Protein 2ROL (pdb70)

GO terms:
  GO:0005515 protein binding (F, IPI)
  GO:0045296 cadherin binding (F, HDA)
  GO:0005829 cytosol (C, IDA)
  GO:0005085 guanyl-nucleotide exchange factor activity (F, IDA)
  GO:0032587 ruffle membrane (C, IDA)
  GO:0035023 regulation of Rho protein signal transduction (P, IDA)
  GO:0003779 actin binding (F, IDA)
  GO:0032991 protein-containing complex (C, IDA)
  GO:0007266 Rho protein signal transduction (P, IDA)
  GO:1900029 positive regulation of ruffle assembly (P, IGI)
  GO:0070062 extracellular exosome (C, HDA)
  GO:0042608 T cell receptor binding (F, IPI)

Sequence (76 aa):
GSMGTAGKWVLCNYDFQARNSSELSVKQRDVLEVLDDSRKWWKVRDPAGQEGYVPYNILTPYPGPPVPNPDYEPIRGSMGTAGKWVLCNYDFQARNSSELSVKQRDVLEVLDDSRKWWKVRDPAGQEGYVPYNILTPYPGPPVPNPDYEPIRGSMGTAGKWVLCNYDFQARNSSELSVKQRDVLEVLDDSRKWWKVRDPAGQEGYVPYNILTPYPGPPVPNPDYEPIRGSMGTAGKWVLCNYDFQARNSSELSVKQRDVLEVLDDSRKWWKVRDPAGQEGYVPYNILTPYPGPPVPNPDYEPIRGSMGTAGKWVLCNYDFQARNSSELSVKQRDVLEVLDDSRKWWKVRDPAGQEGYVPYNILTPYPGPPVPNPDYEPIRGSMGTAGKWVLCNYDFQARNSSELSVKQRDVLEVLDDSRKWWKVRDPAGQEGYVPYNILTPYPGPPVPNPDYEPIRGSMGTAGKWVLCNYDFQARNSSELSVKQRDVLEVLDDSRKWWKVRDPAGQEGYVPYNILTPYPGPPVPNPDYEPIRGSMGTAGKWVLCNYDFQARNSSELSVKQRDVLEVLDDSRKWWKVRDPAGQEGYVPYNILTPYPGPPVPNPDYEPIRGSMGTAGKWVLCNYDFQARNSSELSVKQRDVLEVLDDSRKWWKVRDPAGQEGYVPYNILTPYPGPPVPNPDYEPIRGSMGTAGKWVLCNYDFQARNSSELSVKQRDVLEVLDDSRKWWKVRDPAGQEGYVPYNILTPYPGPPVPNPDYEPIRGSMGTAGKWVLCNYDFQARNSSELSVKQRDVLEVLDDSRKWWKVRDPAGQEGYVPYNILTPYPGPPVPNPDYEPIRGSMGTAGKWVLCNYDFQARNSSELSVKQRDVLEVLDDSRKWWKVRDPAGQEGYVPYNILTPYPGPPVPNPDYEPIRGSMGTAGKWVLCNYDFQARNSSELSVKQRDVLEVLDDSRKWWKVRDPAGQEGYVPYNILTPYPGPPVPNPDYEPIRGSMGTAGKWVLCNYDFQARNSSELSVKQRDVLEVLDDSRKWWKVRDPAGQEGYVPYNILTPYPGPPVPNPDYEPIRGSMGTAGKWVLCNYDFQARNSSELSVKQRDVLEVLDDSRKWWKVRDPAGQEGYVPYNILTPYPGPPVPNPDYEPIRGSMGTAGKWVLCNYDFQARNSSELSVKQRDVLEVLDDSRKWWKVRDPAGQEGYVPYNILTPYPGPPVPNPDYEPIRGSMGTAGKWVLCNYDFQARNSSELSVKQRDVLEVLDDSRKWWKVRDPAGQEGYVPYNILTPYPGPPVPNPDYEPIRGSMGTAGKWVLCNYDFQARNSSELSVKQRDVLEVLDDSRKWWKVRDPAGQEGYVPYNILTPYPGPPVPNPDYEPIRGSMGTAGKWVLCNYDFQARNSSELSVKQRDVLEVLDDSRKWWKVRDPAGQEGYVPYNILTPYPGPPVPNPDYEPIRGSMGTAGKWVLCNYDFQARNSSELSVKQRDVLEVLDDSRKWWKVRDPAGQEGYVPYNILTPYPGPPVPNPDYEPIR

Secondary structure (DSSP, 8-state):
-----SS-EEEESS-B---STTB--B-TT-EEEEEE-SSSEEEEE-TTS-EEEEEGGGEEE---/--S-SPPSS---

Nearest PDB structures (foldseek):
  2rol-assembly1_A  TM=9.640E-01  e=1.817E-11  Homo sapiens
  1wxt-assembly1_A  TM=8.854E-01  e=5.559E-07  Homo sapiens
  7tzk-assembly2_B  TM=8.910E-01  e=1.282E-06  Homo sapiens
  2js2-assembly1_A  TM=7.977E-01  e=2.537E-05  Homo sapiens
  2jxb-assembly1_A  TM=8.591E-01  e=5.853E-05  unclassified

Solvent-accessible surface area: 5891 Å² total; per-residue (Å²): 130,118,206,64,137,90,16,140,135,4,32,0,66,124,98,28,132,48,192,68,87,16,25,11,60,4,145,86,194,62,73,4,62,2,64,74,79,97,133,101,28,63,71,0,105,18,122,91,51,102,97,0,39,0,1,101,53,3,16,37,124,100,126,84,153,78,88,32,102,116,38,154,149,80,82,184

CATH classification: 2.30.30.40

InterPro domains:
  IPR001452 SH3 domain [PF00018] (487-528)
  IPR001452 SH3 domain [PS50002] (478-537)
  IPR001452 SH3 domain [SM00326] (481-536)
  IPR006020 PTB/PI domain [SM00462] (31-164)
  IPR011993 PH-like domain superfamily [G3DSA:2.30.29.30] (26-165)
  IPR013625 Tensin/EPS8 phosphotyrosine-binding domain [PF08416] (35-164)
  IPR013761 Sterile alpha motif/pointed domain superfamily [G3DSA:1.10.150.50] (617-700)
  IPR033928 Epidermal growth factor receptor kinase substrate, phosphotyrosine-binding domain [cd01210] (32-162)
  IPR035462 Eps8, SH3 domain [cd11764] (482-535)
  IPR036028 SH3-like domain superfamily [SSF50044] (472-558)
  IPR039801 Epidermal growth factor receptor kinase substrate 8-like [PTHR12287] (3-715)
  IPR041418 SAM domain [PF18016] (626-687)
  IPR055093 EPS8, spectrin-like domain [PF22975] (256-405)

Structure (mmCIF, N/CA/C/O backbone):
data_2ROL
#
_entry.id   2ROL
#
loop_
_entity.id
_entity.type
_entity.pdbx_description
1 polymer 'Epidermal growth factor receptor kinase substrate 8-like protein 1'
2 polymer '12-meric peptide from T-cell surface glycoprotein CD3 epsilon chain'
#
loop_
_atom_site.group_PDB
_atom_site.id
_atom_site.type_symbol
_atom_site.label_atom_id
_atom_site.label_alt_id
_atom_site.label_comp_id
_atom_site.label_asym_id
_atom_site.label_entity_id
_atom_site.label_seq_id
_atom_site.pdbx_PDB_ins_code
_atom_site.Cartn_x
_atom_site.Cartn_y
_atom_site.Cartn_z
_atom_site.occupancy
_atom_site.B_iso_or_equiv
_atom_site.auth_seq_id
_atom_site.auth_comp_id
_atom_site.auth_asym_id
_atom_site.auth_atom_id
_atom_site.pdbx_PDB_model_num
ATOM 1 N N . GLY A 1 1 ? 1.337 0.151 -0.004 1.00 0.00 474 GLY A N 1
ATOM 2 C CA . GLY A 1 1 ? 2.074 -0.148 -1.244 1.00 0.00 474 GLY A CA 1
ATOM 3 C C . GLY A 1 1 ? 3.561 0.085 -1.066 1.00 0.00 474 GLY A C 1
ATOM 4 O O . GLY A 1 1 ? 4.065 1.183 -1.315 1.00 0.00 474 GLY A O 1
ATOM 8 N N . SER A 1 2 ? 4.283 -0.956 -0.641 1.00 0.00 475 SER A N 1
ATOM 9 C CA . SER A 1 2 ? 5.729 -0.937 -0.341 1.00 0.00 475 SER A CA 1
ATOM 10 C C . SER A 1 2 ? 6.535 -1.532 -1.505 1.00 0.00 475 SER A C 1
ATOM 11 O O . SER A 1 2 ? 6.614 -2.755 -1.657 1.00 0.00 475 SER A O 1
ATOM 19 N N . MET A 1 3 ? 7.110 -0.674 -2.359 1.00 0.00 476 MET A N 1
ATOM 20 C CA . MET A 1 3 ? 7.874 -1.103 -3.548 1.00 0.00 476 MET A CA 1
ATOM 21 C C . MET A 1 3 ? 9.239 -1.732 -3.206 1.00 0.00 476 MET A C 1
ATOM 22 O O . MET A 1 3 ? 9.723 -2.606 -3.932 1.00 0.00 476 MET A O 1
ATOM 36 N N . GLY A 1 4 ? 9.862 -1.298 -2.105 1.00 0.00 477 GLY A N 1
ATOM 37 C CA . GLY A 1 4 ? 11.169 -1.767 -1.623 1.00 0.00 477 GLY A CA 1
ATOM 38 C C . GLY A 1 4 ? 11.678 -0.973 -0.411 1.00 0.00 477 GLY A C 1
ATOM 39 O O . GLY A 1 4 ? 11.145 0.092 -0.083 1.00 0.00 477 GLY A O 1
ATOM 43 N N . THR A 1 5 ? 12.706 -1.492 0.270 1.00 0.00 478 THR A N 1
ATOM 44 C CA . THR A 1 5 ? 13.314 -0.845 1.454 1.00 0.00 478 THR A CA 1
ATOM 45 C C . THR A 1 5 ? 14.213 0.352 1.087 1.00 0.00 478 THR A C 1
ATOM 46 O O . THR A 1 5 ? 14.738 0.437 -0.028 1.00 0.00 478 THR A O 1
ATOM 57 N N . ALA A 1 6 ? 14.409 1.270 2.041 1.00 0.00 479 ALA A N 1
ATOM 58 C CA . ALA A 1 6 ? 15.275 2.454 1.919 1.00 0.00 479 ALA A CA 1
ATOM 59 C C . ALA A 1 6 ? 15.850 2.938 3.271 1.00 0.00 479 ALA A C 1
ATOM 60 O O . ALA A 1 6 ? 17.009 3.358 3.337 1.00 0.00 479 ALA A O 1
ATOM 67 N N . GLY A 1 7 ? 15.065 2.831 4.350 1.00 0.00 480 GLY A N 1
ATOM 68 C CA . GLY A 1 7 ? 15.473 3.074 5.741 1.00 0.00 480 GLY A CA 1
ATOM 69 C C . GLY A 1 7 ? 15.119 1.874 6.626 1.00 0.00 480 GLY A C 1
ATOM 70 O O . GLY A 1 7 ? 15.505 0.737 6.336 1.00 0.00 480 GLY A O 1
ATOM 74 N N . LYS A 1 8 ? 14.392 2.138 7.715 1.00 0.00 481 LYS A N 1
ATOM 75 C CA . LYS A 1 8 ? 13.941 1.170 8.729 1.00 0.00 481 LYS A CA 1
ATOM 76 C C . LYS A 1 8 ? 12.785 1.757 9.543 1.00 0.00 481 LYS A C 1
ATOM 77 O O . LYS A 1 8 ? 12.315 2.869 9.287 1.00 0.00 481 LYS A O 1
ATOM 96 N N . TRP A 1 9 ? 12.362 1.012 10.554 1.00 0.00 482 TRP A N 1
ATOM 97 C CA . TRP A 1 9 ? 11.396 1.439 11.557 1.00 0.00 482 TRP A CA 1
ATOM 98 C C . TRP A 1 9 ? 12.127 1.912 12.822 1.00 0.00 482 TRP A C 1
ATOM 99 O O . TRP A 1 9 ? 13.000 1.210 13.342 1.00 0.00 482 TRP A O 1
ATOM 120 N N . VAL A 1 10 ? 11.758 3.087 13.338 1.00 0.00 483 VAL A N 1
ATOM 121 C CA . VAL A 1 10 ? 12.304 3.639 14.590 1.00 0.00 483 VAL A CA 1
ATOM 122 C C . VAL A 1 10 ? 11.190 4.122 15.509 1.00 0.00 483 VAL A C 1
ATOM 123 O O . VAL A 1 10 ? 10.291 4.856 15.095 1.00 0.00 483 VAL A O 1
ATOM 136 N N . LEU A 1 11 ? 11.246 3.671 16.762 1.00 0.00 484 LEU A N 1
ATOM 137 C CA . LEU A 1 11 ? 10.339 4.074 17.833 1.00 0.00 484 LEU A CA 1
ATOM 138 C C . LEU A 1 11 ? 10.760 5.441 18.395 1.00 0.00 484 LEU A C 1
ATOM 139 O O . LEU A 1 11 ? 11.948 5.751 18.499 1.00 0.00 484 LEU A O 1
ATOM 155 N N . CYS A 1 12 ? 9.773 6.234 18.802 1.00 0.00 485 CYS A N 1
ATOM 156 C CA . CYS A 1 12 ? 9.953 7.466 19.557 1.00 0.00 485 CYS A CA 1
ATOM 157 C C . CYS A 1 12 ? 10.040 7.174 21.069 1.00 0.00 485 CYS A C 1
ATOM 158 O O . CYS A 1 12 ? 9.057 6.756 21.686 1.00 0.00 485 CYS A O 1
ATOM 166 N N . ASN A 1 13 ? 11.205 7.416 21.677 1.00 0.00 486 ASN A N 1
ATOM 167 C CA . ASN A 1 13 ? 11.408 7.409 23.133 1.00 0.00 486 ASN A CA 1
ATOM 168 C C . ASN A 1 13 ? 10.680 8.562 23.859 1.00 0.00 486 ASN A C 1
ATOM 169 O O . ASN A 1 13 ? 10.274 8.399 25.013 1.00 0.00 486 ASN A O 1
ATOM 180 N N . TYR A 1 14 ? 10.516 9.713 23.193 1.00 0.00 487 TYR A N 1
ATOM 181 C CA . TYR A 1 14 ? 9.956 10.958 23.750 1.00 0.00 487 TYR A CA 1
ATOM 182 C C . TYR A 1 14 ? 9.042 11.660 22.727 1.00 0.00 487 TYR A C 1
ATOM 183 O O . TYR A 1 14 ? 9.084 11.366 21.530 1.00 0.00 487 TYR A O 1
ATOM 201 N N . ASP A 1 15 ? 8.207 12.588 23.198 1.00 0.00 488 ASP A N 1
ATOM 202 C CA . ASP A 1 15 ? 7.343 13.427 22.356 1.00 0.00 488 ASP A CA 1
ATOM 203 C C . ASP A 1 15 ? 8.046 14.712 21.858 1.00 0.00 488 ASP A C 1
ATOM 204 O O . ASP A 1 15 ? 9.027 15.176 22.450 1.00 0.00 488 ASP A O 1
ATOM 213 N N . PHE A 1 16 ? 7.524 15.299 20.777 1.00 0.00 489 PHE A N 1
ATOM 214 C CA . PHE A 1 16 ? 8.019 16.518 20.123 1.00 0.00 489 PHE A CA 1
ATOM 215 C C . PHE A 1 16 ? 6.904 17.200 19.296 1.00 0.00 489 PHE A C 1
ATOM 216 O O . PHE A 1 16 ? 5.915 16.565 18.928 1.00 0.00 489 PHE A O 1
ATOM 233 N N . GLN A 1 17 ? 7.063 18.485 18.960 1.00 0.00 490 GLN A N 1
ATOM 234 C CA . GLN A 1 17 ? 6.097 19.265 18.165 1.00 0.00 490 GLN A CA 1
ATOM 235 C C . GLN A 1 17 ? 6.794 20.033 17.039 1.00 0.00 490 GLN A C 1
ATOM 236 O O . GLN A 1 17 ? 7.874 20.590 17.241 1.00 0.00 490 GLN A O 1
ATOM 250 N N . ALA A 1 18 ? 6.150 20.106 15.868 1.00 0.00 491 ALA A N 1
ATOM 251 C CA . ALA A 1 18 ? 6.693 20.807 14.707 1.00 0.00 491 ALA A CA 1
ATOM 252 C C . ALA A 1 18 ? 6.558 22.325 14.881 1.00 0.00 491 ALA A C 1
ATOM 253 O O . ALA A 1 18 ? 5.471 22.898 14.740 1.00 0.00 491 ALA A O 1
ATOM 260 N N . ARG A 1 19 ? 7.673 22.980 15.198 1.00 0.00 492 ARG A N 1
ATOM 261 C CA . ARG A 1 19 ? 7.767 24.436 15.383 1.00 0.00 492 ARG A CA 1
ATOM 262 C C . ARG A 1 19 ? 8.068 25.162 14.061 1.00 0.00 492 ARG A C 1
ATOM 263 O O . ARG A 1 19 ? 7.981 26.389 14.012 1.00 0.00 492 ARG A O 1
ATOM 284 N N . ASN A 1 20 ? 8.372 24.412 12.990 1.00 0.00 493 ASN A N 1
ATOM 285 C CA . ASN A 1 20 ? 8.637 24.916 11.628 1.00 0.00 493 ASN A CA 1
ATOM 286 C C . ASN A 1 20 ? 8.211 23.900 10.537 1.00 0.00 493 ASN A C 1
ATOM 287 O O . ASN A 1 20 ? 7.906 22.744 10.832 1.00 0.00 493 ASN A O 1
ATOM 298 N N . SER A 1 21 ? 8.240 24.313 9.260 1.00 0.00 494 SER A N 1
ATOM 299 C CA . SER A 1 21 ? 7.947 23.436 8.099 1.00 0.00 494 SER A CA 1
ATOM 300 C C . SER A 1 21 ? 9.018 22.365 7.824 1.00 0.00 494 SER A C 1
ATOM 301 O O . SER A 1 21 ? 8.729 21.357 7.176 1.00 0.00 494 SER A O 1
ATOM 309 N N . SER A 1 22 ? 10.252 22.567 8.302 1.00 0.00 495 SER A N 1
ATOM 310 C CA . SER A 1 22 ? 11.365 21.607 8.177 1.00 0.00 495 SER A CA 1
ATOM 311 C C . SER A 1 22 ? 11.267 20.396 9.110 1.00 0.00 495 SER A C 1
ATOM 312 O O . SER A 1 22 ? 11.995 19.420 8.948 1.00 0.00 495 SER A O 1
ATOM 320 N N . GLU A 1 23 ? 10.351 20.429 10.067 1.00 0.00 496 GLU A N 1
ATOM 321 C CA . GLU A 1 23 ? 10.224 19.466 11.159 1.00 0.00 496 GLU A CA 1
ATOM 322 C C . GLU A 1 23 ? 8.806 18.878 11.248 1.00 0.00 496 GLU A C 1
ATOM 323 O O . GLU A 1 23 ? 7.915 19.200 10.457 1.00 0.00 496 GLU A O 1
ATOM 335 N N . LEU A 1 24 ? 8.624 17.974 12.210 1.00 0.00 497 LEU A N 1
ATOM 336 C CA . LEU A 1 24 ? 7.406 17.181 12.413 1.00 0.00 497 LEU A CA 1
ATOM 337 C C . LEU A 1 24 ? 6.995 17.063 13.891 1.00 0.00 497 LEU A C 1
ATOM 338 O O . LEU A 1 24 ? 7.766 17.361 14.802 1.00 0.00 497 LEU A O 1
ATOM 354 N N . SER A 1 25 ? 5.749 16.629 14.109 1.00 0.00 498 SER A N 1
ATOM 355 C CA . SER A 1 25 ? 5.098 16.517 15.419 1.00 0.00 498 SER A CA 1
ATOM 356 C C . SER A 1 25 ? 4.791 15.046 15.704 1.00 0.00 498 SER A C 1
ATOM 357 O O . SER A 1 25 ? 3.977 14.428 15.012 1.00 0.00 498 SER A O 1
ATOM 365 N N . VAL A 1 26 ? 5.475 14.476 16.698 1.00 0.00 499 VAL A N 1
ATOM 366 C CA . VAL A 1 26 ? 5.485 13.033 17.000 1.00 0.00 499 VAL A CA 1
ATOM 367 C C . VAL A 1 26 ? 5.378 12.805 18.507 1.00 0.00 499 VAL A C 1
ATOM 368 O O . VAL A 1 26 ? 5.711 13.679 19.308 1.00 0.00 499 VAL A O 1
ATOM 381 N N . LYS A 1 27 ? 4.936 11.619 18.920 1.00 0.00 500 LYS A N 1
ATOM 382 C CA . LYS A 1 27 ? 4.720 11.274 20.332 1.00 0.00 500 LYS A CA 1
ATOM 383 C C . LYS A 1 27 ? 5.497 10.010 20.677 1.00 0.00 500 LYS A C 1
ATOM 384 O O . LYS A 1 27 ? 5.747 9.162 19.820 1.00 0.00 500 LYS A O 1
ATOM 403 N N . GLN A 1 28 ? 5.888 9.883 21.941 1.00 0.00 501 GLN A N 1
ATOM 404 C CA . GLN A 1 28 ? 6.489 8.649 22.442 1.00 0.00 501 GLN A CA 1
ATOM 405 C C . GLN A 1 28 ? 5.571 7.439 22.225 1.00 0.00 501 GLN A C 1
ATOM 406 O O . GLN A 1 28 ? 4.342 7.565 22.199 1.00 0.00 501 GLN A O 1
ATOM 420 N N . ARG A 1 29 ? 6.196 6.263 22.094 1.00 0.00 502 ARG A N 1
ATOM 421 C CA . ARG A 1 29 ? 5.545 4.967 21.827 1.00 0.00 502 ARG A CA 1
ATOM 422 C C . ARG A 1 29 ? 4.945 4.846 20.409 1.00 0.00 502 ARG A C 1
ATOM 423 O O . ARG A 1 29 ? 4.169 3.923 20.150 1.00 0.00 502 ARG A O 1
ATOM 444 N N . ASP A 1 30 ? 5.327 5.736 19.486 1.00 0.00 503 ASP A N 1
ATOM 445 C CA . ASP A 1 30 ? 4.965 5.669 18.058 1.00 0.00 503 ASP A CA 1
ATOM 446 C C . ASP A 1 30 ? 6.176 5.234 17.224 1.00 0.00 503 ASP A C 1
ATOM 447 O O . ASP A 1 30 ? 7.316 5.503 17.604 1.00 0.00 503 ASP A O 1
ATOM 456 N N . VAL A 1 31 ? 5.937 4.616 16.064 1.00 0.00 504 VAL A N 1
ATOM 457 C CA . VAL A 1 31 ? 6.984 4.133 15.146 1.00 0.00 504 VAL A CA 1
ATOM 458 C C . VAL A 1 31 ? 6.856 4.805 13.774 1.00 0.00 504 VAL A C 1
ATOM 459 O O . VAL A 1 31 ? 5.748 5.025 13.277 1.00 0.00 504 VAL A O 1
ATOM 472 N N . LEU A 1 32 ? 7.998 5.162 13.178 1.00 0.00 505 LEU A N 1
ATOM 473 C CA . LEU A 1 32 ? 8.095 6.004 11.978 1.00 0.00 505 LEU A CA 1
ATOM 474 C C . LEU A 1 32 ? 9.085 5.392 10.975 1.00 0.00 505 LEU A C 1
ATOM 475 O O . LEU A 1 32 ? 10.076 4.764 11.359 1.00 0.00 505 LEU A O 1
ATOM 491 N N . GLU A 1 33 ? 8.815 5.584 9.684 1.00 0.00 506 GLU A N 1
ATOM 492 C CA . GLU A 1 33 ? 9.688 5.153 8.587 1.00 0.00 506 GLU A CA 1
ATOM 493 C C . GLU A 1 33 ? 10.781 6.203 8.345 1.00 0.00 506 GLU A C 1
ATOM 494 O O . GLU A 1 33 ? 10.487 7.297 7.859 1.00 0.00 506 GLU A O 1
ATOM 506 N N . VAL A 1 34 ? 12.036 5.893 8.689 1.00 0.00 507 VAL A N 1
ATOM 507 C CA . VAL A 1 34 ? 13.190 6.726 8.296 1.00 0.00 507 VAL A CA 1
ATOM 508 C C . VAL A 1 34 ? 13.496 6.586 6.801 1.00 0.00 507 VAL A C 1
ATOM 509 O O . VAL A 1 34 ? 13.228 5.555 6.182 1.00 0.00 507 VAL A O 1
ATOM 522 N N . LEU A 1 35 ? 14.082 7.642 6.242 1.00 0.00 508 LEU A N 1
ATOM 523 C CA . LEU A 1 35 ? 14.459 7.823 4.843 1.00 0.00 508 LEU A CA 1
ATOM 524 C C . LEU A 1 35 ? 15.933 8.270 4.704 1.00 0.00 508 LEU A C 1
ATOM 525 O O . LEU A 1 35 ? 16.559 8.000 3.677 1.00 0.00 508 LEU A O 1
ATOM 541 N N . ASP A 1 36 ? 16.494 8.935 5.727 1.00 0.00 509 ASP A N 1
ATOM 542 C CA . ASP A 1 36 ? 17.894 9.385 5.782 1.00 0.00 509 ASP A CA 1
ATOM 543 C C . ASP A 1 36 ? 18.387 9.462 7.241 1.00 0.00 509 ASP A C 1
ATOM 544 O O . ASP A 1 36 ? 17.669 9.947 8.120 1.00 0.00 509 ASP A O 1
ATOM 553 N N . ASP A 1 37 ? 19.607 8.973 7.489 1.00 0.00 510 ASP A N 1
ATOM 554 C CA . ASP A 1 37 ? 20.180 8.715 8.821 1.00 0.00 510 ASP A CA 1
ATOM 555 C C . ASP A 1 37 ? 21.703 8.985 8.885 1.00 0.00 510 ASP A C 1
ATOM 556 O O . ASP A 1 37 ? 22.464 8.268 9.546 1.00 0.00 510 ASP A O 1
ATOM 565 N N . SER A 1 38 ? 22.166 10.035 8.190 1.00 0.00 511 SER A N 1
ATOM 566 C CA . SER A 1 38 ? 23.598 10.343 7.997 1.00 0.00 511 SER A CA 1
ATOM 567 C C . SER A 1 38 ? 24.075 11.570 8.797 1.00 0.00 511 SER A C 1
ATOM 568 O O . SER A 1 38 ? 25.219 12.008 8.629 1.00 0.00 511 SER A O 1
ATOM 576 N N . ARG A 1 39 ? 23.209 12.135 9.651 1.00 0.00 512 ARG A N 1
ATOM 577 C CA . ARG A 1 39 ? 23.414 13.376 10.428 1.00 0.00 512 ARG A CA 1
ATOM 578 C C . ARG A 1 39 ? 22.652 13.360 11.772 1.00 0.00 512 ARG A C 1
ATOM 579 O O . ARG A 1 39 ? 21.945 12.397 12.079 1.00 0.00 512 ARG A O 1
ATOM 600 N N . LYS A 1 40 ? 22.785 14.434 12.568 1.00 0.00 513 LYS A N 1
ATOM 601 C CA . LYS A 1 40 ? 22.122 14.643 13.879 1.00 0.00 513 LYS A CA 1
ATOM 602 C C . LYS A 1 40 ? 20.586 14.595 13.833 1.00 0.00 513 LYS A C 1
ATOM 603 O O . LYS A 1 40 ? 19.953 14.234 14.823 1.00 0.00 513 LYS A O 1
ATOM 622 N N . TRP A 1 41 ? 19.978 14.962 12.708 1.00 0.00 514 TRP A N 1
ATOM 623 C CA . TRP A 1 41 ? 18.525 14.922 12.517 1.00 0.00 514 TRP A CA 1
ATOM 624 C C . TRP A 1 41 ? 18.194 13.994 11.352 1.00 0.00 514 TRP A C 1
ATOM 625 O O . TRP A 1 41 ? 18.768 14.100 10.264 1.00 0.00 514 TRP A O 1
ATOM 646 N N . TRP A 1 42 ? 17.282 13.056 11.597 1.00 0.00 515 TRP A N 1
ATOM 647 C CA . TRP A 1 42 ? 16.899 12.030 10.628 1.00 0.00 515 TRP A CA 1
ATOM 648 C C . TRP A 1 42 ? 15.619 12.449 9.907 1.00 0.00 515 TRP A C 1
ATOM 649 O O . TRP A 1 42 ? 14.719 13.048 10.505 1.00 0.00 515 TRP A O 1
ATOM 670 N N . LYS A 1 43 ? 15.539 12.131 8.612 1.00 0.00 516 LYS A N 1
ATOM 671 C CA . LYS A 1 43 ? 14.369 12.375 7.776 1.00 0.00 516 LYS A CA 1
ATOM 672 C C . LYS A 1 43 ? 13.480 11.154 7.885 1.00 0.00 516 LYS A C 1
ATOM 673 O O . LYS A 1 43 ? 13.866 10.075 7.450 1.00 0.00 516 LYS A O 1
ATOM 692 N N . VAL A 1 44 ? 12.316 11.318 8.491 1.00 0.00 517 VAL A N 1
ATOM 693 C CA . VAL A 1 44 ? 11.307 10.264 8.672 1.00 0.00 517 VAL A CA 1
ATOM 694 C C . VAL A 1 44 ? 9.943 10.700 8.123 1.00 0.00 517 VAL A C 1
ATOM 695 O O . VAL A 1 44 ? 9.768 11.851 7.710 1.00 0.00 517 VAL A O 1
ATOM 708 N N . ARG A 1 45 ? 8.964 9.788 8.146 1.00 0.00 518 ARG A N 1
ATOM 709 C CA . ARG A 1 45 ? 7.571 10.041 7.753 1.00 0.00 518 ARG A CA 1
ATOM 710 C C . ARG A 1 45 ? 6.600 9.518 8.810 1.00 0.00 518 ARG A C 1
ATOM 711 O O . ARG A 1 45 ? 6.712 8.370 9.248 1.00 0.00 518 ARG A O 1
ATOM 732 N N . ASP A 1 46 ? 5.654 10.362 9.225 1.00 0.00 519 ASP A N 1
ATOM 733 C CA . ASP A 1 46 ? 4.565 9.969 10.120 1.00 0.00 519 ASP A CA 1
ATOM 734 C C . ASP A 1 46 ? 3.560 9.040 9.415 1.00 0.00 519 ASP A C 1
ATOM 735 O O . ASP A 1 46 ? 3.398 9.116 8.192 1.00 0.00 519 ASP A O 1
ATOM 744 N N . PRO A 1 47 ? 2.797 8.229 10.171 1.00 0.00 520 PRO A N 1
ATOM 745 C CA . PRO A 1 47 ? 1.815 7.301 9.617 1.00 0.00 520 PRO A CA 1
ATOM 746 C C . PRO A 1 47 ? 0.630 8.004 8.914 1.00 0.00 520 PRO A C 1
ATOM 747 O O . PRO A 1 47 ? -0.140 7.359 8.198 1.00 0.00 520 PRO A O 1
ATOM 758 N N . ALA A 1 48 ? 0.488 9.324 9.099 1.00 0.00 521 ALA A N 1
ATOM 759 C CA . ALA A 1 48 ? -0.516 10.180 8.466 1.00 0.00 521 ALA A CA 1
ATOM 760 C C . ALA A 1 48 ? -0.096 10.695 7.072 1.00 0.00 521 ALA A C 1
ATOM 761 O O . ALA A 1 48 ? -0.936 11.222 6.336 1.00 0.00 521 ALA A O 1
ATOM 768 N N . GLY A 1 49 ? 1.189 10.564 6.710 1.00 0.00 522 GLY A N 1
ATOM 769 C CA . GLY A 1 49 ? 1.707 10.925 5.386 1.00 0.00 522 GLY A CA 1
ATOM 770 C C . GLY A 1 49 ? 2.550 12.200 5.322 1.00 0.00 522 GLY A C 1
ATOM 771 O O . GLY A 1 49 ? 2.523 12.892 4.301 1.00 0.00 522 GLY A O 1
ATOM 775 N N . GLN A 1 50 ? 3.262 12.541 6.399 1.00 0.00 523 GLN A N 1
ATOM 776 C CA . GLN A 1 50 ? 3.979 13.817 6.539 1.00 0.00 523 GLN A CA 1
ATOM 777 C C . GLN A 1 50 ? 5.475 13.579 6.741 1.00 0.00 523 GLN A C 1
ATOM 778 O O . GLN A 1 50 ? 5.851 12.795 7.609 1.00 0.00 523 GLN A O 1
ATOM 792 N N . GLU A 1 51 ? 6.323 14.266 5.973 1.00 0.00 524 GLU A N 1
ATOM 793 C CA . GLU A 1 51 ? 7.787 14.101 5.987 1.00 0.00 524 GLU A CA 1
ATOM 794 C C . GLU A 1 51 ? 8.499 15.374 6.474 1.00 0.00 524 GLU A C 1
ATOM 795 O O . GLU A 1 51 ? 8.030 16.498 6.268 1.00 0.00 524 GLU A O 1
ATOM 807 N N . GLY A 1 52 ? 9.654 15.188 7.111 1.00 0.00 525 GLY A N 1
ATOM 808 C CA . GLY A 1 52 ? 10.435 16.249 7.748 1.00 0.00 525 GLY A CA 1
ATOM 809 C C . GLY A 1 52 ? 11.510 15.677 8.670 1.00 0.00 525 GLY A C 1
ATOM 810 O O . GLY A 1 52 ? 11.774 14.471 8.662 1.00 0.00 525 GLY A O 1
ATOM 814 N N . TYR A 1 53 ? 12.122 16.543 9.476 1.00 0.00 526 TYR A N 1
ATOM 815 C CA . TYR A 1 53 ? 13.267 16.195 10.313 1.00 0.00 526 TYR A CA 1
ATOM 816 C C . TYR A 1 53 ? 12.876 16.094 11.790 1.00 0.00 526 TYR A C 1
ATOM 817 O O . TYR A 1 53 ? 12.082 16.890 12.301 1.00 0.00 526 TYR A O 1
ATOM 835 N N . VAL A 1 54 ? 13.484 15.129 12.482 1.00 0.00 527 VAL A N 1
ATOM 836 C CA . VAL A 1 54 ? 13.355 14.903 13.930 1.00 0.00 527 VAL A CA 1
ATOM 837 C C . VAL A 1 54 ? 14.723 14.566 14.546 1.00 0.00 527 VAL A C 1
ATOM 838 O O . VAL A 1 54 ? 15.586 14.004 13.860 1.00 0.00 527 VAL A O 1
ATOM 851 N N . PRO A 1 55 ? 14.954 14.900 15.829 1.00 0.00 528 PRO A N 1
ATOM 852 C CA . PRO A 1 55 ? 16.239 14.689 16.488 1.00 0.00 528 PRO A CA 1
ATOM 853 C C . PRO A 1 55 ? 16.499 13.198 16.723 1.00 0.00 528 PRO A C 1
ATOM 854 O O . PRO A 1 55 ? 15.652 12.494 17.273 1.00 0.00 528 PRO A O 1
ATOM 865 N N . TYR A 1 56 ? 17.695 12.710 16.383 1.00 0.00 529 TYR A N 1
ATOM 866 C CA . TYR A 1 56 ? 18.058 11.300 16.623 1.00 0.00 529 TYR A CA 1
ATOM 867 C C . TYR A 1 56 ? 18.022 10.885 18.104 1.00 0.00 529 TYR A C 1
ATOM 868 O O . TYR A 1 56 ? 17.927 9.697 18.407 1.00 0.00 529 TYR A O 1
ATOM 886 N N . ASN A 1 57 ? 18.069 11.853 19.029 1.00 0.00 530 ASN A N 1
ATOM 887 C CA . ASN A 1 57 ? 18.049 11.603 20.471 1.00 0.00 530 ASN A CA 1
ATOM 888 C C . ASN A 1 57 ? 16.756 10.900 20.928 1.00 0.00 530 ASN A C 1
ATOM 889 O O . ASN A 1 57 ? 16.797 9.988 21.759 1.00 0.00 530 ASN A O 1
ATOM 900 N N . ILE A 1 58 ? 15.613 11.285 20.342 1.00 0.00 531 ILE A N 1
ATOM 901 C CA . ILE A 1 58 ? 14.304 10.691 20.663 1.00 0.00 531 ILE A CA 1
ATOM 902 C C . ILE A 1 58 ? 14.014 9.442 19.824 1.00 0.00 531 ILE A C 1
ATOM 903 O O . ILE A 1 58 ? 13.012 8.780 20.072 1.00 0.00 531 ILE A O 1
ATOM 919 N N . LEU A 1 59 ? 14.865 9.096 18.852 1.00 0.00 532 LEU A N 1
ATOM 920 C CA . LEU A 1 59 ? 14.689 7.916 18.000 1.00 0.00 532 LEU A CA 1
ATOM 921 C C . LEU A 1 59 ? 15.508 6.727 18.532 1.00 0.00 532 LEU A C 1
ATOM 922 O O . LEU A 1 59 ? 16.652 6.885 18.968 1.00 0.00 532 LEU A O 1
ATOM 938 N N . THR A 1 60 ? 14.939 5.519 18.469 1.00 0.00 533 THR A N 1
ATOM 939 C CA . THR A 1 60 ? 15.609 4.266 18.879 1.00 0.00 533 THR A CA 1
ATOM 940 C C . THR A 1 60 ? 15.340 3.133 17.863 1.00 0.00 533 THR A C 1
ATOM 941 O O . THR A 1 60 ? 14.221 3.044 17.341 1.00 0.00 533 THR A O 1
ATOM 952 N N . PRO A 1 61 ? 16.340 2.285 17.534 1.00 0.00 534 PRO A N 1
ATOM 953 C CA . PRO A 1 61 ? 16.228 1.231 16.520 1.00 0.00 534 PRO A CA 1
ATOM 954 C C . PRO A 1 61 ? 15.245 0.133 16.954 1.00 0.00 534 PRO A C 1
ATOM 955 O O . PRO A 1 61 ? 15.537 -0.668 17.848 1.00 0.00 534 PRO A O 1
ATOM 966 N N . TYR A 1 62 ? 14.063 0.102 16.331 1.00 0.00 535 TYR A N 1
ATOM 967 C CA . TYR A 1 62 ? 12.993 -0.835 16.689 1.00 0.00 535 TYR A CA 1
ATOM 968 C C . TYR A 1 62 ? 13.158 -2.194 15.965 1.00 0.00 535 TYR A C 1
ATOM 969 O O . TYR A 1 62 ? 13.472 -2.206 14.768 1.00 0.00 535 TYR A O 1
ATOM 987 N N . PRO A 1 63 ? 12.958 -3.346 16.642 1.00 0.00 536 PRO A N 1
ATOM 988 C CA . PRO A 1 63 ? 13.206 -4.670 16.057 1.00 0.00 536 PRO A CA 1
ATOM 989 C C . PRO A 1 63 ? 12.131 -5.127 15.048 1.00 0.00 536 PRO A C 1
ATOM 990 O O . PRO A 1 63 ? 12.406 -6.006 14.225 1.00 0.00 536 PRO A O 1
ATOM 1001 N N . GLY A 1 64 ? 10.928 -4.533 15.088 1.00 0.00 537 GLY A N 1
ATOM 1002 C CA . GLY A 1 64 ? 9.772 -4.901 14.251 1.00 0.00 537 GLY A CA 1
ATOM 1003 C C . GLY A 1 64 ? 9.192 -6.292 14.534 1.00 0.00 537 GLY A C 1
ATOM 1004 O O . GLY A 1 64 ? 9.318 -6.792 15.678 1.00 0.00 537 GLY A O 1
ATOM 1008 N N . PRO B 2 1 ? 19.032 15.199 26.967 1.00 0.00 538 PRO B N 1
ATOM 1009 C CA . PRO B 2 1 ? 19.175 16.510 26.268 1.00 0.00 538 PRO B CA 1
ATOM 1010 C C . PRO B 2 1 ? 18.847 16.405 24.757 1.00 0.00 538 PRO B C 1
ATOM 1011 O O . PRO B 2 1 ? 19.758 16.358 23.924 1.00 0.00 538 PRO B O 1
ATOM 1022 N N . PRO B 2 2 ? 17.551 16.349 24.381 1.00 0.00 539 PRO B N 1
ATOM 1023 C CA . PRO B 2 2 ? 17.111 16.303 22.982 1.00 0.00 539 PRO B CA 1
ATOM 1024 C C . PRO B 2 2 ? 17.371 17.631 22.240 1.00 0.00 539 PRO B C 1
ATOM 1025 O O . PRO B 2 2 ? 17.835 18.610 22.831 1.00 0.00 539 PRO B O 1
ATOM 1036 N N . VAL B 2 3 ? 17.052 17.666 20.937 1.00 0.00 540 VAL B N 1
ATOM 1037 C CA . VAL B 2 3 ? 17.334 18.796 20.021 1.00 0.00 540 VAL B CA 1
ATOM 1038 C C . VAL B 2 3 ? 18.860 19.072 19.940 1.00 0.00 540 VAL B C 1
ATOM 1039 O O . VAL B 2 3 ? 19.351 20.063 20.494 1.00 0.00 540 VAL B O 1
ATOM 1052 N N . PRO B 2 4 ? 19.637 18.165 19.301 1.00 0.00 541 PRO B N 1
ATOM 1053 C CA . PRO B 2 4 ? 21.083 18.291 19.070 1.00 0.00 541 PRO B CA 1
ATOM 1054 C C . PRO B 2 4 ? 21.429 19.421 18.072 1.00 0.00 541 PRO B C 1
ATOM 1055 O O . PRO B 2 4 ? 20.564 20.205 17.669 1.00 0.00 541 PRO B O 1
ATOM 1066 N N . ASN B 2 5 ? 22.704 19.499 17.660 1.00 0.00 542 ASN B N 1
ATOM 1067 C CA . ASN B 2 5 ? 23.224 20.497 16.710 1.00 0.00 542 ASN B CA 1
ATOM 1068 C C . ASN B 2 5 ? 22.354 20.660 15.432 1.00 0.00 542 ASN B C 1
ATOM 1069 O O . ASN B 2 5 ? 21.800 19.667 14.942 1.00 0.00 542 ASN B O 1
ATOM 1080 N N . PRO B 2 6 ? 22.241 21.886 14.875 1.00 0.00 543 PRO B N 1
ATOM 1081 C CA . PRO B 2 6 ? 21.334 22.190 13.765 1.00 0.00 543 PRO B CA 1
ATOM 1082 C C . PRO B 2 6 ? 21.728 21.453 12.476 1.00 0.00 543 PRO B C 1
ATOM 1083 O O . PRO B 2 6 ? 22.905 21.383 12.108 1.00 0.00 543 PRO B O 1
ATOM 1094 N N . ASP B 2 7 ? 20.730 20.908 11.778 1.00 0.00 544 ASP B N 1
ATOM 1095 C CA . ASP B 2 7 ? 20.934 20.113 10.563 1.00 0.00 544 ASP B CA 1
ATOM 1096 C C . ASP B 2 7 ? 21.147 20.980 9.306 1.00 0.00 544 ASP B C 1
ATOM 1097 O O . ASP B 2 7 ? 20.595 22.080 9.184 1.00 0.00 544 ASP B O 1
ATOM 1106 N N . TYR B 2 8 ? 21.939 20.474 8.358 1.00 0.00 545 TYR B N 1
ATOM 1107 C CA . TYR B 2 8 ? 22.207 21.127 7.070 1.00 0.00 545 TYR B CA 1
ATOM 1108 C C . TYR B 2 8 ? 21.060 20.915 6.056 1.00 0.00 545 TYR B C 1
ATOM 1109 O O . TYR B 2 8 ? 20.271 19.975 6.173 1.00 0.00 545 TYR B O 1
ATOM 1127 N N . GLU B 2 9 ? 20.995 21.769 5.027 1.00 0.00 546 GLU B N 1
ATOM 1128 C CA . GLU B 2 9 ? 19.980 21.755 3.952 1.00 0.00 546 GLU B CA 1
ATOM 1129 C C . GLU B 2 9 ? 18.506 21.673 4.450 1.00 0.00 546 GLU B C 1
ATOM 1130 O O . GLU B 2 9 ? 17.830 20.651 4.260 1.00 0.00 546 GLU B O 1
ATOM 1142 N N . PRO B 2 10 ? 17.991 22.731 5.117 1.00 0.00 547 PRO B N 1
ATOM 1143 C CA . PRO B 2 10 ? 16.615 22.790 5.625 1.00 0.00 547 PRO B CA 1
ATOM 1144 C C . PRO B 2 10 ? 15.544 22.866 4.513 1.00 0.00 547 PRO B C 1
ATOM 1145 O O . PRO B 2 10 ? 15.838 23.037 3.326 1.00 0.00 547 PRO B O 1
ATOM 1156 N N . ILE B 2 11 ? 14.271 22.782 4.924 1.00 0.00 548 ILE B N 1
ATOM 1157 C CA . ILE B 2 11 ? 13.072 22.725 4.054 1.00 0.00 548 ILE B CA 1
ATOM 1158 C C . ILE B 2 11 ? 12.354 24.100 4.009 1.00 0.00 548 ILE B C 1
ATOM 1159 O O . ILE B 2 11 ? 11.124 24.197 3.948 1.00 0.00 548 ILE B O 1
ATOM 1175 N N . ARG B 2 12 ? 13.128 25.187 4.117 1.00 0.00 549 ARG B N 1
ATOM 1176 C CA . ARG B 2 12 ? 12.663 26.587 4.223 1.00 0.00 549 ARG B CA 1
ATOM 1177 C C . ARG B 2 12 ? 13.584 27.559 3.477 1.00 0.00 549 ARG B C 1
ATOM 1178 O O . ARG B 2 12 ? 14.823 27.443 3.598 1.00 0.00 549 ARG B O 1
ATOM 1199 N N . GLY A 1 1 ? 3.285 -2.232 1.216 1.00 0.00 474 GLY A N 2
ATOM 1200 C CA . GLY A 1 1 ? 4.299 -2.425 0.156 1.00 0.00 474 GLY A CA 2
ATOM 1201 C C . GLY A 1 1 ? 5.550 -1.611 0.433 1.00 0.00 474 GLY A C 2
ATOM 1202 O O . GLY A 1 1 ? 5.624 -0.440 0.053 1.00 0.00 474 GLY A O 2
ATOM 1206 N N . SER A 1 2 ? 6.542 -2.211 1.099 1.00 0.00 475 SER A N 2
ATOM 1207 C CA . SER A 1 2 ? 7.838 -1.573 1.389 1.00 0.00 475 SER A CA 2
ATOM 1208 C C . SER A 1 2 ? 8.677 -1.420 0.109 1.00 0.00 475 SER A C 2
ATOM 1209 O O . SER A 1 2 ? 8.950 -2.412 -0.573 1.00 0.00 475 SER A O 2
ATOM 1217 N N . MET A 1 3 ? 9.098 -0.191 -0.207 1.00 0.00 476 MET A N 2
ATOM 1218 C CA . MET A 1 3 ? 9.898 0.165 -1.392 1.00 0.00 476 MET A CA 2
ATOM 1219 C C . MET A 1 3 ? 11.106 1.034 -0.995 1.00 0.00 476 MET A C 2
ATOM 1220 O O . MET A 1 3 ? 11.002 1.922 -0.143 1.00 0.00 476 MET A O 2
ATOM 1234 N N . GLY A 1 4 ? 12.254 0.772 -1.627 1.00 0.00 477 GLY A N 2
ATOM 1235 C CA . GLY A 1 4 ? 13.545 1.414 -1.344 1.00 0.00 477 GLY A CA 2
ATOM 1236 C C . GLY A 1 4 ? 14.521 0.490 -0.599 1.00 0.00 477 GLY A C 2
ATOM 1237 O O . GLY A 1 4 ? 14.197 -0.662 -0.285 1.00 0.00 477 GLY A O 2
ATOM 1241 N N . THR A 1 5 ? 15.714 1.008 -0.292 1.00 0.00 478 THR A N 2
ATOM 1242 C CA . THR A 1 5 ? 16.792 0.270 0.410 1.00 0.00 478 THR A CA 2
ATOM 1243 C C . THR A 1 5 ? 17.414 1.072 1.566 1.00 0.00 478 THR A C 2
ATOM 1244 O O . THR A 1 5 ? 17.771 0.486 2.589 1.00 0.00 478 THR A O 2
ATOM 1255 N N . ALA A 1 6 ? 17.503 2.405 1.452 1.00 0.00 479 ALA A N 2
ATOM 1256 C CA . ALA A 1 6 ? 17.928 3.317 2.518 1.00 0.00 479 ALA A CA 2
ATOM 1257 C C . ALA A 1 6 ? 16.739 3.706 3.426 1.00 0.00 479 ALA A C 2
ATOM 1258 O O . ALA A 1 6 ? 15.965 4.614 3.105 1.00 0.00 479 ALA A O 2
ATOM 1265 N N . GLY A 1 7 ? 16.584 3.004 4.551 1.00 0.00 480 GLY A N 2
ATOM 1266 C CA . GLY A 1 7 ? 15.556 3.276 5.562 1.00 0.00 480 GLY A CA 2
ATOM 1267 C C . GLY A 1 7 ? 15.337 2.123 6.550 1.00 0.00 480 GLY A C 2
ATOM 1268 O O . GLY A 1 7 ? 15.790 0.995 6.319 1.00 0.00 480 GLY A O 2
ATOM 1272 N N . LYS A 1 8 ? 14.636 2.413 7.654 1.00 0.00 481 LYS A N 2
ATOM 1273 C CA . LYS A 1 8 ? 14.246 1.460 8.716 1.00 0.00 481 LYS A CA 2
ATOM 1274 C C . LYS A 1 8 ? 13.189 2.066 9.642 1.00 0.00 481 LYS A C 2
ATOM 1275 O O . LYS A 1 8 ? 12.907 3.266 9.593 1.00 0.00 481 LYS A O 2
ATOM 1294 N N . TRP A 1 9 ? 12.633 1.224 10.507 1.00 0.00 482 TRP A N 2
ATOM 1295 C CA . TRP A 1 9 ? 11.685 1.600 11.554 1.00 0.00 482 TRP A CA 2
ATOM 1296 C C . TRP A 1 9 ? 12.427 2.032 12.828 1.00 0.00 482 TRP A C 2
ATOM 1297 O O . TRP A 1 9 ? 13.379 1.371 13.261 1.00 0.00 482 TRP A O 2
ATOM 1318 N N . VAL A 1 10 ? 11.955 3.103 13.465 1.00 0.00 483 VAL A N 2
ATOM 1319 C CA . VAL A 1 10 ? 12.457 3.589 14.763 1.00 0.00 483 VAL A CA 2
ATOM 1320 C C . VAL A 1 10 ? 11.301 4.019 15.659 1.00 0.00 483 VAL A C 2
ATOM 1321 O O . VAL A 1 10 ? 10.349 4.659 15.205 1.00 0.00 483 VAL A O 2
ATOM 1334 N N . LEU A 1 11 ? 11.397 3.667 16.940 1.00 0.00 484 LEU A N 2
ATOM 1335 C CA . LEU A 1 11 ? 10.475 4.114 17.988 1.00 0.00 484 LEU A CA 2
ATOM 1336 C C . LEU A 1 11 ? 10.904 5.495 18.509 1.00 0.00 484 LEU A C 2
ATOM 1337 O O . LEU A 1 11 ? 12.097 5.784 18.632 1.00 0.00 484 LEU A O 2
ATOM 1353 N N . CYS A 1 12 ? 9.924 6.321 18.866 1.00 0.00 485 CYS A N 2
ATOM 1354 C CA . CYS A 1 12 ? 10.117 7.577 19.578 1.00 0.00 485 CYS A CA 2
ATOM 1355 C C . CYS A 1 12 ? 10.239 7.342 21.099 1.00 0.00 485 CYS A C 2
ATOM 1356 O O . CYS A 1 12 ? 9.278 6.933 21.752 1.00 0.00 485 CYS A O 2
ATOM 1364 N N . ASN A 1 13 ? 11.414 7.626 21.668 1.00 0.00 486 ASN A N 2
ATOM 1365 C CA . ASN A 1 13 ? 11.691 7.641 23.113 1.00 0.00 486 ASN A CA 2
ATOM 1366 C C . ASN A 1 13 ? 10.999 8.808 23.853 1.00 0.00 486 ASN A C 2
ATOM 1367 O O . ASN A 1 13 ? 10.606 8.658 25.013 1.00 0.00 486 ASN A O 2
ATOM 1378 N N . TYR A 1 14 ? 10.851 9.962 23.184 1.00 0.00 487 TYR A N 2
ATOM 1379 C CA . TYR A 1 14 ? 10.318 11.219 23.738 1.00 0.00 487 TYR A CA 2
ATOM 1380 C C . TYR A 1 14 ? 9.403 11.921 22.715 1.00 0.00 487 TYR A C 2
ATOM 1381 O O . TYR A 1 14 ? 9.464 11.634 21.517 1.00 0.00 487 TYR A O 2
ATOM 1399 N N . ASP A 1 15 ? 8.556 12.841 23.178 1.00 0.00 488 ASP A N 2
ATOM 1400 C CA . ASP A 1 15 ? 7.700 13.672 22.320 1.00 0.00 488 ASP A CA 2
ATOM 1401 C C . ASP A 1 15 ? 8.416 14.941 21.804 1.00 0.00 488 ASP A C 2
ATOM 1402 O O . ASP A 1 15 ? 9.398 15.411 22.387 1.00 0.00 488 ASP A O 2
ATOM 1411 N N . PHE A 1 16 ? 7.901 15.504 20.706 1.00 0.00 489 PHE A N 2
ATOM 1412 C CA . PHE A 1 16 ? 8.426 16.684 20.010 1.00 0.00 489 PHE A CA 2
ATOM 1413 C C . PHE A 1 16 ? 7.319 17.391 19.188 1.00 0.00 489 PHE A C 2
ATOM 1414 O O . PHE A 1 16 ? 6.283 16.797 18.876 1.00 0.00 489 PHE A O 2
ATOM 1431 N N . GLN A 1 17 ? 7.522 18.657 18.813 1.00 0.00 490 GLN A N 2
ATOM 1432 C CA . GLN A 1 17 ? 6.544 19.485 18.084 1.00 0.00 490 GLN A CA 2
ATOM 1433 C C . GLN A 1 17 ? 7.207 20.232 16.923 1.00 0.00 490 GLN A C 2
ATOM 1434 O O . GLN A 1 17 ? 8.329 20.719 17.062 1.00 0.00 490 GLN A O 2
ATOM 1448 N N . ALA A 1 18 ? 6.495 20.371 15.801 1.00 0.00 491 ALA A N 2
ATOM 1449 C CA . ALA A 1 18 ? 7.018 21.047 14.616 1.00 0.00 491 ALA A CA 2
ATOM 1450 C C . ALA A 1 18 ? 6.941 22.574 14.775 1.00 0.00 491 ALA A C 2
ATOM 1451 O O . ALA A 1 18 ? 5.891 23.192 14.566 1.00 0.00 491 ALA A O 2
ATOM 1458 N N . ARG A 1 19 ? 8.062 23.194 15.147 1.00 0.00 492 ARG A N 2
ATOM 1459 C CA . ARG A 1 19 ? 8.213 24.657 15.235 1.00 0.00 492 ARG A CA 2
ATOM 1460 C C . ARG A 1 19 ? 8.374 25.314 13.856 1.00 0.00 492 ARG A C 2
ATOM 1461 O O . ARG A 1 19 ? 8.207 26.529 13.731 1.00 0.00 492 ARG A O 2
ATOM 1482 N N . ASN A 1 20 ? 8.696 24.521 12.828 1.00 0.00 493 ASN A N 2
ATOM 1483 C CA . ASN A 1 20 ? 8.989 24.979 11.459 1.00 0.00 493 ASN A CA 2
ATOM 1484 C C . ASN A 1 20 ? 8.523 23.976 10.379 1.00 0.00 493 ASN A C 2
ATOM 1485 O O . ASN A 1 20 ? 8.256 22.810 10.672 1.00 0.00 493 ASN A O 2
ATOM 1496 N N . SER A 1 21 ? 8.481 24.418 9.114 1.00 0.00 494 SER A N 2
ATOM 1497 C CA . SER A 1 21 ? 8.111 23.580 7.954 1.00 0.00 494 SER A CA 2
ATOM 1498 C C . SER A 1 21 ? 9.128 22.478 7.606 1.00 0.00 494 SER A C 2
ATOM 1499 O O . SER A 1 21 ? 8.776 21.515 6.920 1.00 0.00 494 SER A O 2
ATOM 1507 N N . SER A 1 22 ? 10.375 22.585 8.078 1.00 0.00 495 SER A N 2
ATOM 1508 C CA . SER A 1 22 ? 11.426 21.565 7.916 1.00 0.00 495 SER A CA 2
ATOM 1509 C C . SER A 1 22 ? 11.271 20.352 8.837 1.00 0.00 495 SER A C 2
ATOM 1510 O O . SER A 1 22 ? 11.837 19.294 8.573 1.00 0.00 495 SER A O 2
ATOM 1518 N N . GLU A 1 23 ? 10.497 20.473 9.907 1.00 0.00 496 GLU A N 2
ATOM 1519 C CA . GLU A 1 23 ? 10.388 19.501 10.997 1.00 0.00 496 GLU A CA 2
ATOM 1520 C C . GLU A 1 23 ? 8.954 18.963 11.138 1.00 0.00 496 GLU A C 2
ATOM 1521 O O . GLU A 1 23 ? 8.057 19.299 10.358 1.00 0.00 496 GLU A O 2
ATOM 1533 N N . LEU A 1 24 ? 8.751 18.086 12.123 1.00 0.00 497 LEU A N 2
ATOM 1534 C CA . LEU A 1 24 ? 7.513 17.335 12.344 1.00 0.00 497 LEU A CA 2
ATOM 1535 C C . LEU A 1 24 ? 7.162 17.206 13.834 1.00 0.00 497 LEU A C 2
ATOM 1536 O O . LEU A 1 24 ? 8.000 17.425 14.712 1.00 0.00 497 LEU A O 2
ATOM 1552 N N . SER A 1 25 ? 5.906 16.847 14.101 1.00 0.00 498 SER A N 2
ATOM 1553 C CA . SER A 1 25 ? 5.318 16.715 15.441 1.00 0.00 498 SER A CA 2
ATOM 1554 C C . SER A 1 25 ? 5.024 15.249 15.741 1.00 0.00 498 SER A C 2
ATOM 1555 O O . SER A 1 25 ? 4.087 14.674 15.183 1.00 0.00 498 SER A O 2
ATOM 1563 N N . VAL A 1 26 ? 5.832 14.647 16.617 1.00 0.00 499 VAL A N 2
ATOM 1564 C CA . VAL A 1 26 ? 5.825 13.209 16.938 1.00 0.00 499 VAL A CA 2
ATOM 1565 C C . VAL A 1 26 ? 5.749 12.998 18.449 1.00 0.00 499 VAL A C 2
ATOM 1566 O O . VAL A 1 26 ? 6.081 13.888 19.233 1.00 0.00 499 VAL A O 2
ATOM 1579 N N . LYS A 1 27 ? 5.327 11.811 18.881 1.00 0.00 500 LYS A N 2
ATOM 1580 C CA . LYS A 1 27 ? 5.077 11.504 20.295 1.00 0.00 500 LYS A CA 2
ATOM 1581 C C . LYS A 1 27 ? 5.833 10.244 20.682 1.00 0.00 500 LYS A C 2
ATOM 1582 O O . LYS A 1 27 ? 6.038 9.351 19.859 1.00 0.00 500 LYS A O 2
ATOM 1601 N N . GLN A 1 28 ? 6.240 10.166 21.943 1.00 0.00 501 GLN A N 2
ATOM 1602 C CA . GLN A 1 28 ? 6.798 8.936 22.498 1.00 0.00 501 GLN A CA 2
ATOM 1603 C C . GLN A 1 28 ? 5.841 7.749 22.301 1.00 0.00 501 GLN A C 2
ATOM 1604 O O . GLN A 1 28 ? 4.617 7.915 22.289 1.00 0.00 501 GLN A O 2
ATOM 1618 N N . ARG A 1 29 ? 6.424 6.550 22.167 1.00 0.00 502 ARG A N 2
ATOM 1619 C CA . ARG A 1 29 ? 5.726 5.272 21.937 1.00 0.00 502 ARG A CA 2
ATOM 1620 C C . ARG A 1 29 ? 5.110 5.131 20.526 1.00 0.00 502 ARG A C 2
ATOM 1621 O O . ARG A 1 29 ? 4.300 4.228 20.301 1.00 0.00 502 ARG A O 2
ATOM 1642 N N . ASP A 1 30 ? 5.514 5.974 19.568 1.00 0.00 503 ASP A N 2
ATOM 1643 C CA . ASP A 1 30 ? 5.135 5.874 18.145 1.00 0.00 503 ASP A CA 2
ATOM 1644 C C . ASP A 1 30 ? 6.310 5.359 17.302 1.00 0.00 503 ASP A C 2
ATOM 1645 O O . ASP A 1 30 ? 7.469 5.569 17.665 1.00 0.00 503 ASP A O 2
ATOM 1654 N N . VAL A 1 31 ? 6.023 4.740 16.152 1.00 0.00 504 VAL A N 2
ATOM 1655 C CA . VAL A 1 31 ? 7.029 4.231 15.200 1.00 0.00 504 VAL A CA 2
ATOM 1656 C C . VAL A 1 31 ? 6.920 4.944 13.845 1.00 0.00 504 VAL A C 2
ATOM 1657 O O . VAL A 1 31 ? 5.818 5.226 13.365 1.00 0.00 504 VAL A O 2
ATOM 1670 N N . LEU A 1 32 ? 8.070 5.263 13.240 1.00 0.00 505 LEU A N 2
ATOM 1671 C CA . LEU A 1 32 ? 8.190 6.094 12.031 1.00 0.00 505 LEU A CA 2
ATOM 1672 C C . LEU A 1 32 ? 9.182 5.464 11.038 1.00 0.00 505 LEU A C 2
ATOM 1673 O O . LEU A 1 32 ? 10.180 4.856 11.437 1.00 0.00 505 LEU A O 2
ATOM 1689 N N . GLU A 1 33 ? 8.910 5.617 9.741 1.00 0.00 506 GLU A N 2
ATOM 1690 C CA . GLU A 1 33 ? 9.798 5.187 8.654 1.00 0.00 506 GLU A CA 2
ATOM 1691 C C . GLU A 1 33 ? 10.868 6.256 8.390 1.00 0.00 506 GLU A C 2
ATOM 1692 O O . GLU A 1 33 ? 10.543 7.362 7.956 1.00 0.00 506 GLU A O 2
ATOM 1704 N N . VAL A 1 34 ? 12.139 5.930 8.629 1.00 0.00 507 VAL A N 2
ATOM 1705 C CA . VAL A 1 34 ? 13.291 6.767 8.251 1.00 0.00 507 VAL A CA 2
ATOM 1706 C C . VAL A 1 34 ? 13.584 6.604 6.752 1.00 0.00 507 VAL A C 2
ATOM 1707 O O . VAL A 1 34 ? 13.398 5.532 6.171 1.00 0.00 507 VAL A O 2
ATOM 1720 N N . LEU A 1 35 ? 14.097 7.677 6.159 1.00 0.00 508 LEU A N 2
ATOM 1721 C CA . LEU A 1 35 ? 14.423 7.883 4.750 1.00 0.00 508 LEU A CA 2
ATOM 1722 C C . LEU A 1 35 ? 15.887 8.352 4.561 1.00 0.00 508 LEU A C 2
ATOM 1723 O O . LEU A 1 35 ? 16.449 8.172 3.478 1.00 0.00 508 LEU A O 2
ATOM 1739 N N . ASP A 1 36 ? 16.515 8.940 5.592 1.00 0.00 509 ASP A N 2
ATOM 1740 C CA . ASP A 1 36 ? 17.924 9.378 5.580 1.00 0.00 509 ASP A CA 2
ATOM 1741 C C . ASP A 1 36 ? 18.523 9.357 6.994 1.00 0.00 509 ASP A C 2
ATOM 1742 O O . ASP A 1 36 ? 17.888 9.831 7.933 1.00 0.00 509 ASP A O 2
ATOM 1751 N N . ASP A 1 37 ? 19.738 8.819 7.140 1.00 0.00 510 ASP A N 2
ATOM 1752 C CA . ASP A 1 37 ? 20.382 8.522 8.431 1.00 0.00 510 ASP A CA 2
ATOM 1753 C C . ASP A 1 37 ? 21.903 8.808 8.446 1.00 0.00 510 ASP A C 2
ATOM 1754 O O . ASP A 1 37 ? 22.703 8.068 9.030 1.00 0.00 510 ASP A O 2
ATOM 1763 N N . SER A 1 38 ? 22.309 9.914 7.811 1.00 0.00 511 SER A N 2
ATOM 1764 C CA . SER A 1 38 ? 23.720 10.328 7.642 1.00 0.00 511 SER A CA 2
ATOM 1765 C C . SER A 1 38 ? 24.082 11.616 8.407 1.00 0.00 511 SER A C 2
ATOM 1766 O O . SER A 1 38 ? 25.180 12.157 8.234 1.00 0.00 511 SER A O 2
ATOM 1774 N N . ARG A 1 39 ? 23.172 12.108 9.263 1.00 0.00 512 ARG A N 2
ATOM 1775 C CA . ARG A 1 39 ? 23.293 13.342 10.069 1.00 0.00 512 ARG A CA 2
ATOM 1776 C C . ARG A 1 39 ? 22.647 13.197 11.461 1.00 0.00 512 ARG A C 2
ATOM 1777 O O . ARG A 1 39 ? 22.030 12.175 11.767 1.00 0.00 512 ARG A O 2
ATOM 1798 N N . LYS A 1 40 ? 22.766 14.245 12.290 1.00 0.00 513 LYS A N 2
ATOM 1799 C CA . LYS A 1 40 ? 22.173 14.377 13.644 1.00 0.00 513 LYS A CA 2
ATOM 1800 C C . LYS A 1 40 ? 20.637 14.324 13.672 1.00 0.00 513 LYS A C 2
ATOM 1801 O O . LYS A 1 40 ? 20.044 14.078 14.716 1.00 0.00 513 LYS A O 2
ATOM 1820 N N . TRP A 1 41 ? 19.979 14.594 12.549 1.00 0.00 514 TRP A N 2
ATOM 1821 C CA . TRP A 1 41 ? 18.519 14.571 12.431 1.00 0.00 514 TRP A CA 2
ATOM 1822 C C . TRP A 1 41 ? 18.139 13.761 11.196 1.00 0.00 514 TRP A C 2
ATOM 1823 O O . TRP A 1 41 ? 18.626 14.032 10.094 1.00 0.00 514 TRP A O 2
ATOM 1844 N N . TRP A 1 42 ? 17.293 12.751 11.388 1.00 0.00 515 TRP A N 2
ATOM 1845 C CA . TRP A 1 42 ? 16.907 11.836 10.315 1.00 0.00 515 TRP A CA 2
ATOM 1846 C C . TRP A 1 42 ? 15.630 12.316 9.623 1.00 0.00 515 TRP A C 2
ATOM 1847 O O . TRP A 1 42 ? 14.707 12.826 10.268 1.00 0.00 515 TRP A O 2
ATOM 1868 N N . LYS A 1 43 ? 15.580 12.163 8.294 1.00 0.00 516 LYS A N 2
ATOM 1869 C CA . LYS A 1 43 ? 14.383 12.395 7.497 1.00 0.00 516 LYS A CA 2
ATOM 1870 C C . LYS A 1 43 ? 13.487 11.197 7.721 1.00 0.00 516 LYS A C 2
ATOM 1871 O O . LYS A 1 43 ? 13.869 10.094 7.351 1.00 0.00 516 LYS A O 2
ATOM 1890 N N . VAL A 1 44 ? 12.343 11.387 8.345 1.00 0.00 517 VAL A N 2
ATOM 1891 C CA . VAL A 1 44 ? 11.336 10.342 8.586 1.00 0.00 517 VAL A CA 2
ATOM 1892 C C . VAL A 1 44 ? 9.952 10.761 8.074 1.00 0.00 517 VAL A C 2
ATOM 1893 O O . VAL A 1 44 ? 9.758 11.905 7.647 1.00 0.00 517 VAL A O 2
ATOM 1906 N N . ARG A 1 45 ? 8.975 9.850 8.148 1.00 0.00 518 ARG A N 2
ATOM 1907 C CA . ARG A 1 45 ? 7.574 10.097 7.773 1.00 0.00 518 ARG A CA 2
ATOM 1908 C C . ARG A 1 45 ? 6.613 9.616 8.859 1.00 0.00 518 ARG A C 2
ATOM 1909 O O . ARG A 1 45 ? 6.709 8.472 9.314 1.00 0.00 518 ARG A O 2
ATOM 1930 N N . ASP A 1 46 ? 5.696 10.489 9.280 1.00 0.00 519 ASP A N 2
ATOM 1931 C CA . ASP A 1 46 ? 4.616 10.139 10.207 1.00 0.00 519 ASP A CA 2
ATOM 1932 C C . ASP A 1 46 ? 3.568 9.226 9.542 1.00 0.00 519 ASP A C 2
ATOM 1933 O O . ASP A 1 46 ? 3.387 9.276 8.320 1.00 0.00 519 ASP A O 2
ATOM 1942 N N . PRO A 1 47 ? 2.803 8.452 10.335 1.00 0.00 520 PRO A N 2
ATOM 1943 C CA . PRO A 1 47 ? 1.790 7.531 9.824 1.00 0.00 520 PRO A CA 2
ATOM 1944 C C . PRO A 1 47 ? 0.601 8.239 9.135 1.00 0.00 520 PRO A C 2
ATOM 1945 O O . PRO A 1 47 ? -0.190 7.594 8.442 1.00 0.00 520 PRO A O 2
ATOM 1956 N N . ALA A 1 48 ? 0.479 9.564 9.303 1.00 0.00 521 ALA A N 2
ATOM 1957 C CA . ALA A 1 48 ? -0.514 10.422 8.654 1.00 0.00 521 ALA A CA 2
ATOM 1958 C C . ALA A 1 48 ? -0.101 10.873 7.236 1.00 0.00 521 ALA A C 2
ATOM 1959 O O . ALA A 1 48 ? -0.933 11.408 6.497 1.00 0.00 521 ALA A O 2
ATOM 1966 N N . GLY A 1 49 ? 1.171 10.678 6.858 1.00 0.00 522 GLY A N 2
ATOM 1967 C CA . GLY A 1 49 ? 1.682 10.961 5.514 1.00 0.00 522 GLY A CA 2
ATOM 1968 C C . GLY A 1 49 ? 2.558 12.208 5.384 1.00 0.00 522 GLY A C 2
ATOM 1969 O O . GLY A 1 49 ? 2.548 12.848 4.329 1.00 0.00 522 GLY A O 2
ATOM 1973 N N . GLN A 1 50 ? 3.275 12.588 6.444 1.00 0.00 523 GLN A N 2
ATOM 1974 C CA . GLN A 1 50 ? 3.993 13.867 6.533 1.00 0.00 523 GLN A CA 2
ATOM 1975 C C . GLN A 1 50 ? 5.493 13.637 6.703 1.00 0.00 523 GLN A C 2
ATOM 1976 O O . GLN A 1 50 ? 5.896 12.878 7.583 1.00 0.00 523 GLN A O 2
ATOM 1990 N N . GLU A 1 51 ? 6.313 14.309 5.895 1.00 0.00 524 GLU A N 2
ATOM 1991 C CA . GLU A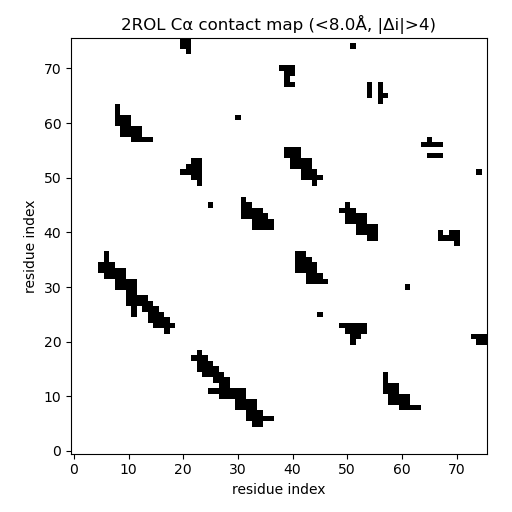 1 51 ? 7.778 14.167 5.878 1.00 0.00 524 GLU A CA 2
ATOM 1992 C C . GLU A 1 51 ? 8.478 15.473 6.286 1.00 0.00 524 GLU A C 2
ATOM 1993 O O . GLU A 1 51 ? 7.999 16.584 6.028 1.00 0.00 524 GLU A O 2
ATOM 2005 N N . GLY A 1 52 ? 9.636 15.322 6.919 1.00 0.00 525 GLY A N 2
ATOM 2006 C CA . GLY A 1 52 ? 10.439 16.380 7.519 1.00 0.00 525 GLY A CA 2
ATOM 2007 C C . GLY A 1 52 ? 11.591 15.765 8.308 1.00 0.00 525 GLY A C 2
ATOM 2008 O O . GLY A 1 52 ? 11.931 14.594 8.084 1.00 0.00 525 GLY A O 2
ATOM 2012 N N . TYR A 1 53 ? 12.145 16.499 9.253 1.00 0.00 526 TYR A N 2
ATOM 2013 C CA . TYR A 1 53 ? 13.292 16.085 10.067 1.00 0.00 526 TYR A CA 2
ATOM 2014 C C . TYR A 1 53 ? 12.933 15.982 11.556 1.00 0.00 526 TYR A C 2
ATOM 2015 O O . TYR A 1 53 ? 12.156 16.788 12.079 1.00 0.00 526 TYR A O 2
ATOM 2033 N N . VAL A 1 54 ? 13.555 15.023 12.249 1.00 0.00 527 VAL A N 2
ATOM 2034 C CA . VAL A 1 54 ? 13.461 14.837 13.708 1.00 0.00 527 VAL A CA 2
ATOM 2035 C C . VAL A 1 54 ? 14.828 14.436 14.294 1.00 0.00 527 VAL A C 2
ATOM 2036 O O . VAL A 1 54 ? 15.620 13.781 13.605 1.00 0.00 527 VAL A O 2
ATOM 2049 N N . PRO A 1 55 ? 15.139 14.809 15.548 1.00 0.00 528 PRO A N 2
ATOM 2050 C CA . PRO A 1 55 ? 16.446 14.565 16.157 1.00 0.00 528 PRO A CA 2
ATOM 2051 C C . PRO A 1 55 ? 16.691 13.079 16.437 1.00 0.00 528 PRO A C 2
ATOM 2052 O O . PRO A 1 55 ? 15.825 12.390 16.974 1.00 0.00 528 PRO A O 2
ATOM 2063 N N .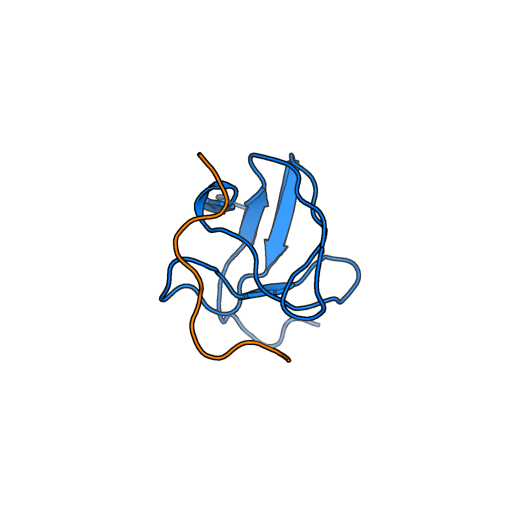 TYR A 1 56 ? 17.898 12.576 16.153 1.00 0.00 529 TYR A N 2
ATOM 2064 C CA . TYR A 1 56 ? 18.225 11.162 16.396 1.00 0.00 529 TYR A CA 2
ATOM 2065 C C . TYR A 1 56 ? 18.190 10.750 17.878 1.00 0.00 529 TYR A C 2
ATOM 2066 O O . TYR A 1 56 ? 18.043 9.563 18.165 1.00 0.00 529 TYR A O 2
ATOM 2084 N N . ASN A 1 57 ? 18.292 11.693 18.828 1.00 0.00 530 ASN A N 2
ATOM 2085 C CA . ASN A 1 57 ? 18.283 11.355 20.256 1.00 0.00 530 ASN A CA 2
ATOM 2086 C C . ASN A 1 57 ? 16.921 10.809 20.734 1.00 0.00 530 ASN A C 2
ATOM 2087 O O . ASN A 1 57 ? 16.885 9.963 21.631 1.00 0.00 530 ASN A O 2
ATOM 2098 N N . ILE A 1 58 ? 15.806 11.257 20.130 1.00 0.00 531 ILE A N 2
ATOM 2099 C CA . ILE A 1 58 ? 14.470 10.729 20.449 1.00 0.00 531 ILE A CA 2
ATOM 2100 C C . ILE A 1 58 ? 14.171 9.452 19.660 1.00 0.00 531 ILE A C 2
ATOM 2101 O O . ILE A 1 58 ? 13.136 8.847 19.902 1.00 0.00 531 ILE A O 2
ATOM 2117 N N . LEU A 1 59 ? 15.051 9.007 18.757 1.00 0.00 532 LEU A N 2
ATOM 2118 C CA . LEU A 1 59 ? 14.851 7.798 17.956 1.00 0.00 532 LEU A CA 2
ATOM 2119 C C . LEU A 1 59 ? 15.678 6.619 18.511 1.00 0.00 532 LEU A C 2
ATOM 2120 O O . LEU A 1 59 ? 16.845 6.786 18.875 1.00 0.00 532 LEU A O 2
ATOM 2136 N N . THR A 1 60 ? 15.093 5.417 18.548 1.00 0.00 533 THR A N 2
ATOM 2137 C CA . THR A 1 60 ? 15.777 4.165 18.948 1.00 0.00 533 THR A CA 2
ATOM 2138 C C . THR A 1 60 ? 15.540 3.059 17.904 1.00 0.00 533 THR A C 2
ATOM 2139 O O . THR A 1 60 ? 14.428 2.970 17.365 1.00 0.00 533 THR A O 2
ATOM 2150 N N . PRO A 1 61 ? 16.558 2.233 17.570 1.00 0.00 534 PRO A N 2
ATOM 2151 C CA . PRO A 1 61 ? 16.466 1.185 16.549 1.00 0.00 534 PRO A CA 2
ATOM 2152 C C . PRO A 1 61 ? 15.505 0.067 16.978 1.00 0.00 534 PRO A C 2
ATOM 2153 O O . PRO A 1 61 ? 15.819 -0.756 17.845 1.00 0.00 534 PRO A O 2
ATOM 2164 N N . TYR A 1 62 ? 14.308 0.059 16.389 1.00 0.00 535 TYR A N 2
ATOM 2165 C CA . TYR A 1 62 ? 13.238 -0.873 16.747 1.00 0.00 535 TYR A CA 2
ATOM 2166 C C . TYR A 1 62 ? 13.521 -2.297 16.206 1.00 0.00 535 TYR A C 2
ATOM 2167 O O . TYR A 1 62 ? 14.022 -2.427 15.082 1.00 0.00 535 TYR A O 2
ATOM 2185 N N . PRO A 1 63 ? 13.216 -3.378 16.959 1.00 0.00 536 PRO A N 2
ATOM 2186 C CA . PRO A 1 63 ? 13.550 -4.755 16.573 1.00 0.00 536 PRO A CA 2
ATOM 2187 C C . PRO A 1 63 ? 12.609 -5.375 15.512 1.00 0.00 536 PRO A C 2
ATOM 2188 O O . PRO A 1 63 ? 12.844 -6.508 15.082 1.00 0.00 536 PRO A O 2
ATOM 2199 N N . GLY A 1 64 ? 11.542 -4.663 15.106 1.00 0.00 537 GLY A N 2
ATOM 2200 C CA . GLY A 1 64 ? 10.573 -5.088 14.076 1.00 0.00 537 GLY A CA 2
ATOM 2201 C C . GLY A 1 64 ? 11.148 -5.261 12.659 1.00 0.00 537 GLY A C 2
ATOM 2202 O O . GLY A 1 64 ? 10.497 -5.953 11.846 1.00 0.00 537 GLY A O 2
ATOM 2206 N N . PRO B 2 1 ? 15.670 15.359 26.952 1.00 0.00 538 PRO B N 2
ATOM 2207 C CA . PRO B 2 1 ? 16.569 16.409 26.386 1.00 0.00 538 PRO B CA 2
ATOM 2208 C C . PRO B 2 1 ? 16.616 16.365 24.838 1.00 0.00 538 PRO B C 2
ATOM 2209 O O . PRO B 2 1 ? 17.608 15.916 24.260 1.00 0.00 538 PRO B O 2
ATOM 2220 N N . PRO B 2 2 ? 15.547 16.802 24.137 1.00 0.00 539 PRO B N 2
ATOM 2221 C CA . PRO B 2 2 ? 15.493 16.807 22.669 1.00 0.00 539 PRO B CA 2
ATOM 2222 C C . PRO B 2 2 ? 16.485 17.810 22.047 1.00 0.00 539 PRO B C 2
ATOM 2223 O O . PRO B 2 2 ? 16.995 18.708 22.725 1.00 0.00 539 PRO B O 2
ATOM 2234 N N . VAL B 2 3 ? 16.718 17.677 20.735 1.00 0.00 540 VAL B N 2
ATOM 2235 C CA . VAL B 2 3 ? 17.633 18.518 19.931 1.00 0.00 540 VAL B CA 2
ATOM 2236 C C . VAL B 2 3 ? 19.112 18.379 20.379 1.00 0.00 540 VAL B C 2
ATOM 2237 O O . VAL B 2 3 ? 19.633 19.236 21.101 1.00 0.00 540 VAL B O 2
ATOM 2250 N N . PRO B 2 4 ? 19.808 17.287 19.980 1.00 0.00 541 PRO B N 2
ATOM 2251 C CA . PRO B 2 4 ? 21.204 16.997 20.343 1.00 0.00 541 PRO B CA 2
ATOM 2252 C C . PRO B 2 4 ? 22.195 18.026 19.779 1.00 0.00 541 PRO B C 2
ATOM 2253 O O . PRO B 2 4 ? 23.099 18.488 20.480 1.00 0.00 541 PRO B O 2
ATOM 2264 N N . ASN B 2 5 ? 22.004 18.382 18.508 1.00 0.00 542 ASN B N 2
ATOM 2265 C CA . ASN B 2 5 ? 22.820 19.276 17.683 1.00 0.00 542 ASN B CA 2
ATOM 2266 C C . ASN B 2 5 ? 21.940 19.818 16.530 1.00 0.00 542 ASN B C 2
ATOM 2267 O O . ASN B 2 5 ? 20.875 19.242 16.270 1.00 0.00 542 ASN B O 2
ATOM 2278 N N . PRO B 2 6 ? 22.345 20.887 15.818 1.00 0.00 543 PRO B N 2
ATOM 2279 C CA . PRO B 2 6 ? 21.615 21.381 14.647 1.00 0.00 543 PRO B CA 2
ATOM 2280 C C . PRO B 2 6 ? 21.699 20.437 13.427 1.00 0.00 543 PRO B C 2
ATOM 2281 O O . PRO B 2 6 ? 22.647 19.662 13.269 1.00 0.00 543 PRO B O 2
ATOM 2292 N N . ASP B 2 7 ? 20.703 20.546 12.549 1.00 0.00 544 ASP B N 2
ATOM 2293 C CA . ASP B 2 7 ? 20.522 19.814 11.285 1.00 0.00 544 ASP B CA 2
ATOM 2294 C C . ASP B 2 7 ? 20.950 20.638 10.047 1.00 0.00 544 ASP B C 2
ATOM 2295 O O . ASP B 2 7 ? 21.482 21.749 10.170 1.00 0.00 544 ASP B O 2
ATOM 2304 N N . TYR B 2 8 ? 20.718 20.095 8.845 1.00 0.00 545 TYR B N 2
ATOM 2305 C CA . TYR B 2 8 ? 21.013 20.749 7.561 1.00 0.00 545 TYR B CA 2
ATOM 2306 C C . TYR B 2 8 ? 19.971 20.409 6.467 1.00 0.00 545 TYR B C 2
ATOM 2307 O O . TYR B 2 8 ? 19.104 19.556 6.672 1.00 0.00 545 TYR B O 2
ATOM 2325 N N . GLU B 2 9 ? 20.063 21.067 5.304 1.00 0.00 546 GLU B N 2
ATOM 2326 C CA . GLU B 2 9 ? 19.086 21.014 4.192 1.00 0.00 546 GLU B CA 2
ATOM 2327 C C . GLU B 2 9 ? 17.639 21.408 4.599 1.00 0.00 546 GLU B C 2
ATOM 2328 O O . GLU B 2 9 ? 16.734 20.564 4.572 1.00 0.00 546 GLU B O 2
ATOM 2340 N N . PRO B 2 10 ? 17.396 22.682 4.986 1.00 0.00 547 PRO B N 2
ATOM 2341 C CA . PRO B 2 10 ? 16.082 23.176 5.426 1.00 0.00 547 PRO B CA 2
ATOM 2342 C C . PRO B 2 10 ? 14.992 23.173 4.329 1.00 0.00 547 PRO B C 2
ATOM 2343 O O . PRO B 2 10 ? 15.261 22.980 3.138 1.00 0.00 547 PRO B O 2
ATOM 2354 N N . ILE B 2 11 ? 13.743 23.440 4.747 1.00 0.00 548 ILE B N 2
ATOM 2355 C CA . ILE B 2 11 ? 12.509 23.318 3.939 1.00 0.00 548 ILE B CA 2
ATOM 2356 C C . ILE B 2 11 ? 11.637 24.593 4.107 1.00 0.00 548 ILE B C 2
ATOM 2357 O O . ILE B 2 11 ? 10.484 24.535 4.549 1.00 0.00 548 ILE B O 2
ATOM 2373 N N . ARG B 2 12 ? 12.216 25.770 3.818 1.00 0.00 549 ARG B N 2
ATOM 2374 C CA . ARG B 2 12 ? 11.549 27.093 3.844 1.00 0.00 549 ARG B CA 2
ATOM 2375 C C . ARG B 2 12 ? 11.912 27.916 2.602 1.00 0.00 549 ARG B C 2
ATOM 2376 O O . ARG B 2 12 ? 13.118 28.036 2.284 1.00 0.00 549 ARG B O 2
ATOM 2397 N N . GLY A 1 1 ? 2.002 -1.025 1.920 1.00 0.00 474 GLY A N 3
ATOM 2398 C CA . GLY A 1 1 ? 2.614 -2.282 2.394 1.00 0.00 474 GLY A CA 3
ATOM 2399 C C . GLY A 1 1 ? 3.713 -2.767 1.463 1.00 0.00 474 GLY A C 3
ATOM 2400 O O . GLY A 1 1 ? 3.442 -3.470 0.488 1.00 0.00 474 GLY A O 3
ATOM 2404 N N . SER A 1 2 ? 4.965 -2.410 1.770 1.00 0.00 475 SER A N 3
ATOM 2405 C CA . SER A 1 2 ? 6.190 -2.859 1.076 1.00 0.00 475 SER A CA 3
ATOM 2406 C C . SER A 1 2 ? 7.424 -2.757 1.995 1.00 0.00 475 SER A C 3
ATOM 2407 O O . SER A 1 2 ? 7.358 -2.150 3.071 1.00 0.00 475 SER A O 3
ATOM 2415 N N . MET A 1 3 ? 8.557 -3.342 1.587 1.00 0.00 476 MET A N 3
ATOM 2416 C CA . MET A 1 3 ? 9.840 -3.219 2.297 1.00 0.00 476 MET A CA 3
ATOM 2417 C C . MET A 1 3 ? 10.319 -1.754 2.336 1.00 0.00 476 MET A C 3
ATOM 2418 O O . MET A 1 3 ? 10.355 -1.070 1.308 1.00 0.00 476 MET A O 3
ATOM 2432 N N . GLY A 1 4 ? 10.736 -1.282 3.517 1.00 0.00 477 GLY A N 3
ATOM 2433 C CA . GLY A 1 4 ? 11.139 0.109 3.783 1.00 0.00 477 GLY A CA 3
ATOM 2434 C C . GLY A 1 4 ? 12.584 0.429 3.392 1.00 0.00 477 GLY A C 3
ATOM 2435 O O . GLY A 1 4 ? 13.341 0.967 4.202 1.00 0.00 477 GLY A O 3
ATOM 2439 N N . THR A 1 5 ? 12.993 0.066 2.169 1.00 0.00 478 THR A N 3
ATOM 2440 C CA . THR A 1 5 ? 14.385 0.155 1.677 1.00 0.00 478 THR A CA 3
ATOM 2441 C C . THR A 1 5 ? 14.986 1.574 1.678 1.00 0.00 478 THR A C 3
ATOM 2442 O O . THR A 1 5 ? 16.206 1.724 1.568 1.00 0.00 478 THR A O 3
ATOM 2453 N N . ALA A 1 6 ? 14.162 2.621 1.820 1.00 0.00 479 ALA A N 3
ATOM 2454 C CA . ALA A 1 6 ? 14.617 3.997 2.047 1.00 0.00 479 ALA A CA 3
ATOM 2455 C C . ALA A 1 6 ? 15.394 4.177 3.372 1.00 0.00 479 ALA A C 3
ATOM 2456 O O . ALA A 1 6 ? 16.222 5.084 3.484 1.00 0.00 479 ALA A O 3
ATOM 2463 N N . GLY A 1 7 ? 15.167 3.305 4.363 1.00 0.00 480 GLY A N 3
ATOM 2464 C CA . GLY A 1 7 ? 15.861 3.318 5.652 1.00 0.00 480 GLY A CA 3
ATOM 2465 C C . GLY A 1 7 ? 15.447 2.145 6.546 1.00 0.00 480 GLY A C 3
ATOM 2466 O O . GLY A 1 7 ? 15.936 1.028 6.350 1.00 0.00 480 GLY A O 3
ATOM 2470 N N . LYS A 1 8 ? 14.572 2.401 7.531 1.00 0.00 481 LYS A N 3
ATOM 2471 C CA . LYS A 1 8 ? 14.073 1.437 8.539 1.00 0.00 481 LYS A CA 3
ATOM 2472 C C . LYS A 1 8 ? 13.062 2.076 9.493 1.00 0.00 481 LYS A C 3
ATOM 2473 O O . LYS A 1 8 ? 12.838 3.289 9.473 1.00 0.00 481 LYS A O 3
ATOM 2492 N N . TRP A 1 9 ? 12.475 1.243 10.347 1.00 0.00 482 TRP A N 3
ATOM 2493 C CA . TRP A 1 9 ? 11.549 1.642 11.406 1.00 0.00 482 TRP A CA 3
ATOM 2494 C C . TRP A 1 9 ? 12.302 2.079 12.667 1.00 0.00 482 TRP A C 3
ATOM 2495 O O . TRP A 1 9 ? 13.301 1.463 13.057 1.00 0.00 482 TRP A O 3
ATOM 2516 N N . VAL A 1 10 ? 11.769 3.088 13.354 1.00 0.00 483 VAL A N 3
ATOM 2517 C CA . VAL A 1 10 ? 12.240 3.537 14.674 1.00 0.00 483 VAL A CA 3
ATOM 2518 C C . VAL A 1 10 ? 11.057 3.869 15.581 1.00 0.00 483 VAL A C 3
ATOM 2519 O O . VAL A 1 10 ? 10.063 4.446 15.135 1.00 0.00 483 VAL A O 3
ATOM 2532 N N . LEU A 1 11 ? 11.170 3.497 16.857 1.00 0.00 484 LEU A N 3
ATOM 2533 C CA . LEU A 1 11 ? 10.245 3.899 17.922 1.00 0.00 484 LEU A CA 3
ATOM 2534 C C . LEU A 1 11 ? 10.658 5.269 18.487 1.00 0.00 484 LEU A C 3
ATOM 2535 O O . LEU A 1 11 ? 11.847 5.547 18.667 1.00 0.00 484 LEU A O 3
ATOM 2551 N N . CYS A 1 12 ? 9.672 6.107 18.802 1.00 0.00 485 CYS A N 3
ATOM 2552 C CA . CYS A 1 12 ? 9.866 7.366 19.515 1.00 0.00 485 CYS A CA 3
ATOM 2553 C C . CYS A 1 12 ? 9.990 7.124 21.031 1.00 0.00 485 CYS A C 3
ATOM 2554 O O . CYS A 1 12 ? 9.017 6.752 21.688 1.00 0.00 485 CYS A O 3
ATOM 2562 N N . ASN A 1 13 ? 11.180 7.357 21.591 1.00 0.00 486 ASN A N 3
ATOM 2563 C CA . ASN A 1 13 ? 11.446 7.345 23.032 1.00 0.00 486 ASN A CA 3
ATOM 2564 C C . ASN A 1 13 ? 10.726 8.480 23.799 1.00 0.00 486 ASN A C 3
ATOM 2565 O O . ASN A 1 13 ? 10.346 8.297 24.959 1.00 0.00 486 ASN A O 3
ATOM 2576 N N . TYR A 1 14 ? 10.549 9.641 23.154 1.00 0.00 487 TYR A N 3
ATOM 2577 C CA . TYR A 1 14 ? 10.028 10.892 23.731 1.00 0.00 487 TYR A CA 3
ATOM 2578 C C . TYR A 1 14 ? 9.107 11.618 22.731 1.00 0.00 487 TYR A C 3
ATOM 2579 O O . TYR A 1 14 ? 9.121 11.327 21.532 1.00 0.00 487 TYR A O 3
ATOM 2597 N N . ASP A 1 15 ? 8.303 12.566 23.216 1.00 0.00 488 ASP A N 3
ATOM 2598 C CA . ASP A 1 15 ? 7.489 13.458 22.378 1.00 0.00 488 ASP A CA 3
ATOM 2599 C C . ASP A 1 15 ? 8.282 14.663 21.825 1.00 0.00 488 ASP A C 3
ATOM 2600 O O . ASP A 1 15 ? 9.317 15.058 22.376 1.00 0.00 488 ASP A O 3
ATOM 2609 N N . PHE A 1 16 ? 7.768 15.265 20.750 1.00 0.00 489 PHE A N 3
ATOM 2610 C CA . PHE A 1 16 ? 8.324 16.446 20.085 1.00 0.00 489 PHE A CA 3
ATOM 2611 C C . PHE A 1 16 ? 7.250 17.195 19.268 1.00 0.00 489 PHE A C 3
ATOM 2612 O O . PHE A 1 16 ? 6.247 16.608 18.861 1.00 0.00 489 PHE A O 3
ATOM 2629 N N . GLN A 1 17 ? 7.457 18.486 18.988 1.00 0.00 490 GLN A N 3
ATOM 2630 C CA . GLN A 1 17 ? 6.505 19.342 18.269 1.00 0.00 490 GLN A CA 3
ATOM 2631 C C . GLN A 1 17 ? 7.199 20.096 17.133 1.00 0.00 490 GLN A C 3
ATOM 2632 O O . GLN A 1 17 ? 8.301 20.614 17.307 1.00 0.00 490 GLN A O 3
ATOM 2646 N N . ALA A 1 18 ? 6.526 20.194 15.983 1.00 0.00 491 ALA A N 3
ATOM 2647 C CA . ALA A 1 18 ? 7.073 20.864 14.804 1.00 0.00 491 ALA A CA 3
ATOM 2648 C C . ALA A 1 18 ? 7.084 22.391 14.988 1.00 0.00 491 ALA A C 3
ATOM 2649 O O . ALA A 1 18 ? 6.058 23.062 14.825 1.00 0.00 491 ALA A O 3
ATOM 2656 N N . ARG A 1 19 ? 8.244 22.951 15.342 1.00 0.00 492 ARG A N 3
ATOM 2657 C CA . ARG A 1 19 ? 8.442 24.399 15.514 1.00 0.00 492 ARG A CA 3
ATOM 2658 C C . ARG A 1 19 ? 8.582 25.139 14.169 1.00 0.00 492 ARG A C 3
ATOM 2659 O O . ARG A 1 19 ? 8.479 26.366 14.138 1.00 0.00 492 ARG A O 3
ATOM 2680 N N . ASN A 1 20 ? 8.799 24.407 13.065 1.00 0.00 493 ASN A N 3
ATOM 2681 C CA . ASN A 1 20 ? 9.023 24.944 11.711 1.00 0.00 493 ASN A CA 3
ATOM 2682 C C . ASN A 1 20 ? 8.482 23.996 10.617 1.00 0.00 493 ASN A C 3
ATOM 2683 O O . ASN A 1 20 ? 8.180 22.832 10.882 1.00 0.00 493 ASN A O 3
ATOM 2694 N N . SER A 1 21 ? 8.419 24.470 9.366 1.00 0.00 494 SER A N 3
ATOM 2695 C CA . SER A 1 21 ? 8.012 23.664 8.196 1.00 0.00 494 SER A CA 3
ATOM 2696 C C . SER A 1 21 ? 9.001 22.544 7.817 1.00 0.00 494 SER A C 3
ATOM 2697 O O . SER A 1 21 ? 8.620 21.577 7.155 1.00 0.00 494 SER A O 3
ATOM 2705 N N . SER A 1 22 ? 10.269 22.660 8.233 1.00 0.00 495 SER A N 3
ATOM 2706 C CA . SER A 1 22 ? 11.322 21.650 8.030 1.00 0.00 495 SER A CA 3
ATOM 2707 C C . SER A 1 22 ? 11.181 20.408 8.921 1.00 0.00 495 SER A C 3
ATOM 2708 O O . SER A 1 22 ? 11.791 19.377 8.648 1.00 0.00 495 SER A O 3
ATOM 2716 N N . GLU A 1 23 ? 10.370 20.472 9.972 1.00 0.00 496 GLU A N 3
ATOM 2717 C CA . GLU A 1 23 ? 10.282 19.475 11.042 1.00 0.00 496 GLU A CA 3
ATOM 2718 C C . GLU A 1 23 ? 8.855 18.925 11.202 1.00 0.00 496 GLU A C 3
ATOM 2719 O O . GLU A 1 23 ? 7.941 19.278 10.450 1.00 0.00 496 GLU A O 3
ATOM 2731 N N . LEU A 1 24 ? 8.679 18.019 12.165 1.00 0.00 497 LEU A N 3
ATOM 2732 C CA . LEU A 1 24 ? 7.451 17.251 12.381 1.00 0.00 497 LEU A CA 3
ATOM 2733 C C . LEU A 1 24 ? 7.098 17.100 13.870 1.00 0.00 497 LEU A C 3
ATOM 2734 O O . LEU A 1 24 ? 7.924 17.313 14.757 1.00 0.00 497 LEU A O 3
ATOM 2750 N N . SER A 1 25 ? 5.836 16.745 14.126 1.00 0.00 498 SER A N 3
ATOM 2751 C CA . SER A 1 25 ? 5.231 16.670 15.459 1.00 0.00 498 SER A CA 3
ATOM 2752 C C . SER A 1 25 ? 4.864 15.217 15.767 1.00 0.00 498 SER A C 3
ATOM 2753 O O . SER A 1 25 ? 4.010 14.631 15.093 1.00 0.00 498 SER A O 3
ATOM 2761 N N . VAL A 1 26 ? 5.536 14.627 16.759 1.00 0.00 499 VAL A N 3
ATOM 2762 C CA . VAL A 1 26 ? 5.466 13.189 17.077 1.00 0.00 499 VAL A CA 3
ATOM 2763 C C . VAL A 1 26 ? 5.347 12.973 18.583 1.00 0.00 499 VAL A C 3
ATOM 2764 O O . VAL A 1 26 ? 5.690 13.840 19.387 1.00 0.00 499 VAL A O 3
ATOM 2777 N N . LYS A 1 27 ? 4.890 11.792 18.991 1.00 0.00 500 LYS A N 3
ATOM 2778 C CA . LYS A 1 27 ? 4.727 11.425 20.402 1.00 0.00 500 LYS A CA 3
ATOM 2779 C C . LYS A 1 27 ? 5.531 10.166 20.687 1.00 0.00 500 LYS A C 3
ATOM 2780 O O . LYS A 1 27 ? 5.803 9.362 19.796 1.00 0.00 500 LYS A O 3
ATOM 2799 N N . GLN A 1 28 ? 5.927 10.002 21.944 1.00 0.00 501 GLN A N 3
ATOM 2800 C CA . GLN A 1 28 ? 6.489 8.739 22.413 1.00 0.00 501 GLN A CA 3
ATOM 2801 C C . GLN A 1 28 ? 5.533 7.569 22.139 1.00 0.00 501 GLN A C 3
ATOM 2802 O O . GLN A 1 28 ? 4.310 7.747 22.091 1.00 0.00 501 GLN A O 3
ATOM 2816 N N . ARG A 1 29 ? 6.111 6.372 21.983 1.00 0.00 502 ARG A N 3
ATOM 2817 C CA . ARG A 1 29 ? 5.405 5.112 21.688 1.00 0.00 502 ARG A CA 3
ATOM 2818 C C . ARG A 1 29 ? 4.830 5.037 20.254 1.00 0.00 502 ARG A C 3
ATOM 2819 O O . ARG A 1 29 ? 4.006 4.163 19.968 1.00 0.00 502 ARG A O 3
ATOM 2840 N N . ASP A 1 30 ? 5.276 5.914 19.348 1.00 0.00 503 ASP A N 3
ATOM 2841 C CA . ASP A 1 30 ? 4.900 5.919 17.921 1.00 0.00 503 ASP A CA 3
ATOM 2842 C C . ASP A 1 30 ? 6.039 5.367 17.047 1.00 0.00 503 ASP A C 3
ATOM 2843 O O . ASP A 1 30 ? 7.209 5.432 17.433 1.00 0.00 503 ASP A O 3
ATOM 2852 N N . VAL A 1 31 ? 5.708 4.867 15.850 1.00 0.00 504 VAL A N 3
ATOM 2853 C CA . VAL A 1 31 ? 6.667 4.243 14.915 1.00 0.00 504 VAL A CA 3
ATOM 2854 C C . VAL A 1 31 ? 6.693 5.009 13.593 1.00 0.00 504 VAL A C 3
ATOM 2855 O O . VAL A 1 31 ? 5.642 5.324 13.026 1.00 0.00 504 VAL A O 3
ATOM 2868 N N . LEU A 1 32 ? 7.901 5.307 13.103 1.00 0.00 505 LEU A N 3
ATOM 2869 C CA . LEU A 1 32 ? 8.140 6.157 11.927 1.00 0.00 505 LEU A CA 3
ATOM 2870 C C . LEU A 1 32 ? 9.152 5.491 10.982 1.00 0.00 505 LEU A C 3
ATOM 2871 O O . LEU A 1 32 ? 10.086 4.821 11.429 1.00 0.00 505 LEU A O 3
ATOM 2887 N N . GLU A 1 33 ? 8.973 5.683 9.674 1.00 0.00 506 GLU A N 3
ATOM 2888 C CA . GLU A 1 33 ? 9.900 5.211 8.639 1.00 0.00 506 GLU A CA 3
ATOM 2889 C C . GLU A 1 33 ? 10.957 6.288 8.357 1.00 0.00 506 GLU A C 3
ATOM 2890 O O . GLU A 1 33 ? 10.628 7.366 7.859 1.00 0.00 506 GLU A O 3
ATOM 2902 N N . VAL A 1 34 ? 12.220 6.003 8.677 1.00 0.00 507 VAL A N 3
ATOM 2903 C CA . VAL A 1 34 ? 13.370 6.845 8.317 1.00 0.00 507 VAL A CA 3
ATOM 2904 C C . VAL A 1 34 ? 13.704 6.673 6.830 1.00 0.00 507 VAL A C 3
ATOM 2905 O O . VAL A 1 34 ? 13.560 5.589 6.260 1.00 0.00 507 VAL A O 3
ATOM 2918 N N . LEU A 1 35 ? 14.196 7.754 6.231 1.00 0.00 508 LEU A N 3
ATOM 2919 C CA . LEU A 1 35 ? 14.555 7.927 4.825 1.00 0.00 508 LEU A CA 3
ATOM 2920 C C . LEU A 1 35 ? 16.003 8.437 4.644 1.00 0.00 508 LEU A C 3
ATOM 2921 O O . LEU A 1 35 ? 16.584 8.256 3.572 1.00 0.00 508 LEU A O 3
ATOM 2937 N N . ASP A 1 36 ? 16.601 9.050 5.675 1.00 0.00 509 ASP A N 3
ATOM 2938 C CA . ASP A 1 36 ? 18.011 9.484 5.691 1.00 0.00 509 ASP A CA 3
ATOM 2939 C C . ASP A 1 36 ? 18.570 9.482 7.123 1.00 0.00 509 ASP A C 3
ATOM 2940 O O . ASP A 1 36 ? 17.907 9.967 8.036 1.00 0.00 509 ASP A O 3
ATOM 2949 N N . ASP A 1 37 ? 19.794 8.977 7.313 1.00 0.00 510 ASP A N 3
ATOM 2950 C CA . ASP A 1 37 ? 20.372 8.661 8.635 1.00 0.00 510 ASP A CA 3
ATOM 2951 C C . ASP A 1 37 ? 21.897 8.921 8.723 1.00 0.00 510 ASP A C 3
ATOM 2952 O O . ASP A 1 37 ? 22.672 8.105 9.234 1.00 0.00 510 ASP A O 3
ATOM 2961 N N . SER A 1 38 ? 22.332 10.088 8.227 1.00 0.00 511 SER A N 3
ATOM 2962 C CA . SER A 1 38 ? 23.750 10.492 8.115 1.00 0.00 511 SER A CA 3
ATOM 2963 C C . SER A 1 38 ? 24.102 11.755 8.936 1.00 0.00 511 SER A C 3
ATOM 2964 O O . SER A 1 38 ? 25.216 12.282 8.845 1.00 0.00 511 SER A O 3
ATOM 2972 N N . ARG A 1 39 ? 23.154 12.264 9.744 1.00 0.00 512 ARG A N 3
ATOM 2973 C CA . ARG A 1 39 ? 23.240 13.534 10.502 1.00 0.00 512 ARG A CA 3
ATOM 2974 C C . ARG A 1 39 ? 22.584 13.426 11.892 1.00 0.00 512 ARG A C 3
ATOM 2975 O O . ARG A 1 39 ? 21.990 12.401 12.230 1.00 0.00 512 ARG A O 3
ATOM 2996 N N . LYS A 1 40 ? 22.644 14.512 12.678 1.00 0.00 513 LYS A N 3
ATOM 2997 C CA . LYS A 1 40 ? 21.961 14.674 13.986 1.00 0.00 513 LYS A CA 3
ATOM 2998 C C . LYS A 1 40 ? 20.424 14.623 13.909 1.00 0.00 513 LYS A C 3
ATOM 2999 O O . LYS A 1 40 ? 19.758 14.378 14.913 1.00 0.00 513 LYS A O 3
ATOM 3018 N N . TRP A 1 41 ? 19.850 14.861 12.731 1.00 0.00 514 TRP A N 3
ATOM 3019 C CA . TRP A 1 41 ? 18.406 14.823 12.487 1.00 0.00 514 TRP A CA 3
ATOM 3020 C C . TRP A 1 41 ? 18.124 13.937 11.280 1.00 0.00 514 TRP A C 3
ATOM 3021 O O . TRP A 1 41 ? 18.757 14.095 10.231 1.00 0.00 514 TRP A O 3
ATOM 3042 N N . TRP A 1 42 ? 17.193 12.995 11.432 1.00 0.00 515 TRP A N 3
ATOM 3043 C CA . TRP A 1 42 ? 16.860 12.035 10.377 1.00 0.00 515 TRP A CA 3
ATOM 3044 C C . TRP A 1 42 ? 15.570 12.455 9.674 1.00 0.00 515 TRP A C 3
ATOM 3045 O O . TRP A 1 42 ? 14.624 12.937 10.309 1.00 0.00 515 TRP A O 3
ATOM 3066 N N . LYS A 1 43 ? 15.541 12.292 8.345 1.00 0.00 516 LYS A N 3
ATOM 3067 C CA . LYS A 1 43 ? 14.348 12.497 7.539 1.00 0.00 516 LYS A CA 3
ATOM 3068 C C . LYS A 1 43 ? 13.486 11.271 7.735 1.00 0.00 516 LYS A C 3
ATOM 3069 O O . LYS A 1 43 ? 13.909 10.179 7.381 1.00 0.00 516 LYS A O 3
ATOM 3088 N N . VAL A 1 44 ? 12.319 11.436 8.337 1.00 0.00 517 VAL A N 3
ATOM 3089 C CA . VAL A 1 44 ? 11.342 10.363 8.569 1.00 0.00 517 VAL A CA 3
ATOM 3090 C C . VAL A 1 44 ? 9.959 10.751 8.038 1.00 0.00 517 VAL A C 3
ATOM 3091 O O . VAL A 1 44 ? 9.750 11.884 7.589 1.00 0.00 517 VAL A O 3
ATOM 3104 N N . ARG A 1 45 ? 8.997 9.824 8.124 1.00 0.00 518 ARG A N 3
ATOM 3105 C CA . ARG A 1 45 ? 7.595 10.043 7.743 1.00 0.00 518 ARG A CA 3
ATOM 3106 C C . ARG A 1 45 ? 6.636 9.552 8.828 1.00 0.00 518 ARG A C 3
ATOM 3107 O O . ARG A 1 45 ? 6.746 8.412 9.285 1.00 0.00 518 ARG A O 3
ATOM 3128 N N . ASP A 1 46 ? 5.705 10.415 9.241 1.00 0.00 519 ASP A N 3
ATOM 3129 C CA . ASP A 1 46 ? 4.620 10.048 10.158 1.00 0.00 519 ASP A CA 3
ATOM 3130 C C . ASP A 1 46 ? 3.613 9.096 9.487 1.00 0.00 519 ASP A C 3
ATOM 3131 O O . ASP A 1 46 ? 3.443 9.136 8.263 1.00 0.00 519 ASP A O 3
ATOM 3140 N N . PRO A 1 47 ? 2.864 8.296 10.272 1.00 0.00 520 PRO A N 3
ATOM 3141 C CA . PRO A 1 47 ? 1.893 7.333 9.753 1.00 0.00 520 PRO A CA 3
ATOM 3142 C C . PRO A 1 47 ? 0.688 7.995 9.045 1.00 0.00 520 PRO A C 3
ATOM 3143 O O . PRO A 1 47 ? -0.071 7.320 8.344 1.00 0.00 520 PRO A O 3
ATOM 3154 N N . ALA A 1 48 ? 0.516 9.314 9.209 1.00 0.00 521 ALA A N 3
ATOM 3155 C CA . ALA A 1 48 ? -0.502 10.130 8.549 1.00 0.00 521 ALA A CA 3
ATOM 3156 C C . ALA A 1 48 ? -0.088 10.594 7.135 1.00 0.00 521 ALA A C 3
ATOM 3157 O O . ALA A 1 48 ? -0.931 11.081 6.376 1.00 0.00 521 ALA A O 3
ATOM 3164 N N . GLY A 1 49 ? 1.199 10.463 6.778 1.00 0.00 522 GLY A N 3
ATOM 3165 C CA . GLY A 1 49 ? 1.717 10.784 5.445 1.00 0.00 522 GLY A CA 3
ATOM 3166 C C . GLY A 1 49 ? 2.552 12.062 5.342 1.00 0.00 522 GLY A C 3
ATOM 3167 O O . GLY A 1 49 ? 2.529 12.717 4.297 1.00 0.00 522 GLY A O 3
ATOM 3171 N N . GLN A 1 50 ? 3.250 12.449 6.412 1.00 0.00 523 GLN A N 3
ATOM 3172 C CA . GLN A 1 50 ? 3.947 13.740 6.509 1.00 0.00 523 GLN A CA 3
ATOM 3173 C C . GLN A 1 50 ? 5.453 13.540 6.672 1.00 0.00 523 GLN A C 3
ATOM 3174 O O . GLN A 1 50 ? 5.873 12.793 7.552 1.00 0.00 523 GLN A O 3
ATOM 3188 N N . GLU A 1 51 ? 6.256 14.224 5.858 1.00 0.00 524 GLU A N 3
ATOM 3189 C CA . GLU A 1 51 ? 7.724 14.136 5.860 1.00 0.00 524 GLU A CA 3
ATOM 3190 C C . GLU A 1 51 ? 8.379 15.459 6.292 1.00 0.00 524 GLU A C 3
ATOM 3191 O O . GLU A 1 51 ? 7.859 16.558 6.067 1.00 0.00 524 GLU A O 3
ATOM 3203 N N . GLY A 1 52 ? 9.549 15.330 6.911 1.00 0.00 525 GLY A N 3
ATOM 3204 C CA . GLY A 1 52 ? 10.329 16.404 7.521 1.00 0.00 525 GLY A CA 3
ATOM 3205 C C . GLY A 1 52 ? 11.474 15.803 8.331 1.00 0.00 525 GLY A C 3
ATOM 3206 O O . GLY A 1 52 ? 11.836 14.639 8.118 1.00 0.00 525 GLY A O 3
ATOM 3210 N N . TYR A 1 53 ? 12.000 16.576 9.288 1.00 0.00 526 TYR A N 3
ATOM 3211 C CA . TYR A 1 53 ? 13.112 16.163 10.145 1.00 0.00 526 TYR A CA 3
ATOM 3212 C C . TYR A 1 53 ? 12.712 16.043 11.622 1.00 0.00 526 TYR A C 3
ATOM 3213 O O . TYR A 1 53 ? 11.891 16.813 12.128 1.00 0.00 526 TYR A O 3
ATOM 3231 N N . VAL A 1 54 ? 13.340 15.092 12.321 1.00 0.00 527 VAL A N 3
ATOM 3232 C CA . VAL A 1 54 ? 13.205 14.864 13.772 1.00 0.00 527 VAL A CA 3
ATOM 3233 C C . VAL A 1 54 ? 14.573 14.534 14.401 1.00 0.00 527 VAL A C 3
ATOM 3234 O O . VAL A 1 54 ? 15.451 14.005 13.711 1.00 0.00 527 VAL A O 3
ATOM 3247 N N . PRO A 1 55 ? 14.783 14.830 15.699 1.00 0.00 528 PRO A N 3
ATOM 3248 C CA . PRO A 1 55 ? 16.062 14.612 16.370 1.00 0.00 528 PRO A CA 3
ATOM 3249 C C . PRO A 1 55 ? 16.347 13.118 16.555 1.00 0.00 528 PRO A C 3
ATOM 3250 O O . PRO A 1 55 ? 15.528 12.391 17.117 1.00 0.00 528 PRO A O 3
ATOM 3261 N N . TYR A 1 56 ? 17.536 12.648 16.165 1.00 0.00 529 TYR A N 3
ATOM 3262 C CA . TYR A 1 56 ? 17.925 11.235 16.351 1.00 0.00 529 TYR A CA 3
ATOM 3263 C C . TYR A 1 56 ? 17.930 10.775 17.821 1.00 0.00 529 TYR A C 3
ATOM 3264 O O . TYR A 1 56 ? 17.848 9.579 18.094 1.00 0.00 529 TYR A O 3
ATOM 3282 N N . ASN A 1 57 ? 17.995 11.716 18.774 1.00 0.00 530 ASN A N 3
ATOM 3283 C CA . ASN A 1 57 ? 18.026 11.419 20.208 1.00 0.00 530 ASN A CA 3
ATOM 3284 C C . ASN A 1 57 ? 16.737 10.715 20.683 1.00 0.00 530 ASN A C 3
ATOM 3285 O O . ASN A 1 57 ? 16.792 9.803 21.512 1.00 0.00 530 ASN A O 3
ATOM 3296 N N . ILE A 1 58 ? 15.578 11.087 20.112 1.00 0.00 531 ILE A N 3
ATOM 3297 C CA . ILE A 1 58 ? 14.282 10.468 20.447 1.00 0.00 531 ILE A CA 3
ATOM 3298 C C . ILE A 1 58 ? 13.999 9.214 19.606 1.00 0.00 531 ILE A C 3
ATOM 3299 O O . ILE A 1 58 ? 12.984 8.564 19.835 1.00 0.00 531 ILE A O 3
ATOM 3315 N N . LEU A 1 59 ? 14.854 8.875 18.633 1.00 0.00 532 LEU A N 3
ATOM 3316 C CA . LEU A 1 59 ? 14.666 7.721 17.755 1.00 0.00 532 LEU A CA 3
ATOM 3317 C C . LEU A 1 59 ? 15.525 6.537 18.226 1.00 0.00 532 LEU A C 3
ATOM 3318 O O . LEU A 1 59 ? 16.755 6.639 18.282 1.00 0.00 532 LEU A O 3
ATOM 3334 N N . THR A 1 60 ? 14.894 5.392 18.503 1.00 0.00 533 THR A N 3
ATOM 3335 C CA . THR A 1 60 ? 15.597 4.135 18.824 1.00 0.00 533 THR A CA 3
ATOM 3336 C C . THR A 1 60 ? 15.356 3.079 17.732 1.00 0.00 533 THR A C 3
ATOM 3337 O O . THR A 1 60 ? 14.227 2.971 17.240 1.00 0.00 533 THR A O 3
ATOM 3348 N N . PRO A 1 61 ? 16.385 2.305 17.317 1.00 0.00 534 PRO A N 3
ATOM 3349 C CA . PRO A 1 61 ? 16.246 1.237 16.325 1.00 0.00 534 PRO A CA 3
ATOM 3350 C C . PRO A 1 61 ? 15.298 0.149 16.848 1.00 0.00 534 PRO A C 3
ATOM 3351 O O . PRO A 1 61 ? 15.623 -0.563 17.802 1.00 0.00 534 PRO A O 3
ATOM 3362 N N . TYR A 1 62 ? 14.108 0.049 16.245 1.00 0.00 535 TYR A N 3
ATOM 3363 C CA . TYR A 1 62 ? 13.022 -0.829 16.704 1.00 0.00 535 TYR A CA 3
ATOM 3364 C C . TYR A 1 62 ? 13.482 -2.312 16.756 1.00 0.00 535 TYR A C 3
ATOM 3365 O O . TYR A 1 62 ? 13.793 -2.879 15.702 1.00 0.00 535 TYR A O 3
ATOM 3383 N N . PRO A 1 63 ? 13.561 -2.956 17.944 1.00 0.00 536 PRO A N 3
ATOM 3384 C CA . PRO A 1 63 ? 14.203 -4.267 18.089 1.00 0.00 536 PRO A CA 3
ATOM 3385 C C . PRO A 1 63 ? 13.332 -5.449 17.618 1.00 0.00 536 PRO A C 3
ATOM 3386 O O . PRO A 1 63 ? 13.861 -6.410 17.052 1.00 0.00 536 PRO A O 3
ATOM 3397 N N . GLY A 1 64 ? 12.010 -5.383 17.835 1.00 0.00 537 GLY A N 3
ATOM 3398 C CA . GLY A 1 64 ? 11.020 -6.409 17.455 1.00 0.00 537 GLY A CA 3
ATOM 3399 C C . GLY A 1 64 ? 10.170 -6.871 18.637 1.00 0.00 537 GLY A C 3
ATOM 3400 O O . GLY A 1 64 ? 10.582 -7.832 19.325 1.00 0.00 537 GLY A O 3
ATOM 3404 N N . PRO B 2 1 ? 18.423 14.911 27.052 1.00 0.00 538 PRO B N 3
ATOM 3405 C CA . PRO B 2 1 ? 18.649 16.221 26.375 1.00 0.00 538 PRO B CA 3
ATOM 3406 C C . PRO B 2 1 ? 18.380 16.140 24.851 1.00 0.00 538 PRO B C 3
ATOM 3407 O O . PRO B 2 1 ? 19.324 16.105 24.055 1.00 0.00 538 PRO B O 3
ATOM 3418 N N . PRO B 2 2 ? 17.100 16.091 24.423 1.00 0.00 539 PRO B N 3
ATOM 3419 C CA . PRO B 2 2 ? 16.719 16.048 23.005 1.00 0.00 539 PRO B CA 3
ATOM 3420 C C . PRO B 2 2 ? 16.997 17.385 22.285 1.00 0.00 539 PRO B C 3
ATOM 3421 O O . PRO B 2 2 ? 17.435 18.359 22.902 1.00 0.00 539 PRO B O 3
ATOM 3432 N N . VAL B 2 3 ? 16.722 17.435 20.971 1.00 0.00 540 VAL B N 3
ATOM 3433 C CA . VAL B 2 3 ? 17.037 18.573 20.074 1.00 0.00 540 VAL B CA 3
ATOM 3434 C C . VAL B 2 3 ? 18.565 18.839 20.042 1.00 0.00 540 VAL B C 3
ATOM 3435 O O . VAL B 2 3 ? 19.051 19.794 20.661 1.00 0.00 540 VAL B O 3
ATOM 3448 N N . PRO B 2 4 ? 19.344 17.956 19.375 1.00 0.00 541 PRO B N 3
ATOM 3449 C CA . PRO B 2 4 ? 20.803 18.038 19.232 1.00 0.00 541 PRO B CA 3
ATOM 3450 C C . PRO B 2 4 ? 21.237 19.198 18.305 1.00 0.00 541 PRO B C 3
ATOM 3451 O O . PRO B 2 4 ? 20.423 20.036 17.904 1.00 0.00 541 PRO B O 3
ATOM 3462 N N . ASN B 2 5 ? 22.530 19.244 17.952 1.00 0.00 542 ASN B N 3
ATOM 3463 C CA . ASN B 2 5 ? 23.108 20.236 17.030 1.00 0.00 542 ASN B CA 3
ATOM 3464 C C . ASN B 2 5 ? 22.300 20.400 15.715 1.00 0.00 542 ASN B C 3
ATOM 3465 O O . ASN B 2 5 ? 21.746 19.414 15.212 1.00 0.00 542 ASN B O 3
ATOM 3476 N N . PRO B 2 6 ? 22.240 21.618 15.135 1.00 0.00 543 PRO B N 3
ATOM 3477 C CA . PRO B 2 6 ? 21.430 21.901 13.953 1.00 0.00 543 PRO B CA 3
ATOM 3478 C C . PRO B 2 6 ? 21.927 21.145 12.712 1.00 0.00 543 PRO B C 3
ATOM 3479 O O . PRO B 2 6 ? 23.128 21.041 12.443 1.00 0.00 543 PRO B O 3
ATOM 3490 N N . ASP B 2 7 ? 20.973 20.620 11.950 1.00 0.00 544 ASP B N 3
ATOM 3491 C CA . ASP B 2 7 ? 21.158 19.880 10.702 1.00 0.00 544 ASP B CA 3
ATOM 3492 C C . ASP B 2 7 ? 21.305 20.789 9.459 1.00 0.00 544 ASP B C 3
ATOM 3493 O O . ASP B 2 7 ? 21.245 22.021 9.543 1.00 0.00 544 ASP B O 3
ATOM 3502 N N . TYR B 2 8 ? 21.485 20.161 8.293 1.00 0.00 545 TYR B N 3
ATOM 3503 C CA . TYR B 2 8 ? 21.676 20.803 6.985 1.00 0.00 545 TYR B CA 3
ATOM 3504 C C . TYR B 2 8 ? 20.520 20.476 6.015 1.00 0.00 545 TYR B C 3
ATOM 3505 O O . TYR B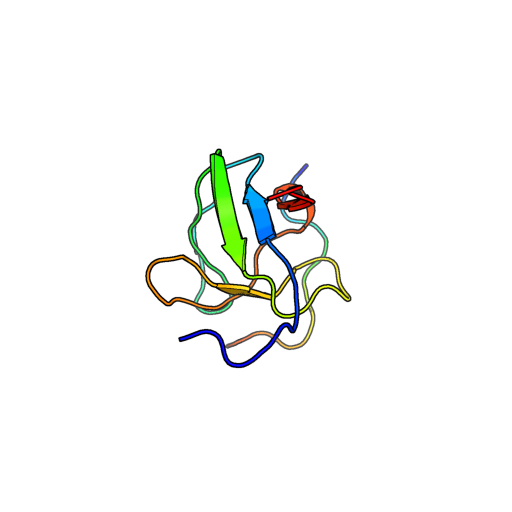 2 8 ? 19.689 19.606 6.283 1.00 0.00 545 TYR B O 3
ATOM 3523 N N . GLU B 2 9 ? 20.483 21.161 4.867 1.00 0.00 546 GLU B N 3
ATOM 3524 C CA . GLU B 2 9 ? 19.421 21.073 3.846 1.00 0.00 546 GLU B CA 3
ATOM 3525 C C . GLU B 2 9 ? 17.987 21.312 4.397 1.00 0.00 546 GLU B C 3
ATOM 3526 O O . GLU B 2 9 ? 17.139 20.409 4.354 1.00 0.00 546 GLU B O 3
ATOM 3538 N N . PRO B 2 10 ? 17.701 22.518 4.946 1.00 0.00 547 PRO B N 3
ATOM 3539 C CA . PRO B 2 10 ? 16.380 22.897 5.464 1.00 0.00 547 PRO B CA 3
ATOM 3540 C C . PRO B 2 10 ? 15.303 23.032 4.365 1.00 0.00 547 PRO B C 3
ATOM 3541 O O . PRO B 2 10 ? 15.574 22.920 3.165 1.00 0.00 547 PRO B O 3
ATOM 3552 N N . ILE B 2 11 ? 14.061 23.301 4.790 1.00 0.00 548 ILE B N 3
ATOM 3553 C CA . ILE B 2 11 ? 12.834 23.255 3.960 1.00 0.00 548 ILE B CA 3
ATOM 3554 C C . ILE B 2 11 ? 12.064 24.596 4.050 1.00 0.00 548 ILE B C 3
ATOM 3555 O O . ILE B 2 11 ? 10.834 24.645 4.176 1.00 0.00 548 ILE B O 3
ATOM 3571 N N . ARG B 2 12 ? 12.813 25.706 4.065 1.00 0.00 549 ARG B N 3
ATOM 3572 C CA . ARG B 2 12 ? 12.321 27.089 4.221 1.00 0.00 549 ARG B CA 3
ATOM 3573 C C . ARG B 2 12 ? 13.290 28.126 3.640 1.00 0.00 549 ARG B C 3
ATOM 3574 O O . ARG B 2 12 ? 12.803 29.133 3.078 1.00 0.00 549 ARG B O 3
ATOM 3595 N N . GLY A 1 1 ? 8.465 -5.137 1.017 1.00 0.00 474 GLY A N 4
ATOM 3596 C CA . GLY A 1 1 ? 9.734 -4.485 0.621 1.00 0.00 474 GLY A CA 4
ATOM 3597 C C . GLY A 1 1 ? 9.581 -3.654 -0.647 1.00 0.00 474 GLY A C 4
ATOM 3598 O O . GLY A 1 1 ? 8.608 -3.811 -1.390 1.00 0.00 474 GLY A O 4
ATOM 3602 N N . SER A 1 2 ? 10.553 -2.780 -0.921 1.00 0.00 475 SER A N 4
ATOM 3603 C CA . SER A 1 2 ? 10.618 -1.946 -2.137 1.00 0.00 475 SER A CA 4
ATOM 3604 C C . SER A 1 2 ? 12.071 -1.666 -2.553 1.00 0.00 475 SER A C 4
ATOM 3605 O O . SER A 1 2 ? 12.939 -1.440 -1.702 1.00 0.00 475 SER A O 4
ATOM 3613 N N . MET A 1 3 ? 12.341 -1.680 -3.862 1.00 0.00 476 MET A N 4
ATOM 3614 C CA . MET A 1 3 ? 13.669 -1.446 -4.452 1.00 0.00 476 MET A CA 4
ATOM 3615 C C . MET A 1 3 ? 13.846 0.043 -4.804 1.00 0.00 476 MET A C 4
ATOM 3616 O O . MET A 1 3 ? 13.246 0.541 -5.765 1.00 0.00 476 MET A O 4
ATOM 3630 N N . GLY A 1 4 ? 14.653 0.769 -4.026 1.00 0.00 477 GLY A N 4
ATOM 3631 C CA . GLY A 1 4 ? 14.939 2.194 -4.240 1.00 0.00 477 GLY A CA 4
ATOM 3632 C C . GLY A 1 4 ? 15.602 2.855 -3.030 1.00 0.00 477 GLY A C 4
ATOM 3633 O O . GLY A 1 4 ? 16.795 2.651 -2.785 1.00 0.00 477 GLY A O 4
ATOM 3637 N N . THR A 1 5 ? 14.824 3.614 -2.254 1.00 0.00 478 THR A N 4
ATOM 3638 C CA . THR A 1 5 ? 15.268 4.335 -1.046 1.00 0.00 478 THR A CA 4
ATOM 3639 C C . THR A 1 5 ? 14.337 4.073 0.144 1.00 0.00 478 THR A C 4
ATOM 3640 O O . THR A 1 5 ? 13.126 4.308 0.087 1.00 0.00 478 THR A O 4
ATOM 3651 N N . ALA A 1 6 ? 14.926 3.586 1.237 1.00 0.00 479 ALA A N 4
ATOM 3652 C CA . ALA A 1 6 ? 14.301 3.392 2.545 1.00 0.00 479 ALA A CA 4
ATOM 3653 C C . ALA A 1 6 ? 15.382 3.379 3.645 1.00 0.00 479 ALA A C 4
ATOM 3654 O O . ALA A 1 6 ? 16.517 2.950 3.406 1.00 0.00 479 ALA A O 4
ATOM 3661 N N . GLY A 1 7 ? 15.027 3.820 4.852 1.00 0.00 480 GLY A N 4
ATOM 3662 C CA . GLY A 1 7 ? 15.893 3.803 6.030 1.00 0.00 480 GLY A CA 4
ATOM 3663 C C . GLY A 1 7 ? 15.621 2.567 6.892 1.00 0.00 480 GLY A C 4
ATOM 3664 O O . GLY A 1 7 ? 16.106 1.476 6.583 1.00 0.00 480 GLY A O 4
ATOM 3668 N N . LYS A 1 8 ? 14.821 2.738 7.953 1.00 0.00 481 LYS A N 4
ATOM 3669 C CA . LYS A 1 8 ? 14.373 1.693 8.895 1.00 0.00 481 LYS A CA 4
ATOM 3670 C C . LYS A 1 8 ? 13.248 2.213 9.791 1.00 0.00 481 LYS A C 4
ATOM 3671 O O . LYS A 1 8 ? 12.902 3.397 9.758 1.00 0.00 481 LYS A O 4
ATOM 3690 N N . TRP A 1 9 ? 12.701 1.317 10.602 1.00 0.00 482 TRP A N 4
ATOM 3691 C CA . TRP A 1 9 ? 11.712 1.619 11.631 1.00 0.00 482 TRP A CA 4
ATOM 3692 C C . TRP A 1 9 ? 12.412 2.063 12.922 1.00 0.00 482 TRP A C 4
ATOM 3693 O O . TRP A 1 9 ? 13.334 1.394 13.403 1.00 0.00 482 TRP A O 4
ATOM 3714 N N . VAL A 1 10 ? 11.953 3.169 13.503 1.00 0.00 483 VAL A N 4
ATOM 3715 C CA . VAL A 1 10 ? 12.444 3.698 14.786 1.00 0.00 483 VAL A CA 4
ATOM 3716 C C . VAL A 1 10 ? 11.278 4.150 15.651 1.00 0.00 483 VAL A C 4
ATOM 3717 O O . VAL A 1 10 ? 10.384 4.867 15.192 1.00 0.00 483 VAL A O 4
ATOM 3730 N N . LEU A 1 11 ? 11.276 3.703 16.904 1.00 0.00 484 LEU A N 4
ATOM 3731 C CA . LEU A 1 11 ? 10.315 4.132 17.917 1.00 0.00 484 LEU A CA 4
ATOM 3732 C C . LEU A 1 11 ? 10.723 5.498 18.491 1.00 0.00 484 LEU A C 4
ATOM 3733 O O . LEU A 1 11 ? 11.909 5.798 18.641 1.00 0.00 484 LEU A O 4
ATOM 3749 N N . CYS A 1 12 ? 9.732 6.305 18.853 1.00 0.00 485 CYS A N 4
ATOM 3750 C CA . CYS A 1 12 ? 9.890 7.547 19.593 1.00 0.00 485 CYS A CA 4
ATOM 3751 C C . CYS A 1 12 ? 9.952 7.271 21.107 1.00 0.00 485 CYS A C 4
ATOM 3752 O O . CYS A 1 12 ? 8.968 6.839 21.712 1.00 0.00 485 CYS A O 4
ATOM 3760 N N . ASN A 1 13 ? 11.105 7.523 21.724 1.00 0.00 486 ASN A N 4
ATOM 3761 C CA . ASN A 1 13 ? 11.323 7.478 23.177 1.00 0.00 486 ASN A CA 4
ATOM 3762 C C . ASN A 1 13 ? 10.705 8.682 23.925 1.00 0.00 486 ASN A C 4
ATOM 3763 O O . ASN A 1 13 ? 10.376 8.562 25.107 1.00 0.00 486 ASN A O 4
ATOM 3774 N N . TYR A 1 14 ? 10.522 9.818 23.235 1.00 0.00 487 TYR A N 4
ATOM 3775 C CA . TYR A 1 14 ? 9.971 11.073 23.774 1.00 0.00 487 TYR A CA 4
ATOM 3776 C C . TYR A 1 14 ? 9.061 11.773 22.749 1.00 0.00 487 TYR A C 4
ATOM 3777 O O . TYR A 1 14 ? 9.095 11.472 21.551 1.00 0.00 487 TYR A O 4
ATOM 3795 N N . ASP A 1 15 ? 8.234 12.706 23.222 1.00 0.00 488 ASP A N 4
ATOM 3796 C CA . ASP A 1 15 ? 7.382 13.566 22.392 1.00 0.00 488 ASP A CA 4
ATOM 3797 C C . ASP A 1 15 ? 8.174 14.725 21.745 1.00 0.00 488 ASP A C 4
ATOM 3798 O O . ASP A 1 15 ? 9.221 15.143 22.256 1.00 0.00 488 ASP A O 4
ATOM 3807 N N . PHE A 1 16 ? 7.646 15.293 20.659 1.00 0.00 489 PHE A N 4
ATOM 3808 C CA . PHE A 1 16 ? 8.188 16.462 19.951 1.00 0.00 489 PHE A CA 4
ATOM 3809 C C . PHE A 1 16 ? 7.100 17.206 19.142 1.00 0.00 489 PHE A C 4
ATOM 3810 O O . PHE A 1 16 ? 6.075 16.628 18.775 1.00 0.00 489 PHE A O 4
ATOM 3827 N N . GLN A 1 17 ? 7.312 18.489 18.838 1.00 0.00 490 GLN A N 4
ATOM 3828 C CA . GLN A 1 17 ? 6.331 19.373 18.189 1.00 0.00 490 GLN A CA 4
ATOM 3829 C C . GLN A 1 17 ? 6.960 20.129 17.017 1.00 0.00 490 GLN A C 4
ATOM 3830 O O . GLN A 1 17 ? 8.038 20.704 17.161 1.00 0.00 490 GLN A O 4
ATOM 3844 N N . ALA A 1 18 ? 6.264 20.167 15.875 1.00 0.00 491 ALA A N 4
ATOM 3845 C CA . ALA A 1 18 ? 6.751 20.847 14.675 1.00 0.00 491 ALA A CA 4
ATOM 3846 C C . ALA A 1 18 ? 6.626 22.371 14.822 1.00 0.00 491 ALA A C 4
ATOM 3847 O O . ALA A 1 18 ? 5.537 22.942 14.674 1.00 0.00 491 ALA A O 4
ATOM 3854 N N . ARG A 1 19 ? 7.738 23.039 15.121 1.00 0.00 492 ARG A N 4
ATOM 3855 C CA . ARG A 1 19 ? 7.807 24.506 15.241 1.00 0.00 492 ARG A CA 4
ATOM 3856 C C . ARG A 1 19 ? 7.909 25.195 13.865 1.00 0.00 492 ARG A C 4
ATOM 3857 O O . ARG A 1 19 ? 7.684 26.403 13.775 1.00 0.00 492 ARG A O 4
ATOM 3878 N N . ASN A 1 20 ? 8.205 24.431 12.803 1.00 0.00 493 ASN A N 4
ATOM 3879 C CA . ASN A 1 20 ? 8.364 24.882 11.404 1.00 0.00 493 ASN A CA 4
ATOM 3880 C C . ASN A 1 20 ? 7.990 23.766 10.394 1.00 0.00 493 ASN A C 4
ATOM 3881 O O . ASN A 1 20 ? 7.785 22.617 10.787 1.00 0.00 493 ASN A O 4
ATOM 3892 N N . SER A 1 21 ? 7.947 24.066 9.086 1.00 0.00 494 SER A N 4
ATOM 3893 C CA . SER A 1 21 ? 7.711 23.052 8.030 1.00 0.00 494 SER A CA 4
ATOM 3894 C C . SER A 1 21 ? 8.904 22.121 7.766 1.00 0.00 494 SER A C 4
ATOM 3895 O O . SER A 1 21 ? 8.733 21.043 7.193 1.00 0.00 494 SER A O 4
ATOM 3903 N N . SER A 1 22 ? 10.116 22.523 8.171 1.00 0.00 495 SER A N 4
ATOM 3904 C CA . SER A 1 22 ? 11.327 21.687 8.095 1.00 0.00 495 SER A CA 4
ATOM 3905 C C . SER A 1 22 ? 11.305 20.482 9.043 1.00 0.00 495 SER A C 4
ATOM 3906 O O . SER A 1 22 ? 12.100 19.558 8.902 1.00 0.00 495 SER A O 4
ATOM 3914 N N . GLU A 1 23 ? 10.378 20.470 9.991 1.00 0.00 496 GLU A N 4
ATOM 3915 C CA . GLU A 1 23 ? 10.253 19.517 11.087 1.00 0.00 496 GLU A CA 4
ATOM 3916 C C . GLU A 1 23 ? 8.828 18.943 11.169 1.00 0.00 496 GLU A C 4
ATOM 3917 O O . GLU A 1 23 ? 7.955 19.262 10.355 1.00 0.00 496 GLU A O 4
ATOM 3929 N N . LEU A 1 24 ? 8.605 18.060 12.141 1.00 0.00 497 LEU A N 4
ATOM 3930 C CA . LEU A 1 24 ? 7.372 17.285 12.317 1.00 0.00 497 LEU A CA 4
ATOM 3931 C C . LEU A 1 24 ? 6.980 17.120 13.794 1.00 0.00 497 LEU A C 4
ATOM 3932 O O . LEU A 1 24 ? 7.780 17.356 14.698 1.00 0.00 497 LEU A O 4
ATOM 3948 N N . SER A 1 25 ? 5.726 16.719 14.027 1.00 0.00 498 SER A N 4
ATOM 3949 C CA . SER A 1 25 ? 5.118 16.603 15.356 1.00 0.00 498 SER A CA 4
ATOM 3950 C C . SER A 1 25 ? 4.809 15.133 15.634 1.00 0.00 498 SER A C 4
ATOM 3951 O O . SER A 1 25 ? 3.966 14.529 14.964 1.00 0.00 498 SER A O 4
ATOM 3959 N N . VAL A 1 26 ? 5.511 14.557 16.609 1.00 0.00 499 VAL A N 4
ATOM 3960 C CA . VAL A 1 26 ? 5.504 13.120 16.927 1.00 0.00 499 VAL A CA 4
ATOM 3961 C C . VAL A 1 26 ? 5.395 12.922 18.438 1.00 0.00 499 VAL A C 4
ATOM 3962 O O . VAL A 1 26 ? 5.681 13.827 19.225 1.00 0.00 499 VAL A O 4
ATOM 3975 N N . LYS A 1 27 ? 4.991 11.734 18.874 1.00 0.00 500 LYS A N 4
ATOM 3976 C CA . LYS A 1 27 ? 4.743 11.426 20.285 1.00 0.00 500 LYS A CA 4
ATOM 3977 C C . LYS A 1 27 ? 5.513 10.174 20.671 1.00 0.00 500 LYS A C 4
ATOM 3978 O O . LYS A 1 27 ? 5.772 9.318 19.821 1.00 0.00 500 LYS A O 4
ATOM 3997 N N . GLN A 1 28 ? 5.900 10.055 21.937 1.00 0.00 501 GLN A N 4
ATOM 3998 C CA . GLN A 1 28 ? 6.471 8.803 22.429 1.00 0.00 501 GLN A CA 4
ATOM 3999 C C . GLN A 1 28 ? 5.531 7.613 22.168 1.00 0.00 501 GLN A C 4
ATOM 4000 O O . GLN A 1 28 ? 4.306 7.772 22.096 1.00 0.00 501 GLN A O 4
ATOM 4014 N N . ARG A 1 29 ? 6.123 6.419 22.048 1.00 0.00 502 ARG A N 4
ATOM 4015 C CA . ARG A 1 29 ? 5.444 5.138 21.774 1.00 0.00 502 ARG A CA 4
ATOM 4016 C C . ARG A 1 29 ? 4.909 4.997 20.334 1.00 0.00 502 ARG A C 4
ATOM 4017 O O . ARG A 1 29 ? 4.134 4.078 20.055 1.00 0.00 502 ARG A O 4
ATOM 4038 N N . ASP A 1 30 ? 5.354 5.857 19.415 1.00 0.00 503 ASP A N 4
ATOM 4039 C CA . ASP A 1 30 ? 5.014 5.808 17.984 1.00 0.00 503 ASP A CA 4
ATOM 4040 C C . ASP A 1 30 ? 6.237 5.402 17.150 1.00 0.00 503 ASP A C 4
ATOM 4041 O O . ASP A 1 30 ? 7.360 5.796 17.467 1.00 0.00 503 ASP A O 4
ATOM 4050 N N . VAL A 1 31 ? 6.027 4.654 16.063 1.00 0.00 504 VAL A N 4
ATOM 4051 C CA . VAL A 1 31 ? 7.087 4.205 15.140 1.00 0.00 504 VAL A CA 4
ATOM 4052 C C . VAL A 1 31 ? 6.944 4.886 13.776 1.00 0.00 504 VAL A C 4
ATOM 4053 O O . VAL A 1 31 ? 5.832 5.061 13.269 1.00 0.00 504 VAL A O 4
ATOM 4066 N N . LEU A 1 32 ? 8.075 5.292 13.191 1.00 0.00 505 LEU A N 4
ATOM 4067 C CA . LEU A 1 32 ? 8.147 6.114 11.975 1.00 0.00 505 LEU A CA 4
ATOM 4068 C C . LEU A 1 32 ? 9.150 5.511 10.978 1.00 0.00 505 LEU A C 4
ATOM 4069 O O . LEU A 1 32 ? 10.164 4.926 11.369 1.00 0.00 505 LEU A O 4
ATOM 4085 N N . GLU A 1 33 ? 8.866 5.661 9.685 1.00 0.00 506 GLU A N 4
ATOM 4086 C CA . GLU A 1 33 ? 9.757 5.249 8.594 1.00 0.00 506 GLU A CA 4
ATOM 4087 C C . GLU A 1 33 ? 10.826 6.318 8.347 1.00 0.00 506 GLU A C 4
ATOM 4088 O O . GLU A 1 33 ? 10.508 7.418 7.885 1.00 0.00 506 GLU A O 4
ATOM 4100 N N . VAL A 1 34 ? 12.089 6.011 8.642 1.00 0.00 507 VAL A N 4
ATOM 4101 C CA . VAL A 1 34 ? 13.238 6.854 8.269 1.00 0.00 507 VAL A CA 4
ATOM 4102 C C . VAL A 1 34 ? 13.522 6.719 6.769 1.00 0.00 507 VAL A C 4
ATOM 4103 O O . VAL A 1 34 ? 13.279 5.674 6.161 1.00 0.00 507 VAL A O 4
ATOM 4116 N N . LEU A 1 35 ? 14.084 7.777 6.196 1.00 0.00 508 LEU A N 4
ATOM 4117 C CA . LEU A 1 35 ? 14.455 7.963 4.797 1.00 0.00 508 LEU A CA 4
ATOM 4118 C C . LEU A 1 35 ? 15.928 8.412 4.653 1.00 0.00 508 LEU A C 4
ATOM 4119 O O . LEU A 1 35 ? 16.531 8.193 3.600 1.00 0.00 508 LEU A O 4
ATOM 4135 N N . ASP A 1 36 ? 16.519 9.017 5.697 1.00 0.00 509 ASP A N 4
ATOM 4136 C CA . ASP A 1 36 ? 17.929 9.443 5.738 1.00 0.00 509 ASP A CA 4
ATOM 4137 C C . ASP A 1 36 ? 18.472 9.393 7.176 1.00 0.00 509 ASP A C 4
ATOM 4138 O O . ASP A 1 36 ? 17.830 9.907 8.091 1.00 0.00 509 ASP A O 4
ATOM 4147 N N . ASP A 1 37 ? 19.642 8.780 7.367 1.00 0.00 510 ASP A N 4
ATOM 4148 C CA . ASP A 1 37 ? 20.234 8.451 8.672 1.00 0.00 510 ASP A CA 4
ATOM 4149 C C . ASP A 1 37 ? 21.766 8.654 8.703 1.00 0.00 510 ASP A C 4
ATOM 4150 O O . ASP A 1 37 ? 22.537 7.781 9.116 1.00 0.00 510 ASP A O 4
ATOM 4159 N N . SER A 1 38 ? 22.215 9.834 8.259 1.00 0.00 511 SER A N 4
ATOM 4160 C CA . SER A 1 38 ? 23.637 10.196 8.107 1.00 0.00 511 SER A CA 4
ATOM 4161 C C . SER A 1 38 ? 24.054 11.440 8.921 1.00 0.00 511 SER A C 4
ATOM 4162 O O . SER A 1 38 ? 25.182 11.922 8.770 1.00 0.00 511 SER A O 4
ATOM 4170 N N . ARG A 1 39 ? 23.161 11.966 9.776 1.00 0.00 512 ARG A N 4
ATOM 4171 C CA . ARG A 1 39 ? 23.325 13.192 10.589 1.00 0.00 512 ARG A CA 4
ATOM 4172 C C . ARG A 1 39 ? 22.566 13.124 11.932 1.00 0.00 512 ARG A C 4
ATOM 4173 O O . ARG A 1 39 ? 21.937 12.114 12.250 1.00 0.00 512 ARG A O 4
ATOM 4194 N N . LYS A 1 40 ? 22.614 14.217 12.708 1.00 0.00 513 LYS A N 4
ATOM 4195 C CA . LYS A 1 40 ? 21.912 14.438 13.993 1.00 0.00 513 LYS A CA 4
ATOM 4196 C C . LYS A 1 40 ? 20.375 14.432 13.908 1.00 0.00 513 LYS A C 4
ATOM 4197 O O . LYS A 1 40 ? 19.710 14.223 14.919 1.00 0.00 513 LYS A O 4
ATOM 4216 N N . TRP A 1 41 ? 19.789 14.679 12.739 1.00 0.00 514 TRP A N 4
ATOM 4217 C CA . TRP A 1 41 ? 18.336 14.675 12.541 1.00 0.00 514 TRP A CA 4
ATOM 4218 C C . TRP A 1 41 ? 17.993 13.808 11.332 1.00 0.00 514 TRP A C 4
ATOM 4219 O O . TRP A 1 41 ? 18.582 13.954 10.257 1.00 0.00 514 TRP A O 4
ATOM 4240 N N . TRP A 1 42 ? 17.063 12.870 11.503 1.00 0.00 515 TRP A N 4
ATOM 4241 C CA . TRP A 1 42 ? 16.731 11.917 10.442 1.00 0.00 515 TRP A CA 4
ATOM 4242 C C . TRP A 1 42 ? 15.466 12.361 9.716 1.00 0.00 515 TRP A C 4
ATOM 4243 O O . TRP A 1 42 ? 14.507 12.839 10.338 1.00 0.00 515 TRP A O 4
ATOM 4264 N N . LYS A 1 43 ? 15.469 12.236 8.386 1.00 0.00 516 LYS A N 4
ATOM 4265 C CA . LYS A 1 43 ? 14.296 12.487 7.558 1.00 0.00 516 LYS A CA 4
ATOM 4266 C C . LYS A 1 43 ? 13.386 11.295 7.722 1.00 0.00 516 LYS A C 4
ATOM 4267 O O . LYS A 1 43 ? 13.695 10.234 7.197 1.00 0.00 516 LYS A O 4
ATOM 4286 N N . VAL A 1 44 ? 12.314 11.435 8.483 1.00 0.00 517 VAL A N 4
ATOM 4287 C CA . VAL A 1 44 ? 11.311 10.376 8.665 1.00 0.00 517 VAL A CA 4
ATOM 4288 C C . VAL A 1 44 ? 9.951 10.804 8.113 1.00 0.00 517 VAL A C 4
ATOM 4289 O O . VAL A 1 44 ? 9.757 11.967 7.739 1.00 0.00 517 VAL A O 4
ATOM 4302 N N . ARG A 1 45 ? 8.997 9.871 8.098 1.00 0.00 518 ARG A N 4
ATOM 4303 C CA . ARG A 1 45 ? 7.609 10.102 7.691 1.00 0.00 518 ARG A CA 4
ATOM 4304 C C . ARG A 1 45 ? 6.633 9.577 8.740 1.00 0.00 518 ARG A C 4
ATOM 4305 O O . ARG A 1 45 ? 6.739 8.425 9.173 1.00 0.00 518 ARG A O 4
ATOM 4326 N N . ASP A 1 46 ? 5.692 10.424 9.151 1.00 0.00 519 ASP A N 4
ATOM 4327 C CA . ASP A 1 46 ? 4.603 10.037 10.048 1.00 0.00 519 ASP A CA 4
ATOM 4328 C C . ASP A 1 46 ? 3.592 9.102 9.361 1.00 0.00 519 ASP A C 4
ATOM 4329 O O . ASP A 1 46 ? 3.427 9.159 8.137 1.00 0.00 519 ASP A O 4
ATOM 4338 N N . PRO A 1 47 ? 2.831 8.304 10.135 1.00 0.00 520 PRO A N 4
ATOM 4339 C CA . PRO A 1 47 ? 1.844 7.365 9.603 1.00 0.00 520 PRO A CA 4
ATOM 4340 C C . PRO A 1 47 ? 0.657 8.058 8.898 1.00 0.00 520 PRO A C 4
ATOM 4341 O O . PRO A 1 47 ? -0.117 7.403 8.194 1.00 0.00 520 PRO A O 4
ATOM 4352 N N . ALA A 1 48 ? 0.515 9.380 9.068 1.00 0.00 521 ALA A N 4
ATOM 4353 C CA . ALA A 1 48 ? -0.495 10.226 8.433 1.00 0.00 521 ALA A CA 4
ATOM 4354 C C . ALA A 1 48 ? -0.081 10.729 7.032 1.00 0.00 521 ALA A C 4
ATOM 4355 O O . ALA A 1 48 ? -0.928 11.234 6.290 1.00 0.00 521 ALA A O 4
ATOM 4362 N N . GLY A 1 49 ? 1.206 10.614 6.674 1.00 0.00 522 GLY A N 4
ATOM 4363 C CA . GLY A 1 49 ? 1.726 10.992 5.356 1.00 0.00 522 GLY A CA 4
ATOM 4364 C C . GLY A 1 49 ? 2.539 12.286 5.309 1.00 0.00 522 GLY A C 4
ATOM 4365 O O . GLY A 1 49 ? 2.459 13.014 4.316 1.00 0.00 522 GLY A O 4
ATOM 4369 N N . GLN A 1 50 ? 3.281 12.604 6.372 1.00 0.00 523 GLN A N 4
ATOM 4370 C CA . GLN A 1 50 ? 4.009 13.873 6.505 1.00 0.00 523 GLN A CA 4
ATOM 4371 C C . GLN A 1 50 ? 5.509 13.635 6.672 1.00 0.00 523 GLN A C 4
ATOM 4372 O O . GLN A 1 50 ? 5.903 12.828 7.509 1.00 0.00 523 GLN A O 4
ATOM 4386 N N . GLU A 1 51 ? 6.334 14.355 5.912 1.00 0.00 524 GLU A N 4
ATOM 4387 C CA . GLU A 1 51 ? 7.800 14.224 5.887 1.00 0.00 524 GLU A CA 4
ATOM 4388 C C . GLU A 1 51 ? 8.488 15.541 6.296 1.00 0.00 524 GLU A C 4
ATOM 4389 O O . GLU A 1 51 ? 8.013 16.640 5.992 1.00 0.00 524 GLU A O 4
ATOM 4401 N N . GLY A 1 52 ? 9.625 15.421 6.976 1.00 0.00 525 GLY A N 4
ATOM 4402 C CA . GLY A 1 52 ? 10.414 16.524 7.535 1.00 0.00 525 GLY A CA 4
ATOM 4403 C C . GLY A 1 52 ? 11.619 15.969 8.292 1.00 0.00 525 GLY A C 4
ATOM 4404 O O . GLY A 1 52 ? 12.070 14.869 7.989 1.00 0.00 525 GLY A O 4
ATOM 4408 N N . TYR A 1 53 ? 12.103 16.680 9.309 1.00 0.00 526 TYR A N 4
ATOM 4409 C CA . TYR A 1 53 ? 13.220 16.249 10.153 1.00 0.00 526 TYR A CA 4
ATOM 4410 C C . TYR A 1 53 ? 12.794 16.103 11.618 1.00 0.00 526 TYR A C 4
ATOM 4411 O O . TYR A 1 53 ? 11.979 16.878 12.126 1.00 0.00 526 TYR A O 4
ATOM 4429 N N . VAL A 1 54 ? 13.392 15.131 12.309 1.00 0.00 527 VAL A N 4
ATOM 4430 C CA . VAL A 1 54 ? 13.214 14.887 13.750 1.00 0.00 527 VAL A CA 4
ATOM 4431 C C . VAL A 1 54 ? 14.553 14.506 14.406 1.00 0.00 527 VAL A C 4
ATOM 4432 O O . VAL A 1 54 ? 15.421 13.933 13.737 1.00 0.00 527 VAL A O 4
ATOM 4445 N N . PRO A 1 55 ? 14.751 14.809 15.700 1.00 0.00 528 PRO A N 4
ATOM 4446 C CA . PRO A 1 55 ? 16.024 14.599 16.385 1.00 0.00 528 PRO A CA 4
ATOM 4447 C C . PRO A 1 55 ? 16.312 13.109 16.596 1.00 0.00 528 PRO A C 4
ATOM 4448 O O . PRO A 1 55 ? 15.514 12.406 17.215 1.00 0.00 528 PRO A O 4
ATOM 4459 N N . TYR A 1 56 ? 17.481 12.619 16.171 1.00 0.00 529 TYR A N 4
ATOM 4460 C CA . TYR A 1 56 ? 17.876 11.210 16.380 1.00 0.00 529 TYR A CA 4
ATOM 4461 C C . TYR A 1 56 ? 17.924 10.783 17.861 1.00 0.00 529 TYR A C 4
ATOM 4462 O O . TYR A 1 56 ? 17.895 9.591 18.157 1.00 0.00 529 TYR A O 4
ATOM 4480 N N . ASN A 1 57 ? 17.977 11.741 18.797 1.00 0.00 530 ASN A N 4
ATOM 4481 C CA . ASN A 1 57 ? 18.010 11.475 20.234 1.00 0.00 530 ASN A CA 4
ATOM 4482 C C . ASN A 1 57 ? 16.740 10.755 20.722 1.00 0.00 530 ASN A C 4
ATOM 4483 O O . ASN A 1 57 ? 16.821 9.804 21.503 1.00 0.00 530 ASN A O 4
ATOM 4494 N N . ILE A 1 58 ? 15.571 11.182 20.223 1.00 0.00 531 ILE A N 4
ATOM 4495 C CA . ILE A 1 58 ? 14.279 10.575 20.584 1.00 0.00 531 ILE A CA 4
ATOM 4496 C C . ILE A 1 58 ? 13.999 9.318 19.753 1.00 0.00 531 ILE A C 4
ATOM 4497 O O . ILE A 1 58 ? 13.058 8.595 20.064 1.00 0.00 531 ILE A O 4
ATOM 4513 N N . LEU A 1 59 ? 14.790 9.041 18.712 1.00 0.00 532 LEU A N 4
ATOM 4514 C CA . LEU A 1 59 ? 14.619 7.871 17.853 1.00 0.00 532 LEU A CA 4
ATOM 4515 C C . LEU A 1 59 ? 15.470 6.705 18.370 1.00 0.00 532 LEU A C 4
ATOM 4516 O O . LEU A 1 59 ? 16.698 6.808 18.454 1.00 0.00 532 LEU A O 4
ATOM 4532 N N . THR A 1 60 ? 14.834 5.577 18.679 1.00 0.00 533 THR A N 4
ATOM 4533 C CA . THR A 1 60 ? 15.524 4.345 19.100 1.00 0.00 533 THR A CA 4
ATOM 4534 C C . THR A 1 60 ? 15.390 3.254 18.024 1.00 0.00 533 THR A C 4
ATOM 4535 O O . THR A 1 60 ? 14.319 3.135 17.414 1.00 0.00 533 THR A O 4
ATOM 4546 N N . PRO A 1 61 ? 16.449 2.468 17.741 1.00 0.00 534 PRO A N 4
ATOM 4547 C CA . PRO A 1 61 ? 16.431 1.411 16.730 1.00 0.00 534 PRO A CA 4
ATOM 4548 C C . PRO A 1 61 ? 15.477 0.279 17.139 1.00 0.00 534 PRO A C 4
ATOM 4549 O O . PRO A 1 61 ? 15.764 -0.503 18.053 1.00 0.00 534 PRO A O 4
ATOM 4560 N N . TYR A 1 62 ? 14.319 0.204 16.480 1.00 0.00 535 TYR A N 4
ATOM 4561 C CA . TYR A 1 62 ? 13.290 -0.793 16.783 1.00 0.00 535 TYR A CA 4
ATOM 4562 C C . TYR A 1 62 ? 13.777 -2.229 16.468 1.00 0.00 535 TYR A C 4
ATOM 4563 O O . TYR A 1 62 ? 14.453 -2.427 15.448 1.00 0.00 535 TYR A O 4
ATOM 4581 N N . PRO A 1 63 ? 13.451 -3.245 17.295 1.00 0.00 536 PRO A N 4
ATOM 4582 C CA . PRO A 1 63 ? 13.900 -4.629 17.089 1.00 0.00 536 PRO A CA 4
ATOM 4583 C C . PRO A 1 63 ? 13.163 -5.370 15.950 1.00 0.00 536 PRO A C 4
ATOM 4584 O O . PRO A 1 63 ? 13.550 -6.493 15.605 1.00 0.00 536 PRO A O 4
ATOM 4595 N N . GLY A 1 64 ? 12.112 -4.769 15.370 1.00 0.00 537 GLY A N 4
ATOM 4596 C CA . GLY A 1 64 ? 11.346 -5.282 14.219 1.00 0.00 537 GLY A CA 4
ATOM 4597 C C . GLY A 1 64 ? 12.178 -5.548 12.959 1.00 0.00 537 GLY A C 4
ATOM 4598 O O . GLY A 1 64 ? 11.908 -6.568 12.286 1.00 0.00 537 GLY A O 4
ATOM 4602 N N . PRO B 2 1 ? 19.251 14.978 26.819 1.00 0.00 538 PRO B N 4
ATOM 4603 C CA . PRO B 2 1 ? 19.487 16.225 26.035 1.00 0.00 538 PRO B CA 4
ATOM 4604 C C . PRO B 2 1 ? 19.003 16.101 24.568 1.00 0.00 538 PRO B C 4
ATOM 4605 O O . PRO B 2 1 ? 19.820 15.984 23.648 1.00 0.00 538 PRO B O 4
ATOM 4616 N N . PRO B 2 2 ? 17.675 16.115 24.325 1.00 0.00 539 PRO B N 4
ATOM 4617 C CA . PRO B 2 2 ? 17.097 16.077 22.977 1.00 0.00 539 PRO B CA 4
ATOM 4618 C C . PRO B 2 2 ? 17.333 17.394 22.210 1.00 0.00 539 PRO B C 4
ATOM 4619 O O . PRO B 2 2 ? 17.884 18.356 22.751 1.00 0.00 539 PRO B O 4
ATOM 4630 N N . VAL B 2 3 ? 16.896 17.444 20.943 1.00 0.00 540 VAL B N 4
ATOM 4631 C CA . VAL B 2 3 ? 17.148 18.569 20.010 1.00 0.00 540 VAL B CA 4
ATOM 4632 C C . VAL B 2 3 ? 18.671 18.843 19.875 1.00 0.00 540 VAL B C 4
ATOM 4633 O O . VAL B 2 3 ? 19.170 19.882 20.324 1.00 0.00 540 VAL B O 4
ATOM 4646 N N . PRO B 2 4 ? 19.439 17.883 19.306 1.00 0.00 541 PRO B N 4
ATOM 4647 C CA . PRO B 2 4 ? 20.876 17.996 19.015 1.00 0.00 541 PRO B CA 4
ATOM 4648 C C . PRO B 2 4 ? 21.180 19.062 17.935 1.00 0.00 541 PRO B C 4
ATOM 4649 O O . PRO B 2 4 ? 20.279 19.747 17.442 1.00 0.00 541 PRO B O 4
ATOM 4660 N N . ASN B 2 5 ? 22.460 19.174 17.547 1.00 0.00 542 ASN B N 4
ATOM 4661 C CA . ASN B 2 5 ? 22.950 20.095 16.507 1.00 0.00 542 ASN B CA 4
ATOM 4662 C C . ASN B 2 5 ? 22.101 20.077 15.208 1.00 0.00 542 ASN B C 4
ATOM 4663 O O . ASN B 2 5 ? 21.572 19.021 14.842 1.00 0.00 542 ASN B O 4
ATOM 4674 N N . PRO B 2 6 ? 21.981 21.215 14.489 1.00 0.00 543 PRO B N 4
ATOM 4675 C CA . PRO B 2 6 ? 21.119 21.335 13.311 1.00 0.00 543 PRO B CA 4
ATOM 4676 C C . PRO B 2 6 ? 21.564 20.428 12.153 1.00 0.00 543 PRO B C 4
ATOM 4677 O O . PRO B 2 6 ? 22.743 20.078 12.017 1.00 0.00 543 PRO B O 4
ATOM 4688 N N . ASP B 2 7 ? 20.609 20.058 11.297 1.00 0.00 544 ASP B N 4
ATOM 4689 C CA . ASP B 2 7 ? 20.856 19.229 10.111 1.00 0.00 544 ASP B CA 4
ATOM 4690 C C . ASP B 2 7 ? 21.584 19.977 8.971 1.00 0.00 544 ASP B C 4
ATOM 4691 O O . ASP B 2 7 ? 21.956 21.147 9.113 1.00 0.00 544 ASP B O 4
ATOM 4700 N N . TYR B 2 8 ? 21.802 19.303 7.833 1.00 0.00 545 TYR B N 4
ATOM 4701 C CA . TYR B 2 8 ? 22.531 19.843 6.682 1.00 0.00 545 TYR B CA 4
ATOM 4702 C C . TYR B 2 8 ? 21.953 21.178 6.178 1.00 0.00 545 TYR B C 4
ATOM 4703 O O . TYR B 2 8 ? 22.691 22.155 6.016 1.00 0.00 545 TYR B O 4
ATOM 4721 N N . GLU B 2 9 ? 20.635 21.239 5.966 1.00 0.00 546 GLU B N 4
ATOM 4722 C CA . GLU B 2 9 ? 19.916 22.449 5.544 1.00 0.00 546 GLU B CA 4
ATOM 4723 C C . GLU B 2 9 ? 18.420 22.404 5.935 1.00 0.00 546 GLU B C 4
ATOM 4724 O O . GLU B 2 9 ? 17.853 21.313 6.076 1.00 0.00 546 GLU B O 4
ATOM 4736 N N . PRO B 2 10 ? 17.756 23.567 6.102 1.00 0.00 547 PRO B N 4
ATOM 4737 C CA . PRO B 2 10 ? 16.308 23.649 6.321 1.00 0.00 547 PRO B CA 4
ATOM 4738 C C . PRO B 2 10 ? 15.496 23.398 5.029 1.00 0.00 547 PRO B C 4
ATOM 4739 O O . PRO B 2 10 ? 16.044 23.243 3.935 1.00 0.00 547 PRO B O 4
ATOM 4750 N N . ILE B 2 11 ? 14.161 23.398 5.163 1.00 0.00 548 ILE B N 4
ATOM 4751 C CA . ILE B 2 11 ? 13.182 23.119 4.082 1.00 0.00 548 ILE B CA 4
ATOM 4752 C C . ILE B 2 11 ? 12.300 24.361 3.763 1.00 0.00 548 ILE B C 4
ATOM 4753 O O . ILE B 2 11 ? 11.445 24.349 2.874 1.00 0.00 548 ILE B O 4
ATOM 4769 N N . ARG B 2 12 ? 12.545 25.467 4.468 1.00 0.00 549 ARG B N 4
ATOM 4770 C CA . ARG B 2 12 ? 11.904 26.795 4.336 1.00 0.00 549 ARG B CA 4
ATOM 4771 C C . ARG B 2 12 ? 12.869 27.931 4.702 1.00 0.00 549 ARG B C 4
ATOM 4772 O O . ARG B 2 12 ? 13.626 27.793 5.691 1.00 0.00 549 ARG B O 4
ATOM 4793 N N . GLY A 1 1 ? 8.604 3.369 0.707 1.00 0.00 474 GLY A N 5
ATOM 4794 C CA . GLY A 1 1 ? 8.344 1.931 0.936 1.00 0.00 474 GLY A CA 5
ATOM 4795 C C . GLY A 1 1 ? 8.940 1.070 -0.169 1.00 0.00 474 GLY A C 5
ATOM 4796 O O . GLY A 1 1 ? 10.024 0.510 0.010 1.00 0.00 474 GLY A O 5
ATOM 4800 N N . SER A 1 2 ? 8.260 0.959 -1.319 1.00 0.00 475 SER A N 5
ATOM 4801 C CA . SER A 1 2 ? 8.711 0.155 -2.477 1.00 0.00 475 SER A CA 5
ATOM 4802 C C . SER A 1 2 ? 10.112 0.566 -2.965 1.00 0.00 475 SER A C 5
ATOM 4803 O O . SER A 1 2 ? 10.379 1.753 -3.179 1.00 0.00 475 SER A O 5
ATOM 4811 N N . MET A 1 3 ? 10.996 -0.421 -3.162 1.00 0.00 476 MET A N 5
ATOM 4812 C CA . MET A 1 3 ? 12.407 -0.267 -3.560 1.00 0.00 476 MET A CA 5
ATOM 4813 C C . MET A 1 3 ? 13.183 0.830 -2.784 1.00 0.00 476 MET A C 5
ATOM 4814 O O . MET A 1 3 ? 13.955 1.600 -3.362 1.00 0.00 476 MET A O 5
ATOM 4828 N N . GLY A 1 4 ? 12.961 0.927 -1.467 1.00 0.00 477 GLY A N 5
ATOM 4829 C CA . GLY A 1 4 ? 13.661 1.866 -0.576 1.00 0.00 477 GLY A CA 5
ATOM 4830 C C . GLY A 1 4 ? 15.187 1.685 -0.599 1.00 0.00 477 GLY A C 5
ATOM 4831 O O . GLY A 1 4 ? 15.696 0.642 -0.179 1.00 0.00 477 GLY A O 5
ATOM 4835 N N . THR A 1 5 ? 15.919 2.690 -1.094 1.00 0.00 478 THR A N 5
ATOM 4836 C CA . THR A 1 5 ? 17.392 2.658 -1.242 1.00 0.00 478 THR A CA 5
ATOM 4837 C C . THR A 1 5 ? 18.129 2.618 0.103 1.00 0.00 478 THR A C 5
ATOM 4838 O O . THR A 1 5 ? 19.156 1.946 0.233 1.00 0.00 478 THR A O 5
ATOM 4849 N N . ALA A 1 6 ? 17.579 3.303 1.108 1.00 0.00 479 ALA A N 5
ATOM 4850 C CA . ALA A 1 6 ? 17.981 3.266 2.514 1.00 0.00 479 ALA A CA 5
ATOM 4851 C C . ALA A 1 6 ? 16.799 3.690 3.410 1.00 0.00 479 ALA A C 5
ATOM 4852 O O . ALA A 1 6 ? 15.920 4.449 2.985 1.00 0.00 479 ALA A O 5
ATOM 4859 N N . GLY A 1 7 ? 16.780 3.199 4.650 1.00 0.00 480 GLY A N 5
ATOM 4860 C CA . GLY A 1 7 ? 15.738 3.486 5.643 1.00 0.00 480 GLY A CA 5
ATOM 4861 C C . GLY A 1 7 ? 15.457 2.305 6.575 1.00 0.00 480 GLY A C 5
ATOM 4862 O O . GLY A 1 7 ? 15.899 1.178 6.323 1.00 0.00 480 GLY A O 5
ATOM 4866 N N . LYS A 1 8 ? 14.710 2.567 7.653 1.00 0.00 481 LYS A N 5
ATOM 4867 C CA . LYS A 1 8 ? 14.260 1.583 8.655 1.00 0.00 481 LYS A CA 5
ATOM 4868 C C . LYS A 1 8 ? 13.142 2.158 9.523 1.00 0.00 481 LYS A C 5
ATOM 4869 O O . LYS A 1 8 ? 12.841 3.355 9.474 1.00 0.00 481 LYS A O 5
ATOM 4888 N N . TRP A 1 9 ? 12.559 1.290 10.342 1.00 0.00 482 TRP A N 5
ATOM 4889 C CA . TRP A 1 9 ? 11.590 1.645 11.374 1.00 0.00 482 TRP A CA 5
ATOM 4890 C C . TRP A 1 9 ? 12.321 2.073 12.650 1.00 0.00 482 TRP A C 5
ATOM 4891 O O . TRP A 1 9 ? 13.260 1.406 13.098 1.00 0.00 482 TRP A O 5
ATOM 4912 N N . VAL A 1 10 ? 11.853 3.156 13.268 1.00 0.00 483 VAL A N 5
ATOM 4913 C CA . VAL A 1 10 ? 12.327 3.617 14.580 1.00 0.00 483 VAL A CA 5
ATOM 4914 C C . VAL A 1 10 ? 11.145 3.960 15.474 1.00 0.00 483 VAL A C 5
ATOM 4915 O O . VAL A 1 10 ? 10.156 4.551 15.032 1.00 0.00 483 VAL A O 5
ATOM 4928 N N . LEU A 1 11 ? 11.258 3.568 16.741 1.00 0.00 484 LEU A N 5
ATOM 4929 C CA . LEU A 1 11 ? 10.328 3.938 17.804 1.00 0.00 484 LEU A CA 5
ATOM 4930 C C . LEU A 1 11 ? 10.710 5.316 18.361 1.00 0.00 484 LEU A C 5
ATOM 4931 O O . LEU A 1 11 ? 11.892 5.630 18.521 1.00 0.00 484 LEU A O 5
ATOM 4947 N N . CYS A 1 12 ? 9.706 6.124 18.689 1.00 0.00 485 CYS A N 5
ATOM 4948 C CA . CYS A 1 12 ? 9.871 7.358 19.450 1.00 0.00 485 CYS A CA 5
ATOM 4949 C C . CYS A 1 12 ? 9.990 7.053 20.957 1.00 0.00 485 CYS A C 5
ATOM 4950 O O . CYS A 1 12 ? 9.011 6.653 21.590 1.00 0.00 485 CYS A O 5
ATOM 4958 N N . ASN A 1 13 ? 11.178 7.248 21.541 1.00 0.00 486 ASN A N 5
ATOM 4959 C CA . ASN A 1 13 ? 11.407 7.186 22.995 1.00 0.00 486 ASN A CA 5
ATOM 4960 C C . ASN A 1 13 ? 10.737 8.343 23.769 1.00 0.00 486 ASN A C 5
ATOM 4961 O O . ASN A 1 13 ? 10.368 8.170 24.933 1.00 0.00 486 ASN A O 5
ATOM 4972 N N . TYR A 1 14 ? 10.575 9.506 23.126 1.00 0.00 487 TYR A N 5
ATOM 4973 C CA . TYR A 1 14 ? 10.042 10.746 23.714 1.00 0.00 487 TYR A CA 5
ATOM 4974 C C . TYR A 1 14 ? 9.115 11.473 22.723 1.00 0.00 487 TYR A C 5
ATOM 4975 O O . TYR A 1 14 ? 9.116 11.180 21.525 1.00 0.00 487 TYR A O 5
ATOM 4993 N N . ASP A 1 15 ? 8.323 12.425 23.218 1.00 0.00 488 ASP A N 5
ATOM 4994 C CA . ASP A 1 15 ? 7.483 13.304 22.392 1.00 0.00 488 ASP A CA 5
ATOM 4995 C C . ASP A 1 15 ? 8.226 14.562 21.887 1.00 0.00 488 ASP A C 5
ATOM 4996 O O . ASP A 1 15 ? 9.240 14.980 22.459 1.00 0.00 488 ASP A O 5
ATOM 5005 N N . PHE A 1 16 ? 7.702 15.177 20.821 1.00 0.00 489 PHE A N 5
ATOM 5006 C CA . PHE A 1 16 ? 8.235 16.384 20.179 1.00 0.00 489 PHE A CA 5
ATOM 5007 C C . PHE A 1 16 ? 7.144 17.141 19.388 1.00 0.00 489 PHE A C 5
ATOM 5008 O O . PHE A 1 16 ? 6.148 16.556 18.959 1.00 0.00 489 PHE A O 5
ATOM 5025 N N . GLN A 1 17 ? 7.337 18.439 19.143 1.00 0.00 490 GLN A N 5
ATOM 5026 C CA . GLN A 1 17 ? 6.378 19.301 18.437 1.00 0.00 490 GLN A CA 5
ATOM 5027 C C . GLN A 1 17 ? 7.052 20.094 17.318 1.00 0.00 490 GLN A C 5
ATOM 5028 O O . GLN A 1 17 ? 8.156 20.611 17.489 1.00 0.00 490 GLN A O 5
ATOM 5042 N N . ALA A 1 18 ? 6.360 20.213 16.179 1.00 0.00 491 ALA A N 5
ATOM 5043 C CA . ALA A 1 18 ? 6.882 20.901 15.002 1.00 0.00 491 ALA A CA 5
ATOM 5044 C C . ALA A 1 18 ? 6.851 22.424 15.203 1.00 0.00 491 ALA A C 5
ATOM 5045 O O . ALA A 1 18 ? 5.800 23.064 15.081 1.00 0.00 491 ALA A O 5
ATOM 5052 N N . ARG A 1 19 ? 8.006 23.013 15.518 1.00 0.00 492 ARG A N 5
ATOM 5053 C CA . ARG A 1 19 ? 8.162 24.464 15.681 1.00 0.00 492 ARG A CA 5
ATOM 5054 C C . ARG A 1 19 ? 8.256 25.199 14.332 1.00 0.00 492 ARG A C 5
ATOM 5055 O O . ARG A 1 19 ? 8.112 26.423 14.300 1.00 0.00 492 ARG A O 5
ATOM 5076 N N . ASN A 1 20 ? 8.474 24.468 13.228 1.00 0.00 493 ASN A N 5
ATOM 5077 C CA . ASN A 1 20 ? 8.651 24.998 11.863 1.00 0.00 493 ASN A CA 5
ATOM 5078 C C . ASN A 1 20 ? 8.129 24.005 10.798 1.00 0.00 493 ASN A C 5
ATOM 5079 O O . ASN A 1 20 ? 7.847 22.846 11.108 1.00 0.00 493 ASN A O 5
ATOM 5090 N N . SER A 1 21 ? 8.052 24.423 9.527 1.00 0.00 494 SER A N 5
ATOM 5091 C CA . SER A 1 21 ? 7.657 23.547 8.400 1.00 0.00 494 SER A CA 5
ATOM 5092 C C . SER A 1 21 ? 8.725 22.515 7.999 1.00 0.00 494 SER A C 5
ATOM 5093 O O . SER A 1 21 ? 8.400 21.511 7.361 1.00 0.00 494 SER A O 5
ATOM 5101 N N . SER A 1 22 ? 9.998 22.737 8.361 1.00 0.00 495 SER A N 5
ATOM 5102 C CA . SER A 1 22 ? 11.104 21.781 8.147 1.00 0.00 495 SER A CA 5
ATOM 5103 C C . SER A 1 22 ? 11.089 20.574 9.090 1.00 0.00 495 SER A C 5
ATOM 5104 O O . SER A 1 22 ? 11.789 19.589 8.857 1.00 0.00 495 SER A O 5
ATOM 5112 N N . GLU A 1 23 ? 10.271 20.621 10.133 1.00 0.00 496 GLU A N 5
ATOM 5113 C CA . GLU A 1 23 ? 10.166 19.618 11.191 1.00 0.00 496 GLU A CA 5
ATOM 5114 C C . GLU A 1 23 ? 8.736 19.070 11.323 1.00 0.00 496 GLU A C 5
ATOM 5115 O O . GLU A 1 23 ? 7.815 19.463 10.599 1.00 0.00 496 GLU A O 5
ATOM 5127 N N . LEU A 1 24 ? 8.572 18.119 12.242 1.00 0.00 497 LEU A N 5
ATOM 5128 C CA . LEU A 1 24 ? 7.343 17.350 12.460 1.00 0.00 497 LEU A CA 5
ATOM 5129 C C . LEU A 1 24 ? 7.009 17.150 13.950 1.00 0.00 497 LEU A C 5
ATOM 5130 O O . LEU A 1 24 ? 7.854 17.314 14.830 1.00 0.00 497 LEU A O 5
ATOM 5146 N N . SER A 1 25 ? 5.749 16.792 14.215 1.00 0.00 498 SER A N 5
ATOM 5147 C CA . SER A 1 25 ? 5.168 16.628 15.553 1.00 0.00 498 SER A CA 5
ATOM 5148 C C . SER A 1 25 ? 4.840 15.156 15.807 1.00 0.00 498 SER A C 5
ATOM 5149 O O . SER A 1 25 ? 3.983 14.582 15.130 1.00 0.00 498 SER A O 5
ATOM 5157 N N . VAL A 1 26 ? 5.518 14.552 16.784 1.00 0.00 499 VAL A N 5
ATOM 5158 C CA . VAL A 1 26 ? 5.479 13.109 17.067 1.00 0.00 499 VAL A CA 5
ATOM 5159 C C . VAL A 1 26 ? 5.363 12.884 18.573 1.00 0.00 499 VAL A C 5
ATOM 5160 O O . VAL A 1 26 ? 5.680 13.760 19.379 1.00 0.00 499 VAL A O 5
ATOM 5173 N N . LYS A 1 27 ? 4.940 11.693 18.980 1.00 0.00 500 LYS A N 5
ATOM 5174 C CA . LYS A 1 27 ? 4.782 11.332 20.393 1.00 0.00 500 LYS A CA 5
ATOM 5175 C C . LYS A 1 27 ? 5.454 10.000 20.681 1.00 0.00 500 LYS A C 5
ATOM 5176 O O . LYS A 1 27 ? 5.614 9.164 19.792 1.00 0.00 500 LYS A O 5
ATOM 5195 N N . GLN A 1 28 ? 5.886 9.821 21.926 1.00 0.00 501 GLN A N 5
ATOM 5196 C CA . GLN A 1 28 ? 6.468 8.559 22.376 1.00 0.00 501 GLN A CA 5
ATOM 5197 C C . GLN A 1 28 ? 5.532 7.372 22.108 1.00 0.00 501 GLN A C 5
ATOM 5198 O O . GLN A 1 28 ? 4.305 7.513 22.120 1.00 0.00 501 GLN A O 5
ATOM 5212 N N . ARG A 1 29 ? 6.142 6.202 21.887 1.00 0.00 502 ARG A N 5
ATOM 5213 C CA . ARG A 1 29 ? 5.482 4.926 21.556 1.00 0.00 502 ARG A CA 5
ATOM 5214 C C . ARG A 1 29 ? 4.902 4.861 20.125 1.00 0.00 502 ARG A C 5
ATOM 5215 O O . ARG A 1 29 ? 4.109 3.966 19.826 1.00 0.00 502 ARG A O 5
ATOM 5236 N N . ASP A 1 30 ? 5.320 5.769 19.236 1.00 0.00 503 ASP A N 5
ATOM 5237 C CA . ASP A 1 30 ? 4.948 5.776 17.806 1.00 0.00 503 ASP A CA 5
ATOM 5238 C C . ASP A 1 30 ? 6.103 5.271 16.928 1.00 0.00 503 ASP A C 5
ATOM 5239 O O . ASP A 1 30 ? 7.268 5.327 17.328 1.00 0.00 503 ASP A O 5
ATOM 5248 N N . VAL A 1 31 ? 5.783 4.831 15.707 1.00 0.00 504 VAL A N 5
ATOM 5249 C CA . VAL A 1 31 ? 6.737 4.243 14.751 1.00 0.00 504 VAL A CA 5
ATOM 5250 C C . VAL A 1 31 ? 6.749 5.052 13.456 1.00 0.00 504 VAL A C 5
ATOM 5251 O O . VAL A 1 31 ? 5.689 5.354 12.898 1.00 0.00 504 VAL A O 5
ATOM 5264 N N . LEU A 1 32 ? 7.948 5.394 12.977 1.00 0.00 505 LEU A N 5
ATOM 5265 C CA . LEU A 1 32 ? 8.159 6.270 11.815 1.00 0.00 505 LEU A CA 5
ATOM 5266 C C . LEU A 1 32 ? 9.164 5.638 10.835 1.00 0.00 505 LEU A C 5
ATOM 5267 O O . LEU A 1 32 ? 10.151 5.024 11.249 1.00 0.00 505 LEU A O 5
ATOM 5283 N N . GLU A 1 33 ? 8.913 5.789 9.533 1.00 0.00 506 GLU A N 5
ATOM 5284 C CA . GLU A 1 33 ? 9.832 5.368 8.466 1.00 0.00 506 GLU A CA 5
ATOM 5285 C C . GLU A 1 33 ? 10.897 6.449 8.238 1.00 0.00 506 GLU A C 5
ATOM 5286 O O . GLU A 1 33 ? 10.576 7.550 7.788 1.00 0.00 506 GLU A O 5
ATOM 5298 N N . VAL A 1 34 ? 12.162 6.143 8.535 1.00 0.00 507 VAL A N 5
ATOM 5299 C CA . VAL A 1 34 ? 13.311 7.001 8.199 1.00 0.00 507 VAL A CA 5
ATOM 5300 C C . VAL A 1 34 ? 13.656 6.862 6.710 1.00 0.00 507 VAL A C 5
ATOM 5301 O O . VAL A 1 34 ? 13.537 5.784 6.123 1.00 0.00 507 VAL A O 5
ATOM 5314 N N . LEU A 1 35 ? 14.133 7.961 6.131 1.00 0.00 508 LEU A N 5
ATOM 5315 C CA . LEU A 1 35 ? 14.512 8.149 4.732 1.00 0.00 508 LEU A CA 5
ATOM 5316 C C . LEU A 1 35 ? 15.994 8.551 4.593 1.00 0.00 508 LEU A C 5
ATOM 5317 O O . LEU A 1 35 ? 16.612 8.247 3.570 1.00 0.00 508 LEU A O 5
ATOM 5333 N N . ASP A 1 36 ? 16.580 9.184 5.620 1.00 0.00 509 ASP A N 5
ATOM 5334 C CA . ASP A 1 36 ? 18.003 9.568 5.663 1.00 0.00 509 ASP A CA 5
ATOM 5335 C C . ASP A 1 36 ? 18.542 9.545 7.103 1.00 0.00 509 ASP A C 5
ATOM 5336 O O . ASP A 1 36 ? 17.909 10.093 8.006 1.00 0.00 509 ASP A O 5
ATOM 5345 N N . ASP A 1 37 ? 19.719 8.940 7.309 1.00 0.00 510 ASP A N 5
ATOM 5346 C CA . ASP A 1 37 ? 20.278 8.601 8.632 1.00 0.00 510 ASP A CA 5
ATOM 5347 C C . ASP A 1 37 ? 21.817 8.739 8.695 1.00 0.00 510 ASP A C 5
ATOM 5348 O O . ASP A 1 37 ? 22.556 7.794 8.980 1.00 0.00 510 ASP A O 5
ATOM 5357 N N . SER A 1 38 ? 22.318 9.947 8.401 1.00 0.00 511 SER A N 5
ATOM 5358 C CA . SER A 1 38 ? 23.763 10.276 8.369 1.00 0.00 511 SER A CA 5
ATOM 5359 C C . SER A 1 38 ? 24.143 11.542 9.165 1.00 0.00 511 SER A C 5
ATOM 5360 O O . SER A 1 38 ? 25.286 12.003 9.078 1.00 0.00 511 SER A O 5
ATOM 5368 N N . ARG A 1 39 ? 23.206 12.115 9.938 1.00 0.00 512 ARG A N 5
ATOM 5369 C CA . ARG A 1 39 ? 23.359 13.375 10.701 1.00 0.00 512 ARG A CA 5
ATOM 5370 C C . ARG A 1 39 ? 22.582 13.355 12.035 1.00 0.00 512 ARG A C 5
ATOM 5371 O O . ARG A 1 39 ? 21.941 12.357 12.370 1.00 0.00 512 ARG A O 5
ATOM 5392 N N . LYS A 1 40 ? 22.632 14.462 12.790 1.00 0.00 513 LYS A N 5
ATOM 5393 C CA . LYS A 1 40 ? 21.930 14.676 14.077 1.00 0.00 513 LYS A CA 5
ATOM 5394 C C . LYS A 1 40 ? 20.396 14.675 13.978 1.00 0.00 513 LYS A C 5
ATOM 5395 O O . LYS A 1 40 ? 19.721 14.434 14.978 1.00 0.00 513 LYS A O 5
ATOM 5414 N N . TRP A 1 41 ? 19.824 14.932 12.805 1.00 0.00 514 TRP A N 5
ATOM 5415 C CA . TRP A 1 41 ? 18.380 14.873 12.577 1.00 0.00 514 TRP A CA 5
ATOM 5416 C C . TRP A 1 41 ? 18.095 14.009 11.353 1.00 0.00 514 TRP A C 5
ATOM 5417 O O . TRP A 1 41 ? 18.709 14.181 10.297 1.00 0.00 514 TRP A O 5
ATOM 5438 N N . TRP A 1 42 ? 17.173 13.058 11.499 1.00 0.00 515 TRP A N 5
ATOM 5439 C CA . TRP A 1 42 ? 16.829 12.134 10.419 1.00 0.00 515 TRP A CA 5
ATOM 5440 C C . TRP A 1 42 ? 15.553 12.603 9.722 1.00 0.00 515 TRP A C 5
ATOM 5441 O O . TRP A 1 42 ? 14.620 13.101 10.363 1.00 0.00 515 TRP A O 5
ATOM 5462 N N . LYS A 1 43 ? 15.521 12.463 8.393 1.00 0.00 516 LYS A N 5
ATOM 5463 C CA . LYS A 1 43 ? 14.330 12.688 7.586 1.00 0.00 516 LYS A CA 5
ATOM 5464 C C . LYS A 1 43 ? 13.480 11.448 7.742 1.00 0.00 516 LYS A C 5
ATOM 5465 O O . LYS A 1 43 ? 13.921 10.359 7.396 1.00 0.00 516 LYS A O 5
ATOM 5484 N N . VAL A 1 44 ? 12.292 11.606 8.299 1.00 0.00 517 VAL A N 5
ATOM 5485 C CA . VAL A 1 44 ? 11.314 10.532 8.508 1.00 0.00 517 VAL A CA 5
ATOM 5486 C C . VAL A 1 44 ? 9.930 10.935 7.987 1.00 0.00 517 VAL A C 5
ATOM 5487 O O . VAL A 1 44 ? 9.731 12.070 7.541 1.00 0.00 517 VAL A O 5
ATOM 5500 N N . ARG A 1 45 ? 8.963 10.015 8.073 1.00 0.00 518 ARG A N 5
ATOM 5501 C CA . ARG A 1 45 ? 7.560 10.246 7.710 1.00 0.00 518 ARG A CA 5
ATOM 5502 C C . ARG A 1 45 ? 6.612 9.740 8.796 1.00 0.00 518 ARG A C 5
ATOM 5503 O O . ARG A 1 45 ? 6.736 8.600 9.251 1.00 0.00 518 ARG A O 5
ATOM 5524 N N . ASP A 1 46 ? 5.671 10.589 9.213 1.00 0.00 519 ASP A N 5
ATOM 5525 C CA . ASP A 1 46 ? 4.600 10.207 10.134 1.00 0.00 519 ASP A CA 5
ATOM 5526 C C . ASP A 1 46 ? 3.579 9.279 9.451 1.00 0.00 519 ASP A C 5
ATOM 5527 O O . ASP A 1 46 ? 3.392 9.356 8.231 1.00 0.00 519 ASP A O 5
ATOM 5536 N N . PRO A 1 47 ? 2.833 8.467 10.223 1.00 0.00 520 PRO A N 5
ATOM 5537 C CA . PRO A 1 47 ? 1.847 7.530 9.691 1.00 0.00 520 PRO A CA 5
ATOM 5538 C C . PRO A 1 47 ? 0.642 8.221 9.012 1.00 0.00 520 PRO A C 5
ATOM 5539 O O . PRO A 1 47 ? -0.141 7.566 8.318 1.00 0.00 520 PRO A O 5
ATOM 5550 N N . ALA A 1 48 ? 0.496 9.541 9.191 1.00 0.00 521 ALA A N 5
ATOM 5551 C CA . ALA A 1 48 ? -0.519 10.387 8.562 1.00 0.00 521 ALA A CA 5
ATOM 5552 C C . ALA A 1 48 ? -0.133 10.852 7.142 1.00 0.00 521 ALA A C 5
ATOM 5553 O O . ALA A 1 48 ? -0.989 11.357 6.409 1.00 0.00 521 ALA A O 5
ATOM 5560 N N . GLY A 1 49 ? 1.142 10.702 6.754 1.00 0.00 522 GLY A N 5
ATOM 5561 C CA . GLY A 1 49 ? 1.636 11.024 5.412 1.00 0.00 522 GLY A CA 5
ATOM 5562 C C . GLY A 1 49 ? 2.465 12.305 5.303 1.00 0.00 522 GLY A C 5
ATOM 5563 O O . GLY A 1 49 ? 2.384 12.990 4.280 1.00 0.00 522 GLY A O 5
ATOM 5567 N N . GLN A 1 50 ? 3.219 12.662 6.347 1.00 0.00 523 GLN A N 5
ATOM 5568 C CA . GLN A 1 50 ? 3.922 13.948 6.448 1.00 0.00 523 GLN A CA 5
ATOM 5569 C C . GLN A 1 50 ? 5.421 13.744 6.648 1.00 0.00 523 GLN A C 5
ATOM 5570 O O . GLN A 1 50 ? 5.816 12.960 7.505 1.00 0.00 523 GLN A O 5
ATOM 5584 N N . GLU A 1 51 ? 6.249 14.470 5.893 1.00 0.00 524 GLU A N 5
ATOM 5585 C CA . GLU A 1 51 ? 7.716 14.341 5.895 1.00 0.00 524 GLU A CA 5
ATOM 5586 C C . GLU A 1 51 ? 8.415 15.631 6.355 1.00 0.00 524 GLU A C 5
ATOM 5587 O O . GLU A 1 51 ? 7.927 16.748 6.148 1.00 0.00 524 GLU A O 5
ATOM 5599 N N . GLY A 1 52 ? 9.575 15.457 6.986 1.00 0.00 525 GLY A N 5
ATOM 5600 C CA . GLY A 1 52 ? 10.348 16.507 7.649 1.00 0.00 525 GLY A CA 5
ATOM 5601 C C . GLY A 1 52 ? 11.423 15.904 8.555 1.00 0.00 525 GLY A C 5
ATOM 5602 O O . GLY A 1 52 ? 11.676 14.696 8.521 1.00 0.00 525 GLY A O 5
ATOM 5606 N N . TYR A 1 53 ? 12.046 16.741 9.381 1.00 0.00 526 TYR A N 5
ATOM 5607 C CA . TYR A 1 53 ? 13.174 16.356 10.226 1.00 0.00 526 TYR A CA 5
ATOM 5608 C C . TYR A 1 53 ? 12.753 16.206 11.692 1.00 0.00 526 TYR A C 5
ATOM 5609 O O . TYR A 1 53 ? 11.940 16.976 12.212 1.00 0.00 526 TYR A O 5
ATOM 5627 N N . VAL A 1 54 ? 13.359 15.227 12.367 1.00 0.00 527 VAL A N 5
ATOM 5628 C CA . VAL A 1 54 ? 13.197 14.953 13.802 1.00 0.00 527 VAL A CA 5
ATOM 5629 C C . VAL A 1 54 ? 14.549 14.598 14.441 1.00 0.00 527 VAL A C 5
ATOM 5630 O O . VAL A 1 54 ? 15.426 14.056 13.758 1.00 0.00 527 VAL A O 5
ATOM 5643 N N . PRO A 1 55 ? 14.740 14.887 15.740 1.00 0.00 528 PRO A N 5
ATOM 5644 C CA . PRO A 1 55 ? 16.019 14.701 16.418 1.00 0.00 528 PRO A CA 5
ATOM 5645 C C . PRO A 1 55 ? 16.334 13.215 16.616 1.00 0.00 528 PRO A C 5
ATOM 5646 O O . PRO A 1 55 ? 15.541 12.486 17.211 1.00 0.00 528 PRO A O 5
ATOM 5657 N N . TYR A 1 56 ? 17.520 12.758 16.203 1.00 0.00 529 TYR A N 5
ATOM 5658 C CA . TYR A 1 56 ? 17.936 11.355 16.394 1.00 0.00 529 TYR A CA 5
ATOM 5659 C C . TYR A 1 56 ? 17.969 10.907 17.869 1.00 0.00 529 TYR A C 5
ATOM 5660 O O . TYR A 1 56 ? 17.931 9.710 18.146 1.00 0.00 529 TYR A O 5
ATOM 5678 N N . ASN A 1 57 ? 17.994 11.852 18.822 1.00 0.00 530 ASN A N 5
ATOM 5679 C CA . ASN A 1 57 ? 17.951 11.562 20.256 1.00 0.00 530 ASN A CA 5
ATOM 5680 C C . ASN A 1 57 ? 16.667 10.828 20.689 1.00 0.00 530 ASN A C 5
ATOM 5681 O O . ASN A 1 57 ? 16.732 9.945 21.548 1.00 0.00 530 ASN A O 5
ATOM 5692 N N . ILE A 1 58 ? 15.510 11.166 20.098 1.00 0.00 531 ILE A N 5
ATOM 5693 C CA . ILE A 1 58 ? 14.230 10.510 20.432 1.00 0.00 531 ILE A CA 5
ATOM 5694 C C . ILE A 1 58 ? 13.989 9.252 19.590 1.00 0.00 531 ILE A C 5
ATOM 5695 O O . ILE A 1 58 ? 13.057 8.509 19.879 1.00 0.00 531 ILE A O 5
ATOM 5711 N N . LEU A 1 59 ? 14.809 9.001 18.566 1.00 0.00 532 LEU A N 5
ATOM 5712 C CA . LEU A 1 59 ? 14.649 7.860 17.665 1.00 0.00 532 LEU A CA 5
ATOM 5713 C C . LEU A 1 59 ? 15.518 6.693 18.147 1.00 0.00 532 LEU A C 5
ATOM 5714 O O . LEU A 1 59 ? 16.726 6.846 18.344 1.00 0.00 532 LEU A O 5
ATOM 5730 N N . THR A 1 60 ? 14.917 5.512 18.306 1.00 0.00 533 THR A N 5
ATOM 5731 C CA . THR A 1 60 ? 15.638 4.286 18.691 1.00 0.00 533 THR A CA 5
ATOM 5732 C C . THR A 1 60 ? 15.395 3.166 17.670 1.00 0.00 533 THR A C 5
ATOM 5733 O O . THR A 1 60 ? 14.261 3.015 17.202 1.00 0.00 533 THR A O 5
ATOM 5744 N N . PRO A 1 61 ? 16.432 2.388 17.288 1.00 0.00 534 PRO A N 5
ATOM 5745 C CA . PRO A 1 61 ? 16.317 1.311 16.304 1.00 0.00 534 PRO A CA 5
ATOM 5746 C C . PRO A 1 61 ? 15.388 0.212 16.835 1.00 0.00 534 PRO A C 5
ATOM 5747 O O . PRO A 1 61 ? 15.728 -0.485 17.796 1.00 0.00 534 PRO A O 5
ATOM 5758 N N . TYR A 1 62 ? 14.196 0.089 16.241 1.00 0.00 535 TYR A N 5
ATOM 5759 C CA . TYR A 1 62 ? 13.135 -0.817 16.705 1.00 0.00 535 TYR A CA 5
ATOM 5760 C C . TYR A 1 62 ? 13.631 -2.290 16.704 1.00 0.00 535 TYR A C 5
ATOM 5761 O O . TYR A 1 62 ? 13.930 -2.821 15.626 1.00 0.00 535 TYR A O 5
ATOM 5779 N N . PRO A 1 63 ? 13.762 -2.964 17.871 1.00 0.00 536 PRO A N 5
ATOM 5780 C CA . PRO A 1 63 ? 14.430 -4.270 17.965 1.00 0.00 536 PRO A CA 5
ATOM 5781 C C . PRO A 1 63 ? 13.567 -5.466 17.515 1.00 0.00 536 PRO A C 5
ATOM 5782 O O . PRO A 1 63 ? 14.115 -6.481 17.073 1.00 0.00 536 PRO A O 5
ATOM 5793 N N . GLY A 1 64 ? 12.234 -5.357 17.619 1.00 0.00 537 GLY A N 5
ATOM 5794 C CA . GLY A 1 64 ? 11.252 -6.385 17.226 1.00 0.00 537 GLY A CA 5
ATOM 5795 C C . GLY A 1 64 ? 10.852 -6.308 15.752 1.00 0.00 537 GLY A C 5
ATOM 5796 O O . GLY A 1 64 ? 11.340 -7.143 14.957 1.00 0.00 537 GLY A O 5
ATOM 5800 N N . PRO B 2 1 ? 19.138 15.109 27.108 1.00 0.00 538 PRO B N 5
ATOM 5801 C CA . PRO B 2 1 ? 19.429 16.274 26.223 1.00 0.00 538 PRO B CA 5
ATOM 5802 C C . PRO B 2 1 ? 18.755 16.136 24.834 1.00 0.00 538 PRO B C 5
ATOM 5803 O O . PRO B 2 1 ? 19.402 15.734 23.861 1.00 0.00 538 PRO B O 5
ATOM 5814 N N . PRO B 2 2 ? 17.450 16.458 24.719 1.00 0.00 539 PRO B N 5
ATOM 5815 C CA . PRO B 2 2 ? 16.737 16.496 23.438 1.00 0.00 539 PRO B CA 5
ATOM 5816 C C . PRO B 2 2 ? 17.153 17.703 22.577 1.00 0.00 539 PRO B C 5
ATOM 5817 O O . PRO B 2 2 ? 17.828 18.621 23.052 1.00 0.00 539 PRO B O 5
ATOM 5828 N N . VAL B 2 3 ? 16.716 17.712 21.308 1.00 0.00 540 VAL B N 5
ATOM 5829 C CA . VAL B 2 3 ? 17.047 18.743 20.296 1.00 0.00 540 VAL B CA 5
ATOM 5830 C C . VAL B 2 3 ? 18.584 18.950 20.178 1.00 0.00 540 VAL B C 5
ATOM 5831 O O . VAL B 2 3 ? 19.120 19.970 20.627 1.00 0.00 540 VAL B O 5
ATOM 5844 N N . PRO B 2 4 ? 19.316 17.957 19.621 1.00 0.00 541 PRO B N 5
ATOM 5845 C CA . PRO B 2 4 ? 20.758 18.012 19.347 1.00 0.00 541 PRO B CA 5
ATOM 5846 C C . PRO B 2 4 ? 21.127 19.080 18.292 1.00 0.00 541 PRO B C 5
ATOM 5847 O O . PRO B 2 4 ? 20.263 19.803 17.784 1.00 0.00 541 PRO B O 5
ATOM 5858 N N . ASN B 2 5 ? 22.424 19.170 17.957 1.00 0.00 542 ASN B N 5
ATOM 5859 C CA . ASN B 2 5 ? 22.990 20.141 17.003 1.00 0.00 542 ASN B CA 5
ATOM 5860 C C . ASN B 2 5 ? 22.186 20.262 15.682 1.00 0.00 542 ASN B C 5
ATOM 5861 O O . ASN B 2 5 ? 21.647 19.259 15.200 1.00 0.00 542 ASN B O 5
ATOM 5872 N N . PRO B 2 6 ? 22.113 21.467 15.075 1.00 0.00 543 PRO B N 5
ATOM 5873 C CA . PRO B 2 6 ? 21.264 21.729 13.913 1.00 0.00 543 PRO B CA 5
ATOM 5874 C C . PRO B 2 6 ? 21.719 20.956 12.669 1.00 0.00 543 PRO B C 5
ATOM 5875 O O . PRO B 2 6 ? 22.911 20.691 12.469 1.00 0.00 543 PRO B O 5
ATOM 5886 N N . ASP B 2 7 ? 20.755 20.612 11.816 1.00 0.00 544 ASP B N 5
ATOM 5887 C CA . ASP B 2 7 ? 20.987 19.825 10.602 1.00 0.00 544 ASP B CA 5
ATOM 5888 C C . ASP B 2 7 ? 21.354 20.689 9.375 1.00 0.00 544 ASP B C 5
ATOM 5889 O O . ASP B 2 7 ? 21.474 21.917 9.468 1.00 0.00 544 ASP B O 5
ATOM 5898 N N . TYR B 2 8 ? 21.503 20.051 8.210 1.00 0.00 545 TYR B N 5
ATOM 5899 C CA . TYR B 2 8 ? 21.800 20.690 6.921 1.00 0.00 545 TYR B CA 5
ATOM 5900 C C . TYR B 2 8 ? 20.712 20.369 5.879 1.00 0.00 545 TYR B C 5
ATOM 5901 O O . TYR B 2 8 ? 19.914 19.447 6.055 1.00 0.00 545 TYR B O 5
ATOM 5919 N N . GLU B 2 9 ? 20.688 21.130 4.778 1.00 0.00 546 GLU B N 5
ATOM 5920 C CA . GLU B 2 9 ? 19.674 21.031 3.708 1.00 0.00 546 GLU B CA 5
ATOM 5921 C C . GLU B 2 9 ? 18.208 21.038 4.233 1.00 0.00 546 GLU B C 5
ATOM 5922 O O . GLU B 2 9 ? 17.464 20.066 4.033 1.00 0.00 546 GLU B O 5
ATOM 5934 N N . PRO B 2 10 ? 17.778 22.115 4.932 1.00 0.00 547 PRO B N 5
ATOM 5935 C CA . PRO B 2 10 ? 16.406 22.278 5.427 1.00 0.00 547 PRO B CA 5
ATOM 5936 C C . PRO B 2 10 ? 15.364 22.348 4.294 1.00 0.00 547 PRO B C 5
ATOM 5937 O O . PRO B 2 10 ? 15.672 22.620 3.131 1.00 0.00 547 PRO B O 5
ATOM 5948 N N . ILE B 2 11 ? 14.093 22.140 4.663 1.00 0.00 548 ILE B N 5
ATOM 5949 C CA . ILE B 2 11 ? 12.929 22.104 3.747 1.00 0.00 548 ILE B CA 5
ATOM 5950 C C . ILE B 2 11 ? 12.491 23.513 3.266 1.00 0.00 548 ILE B C 5
ATOM 5951 O O . ILE B 2 11 ? 11.558 23.668 2.474 1.00 0.00 548 ILE B O 5
ATOM 5967 N N . ARG B 2 12 ? 13.185 24.554 3.737 1.00 0.00 549 ARG B N 5
ATOM 5968 C CA . ARG B 2 12 ? 12.860 25.987 3.588 1.00 0.00 549 ARG B CA 5
ATOM 5969 C C . ARG B 2 12 ? 14.036 26.788 3.013 1.00 0.00 549 ARG B C 5
ATOM 5970 O O . ARG B 2 12 ? 15.155 26.716 3.572 1.00 0.00 549 ARG B O 5
ATOM 5991 N N . GLY A 1 1 ? 0.280 -1.889 3.789 1.00 0.00 474 GLY A N 6
ATOM 5992 C CA . GLY A 1 1 ? 1.136 -2.103 2.600 1.00 0.00 474 GLY A CA 6
ATOM 5993 C C . GLY A 1 1 ? 2.478 -1.411 2.760 1.00 0.00 474 GLY A C 6
ATOM 5994 O O . GLY A 1 1 ? 2.538 -0.181 2.801 1.00 0.00 474 GLY A O 6
ATOM 5998 N N . SER A 1 2 ? 3.565 -2.186 2.827 1.00 0.00 475 SER A N 6
ATOM 5999 C CA . SER A 1 2 ? 4.951 -1.701 2.954 1.00 0.00 475 SER A CA 6
ATOM 6000 C C . SER A 1 2 ? 5.852 -2.353 1.894 1.00 0.00 475 SER A C 6
ATOM 6001 O O . SER A 1 2 ? 5.935 -3.581 1.783 1.00 0.00 475 SER A O 6
ATOM 6009 N N . MET A 1 3 ? 6.500 -1.516 1.078 1.00 0.00 476 MET A N 6
ATOM 6010 C CA . MET A 1 3 ? 7.337 -1.918 -0.063 1.00 0.00 476 MET A CA 6
ATOM 6011 C C . MET A 1 3 ? 8.456 -0.892 -0.327 1.00 0.00 476 MET A C 6
ATOM 6012 O O . MET A 1 3 ? 8.322 0.284 0.026 1.00 0.00 476 MET A O 6
ATOM 6026 N N . GLY A 1 4 ? 9.551 -1.323 -0.961 1.00 0.00 477 GLY A N 6
ATOM 6027 C CA . GLY A 1 4 ? 10.693 -0.455 -1.288 1.00 0.00 477 GLY A CA 6
ATOM 6028 C C . GLY A 1 4 ? 11.535 -0.073 -0.065 1.00 0.00 477 GLY A C 6
ATOM 6029 O O . GLY A 1 4 ? 11.640 1.109 0.268 1.00 0.00 477 GLY A O 6
ATOM 6033 N N . THR A 1 5 ? 12.096 -1.070 0.632 1.00 0.00 478 THR A N 6
ATOM 6034 C CA . THR A 1 5 ? 12.951 -0.909 1.828 1.00 0.00 478 THR A CA 6
ATOM 6035 C C . THR A 1 5 ? 14.142 0.046 1.599 1.00 0.00 478 THR A C 6
ATOM 6036 O O . THR A 1 5 ? 15.157 -0.321 0.999 1.00 0.00 478 THR A O 6
ATOM 6047 N N . ALA A 1 6 ? 14.016 1.286 2.090 1.00 0.00 479 ALA A N 6
ATOM 6048 C CA . ALA A 1 6 ? 15.000 2.372 1.934 1.00 0.00 479 ALA A CA 6
ATOM 6049 C C . ALA A 1 6 ? 15.550 2.912 3.275 1.00 0.00 479 ALA A C 6
ATOM 6050 O O . ALA A 1 6 ? 16.564 3.615 3.302 1.00 0.00 479 ALA A O 6
ATOM 6057 N N . GLY A 1 7 ? 14.906 2.547 4.387 1.00 0.00 480 GLY A N 6
ATOM 6058 C CA . GLY A 1 7 ? 15.303 2.846 5.765 1.00 0.00 480 GLY A CA 6
ATOM 6059 C C . GLY A 1 7 ? 14.938 1.666 6.670 1.00 0.00 480 GLY A C 6
ATOM 6060 O O . GLY A 1 7 ? 15.269 0.514 6.369 1.00 0.00 480 GLY A O 6
ATOM 6064 N N . LYS A 1 8 ? 14.253 1.957 7.775 1.00 0.00 481 LYS A N 6
ATOM 6065 C CA . LYS A 1 8 ? 13.814 1.009 8.814 1.00 0.00 481 LYS A CA 6
ATOM 6066 C C . LYS A 1 8 ? 12.701 1.631 9.657 1.00 0.00 481 LYS A C 6
ATOM 6067 O O . LYS A 1 8 ? 12.237 2.743 9.392 1.00 0.00 481 LYS A O 6
ATOM 6086 N N . TRP A 1 9 ? 12.306 0.914 10.699 1.00 0.00 482 TRP A N 6
ATOM 6087 C CA . TRP A 1 9 ? 11.371 1.374 11.714 1.00 0.00 482 TRP A CA 6
ATOM 6088 C C . TRP A 1 9 ? 12.144 1.866 12.944 1.00 0.00 482 TRP A C 6
ATOM 6089 O O . TRP A 1 9 ? 13.002 1.155 13.476 1.00 0.00 482 TRP A O 6
ATOM 6110 N N . VAL A 1 10 ? 11.830 3.074 13.415 1.00 0.00 483 VAL A N 6
ATOM 6111 C CA . VAL A 1 10 ? 12.390 3.637 14.654 1.00 0.00 483 VAL A CA 6
ATOM 6112 C C . VAL A 1 10 ? 11.280 4.136 15.569 1.00 0.00 483 VAL A C 6
ATOM 6113 O O . VAL A 1 10 ? 10.380 4.862 15.141 1.00 0.00 483 VAL A O 6
ATOM 6126 N N . LEU A 1 11 ? 11.331 3.701 16.827 1.00 0.00 484 LEU A N 6
ATOM 6127 C CA . LEU A 1 11 ? 10.422 4.130 17.887 1.00 0.00 484 LEU A CA 6
ATOM 6128 C C . LEU A 1 11 ? 10.875 5.489 18.449 1.00 0.00 484 LEU A C 6
ATOM 6129 O O . LEU A 1 11 ? 12.071 5.784 18.514 1.00 0.00 484 LEU A O 6
ATOM 6145 N N . CYS A 1 12 ? 9.910 6.294 18.890 1.00 0.00 485 CYS A N 6
ATOM 6146 C CA . CYS A 1 12 ? 10.129 7.552 19.587 1.00 0.00 485 CYS A CA 6
ATOM 6147 C C . CYS A 1 12 ? 10.292 7.324 21.104 1.00 0.00 485 CYS A C 6
ATOM 6148 O O . CYS A 1 12 ? 9.342 6.929 21.783 1.00 0.00 485 CYS A O 6
ATOM 6156 N N . ASN A 1 13 ? 11.484 7.597 21.642 1.00 0.00 486 ASN A N 6
ATOM 6157 C CA . ASN A 1 13 ? 11.786 7.608 23.079 1.00 0.00 486 ASN A CA 6
ATOM 6158 C C . ASN A 1 13 ? 11.098 8.763 23.838 1.00 0.00 486 ASN A C 6
ATOM 6159 O O . ASN A 1 13 ? 10.748 8.610 25.010 1.00 0.00 486 ASN A O 6
ATOM 6170 N N . TYR A 1 14 ? 10.909 9.908 23.169 1.00 0.00 487 TYR A N 6
ATOM 6171 C CA . TYR A 1 14 ? 10.374 11.159 23.730 1.00 0.00 487 TYR A CA 6
ATOM 6172 C C . TYR A 1 14 ? 9.453 11.861 22.714 1.00 0.00 487 TYR A C 6
ATOM 6173 O O . TYR A 1 14 ? 9.476 11.566 21.517 1.00 0.00 487 TYR A O 6
ATOM 6191 N N . ASP A 1 15 ? 8.635 12.797 23.196 1.00 0.00 488 ASP A N 6
ATOM 6192 C CA . ASP A 1 15 ? 7.786 13.662 22.371 1.00 0.00 488 ASP A CA 6
ATOM 6193 C C . ASP A 1 15 ? 8.529 14.889 21.794 1.00 0.00 488 ASP A C 6
ATOM 6194 O O . ASP A 1 15 ? 9.560 15.322 22.319 1.00 0.00 488 ASP A O 6
ATOM 6203 N N . PHE A 1 16 ? 7.975 15.463 20.719 1.00 0.00 489 PHE A N 6
ATOM 6204 C CA . PHE A 1 16 ? 8.483 16.645 20.012 1.00 0.00 489 PHE A CA 6
ATOM 6205 C C . PHE A 1 16 ? 7.365 17.340 19.199 1.00 0.00 489 PHE A C 6
ATOM 6206 O O . PHE A 1 16 ? 6.386 16.706 18.803 1.00 0.00 489 PHE A O 6
ATOM 6223 N N . GLN A 1 17 ? 7.507 18.636 18.901 1.00 0.00 490 GLN A N 6
ATOM 6224 C CA . GLN A 1 17 ? 6.530 19.422 18.125 1.00 0.00 490 GLN A CA 6
ATOM 6225 C C . GLN A 1 17 ? 7.197 20.119 16.934 1.00 0.00 490 GLN A C 6
ATOM 6226 O O . GLN A 1 17 ? 8.305 20.642 17.058 1.00 0.00 490 GLN A O 6
ATOM 6240 N N . ALA A 1 18 ? 6.491 20.177 15.797 1.00 0.00 491 ALA A N 6
ATOM 6241 C CA . ALA A 1 18 ? 6.981 20.840 14.592 1.00 0.00 491 ALA A CA 6
ATOM 6242 C C . ALA A 1 18 ? 6.871 22.364 14.736 1.00 0.00 491 ALA A C 6
ATOM 6243 O O . ALA A 1 18 ? 5.798 22.955 14.567 1.00 0.00 491 ALA A O 6
ATOM 6250 N N . ARG A 1 19 ? 7.989 23.008 15.066 1.00 0.00 492 ARG A N 6
ATOM 6251 C CA . ARG A 1 19 ? 8.104 24.469 15.143 1.00 0.00 492 ARG A CA 6
ATOM 6252 C C . ARG A 1 19 ? 8.149 25.117 13.748 1.00 0.00 492 ARG A C 6
ATOM 6253 O O . ARG A 1 19 ? 7.888 26.314 13.628 1.00 0.00 492 ARG A O 6
ATOM 6274 N N . ASN A 1 20 ? 8.446 24.329 12.702 1.00 0.00 493 ASN A N 6
ATOM 6275 C CA . ASN A 1 20 ? 8.578 24.759 11.299 1.00 0.00 493 ASN A CA 6
ATOM 6276 C C . ASN A 1 20 ? 8.183 23.636 10.311 1.00 0.00 493 ASN A C 6
ATOM 6277 O O . ASN A 1 20 ? 8.016 22.481 10.698 1.00 0.00 493 ASN A O 6
ATOM 6288 N N . SER A 1 21 ? 8.089 23.959 9.015 1.00 0.00 494 SER A N 6
ATOM 6289 C CA . SER A 1 21 ? 7.811 22.995 7.927 1.00 0.00 494 SER A CA 6
ATOM 6290 C C . SER A 1 21 ? 8.952 22.001 7.651 1.00 0.00 494 SER A C 6
ATOM 6291 O O . SER A 1 21 ? 8.718 20.936 7.076 1.00 0.00 494 SER A O 6
ATOM 6299 N N . SER A 1 22 ? 10.189 22.339 8.039 1.00 0.00 495 SER A N 6
ATOM 6300 C CA . SER A 1 22 ? 11.368 21.462 7.918 1.00 0.00 495 SER A CA 6
ATOM 6301 C C . SER A 1 22 ? 11.353 20.264 8.874 1.00 0.00 495 SER A C 6
ATOM 6302 O O . SER A 1 22 ? 12.057 19.279 8.667 1.00 0.00 495 SER A O 6
ATOM 6310 N N . GLU A 1 23 ? 10.527 20.332 9.909 1.00 0.00 496 GLU A N 6
ATOM 6311 C CA . GLU A 1 23 ? 10.432 19.393 11.019 1.00 0.00 496 GLU A CA 6
ATOM 6312 C C . GLU A 1 23 ? 9.001 18.833 11.136 1.00 0.00 496 GLU A C 6
ATOM 6313 O O . GLU A 1 23 ? 8.110 19.161 10.345 1.00 0.00 496 GLU A O 6
ATOM 6325 N N . LEU A 1 24 ? 8.789 17.957 12.118 1.00 0.00 497 LEU A N 6
ATOM 6326 C CA . LEU A 1 24 ? 7.526 17.238 12.353 1.00 0.00 497 LEU A CA 6
ATOM 6327 C C . LEU A 1 24 ? 7.159 17.112 13.841 1.00 0.00 497 LEU A C 6
ATOM 6328 O O . LEU A 1 24 ? 7.986 17.328 14.725 1.00 0.00 497 LEU A O 6
ATOM 6344 N N . SER A 1 25 ? 5.895 16.760 14.108 1.00 0.00 498 SER A N 6
ATOM 6345 C CA . SER A 1 25 ? 5.316 16.652 15.452 1.00 0.00 498 SER A CA 6
ATOM 6346 C C . SER A 1 25 ? 5.011 15.190 15.770 1.00 0.00 498 SER A C 6
ATOM 6347 O O . SER A 1 25 ? 4.116 14.591 15.166 1.00 0.00 498 SER A O 6
ATOM 6355 N N . VAL A 1 26 ? 5.757 14.623 16.717 1.00 0.00 499 VAL A N 6
ATOM 6356 C CA . VAL A 1 26 ? 5.717 13.198 17.070 1.00 0.00 499 VAL A CA 6
ATOM 6357 C C . VAL A 1 26 ? 5.638 13.028 18.582 1.00 0.00 499 VAL A C 6
ATOM 6358 O O . VAL A 1 26 ? 6.007 13.917 19.350 1.00 0.00 499 VAL A O 6
ATOM 6371 N N . LYS A 1 27 ? 5.179 11.868 19.035 1.00 0.00 500 LYS A N 6
ATOM 6372 C CA . LYS A 1 27 ? 5.022 11.550 20.457 1.00 0.00 500 LYS A CA 6
ATOM 6373 C C . LYS A 1 27 ? 5.810 10.288 20.774 1.00 0.00 500 LYS A C 6
ATOM 6374 O O . LYS A 1 27 ? 6.042 9.446 19.906 1.00 0.00 500 LYS A O 6
ATOM 6393 N N . GLN A 1 28 ? 6.245 10.169 22.024 1.00 0.00 501 GLN A N 6
ATOM 6394 C CA . GLN A 1 28 ? 6.825 8.924 22.524 1.00 0.00 501 GLN A CA 6
ATOM 6395 C C . GLN A 1 28 ? 5.867 7.741 22.320 1.00 0.00 501 GLN A C 6
ATOM 6396 O O . GLN A 1 28 ? 4.645 7.919 22.275 1.00 0.00 501 GLN A O 6
ATOM 6410 N N . ARG A 1 29 ? 6.438 6.534 22.227 1.00 0.00 502 ARG A N 6
ATOM 6411 C CA . ARG A 1 29 ? 5.718 5.262 22.022 1.00 0.00 502 ARG A CA 6
ATOM 6412 C C . ARG A 1 29 ? 5.109 5.104 20.611 1.00 0.00 502 ARG A C 6
ATOM 6413 O O . ARG A 1 29 ? 4.286 4.211 20.394 1.00 0.00 502 ARG A O 6
ATOM 6434 N N . ASP A 1 30 ? 5.541 5.924 19.648 1.00 0.00 503 ASP A N 6
ATOM 6435 C CA . ASP A 1 30 ? 5.126 5.858 18.236 1.00 0.00 503 ASP A CA 6
ATOM 6436 C C . ASP A 1 30 ? 6.303 5.414 17.359 1.00 0.00 503 ASP A C 6
ATOM 6437 O O . ASP A 1 30 ? 7.448 5.772 17.634 1.00 0.00 503 ASP A O 6
ATOM 6446 N N . VAL A 1 31 ? 6.028 4.673 16.282 1.00 0.00 504 VAL A N 6
ATOM 6447 C CA . VAL A 1 31 ? 7.041 4.172 15.335 1.00 0.00 504 VAL A CA 6
ATOM 6448 C C . VAL A 1 31 ? 6.882 4.840 13.965 1.00 0.00 504 VAL A C 6
ATOM 6449 O O . VAL A 1 31 ? 5.763 5.050 13.490 1.00 0.00 504 VAL A O 6
ATOM 6462 N N . LEU A 1 32 ? 8.009 5.197 13.343 1.00 0.00 505 LEU A N 6
ATOM 6463 C CA . LEU A 1 32 ? 8.081 6.000 12.117 1.00 0.00 505 LEU A CA 6
ATOM 6464 C C . LEU A 1 32 ? 9.057 5.359 11.119 1.00 0.00 505 LEU A C 6
ATOM 6465 O O . LEU A 1 32 ? 10.050 4.736 11.505 1.00 0.00 505 LEU A O 6
ATOM 6481 N N . GLU A 1 33 ? 8.775 5.523 9.827 1.00 0.00 506 GLU A N 6
ATOM 6482 C CA . GLU A 1 33 ? 9.636 5.060 8.732 1.00 0.00 506 GLU A CA 6
ATOM 6483 C C . GLU A 1 33 ? 10.731 6.096 8.449 1.00 0.00 506 GLU A C 6
ATOM 6484 O O . GLU A 1 33 ? 10.429 7.195 7.979 1.00 0.00 506 GLU A O 6
ATOM 6496 N N . VAL A 1 34 ? 11.997 5.763 8.728 1.00 0.00 507 VAL A N 6
ATOM 6497 C CA . VAL A 1 34 ? 13.144 6.573 8.275 1.00 0.00 507 VAL A CA 6
ATOM 6498 C C . VAL A 1 34 ? 13.386 6.411 6.769 1.00 0.00 507 VAL A C 6
ATOM 6499 O O . VAL A 1 34 ? 13.082 5.376 6.175 1.00 0.00 507 VAL A O 6
ATOM 6512 N N . LEU A 1 35 ? 13.956 7.456 6.172 1.00 0.00 508 LEU A N 6
ATOM 6513 C CA . LEU A 1 35 ? 14.285 7.616 4.759 1.00 0.00 508 LEU A CA 6
ATOM 6514 C C . LEU A 1 35 ? 15.749 8.075 4.553 1.00 0.00 508 LEU A C 6
ATOM 6515 O O . LEU A 1 35 ? 16.316 7.839 3.484 1.00 0.00 508 LEU A O 6
ATOM 6531 N N . ASP A 1 36 ? 16.366 8.722 5.555 1.00 0.00 509 ASP A N 6
ATOM 6532 C CA . ASP A 1 36 ? 17.758 9.202 5.527 1.00 0.00 509 ASP A CA 6
ATOM 6533 C C . ASP A 1 36 ? 18.356 9.246 6.947 1.00 0.00 509 ASP A C 6
ATOM 6534 O O . ASP A 1 36 ? 17.681 9.662 7.892 1.00 0.00 509 ASP A O 6
ATOM 6543 N N . ASP A 1 37 ? 19.619 8.826 7.087 1.00 0.00 510 ASP A N 6
ATOM 6544 C CA . ASP A 1 37 ? 20.282 8.549 8.372 1.00 0.00 510 ASP A CA 6
ATOM 6545 C C . ASP A 1 37 ? 21.805 8.836 8.338 1.00 0.00 510 ASP A C 6
ATOM 6546 O O . ASP A 1 37 ? 22.630 8.059 8.832 1.00 0.00 510 ASP A O 6
ATOM 6555 N N . SER A 1 38 ? 22.188 9.983 7.760 1.00 0.00 511 SER A N 6
ATOM 6556 C CA . SER A 1 38 ? 23.592 10.376 7.503 1.00 0.00 511 SER A CA 6
ATOM 6557 C C . SER A 1 38 ? 24.067 11.558 8.368 1.00 0.00 511 SER A C 6
ATOM 6558 O O . SER A 1 38 ? 25.183 12.056 8.188 1.00 0.00 511 SER A O 6
ATOM 6566 N N . ARG A 1 39 ? 23.228 12.006 9.314 1.00 0.00 512 ARG A N 6
ATOM 6567 C CA . ARG A 1 39 ? 23.448 13.141 10.229 1.00 0.00 512 ARG A CA 6
ATOM 6568 C C . ARG A 1 39 ? 22.761 12.935 11.593 1.00 0.00 512 ARG A C 6
ATOM 6569 O O . ARG A 1 39 ? 22.055 11.949 11.803 1.00 0.00 512 ARG A O 6
ATOM 6590 N N . LYS A 1 40 ? 22.925 13.914 12.495 1.00 0.00 513 LYS A N 6
ATOM 6591 C CA . LYS A 1 40 ? 22.229 14.062 13.796 1.00 0.00 513 LYS A CA 6
ATOM 6592 C C . LYS A 1 40 ? 20.697 14.146 13.698 1.00 0.00 513 LYS A C 6
ATOM 6593 O O . LYS A 1 40 ? 20.005 13.901 14.682 1.00 0.00 513 LYS A O 6
ATOM 6612 N N . TRP A 1 41 ? 20.153 14.513 12.542 1.00 0.00 514 TRP A N 6
ATOM 6613 C CA . TRP A 1 41 ? 18.708 14.573 12.303 1.00 0.00 514 TRP A CA 6
ATOM 6614 C C . TRP A 1 41 ? 18.356 13.685 11.116 1.00 0.00 514 TRP A C 6
ATOM 6615 O O . TRP A 1 41 ? 18.955 13.787 10.042 1.00 0.00 514 TRP A O 6
ATOM 6636 N N . TRP A 1 42 ? 17.399 12.788 11.337 1.00 0.00 515 TRP A N 6
ATOM 6637 C CA . TRP A 1 42 ? 16.981 11.785 10.362 1.00 0.00 515 TRP A CA 6
ATOM 6638 C C . TRP A 1 42 ? 15.690 12.236 9.674 1.00 0.00 515 TRP A C 6
ATOM 6639 O O . TRP A 1 42 ? 14.815 12.849 10.297 1.00 0.00 515 TRP A O 6
ATOM 6660 N N . LYS A 1 43 ? 15.571 11.930 8.379 1.00 0.00 516 LYS A N 6
ATOM 6661 C CA . LYS A 1 43 ? 14.371 12.186 7.590 1.00 0.00 516 LYS A CA 6
ATOM 6662 C C . LYS A 1 43 ? 13.449 10.998 7.766 1.00 0.00 516 LYS A C 6
ATOM 6663 O O . LYS A 1 43 ? 13.760 9.916 7.285 1.00 0.00 516 LYS A O 6
ATOM 6682 N N . VAL A 1 44 ? 12.351 11.181 8.482 1.00 0.00 517 VAL A N 6
ATOM 6683 C CA . VAL A 1 44 ? 11.317 10.155 8.693 1.00 0.00 517 VAL A CA 6
ATOM 6684 C C . VAL A 1 44 ? 9.940 10.627 8.210 1.00 0.00 517 VAL A C 6
ATOM 6685 O O . VAL A 1 44 ? 9.758 11.799 7.862 1.00 0.00 517 VAL A O 6
ATOM 6698 N N . ARG A 1 45 ? 8.958 9.717 8.212 1.00 0.00 518 ARG A N 6
ATOM 6699 C CA . ARG A 1 45 ? 7.561 9.987 7.846 1.00 0.00 518 ARG A CA 6
ATOM 6700 C C . ARG A 1 45 ? 6.596 9.500 8.925 1.00 0.00 518 ARG A C 6
ATOM 6701 O O . ARG A 1 45 ? 6.704 8.365 9.396 1.00 0.00 518 ARG A O 6
ATOM 6722 N N . ASP A 1 46 ? 5.652 10.360 9.311 1.00 0.00 519 ASP A N 6
ATOM 6723 C CA . ASP A 1 46 ? 4.577 10.010 10.240 1.00 0.00 519 ASP A CA 6
ATOM 6724 C C . ASP A 1 46 ? 3.532 9.092 9.578 1.00 0.00 519 ASP A C 6
ATOM 6725 O O . ASP A 1 46 ? 3.338 9.153 8.359 1.00 0.00 519 ASP A O 6
ATOM 6734 N N . PRO A 1 47 ? 2.772 8.310 10.369 1.00 0.00 520 PRO A N 6
ATOM 6735 C CA . PRO A 1 47 ? 1.757 7.388 9.862 1.00 0.00 520 PRO A CA 6
ATOM 6736 C C . PRO A 1 47 ? 0.566 8.100 9.183 1.00 0.00 520 PRO A C 6
ATOM 6737 O O . PRO A 1 47 ? -0.241 7.455 8.507 1.00 0.00 520 PRO A O 6
ATOM 6748 N N . ALA A 1 48 ? 0.457 9.426 9.344 1.00 0.00 521 ALA A N 6
ATOM 6749 C CA . ALA A 1 48 ? -0.552 10.287 8.728 1.00 0.00 521 ALA A CA 6
ATOM 6750 C C . ALA A 1 48 ? -0.172 10.755 7.307 1.00 0.00 521 ALA A C 6
ATOM 6751 O O . ALA A 1 48 ? -1.036 11.255 6.578 1.00 0.00 521 ALA A O 6
ATOM 6758 N N . GLY A 1 49 ? 1.103 10.614 6.914 1.00 0.00 522 GLY A N 6
ATOM 6759 C CA . GLY A 1 49 ? 1.589 10.950 5.571 1.00 0.00 522 GLY A CA 6
ATOM 6760 C C . GLY A 1 49 ? 2.447 12.211 5.468 1.00 0.00 522 GLY A C 6
ATOM 6761 O O . GLY A 1 49 ? 2.370 12.909 4.454 1.00 0.00 522 GLY A O 6
ATOM 6765 N N . GLN A 1 50 ? 3.225 12.536 6.504 1.00 0.00 523 GLN A N 6
ATOM 6766 C CA . GLN A 1 50 ? 3.979 13.795 6.591 1.00 0.00 523 GLN A CA 6
ATOM 6767 C C . GLN A 1 50 ? 5.474 13.535 6.764 1.00 0.00 523 GLN A C 6
ATOM 6768 O O . GLN A 1 50 ? 5.854 12.752 7.631 1.00 0.00 523 GLN A O 6
ATOM 6782 N N . GLU A 1 51 ? 6.312 14.211 5.976 1.00 0.00 524 GLU A N 6
ATOM 6783 C CA . GLU A 1 51 ? 7.772 14.031 5.964 1.00 0.00 524 GLU A CA 6
ATOM 6784 C C . GLU A 1 51 ? 8.508 15.320 6.354 1.00 0.00 524 GLU A C 6
ATOM 6785 O O . GLU A 1 51 ? 8.070 16.438 6.061 1.00 0.00 524 GLU A O 6
ATOM 6797 N N . GLY A 1 52 ? 9.650 15.147 7.013 1.00 0.00 525 GLY A N 6
ATOM 6798 C CA . GLY A 1 52 ? 10.469 16.216 7.575 1.00 0.00 525 GLY A CA 6
ATOM 6799 C C . GLY A 1 52 ? 11.620 15.623 8.380 1.00 0.00 525 GLY A C 6
ATOM 6800 O O . GLY A 1 52 ? 11.920 14.432 8.264 1.00 0.00 525 GLY A O 6
ATOM 6804 N N . TYR A 1 53 ? 12.244 16.439 9.221 1.00 0.00 526 TYR A N 6
ATOM 6805 C CA . TYR A 1 53 ? 13.430 16.063 9.982 1.00 0.00 526 TYR A CA 6
ATOM 6806 C C . TYR A 1 53 ? 13.103 15.989 11.477 1.00 0.00 526 TYR A C 6
ATOM 6807 O O . TYR A 1 53 ? 12.345 16.810 12.001 1.00 0.00 526 TYR A O 6
ATOM 6825 N N . VAL A 1 54 ? 13.711 15.025 12.172 1.00 0.00 527 VAL A N 6
ATOM 6826 C CA . VAL A 1 54 ? 13.613 14.865 13.632 1.00 0.00 527 VAL A CA 6
ATOM 6827 C C . VAL A 1 54 ? 14.970 14.468 14.236 1.00 0.00 527 VAL A C 6
ATOM 6828 O O . VAL A 1 54 ? 15.771 13.808 13.565 1.00 0.00 527 VAL A O 6
ATOM 6841 N N . PRO A 1 55 ? 15.248 14.844 15.496 1.00 0.00 528 PRO A N 6
ATOM 6842 C CA . PRO A 1 55 ? 16.521 14.562 16.152 1.00 0.00 528 PRO A CA 6
ATOM 6843 C C . PRO A 1 55 ? 16.698 13.063 16.416 1.00 0.00 528 PRO A C 6
ATOM 6844 O O . PRO A 1 55 ? 15.838 12.429 17.027 1.00 0.00 528 PRO A O 6
ATOM 6855 N N . TYR A 1 56 ? 17.843 12.489 16.037 1.00 0.00 529 TYR A N 6
ATOM 6856 C CA . TYR A 1 56 ? 18.146 11.071 16.302 1.00 0.00 529 TYR A CA 6
ATOM 6857 C C . TYR A 1 56 ? 18.162 10.709 17.800 1.00 0.00 529 TYR A C 6
ATOM 6858 O O . TYR A 1 56 ? 17.997 9.543 18.151 1.00 0.00 529 TYR A O 6
ATOM 6876 N N . ASN A 1 57 ? 18.319 11.697 18.695 1.00 0.00 530 ASN A N 6
ATOM 6877 C CA . ASN A 1 57 ? 18.343 11.477 20.141 1.00 0.00 530 ASN A CA 6
ATOM 6878 C C . ASN A 1 57 ? 17.020 10.895 20.685 1.00 0.00 530 ASN A C 6
ATOM 6879 O O . ASN A 1 57 ? 17.040 10.101 21.628 1.00 0.00 530 ASN A O 6
ATOM 6890 N N . ILE A 1 58 ? 15.876 11.246 20.073 1.00 0.00 531 ILE A N 6
ATOM 6891 C CA . ILE A 1 58 ? 14.563 10.674 20.428 1.00 0.00 531 ILE A CA 6
ATOM 6892 C C . ILE A 1 58 ? 14.221 9.429 19.594 1.00 0.00 531 ILE A C 6
ATOM 6893 O O . ILE A 1 58 ? 13.153 8.861 19.799 1.00 0.00 531 ILE A O 6
ATOM 6909 N N . LEU A 1 59 ? 15.086 8.996 18.669 1.00 0.00 532 LEU A N 6
ATOM 6910 C CA . LEU A 1 59 ? 14.860 7.829 17.811 1.00 0.00 532 LEU A CA 6
ATOM 6911 C C . LEU A 1 59 ? 15.696 6.628 18.285 1.00 0.00 532 LEU A C 6
ATOM 6912 O O . LEU A 1 59 ? 16.910 6.732 18.481 1.00 0.00 532 LEU A O 6
ATOM 6928 N N . THR A 1 60 ? 15.059 5.461 18.410 1.00 0.00 533 THR A N 6
ATOM 6929 C CA . THR A 1 60 ? 15.707 4.197 18.810 1.00 0.00 533 THR A CA 6
ATOM 6930 C C . THR A 1 60 ? 15.436 3.089 17.774 1.00 0.00 533 THR A C 6
ATOM 6931 O O . THR A 1 60 ? 14.328 3.028 17.230 1.00 0.00 533 THR A O 6
ATOM 6942 N N . PRO A 1 61 ? 16.416 2.206 17.484 1.00 0.00 534 PRO A N 6
ATOM 6943 C CA . PRO A 1 61 ? 16.280 1.112 16.520 1.00 0.00 534 PRO A CA 6
ATOM 6944 C C . PRO A 1 61 ? 15.241 0.083 16.992 1.00 0.00 534 PRO A C 6
ATOM 6945 O O . PRO A 1 61 ? 15.502 -0.708 17.904 1.00 0.00 534 PRO A O 6
ATOM 6956 N N . TYR A 1 62 ? 14.047 0.104 16.392 1.00 0.00 535 TYR A N 6
ATOM 6957 C CA . TYR A 1 62 ? 12.950 -0.792 16.772 1.00 0.00 535 TYR A CA 6
ATOM 6958 C C . TYR A 1 62 ? 13.026 -2.134 16.007 1.00 0.00 535 TYR A C 6
ATOM 6959 O O . TYR A 1 62 ? 13.282 -2.126 14.797 1.00 0.00 535 TYR A O 6
ATOM 6977 N N . PRO A 1 63 ? 12.807 -3.293 16.666 1.00 0.00 536 PRO A N 6
ATOM 6978 C CA . PRO A 1 63 ? 12.936 -4.601 16.019 1.00 0.00 536 PRO A CA 6
ATOM 6979 C C . PRO A 1 63 ? 11.786 -4.921 15.043 1.00 0.00 536 PRO A C 6
ATOM 6980 O O . PRO A 1 63 ? 12.008 -5.625 14.051 1.00 0.00 536 PRO A O 6
ATOM 6991 N N . GLY A 1 64 ? 10.574 -4.409 15.306 1.00 0.00 537 GLY A N 6
ATOM 6992 C CA . GLY A 1 64 ? 9.353 -4.629 14.508 1.00 0.00 537 GLY A CA 6
ATOM 6993 C C . GLY A 1 64 ? 8.172 -5.124 15.344 1.00 0.00 537 GLY A C 6
ATOM 6994 O O . GLY A 1 64 ? 7.081 -4.521 15.241 1.00 0.00 537 GLY A O 6
ATOM 6998 N N . PRO B 2 1 ? 15.460 15.832 26.650 1.00 0.00 538 PRO B N 6
ATOM 6999 C CA . PRO B 2 1 ? 16.304 16.901 26.039 1.00 0.00 538 PRO B CA 6
ATOM 7000 C C . PRO B 2 1 ? 16.563 16.645 24.533 1.00 0.00 538 PRO B C 6
ATOM 7001 O O . PRO B 2 1 ? 17.660 16.227 24.152 1.00 0.00 538 PRO B O 6
ATOM 7012 N N . PRO B 2 2 ? 15.564 16.872 23.653 1.00 0.00 539 PRO B N 6
ATOM 7013 C CA . PRO B 2 2 ? 15.721 16.735 22.200 1.00 0.00 539 PRO B CA 6
ATOM 7014 C C . PRO B 2 2 ? 16.651 17.815 21.606 1.00 0.00 539 PRO B C 6
ATOM 7015 O O . PRO B 2 2 ? 17.108 18.726 22.302 1.00 0.00 539 PRO B O 6
ATOM 7026 N N . VAL B 2 3 ? 16.902 17.721 20.293 1.00 0.00 540 VAL B N 6
ATOM 7027 C CA . VAL B 2 3 ? 17.741 18.650 19.503 1.00 0.00 540 VAL B CA 6
ATOM 7028 C C . VAL B 2 3 ? 19.236 18.580 19.905 1.00 0.00 540 VAL B C 6
ATOM 7029 O O . VAL B 2 3 ? 19.744 19.457 20.612 1.00 0.00 540 VAL B O 6
ATOM 7042 N N . PRO B 2 4 ? 19.962 17.519 19.479 1.00 0.00 541 PRO B N 6
ATOM 7043 C CA . PRO B 2 4 ? 21.377 17.285 19.806 1.00 0.00 541 PRO B CA 6
ATOM 7044 C C . PRO B 2 4 ? 22.338 18.293 19.147 1.00 0.00 541 PRO B C 6
ATOM 7045 O O . PRO B 2 4 ? 23.397 18.598 19.701 1.00 0.00 541 PRO B O 6
ATOM 7056 N N . ASN B 2 5 ? 21.982 18.793 17.959 1.00 0.00 542 ASN B N 6
ATOM 7057 C CA . ASN B 2 5 ? 22.776 19.702 17.124 1.00 0.00 542 ASN B CA 6
ATOM 7058 C C . ASN B 2 5 ? 21.852 20.465 16.143 1.00 0.00 542 ASN B C 6
ATOM 7059 O O . ASN B 2 5 ? 20.823 19.909 15.749 1.00 0.00 542 ASN B O 6
ATOM 7070 N N . PRO B 2 6 ? 22.210 21.685 15.698 1.00 0.00 543 PRO B N 6
ATOM 7071 C CA . PRO B 2 6 ? 21.502 22.415 14.644 1.00 0.00 543 PRO B CA 6
ATOM 7072 C C . PRO B 2 6 ? 21.777 21.821 13.244 1.00 0.00 543 PRO B C 6
ATOM 7073 O O . PRO B 2 6 ? 22.709 22.231 12.547 1.00 0.00 543 PRO B O 6
ATOM 7084 N N . ASP B 2 7 ? 20.978 20.836 12.817 1.00 0.00 544 ASP B N 6
ATOM 7085 C CA . ASP B 2 7 ? 21.034 20.280 11.452 1.00 0.00 544 ASP B CA 6
ATOM 7086 C C . ASP B 2 7 ? 20.811 21.357 10.366 1.00 0.00 544 ASP B C 6
ATOM 7087 O O . ASP B 2 7 ? 19.841 22.122 10.411 1.00 0.00 544 ASP B O 6
ATOM 7096 N N . TYR B 2 8 ? 21.715 21.401 9.384 1.00 0.00 545 TYR B N 6
ATOM 7097 C CA . TYR B 2 8 ? 21.644 22.259 8.194 1.00 0.00 545 TYR B CA 6
ATOM 7098 C C . TYR B 2 8 ? 20.658 21.715 7.128 1.00 0.00 545 TYR B C 6
ATOM 7099 O O . TYR B 2 8 ? 19.916 20.766 7.375 1.00 0.00 545 TYR B O 6
ATOM 7117 N N . GLU B 2 9 ? 20.657 22.291 5.918 1.00 0.00 546 GLU B N 6
ATOM 7118 C CA . GLU B 2 9 ? 19.763 21.921 4.799 1.00 0.00 546 GLU B CA 6
ATOM 7119 C C . GLU B 2 9 ? 18.246 21.959 5.154 1.00 0.00 546 GLU B C 6
ATOM 7120 O O . GLU B 2 9 ? 17.561 20.930 5.097 1.00 0.00 546 GLU B O 6
ATOM 7132 N N . PRO B 2 10 ? 17.700 23.132 5.551 1.00 0.00 547 PRO B N 6
ATOM 7133 C CA . PRO B 2 10 ? 16.281 23.303 5.887 1.00 0.00 547 PRO B CA 6
ATOM 7134 C C . PRO B 2 10 ? 15.338 23.167 4.668 1.00 0.00 547 PRO B C 6
ATOM 7135 O O . PRO B 2 10 ? 15.768 23.005 3.522 1.00 0.00 547 PRO B O 6
ATOM 7146 N N . ILE B 2 11 ? 14.026 23.270 4.924 1.00 0.00 548 ILE B N 6
ATOM 7147 C CA . ILE B 2 11 ? 12.928 23.042 3.954 1.00 0.00 548 ILE B CA 6
ATOM 7148 C C . ILE B 2 11 ? 12.002 24.285 3.868 1.00 0.00 548 ILE B C 6
ATOM 7149 O O . ILE B 2 11 ? 10.783 24.191 3.694 1.00 0.00 548 ILE B O 6
ATOM 7165 N N . ARG B 2 12 ? 12.589 25.477 4.044 1.00 0.00 549 ARG B N 6
ATOM 7166 C CA . ARG B 2 12 ? 11.941 26.805 3.971 1.00 0.00 549 ARG B CA 6
ATOM 7167 C C . ARG B 2 12 ? 12.872 27.853 3.346 1.00 0.00 549 ARG B C 6
ATOM 7168 O O . ARG B 2 12 ? 14.058 27.927 3.746 1.00 0.00 549 ARG B O 6
ATOM 7189 N N . GLY A 1 1 ? -3.472 1.319 0.379 1.00 0.00 474 GLY A N 7
ATOM 7190 C CA . GLY A 1 1 ? -3.239 0.485 -0.828 1.00 0.00 474 GLY A CA 7
ATOM 7191 C C . GLY A 1 1 ? -1.775 0.099 -0.989 1.00 0.00 474 GLY A C 7
ATOM 7192 O O . GLY A 1 1 ? -1.449 -1.088 -0.925 1.00 0.00 474 GLY A O 7
ATOM 7196 N N . SER A 1 2 ? -0.876 1.072 -1.188 1.00 0.00 475 SER A N 7
ATOM 7197 C CA . SER A 1 2 ? 0.582 0.856 -1.286 1.00 0.00 475 SER A CA 7
ATOM 7198 C C . SER A 1 2 ? 1.393 1.961 -0.589 1.00 0.00 475 SER A C 7
ATOM 7199 O O . SER A 1 2 ? 0.867 3.028 -0.252 1.00 0.00 475 SER A O 7
ATOM 7207 N N . MET A 1 3 ? 2.682 1.695 -0.353 1.00 0.00 476 MET A N 7
ATOM 7208 C CA . MET A 1 3 ? 3.628 2.586 0.338 1.00 0.00 476 MET A CA 7
ATOM 7209 C C . MET A 1 3 ? 5.082 2.383 -0.144 1.00 0.00 476 MET A C 7
ATOM 7210 O O . MET A 1 3 ? 5.380 1.460 -0.911 1.00 0.00 476 MET A O 7
ATOM 7224 N N . GLY A 1 4 ? 5.988 3.270 0.284 1.00 0.00 477 GLY A N 7
ATOM 7225 C CA . GLY A 1 4 ? 7.430 3.182 0.016 1.00 0.00 477 GLY A CA 7
ATOM 7226 C C . GLY A 1 4 ? 8.144 2.125 0.869 1.00 0.00 477 GLY A C 7
ATOM 7227 O O . GLY A 1 4 ? 7.558 1.497 1.754 1.00 0.00 477 GLY A O 7
ATOM 7231 N N . THR A 1 5 ? 9.429 1.897 0.593 1.00 0.00 478 THR A N 7
ATOM 7232 C CA . THR A 1 5 ? 10.291 0.974 1.357 1.00 0.00 478 THR A CA 7
ATOM 7233 C C . THR A 1 5 ? 11.749 1.438 1.273 1.00 0.00 478 THR A C 7
ATOM 7234 O O . THR A 1 5 ? 12.487 1.096 0.346 1.00 0.00 478 THR A O 7
ATOM 7245 N N . ALA A 1 6 ? 12.147 2.258 2.248 1.00 0.00 479 ALA A N 7
ATOM 7246 C CA . ALA A 1 6 ? 13.502 2.777 2.452 1.00 0.00 479 ALA A CA 7
ATOM 7247 C C . ALA A 1 6 ? 13.822 2.883 3.964 1.00 0.00 479 ALA A C 7
ATOM 7248 O O . ALA A 1 6 ? 12.949 2.649 4.806 1.00 0.00 479 ALA A O 7
ATOM 7255 N N . GLY A 1 7 ? 15.071 3.228 4.313 1.00 0.00 480 GLY A N 7
ATOM 7256 C CA . GLY A 1 7 ? 15.545 3.320 5.704 1.00 0.00 480 GLY A CA 7
ATOM 7257 C C . GLY A 1 7 ? 15.213 2.070 6.536 1.00 0.00 480 GLY A C 7
ATOM 7258 O O . GLY A 1 7 ? 15.621 0.953 6.193 1.00 0.00 480 GLY A O 7
ATOM 7262 N N . LYS A 1 8 ? 14.483 2.274 7.636 1.00 0.00 481 LYS A N 7
ATOM 7263 C CA . LYS A 1 8 ? 13.991 1.264 8.589 1.00 0.00 481 LYS A CA 7
ATOM 7264 C C . LYS A 1 8 ? 12.836 1.835 9.422 1.00 0.00 481 LYS A C 7
ATOM 7265 O O . LYS A 1 8 ? 12.393 2.969 9.221 1.00 0.00 481 LYS A O 7
ATOM 7284 N N . TRP A 1 9 ? 12.383 1.046 10.386 1.00 0.00 482 TRP A N 7
ATOM 7285 C CA . TRP A 1 9 ? 11.406 1.422 11.399 1.00 0.00 482 TRP A CA 7
ATOM 7286 C C . TRP A 1 9 ? 12.114 1.809 12.704 1.00 0.00 482 TRP A C 7
ATOM 7287 O O . TRP A 1 9 ? 12.965 1.063 13.201 1.00 0.00 482 TRP A O 7
ATOM 7308 N N . VAL A 1 10 ? 11.755 2.958 13.280 1.00 0.00 483 VAL A N 7
ATOM 7309 C CA . VAL A 1 10 ? 12.310 3.451 14.554 1.00 0.00 483 VAL A CA 7
ATOM 7310 C C . VAL A 1 10 ? 11.216 3.999 15.468 1.00 0.00 483 VAL A C 7
ATOM 7311 O O . VAL A 1 10 ? 10.324 4.724 15.024 1.00 0.00 483 VAL A O 7
ATOM 7324 N N . LEU A 1 11 ? 11.285 3.623 16.746 1.00 0.00 484 LEU A N 7
ATOM 7325 C CA . LEU A 1 11 ? 10.369 4.057 17.803 1.00 0.00 484 LEU A CA 7
ATOM 7326 C C . LEU A 1 11 ? 10.787 5.429 18.358 1.00 0.00 484 LEU A C 7
ATOM 7327 O O . LEU A 1 11 ? 11.978 5.733 18.464 1.00 0.00 484 LEU A O 7
ATOM 7343 N N . CYS A 1 12 ? 9.800 6.225 18.773 1.00 0.00 485 CYS A N 7
ATOM 7344 C CA . CYS A 1 12 ? 9.993 7.472 19.503 1.00 0.00 485 CYS A CA 7
ATOM 7345 C C . CYS A 1 12 ? 10.097 7.224 21.024 1.00 0.00 485 CYS A C 7
ATOM 7346 O O . CYS A 1 12 ? 9.131 6.800 21.661 1.00 0.00 485 CYS A O 7
ATOM 7354 N N . ASN A 1 13 ? 11.261 7.516 21.613 1.00 0.00 486 ASN A N 7
ATOM 7355 C CA . ASN A 1 13 ? 11.514 7.518 23.060 1.00 0.00 486 ASN A CA 7
ATOM 7356 C C . ASN A 1 13 ? 10.780 8.648 23.816 1.00 0.00 486 ASN A C 7
ATOM 7357 O O . ASN A 1 13 ? 10.397 8.467 24.973 1.00 0.00 486 ASN A O 7
ATOM 7368 N N . TYR A 1 14 ? 10.588 9.800 23.158 1.00 0.00 487 TYR A N 7
ATOM 7369 C CA . TYR A 1 14 ? 9.999 11.032 23.710 1.00 0.00 487 TYR A CA 7
ATOM 7370 C C . TYR A 1 14 ? 9.076 11.706 22.676 1.00 0.00 487 TYR A C 7
ATOM 7371 O O . TYR A 1 14 ? 9.135 11.403 21.481 1.00 0.00 487 TYR A O 7
ATOM 7389 N N . ASP A 1 15 ? 8.227 12.628 23.133 1.00 0.00 488 ASP A N 7
ATOM 7390 C CA . ASP A 1 15 ? 7.398 13.477 22.270 1.00 0.00 488 ASP A CA 7
ATOM 7391 C C . ASP A 1 15 ? 8.135 14.743 21.780 1.00 0.00 488 ASP A C 7
ATOM 7392 O O . ASP A 1 15 ? 9.121 15.188 22.379 1.00 0.00 488 ASP A O 7
ATOM 7401 N N . PHE A 1 16 ? 7.633 15.333 20.693 1.00 0.00 489 PHE A N 7
ATOM 7402 C CA . PHE A 1 16 ? 8.152 16.538 20.038 1.00 0.00 489 PHE A CA 7
ATOM 7403 C C . PHE A 1 16 ? 7.036 17.250 19.236 1.00 0.00 489 PHE A C 7
ATOM 7404 O O . PHE A 1 16 ? 6.021 16.644 18.891 1.00 0.00 489 PHE A O 7
ATOM 7421 N N . GLN A 1 17 ? 7.220 18.531 18.907 1.00 0.00 490 GLN A N 7
ATOM 7422 C CA . GLN A 1 17 ? 6.244 19.346 18.161 1.00 0.00 490 GLN A CA 7
ATOM 7423 C C . GLN A 1 17 ? 6.937 20.169 17.077 1.00 0.00 490 GLN A C 7
ATOM 7424 O O . GLN A 1 17 ? 7.966 20.800 17.334 1.00 0.00 490 GLN A O 7
ATOM 7438 N N . ALA A 1 18 ? 6.344 20.204 15.884 1.00 0.00 491 ALA A N 7
ATOM 7439 C CA . ALA A 1 18 ? 6.894 20.936 14.745 1.00 0.00 491 ALA A CA 7
ATOM 7440 C C . ALA A 1 18 ? 6.807 22.455 14.973 1.00 0.00 491 ALA A C 7
ATOM 7441 O O . ALA A 1 18 ? 5.731 23.055 14.873 1.00 0.00 491 ALA A O 7
ATOM 7448 N N . ARG A 1 19 ? 7.945 23.088 15.273 1.00 0.00 492 ARG A N 7
ATOM 7449 C CA . ARG A 1 19 ? 8.068 24.550 15.392 1.00 0.00 492 ARG A CA 7
ATOM 7450 C C . ARG A 1 19 ? 8.133 25.244 14.025 1.00 0.00 492 ARG A C 7
ATOM 7451 O O . ARG A 1 19 ? 7.893 26.449 13.938 1.00 0.00 492 ARG A O 7
ATOM 7472 N N . ASN A 1 20 ? 8.442 24.484 12.966 1.00 0.00 493 ASN A N 7
ATOM 7473 C CA . ASN A 1 20 ? 8.624 24.974 11.586 1.00 0.00 493 ASN A CA 7
ATOM 7474 C C . ASN A 1 20 ? 8.140 23.936 10.547 1.00 0.00 493 ASN A C 7
ATOM 7475 O O . ASN A 1 20 ? 7.786 22.810 10.904 1.00 0.00 493 ASN A O 7
ATOM 7486 N N . SER A 1 21 ? 8.156 24.283 9.254 1.00 0.00 494 SER A N 7
ATOM 7487 C CA . SER A 1 21 ? 7.781 23.353 8.163 1.00 0.00 494 SER A CA 7
ATOM 7488 C C . SER A 1 21 ? 8.872 22.323 7.817 1.00 0.00 494 SER A C 7
ATOM 7489 O O . SER A 1 21 ? 8.576 21.288 7.219 1.00 0.00 494 SER A O 7
ATOM 7497 N N . SER A 1 22 ? 10.134 22.588 8.184 1.00 0.00 495 SER A N 7
ATOM 7498 C CA . SER A 1 22 ? 11.266 21.653 8.022 1.00 0.00 495 SER A CA 7
ATOM 7499 C C . SER A 1 22 ? 11.226 20.452 8.975 1.00 0.00 495 SER A C 7
ATOM 7500 O O . SER A 1 22 ? 11.965 19.485 8.802 1.00 0.00 495 SER A O 7
ATOM 7508 N N . GLU A 1 23 ? 10.343 20.482 9.964 1.00 0.00 496 GLU A N 7
ATOM 7509 C CA . GLU A 1 23 ? 10.239 19.521 11.057 1.00 0.00 496 GLU A CA 7
ATOM 7510 C C . GLU A 1 23 ? 8.815 18.956 11.184 1.00 0.00 496 GLU A C 7
ATOM 7511 O O . GLU A 1 23 ? 7.901 19.303 10.429 1.00 0.00 496 GLU A O 7
ATOM 7523 N N . LEU A 1 24 ? 8.650 18.044 12.139 1.00 0.00 497 LEU A N 7
ATOM 7524 C CA . LEU A 1 24 ? 7.433 17.252 12.353 1.00 0.00 497 LEU A CA 7
ATOM 7525 C C . LEU A 1 24 ? 7.030 17.135 13.832 1.00 0.00 497 LEU A C 7
ATOM 7526 O O . LEU A 1 24 ? 7.821 17.381 14.741 1.00 0.00 497 LEU A O 7
ATOM 7542 N N . SER A 1 25 ? 5.767 16.758 14.051 1.00 0.00 498 SER A N 7
ATOM 7543 C CA . SER A 1 25 ? 5.133 16.614 15.367 1.00 0.00 498 SER A CA 7
ATOM 7544 C C . SER A 1 25 ? 4.846 15.134 15.639 1.00 0.00 498 SER A C 7
ATOM 7545 O O . SER A 1 25 ? 4.029 14.517 14.947 1.00 0.00 498 SER A O 7
ATOM 7553 N N . VAL A 1 26 ? 5.541 14.556 16.623 1.00 0.00 499 VAL A N 7
ATOM 7554 C CA . VAL A 1 26 ? 5.539 13.112 16.929 1.00 0.00 499 VAL A CA 7
ATOM 7555 C C . VAL A 1 26 ? 5.427 12.883 18.437 1.00 0.00 499 VAL A C 7
ATOM 7556 O O . VAL A 1 26 ? 5.767 13.756 19.235 1.00 0.00 499 VAL A O 7
ATOM 7569 N N . LYS A 1 27 ? 4.986 11.695 18.852 1.00 0.00 500 LYS A N 7
ATOM 7570 C CA . LYS A 1 27 ? 4.809 11.342 20.269 1.00 0.00 500 LYS A CA 7
ATOM 7571 C C . LYS A 1 27 ? 5.578 10.072 20.610 1.00 0.00 500 LYS A C 7
ATOM 7572 O O . LYS A 1 27 ? 5.827 9.224 19.752 1.00 0.00 500 LYS A O 7
ATOM 7591 N N . GLN A 1 28 ? 5.961 9.944 21.878 1.00 0.00 501 GLN A N 7
ATOM 7592 C CA . GLN A 1 28 ? 6.541 8.713 22.406 1.00 0.00 501 GLN A CA 7
ATOM 7593 C C . GLN A 1 28 ? 5.612 7.512 22.177 1.00 0.00 501 GLN A C 7
ATOM 7594 O O . GLN A 1 28 ? 4.385 7.656 22.140 1.00 0.00 501 GLN A O 7
ATOM 7608 N N . ARG A 1 29 ? 6.220 6.328 22.047 1.00 0.00 502 ARG A N 7
ATOM 7609 C CA . ARG A 1 29 ? 5.545 5.040 21.792 1.00 0.00 502 ARG A CA 7
ATOM 7610 C C . ARG A 1 29 ? 4.938 4.917 20.376 1.00 0.00 502 ARG A C 7
ATOM 7611 O O . ARG A 1 29 ? 4.119 4.027 20.135 1.00 0.00 502 ARG A O 7
ATOM 7632 N N . ASP A 1 30 ? 5.366 5.766 19.435 1.00 0.00 503 ASP A N 7
ATOM 7633 C CA . ASP A 1 30 ? 5.010 5.694 18.004 1.00 0.00 503 ASP A CA 7
ATOM 7634 C C . ASP A 1 30 ? 6.220 5.264 17.164 1.00 0.00 503 ASP A C 7
ATOM 7635 O O . ASP A 1 30 ? 7.360 5.542 17.538 1.00 0.00 503 ASP A O 7
ATOM 7644 N N . VAL A 1 31 ? 5.984 4.628 16.011 1.00 0.00 504 VAL A N 7
ATOM 7645 C CA . VAL A 1 31 ? 7.035 4.120 15.103 1.00 0.00 504 VAL A CA 7
ATOM 7646 C C . VAL A 1 31 ? 6.912 4.795 13.732 1.00 0.00 504 VAL A C 7
ATOM 7647 O O . VAL A 1 31 ? 5.804 4.969 13.216 1.00 0.00 504 VAL A O 7
ATOM 7660 N N . LEU A 1 32 ? 8.050 5.181 13.148 1.00 0.00 505 LEU A N 7
ATOM 7661 C CA . LEU A 1 32 ? 8.139 6.028 11.951 1.00 0.00 505 LEU A CA 7
ATOM 7662 C C . LEU A 1 32 ? 9.129 5.429 10.935 1.00 0.00 505 LEU A C 7
ATOM 7663 O O . LEU A 1 32 ? 10.136 4.820 11.307 1.00 0.00 505 LEU A O 7
ATOM 7679 N N . GLU A 1 33 ? 8.839 5.608 9.645 1.00 0.00 506 GLU A N 7
ATOM 7680 C CA . GLU A 1 33 ? 9.734 5.237 8.539 1.00 0.00 506 GLU A CA 7
ATOM 7681 C C . GLU A 1 33 ? 10.824 6.304 8.374 1.00 0.00 506 GLU A C 7
ATOM 7682 O O . GLU A 1 33 ? 10.523 7.422 7.953 1.00 0.00 506 GLU A O 7
ATOM 7694 N N . VAL A 1 34 ? 12.082 5.982 8.695 1.00 0.00 507 VAL A N 7
ATOM 7695 C CA . VAL A 1 34 ? 13.230 6.830 8.320 1.00 0.00 507 VAL A CA 7
ATOM 7696 C C . VAL A 1 34 ? 13.541 6.706 6.822 1.00 0.00 507 VAL A C 7
ATOM 7697 O O . VAL A 1 34 ? 13.250 5.696 6.183 1.00 0.00 507 VAL A O 7
ATOM 7710 N N . LEU A 1 35 ? 14.152 7.755 6.275 1.00 0.00 508 LEU A N 7
ATOM 7711 C CA . LEU A 1 35 ? 14.524 7.946 4.876 1.00 0.00 508 LEU A CA 7
ATOM 7712 C C . LEU A 1 35 ? 16.006 8.351 4.735 1.00 0.00 508 LEU A C 7
ATOM 7713 O O . LEU A 1 35 ? 16.635 8.009 3.733 1.00 0.00 508 LEU A O 7
ATOM 7729 N N . ASP A 1 36 ? 16.577 9.025 5.744 1.00 0.00 509 ASP A N 7
ATOM 7730 C CA . ASP A 1 36 ? 17.994 9.427 5.801 1.00 0.00 509 ASP A CA 7
ATOM 7731 C C . ASP A 1 36 ? 18.494 9.497 7.260 1.00 0.00 509 ASP A C 7
ATOM 7732 O O . ASP A 1 36 ? 17.777 9.971 8.145 1.00 0.00 509 ASP A O 7
ATOM 7741 N N . ASP A 1 37 ? 19.729 9.038 7.499 1.00 0.00 510 ASP A N 7
ATOM 7742 C CA . ASP A 1 37 ? 20.289 8.745 8.834 1.00 0.00 510 ASP A CA 7
ATOM 7743 C C . ASP A 1 37 ? 21.819 8.962 8.934 1.00 0.00 510 ASP A C 7
ATOM 7744 O O . ASP A 1 37 ? 22.552 8.177 9.546 1.00 0.00 510 ASP A O 7
ATOM 7753 N N . SER A 1 38 ? 22.316 10.052 8.333 1.00 0.00 511 SER A N 7
ATOM 7754 C CA . SER A 1 38 ? 23.758 10.363 8.213 1.00 0.00 511 SER A CA 7
ATOM 7755 C C . SER A 1 38 ? 24.171 11.658 8.939 1.00 0.00 511 SER A C 7
ATOM 7756 O O . SER A 1 38 ? 25.309 12.115 8.796 1.00 0.00 511 SER A O 7
ATOM 7764 N N . ARG A 1 39 ? 23.256 12.250 9.723 1.00 0.00 512 ARG A N 7
ATOM 7765 C CA . ARG A 1 39 ? 23.426 13.505 10.487 1.00 0.00 512 ARG A CA 7
ATOM 7766 C C . ARG A 1 39 ? 22.660 13.474 11.828 1.00 0.00 512 ARG A C 7
ATOM 7767 O O . ARG A 1 39 ? 21.964 12.501 12.128 1.00 0.00 512 ARG A O 7
ATOM 7788 N N . LYS A 1 40 ? 22.769 14.546 12.628 1.00 0.00 513 LYS A N 7
ATOM 7789 C CA . LYS A 1 40 ? 22.107 14.723 13.946 1.00 0.00 513 LYS A CA 7
ATOM 7790 C C . LYS A 1 40 ? 20.571 14.690 13.903 1.00 0.00 513 LYS A C 7
ATOM 7791 O O . LYS A 1 40 ? 19.938 14.366 14.905 1.00 0.00 513 LYS A O 7
ATOM 7810 N N . TRP A 1 41 ? 19.959 15.019 12.768 1.00 0.00 514 TRP A N 7
ATOM 7811 C CA . TRP A 1 41 ? 18.508 14.951 12.584 1.00 0.00 514 TRP A CA 7
ATOM 7812 C C . TRP A 1 41 ? 18.189 14.056 11.389 1.00 0.00 514 TRP A C 7
ATOM 7813 O O . TRP A 1 41 ? 18.735 14.222 10.294 1.00 0.00 514 TRP A O 7
ATOM 7834 N N . TRP A 1 42 ? 17.322 13.075 11.624 1.00 0.00 515 TRP A N 7
ATOM 7835 C CA . TRP A 1 42 ? 16.935 12.082 10.627 1.00 0.00 515 TRP A CA 7
ATOM 7836 C C . TRP A 1 42 ? 15.658 12.529 9.913 1.00 0.00 515 TRP A C 7
ATOM 7837 O O . TRP A 1 42 ? 14.753 13.107 10.526 1.00 0.00 515 TRP A O 7
ATOM 7858 N N . LYS A 1 43 ? 15.581 12.258 8.607 1.00 0.00 516 LYS A N 7
ATOM 7859 C CA . LYS A 1 43 ? 14.395 12.476 7.787 1.00 0.00 516 LYS A CA 7
ATOM 7860 C C . LYS A 1 43 ? 13.524 11.246 7.934 1.00 0.00 516 LYS A C 7
ATOM 7861 O O . LYS A 1 43 ? 13.935 10.155 7.549 1.00 0.00 516 LYS A O 7
ATOM 7880 N N . VAL A 1 44 ? 12.346 11.416 8.502 1.00 0.00 517 VAL A N 7
ATOM 7881 C CA . VAL A 1 44 ? 11.341 10.359 8.683 1.00 0.00 517 VAL A CA 7
ATOM 7882 C C . VAL A 1 44 ? 9.980 10.780 8.114 1.00 0.00 517 VAL A C 7
ATOM 7883 O O . VAL A 1 44 ? 9.812 11.916 7.659 1.00 0.00 517 VAL A O 7
ATOM 7896 N N . ARG A 1 45 ? 8.997 9.873 8.162 1.00 0.00 518 ARG A N 7
ATOM 7897 C CA . ARG A 1 45 ? 7.605 10.117 7.763 1.00 0.00 518 ARG A CA 7
ATOM 7898 C C . ARG A 1 45 ? 6.627 9.602 8.817 1.00 0.00 518 ARG A C 7
ATOM 7899 O O . ARG A 1 45 ? 6.743 8.462 9.271 1.00 0.00 518 ARG A O 7
ATOM 7920 N N . ASP A 1 46 ? 5.670 10.443 9.210 1.00 0.00 519 ASP A N 7
ATOM 7921 C CA . ASP A 1 46 ? 4.578 10.051 10.103 1.00 0.00 519 ASP A CA 7
ATOM 7922 C C . ASP A 1 46 ? 3.565 9.137 9.386 1.00 0.00 519 ASP A C 7
ATOM 7923 O O . ASP A 1 46 ? 3.408 9.223 8.163 1.00 0.00 519 ASP A O 7
ATOM 7932 N N . PRO A 1 47 ? 2.795 8.324 10.133 1.00 0.00 520 PRO A N 7
ATOM 7933 C CA . PRO A 1 47 ? 1.813 7.399 9.570 1.00 0.00 520 PRO A CA 7
ATOM 7934 C C . PRO A 1 47 ? 0.631 8.104 8.867 1.00 0.00 520 PRO A C 7
ATOM 7935 O O . PRO A 1 47 ? -0.140 7.460 8.150 1.00 0.00 520 PRO A O 7
ATOM 7946 N N . ALA A 1 48 ? 0.494 9.426 9.049 1.00 0.00 521 ALA A N 7
ATOM 7947 C CA . ALA A 1 48 ? -0.499 10.285 8.404 1.00 0.00 521 ALA A CA 7
ATOM 7948 C C . ALA A 1 48 ? -0.069 10.772 7.004 1.00 0.00 521 ALA A C 7
ATOM 7949 O O . ALA A 1 48 ? -0.898 11.308 6.262 1.00 0.00 521 ALA A O 7
ATOM 7956 N N . GLY A 1 49 ? 1.214 10.611 6.645 1.00 0.00 522 GLY A N 7
ATOM 7957 C CA . GLY A 1 49 ? 1.743 10.938 5.318 1.00 0.00 522 GLY A CA 7
ATOM 7958 C C . GLY A 1 49 ? 2.597 12.204 5.235 1.00 0.00 522 GLY A C 7
ATOM 7959 O O . GLY A 1 49 ? 2.576 12.881 4.204 1.00 0.00 522 GLY A O 7
ATOM 7963 N N . GLN A 1 50 ? 3.311 12.557 6.309 1.00 0.00 523 GLN A N 7
ATOM 7964 C CA . GLN A 1 50 ? 4.022 13.839 6.438 1.00 0.00 523 GLN A CA 7
ATOM 7965 C C . GLN A 1 50 ? 5.517 13.618 6.668 1.00 0.00 523 GLN A C 7
ATOM 7966 O O . GLN A 1 50 ? 5.884 12.850 7.553 1.00 0.00 523 GLN A O 7
ATOM 7980 N N . GLU A 1 51 ? 6.369 14.302 5.906 1.00 0.00 524 GLU A N 7
ATOM 7981 C CA . GLU A 1 51 ? 7.833 14.139 5.927 1.00 0.00 524 GLU A CA 7
ATOM 7982 C C . GLU A 1 51 ? 8.547 15.405 6.428 1.00 0.00 524 GLU A C 7
ATOM 7983 O O . GLU A 1 51 ? 8.087 16.533 6.220 1.00 0.00 524 GLU A O 7
ATOM 7995 N N . GLY A 1 52 ? 9.693 15.211 7.081 1.00 0.00 525 GLY A N 7
ATOM 7996 C CA . GLY A 1 52 ? 10.471 16.269 7.724 1.00 0.00 525 GLY A CA 7
ATOM 7997 C C . GLY A 1 52 ? 11.508 15.712 8.698 1.00 0.00 525 GLY A C 7
ATOM 7998 O O . GLY A 1 52 ? 11.721 14.497 8.773 1.00 0.00 525 GLY A O 7
ATOM 8002 N N . TYR A 1 53 ? 12.153 16.604 9.447 1.00 0.00 526 TYR A N 7
ATOM 8003 C CA . TYR A 1 53 ? 13.294 16.268 10.297 1.00 0.00 526 TYR A CA 7
ATOM 8004 C C . TYR A 1 53 ? 12.892 16.161 11.769 1.00 0.00 526 TYR A C 7
ATOM 8005 O O . TYR A 1 53 ? 12.105 16.963 12.280 1.00 0.00 526 TYR A O 7
ATOM 8023 N N . VAL A 1 54 ? 13.482 15.180 12.454 1.00 0.00 527 VAL A N 7
ATOM 8024 C CA . VAL A 1 54 ? 13.335 14.931 13.895 1.00 0.00 527 VAL A CA 7
ATOM 8025 C C . VAL A 1 54 ? 14.699 14.551 14.505 1.00 0.00 527 VAL A C 7
ATOM 8026 O O . VAL A 1 54 ? 15.546 13.977 13.810 1.00 0.00 527 VAL A O 7
ATOM 8039 N N . PRO A 1 55 ? 14.950 14.871 15.786 1.00 0.00 528 PRO A N 7
ATOM 8040 C CA . PRO A 1 55 ? 16.252 14.667 16.417 1.00 0.00 528 PRO A CA 7
ATOM 8041 C C . PRO A 1 55 ? 16.539 13.186 16.684 1.00 0.00 528 PRO A C 7
ATOM 8042 O O . PRO A 1 55 ? 15.689 12.463 17.201 1.00 0.00 528 PRO A O 7
ATOM 8053 N N . TYR A 1 56 ? 17.770 12.736 16.425 1.00 0.00 529 TYR A N 7
ATOM 8054 C CA . TYR A 1 56 ? 18.164 11.345 16.710 1.00 0.00 529 TYR A CA 7
ATOM 8055 C C . TYR A 1 56 ? 18.059 10.956 18.196 1.00 0.00 529 TYR A C 7
ATOM 8056 O O . TYR A 1 56 ? 17.900 9.775 18.501 1.00 0.00 529 TYR A O 7
ATOM 8074 N N . ASN A 1 57 ? 18.105 11.927 19.126 1.00 0.00 530 ASN A N 7
ATOM 8075 C CA . ASN A 1 57 ? 18.035 11.634 20.564 1.00 0.00 530 ASN A CA 7
ATOM 8076 C C . ASN A 1 57 ? 16.694 10.999 20.997 1.00 0.00 530 ASN A C 7
ATOM 8077 O O . ASN A 1 57 ? 16.677 10.235 21.964 1.00 0.00 530 ASN A O 7
ATOM 8088 N N . ILE A 1 58 ? 15.589 11.281 20.282 1.00 0.00 531 ILE A N 7
ATOM 8089 C CA . ILE A 1 58 ? 14.281 10.654 20.547 1.00 0.00 531 ILE A CA 7
ATOM 8090 C C . ILE A 1 58 ? 14.056 9.388 19.708 1.00 0.00 531 ILE A C 7
ATOM 8091 O O . ILE A 1 58 ? 12.999 8.780 19.850 1.00 0.00 531 ILE A O 7
ATOM 8107 N N . LEU A 1 59 ? 14.990 8.985 18.838 1.00 0.00 532 LEU A N 7
ATOM 8108 C CA . LEU A 1 59 ? 14.841 7.793 17.989 1.00 0.00 532 LEU A CA 7
ATOM 8109 C C . LEU A 1 59 ? 15.650 6.592 18.520 1.00 0.00 532 LEU A C 7
ATOM 8110 O O . LEU A 1 59 ? 16.830 6.721 18.861 1.00 0.00 532 LEU A O 7
ATOM 8126 N N . THR A 1 60 ? 15.040 5.400 18.514 1.00 0.00 533 THR A N 7
ATOM 8127 C CA . THR A 1 60 ? 15.684 4.119 18.885 1.00 0.00 533 THR A CA 7
ATOM 8128 C C . THR A 1 60 ? 15.379 3.004 17.863 1.00 0.00 533 THR A C 7
ATOM 8129 O O . THR A 1 60 ? 14.262 2.962 17.331 1.00 0.00 533 THR A O 7
ATOM 8140 N N . PRO A 1 61 ? 16.338 2.101 17.551 1.00 0.00 534 PRO A N 7
ATOM 8141 C CA . PRO A 1 61 ? 16.145 1.007 16.594 1.00 0.00 534 PRO A CA 7
ATOM 8142 C C . PRO A 1 61 ? 15.108 -0.010 17.098 1.00 0.00 534 PRO A C 7
ATOM 8143 O O . PRO A 1 61 ? 15.338 -0.709 18.090 1.00 0.00 534 PRO A O 7
ATOM 8154 N N . TYR A 1 62 ? 13.962 -0.102 16.414 1.00 0.00 535 TYR A N 7
ATOM 8155 C CA . TYR A 1 62 ? 12.869 -1.005 16.798 1.00 0.00 535 TYR A CA 7
ATOM 8156 C C . TYR A 1 62 ? 13.024 -2.405 16.152 1.00 0.00 535 TYR A C 7
ATOM 8157 O O . TYR A 1 62 ? 13.373 -2.486 14.967 1.00 0.00 535 TYR A O 7
ATOM 8175 N N . PRO A 1 63 ? 12.777 -3.515 16.884 1.00 0.00 536 PRO A N 7
ATOM 8176 C CA . PRO A 1 63 ? 12.967 -4.874 16.359 1.00 0.00 536 PRO A CA 7
ATOM 8177 C C . PRO A 1 63 ? 11.828 -5.361 15.441 1.00 0.00 536 PRO A C 7
ATOM 8178 O O . PRO A 1 63 ? 12.027 -6.316 14.683 1.00 0.00 536 PRO A O 7
ATOM 8189 N N . GLY A 1 64 ? 10.646 -4.728 15.500 1.00 0.00 537 GLY A N 7
ATOM 8190 C CA . GLY A 1 64 ? 9.428 -5.121 14.764 1.00 0.00 537 GLY A CA 7
ATOM 8191 C C . GLY A 1 64 ? 9.229 -4.340 13.463 1.00 0.00 537 GLY A C 7
ATOM 8192 O O . GLY A 1 64 ? 9.264 -4.971 12.382 1.00 0.00 537 GLY A O 7
ATOM 8196 N N . PRO B 2 1 ? 19.569 14.129 25.948 1.00 0.00 538 PRO B N 7
ATOM 8197 C CA . PRO B 2 1 ? 20.061 15.355 25.253 1.00 0.00 538 PRO B CA 7
ATOM 8198 C C . PRO B 2 1 ? 19.034 15.876 24.217 1.00 0.00 538 PRO B C 7
ATOM 8199 O O . PRO B 2 1 ? 19.206 15.668 23.012 1.00 0.00 538 PRO B O 7
ATOM 8210 N N . PRO B 2 2 ? 17.940 16.526 24.666 1.00 0.00 539 PRO B N 7
ATOM 8211 C CA . PRO B 2 2 ? 16.850 16.966 23.788 1.00 0.00 539 PRO B CA 7
ATOM 8212 C C . PRO B 2 2 ? 17.297 18.073 22.815 1.00 0.00 539 PRO B C 7
ATOM 8213 O O . PRO B 2 2 ? 18.013 18.994 23.213 1.00 0.00 539 PRO B O 7
ATOM 8224 N N . VAL B 2 3 ? 16.843 17.988 21.554 1.00 0.00 540 VAL B N 7
ATOM 8225 C CA . VAL B 2 3 ? 17.208 18.873 20.420 1.00 0.00 540 VAL B CA 7
ATOM 8226 C C . VAL B 2 3 ? 18.744 19.098 20.334 1.00 0.00 540 VAL B C 7
ATOM 8227 O O . VAL B 2 3 ? 19.265 20.101 20.839 1.00 0.00 540 VAL B O 7
ATOM 8240 N N . PRO B 2 4 ? 19.491 18.152 19.720 1.00 0.00 541 PRO B N 7
ATOM 8241 C CA . PRO B 2 4 ? 20.945 18.215 19.537 1.00 0.00 541 PRO B CA 7
ATOM 8242 C C . PRO B 2 4 ? 21.357 19.295 18.512 1.00 0.00 541 PRO B C 7
ATOM 8243 O O . PRO B 2 4 ? 20.521 20.067 18.031 1.00 0.00 541 PRO B O 7
ATOM 8254 N N . ASN B 2 5 ? 22.654 19.352 18.176 1.00 0.00 542 ASN B N 7
ATOM 8255 C CA . ASN B 2 5 ? 23.232 20.315 17.226 1.00 0.00 542 ASN B CA 7
ATOM 8256 C C . ASN B 2 5 ? 22.416 20.473 15.914 1.00 0.00 542 ASN B C 7
ATOM 8257 O O . ASN B 2 5 ? 21.870 19.484 15.408 1.00 0.00 542 ASN B O 7
ATOM 8268 N N . PRO B 2 6 ? 22.335 21.701 15.353 1.00 0.00 543 PRO B N 7
ATOM 8269 C CA . PRO B 2 6 ? 21.444 22.018 14.234 1.00 0.00 543 PRO B CA 7
ATOM 8270 C C . PRO B 2 6 ? 21.822 21.273 12.944 1.00 0.00 543 PRO B C 7
ATOM 8271 O O . PRO B 2 6 ? 22.999 21.024 12.664 1.00 0.00 543 PRO B O 7
ATOM 8282 N N . ASP B 2 7 ? 20.810 20.944 12.144 1.00 0.00 544 ASP B N 7
ATOM 8283 C CA . ASP B 2 7 ? 20.948 20.150 10.920 1.00 0.00 544 ASP B CA 7
ATOM 8284 C C . ASP B 2 7 ? 20.944 21.016 9.644 1.00 0.00 544 ASP B C 7
ATOM 8285 O O . ASP B 2 7 ? 20.433 22.142 9.634 1.00 0.00 544 ASP B O 7
ATOM 8294 N N . TYR B 2 8 ? 21.511 20.485 8.555 1.00 0.00 545 TYR B N 7
ATOM 8295 C CA . TYR B 2 8 ? 21.625 21.164 7.255 1.00 0.00 545 TYR B CA 7
ATOM 8296 C C . TYR B 2 8 ? 20.481 20.779 6.282 1.00 0.00 545 TYR B C 7
ATOM 8297 O O . TYR B 2 8 ? 19.543 20.076 6.664 1.00 0.00 545 TYR B O 7
ATOM 8315 N N . GLU B 2 9 ? 20.551 21.231 5.023 1.00 0.00 546 GLU B N 7
ATOM 8316 C CA . GLU B 2 9 ? 19.571 20.943 3.952 1.00 0.00 546 GLU B CA 7
ATOM 8317 C C . GLU B 2 9 ? 18.085 21.217 4.345 1.00 0.00 546 GLU B C 7
ATOM 8318 O O . GLU B 2 9 ? 17.270 20.290 4.432 1.00 0.00 546 GLU B O 7
ATOM 8330 N N . PRO B 2 10 ? 17.711 22.487 4.621 1.00 0.00 547 PRO B N 7
ATOM 8331 C CA . PRO B 2 10 ? 16.358 22.870 5.052 1.00 0.00 547 PRO B CA 7
ATOM 8332 C C . PRO B 2 10 ? 15.277 22.713 3.961 1.00 0.00 547 PRO B C 7
ATOM 8333 O O . PRO B 2 10 ? 15.572 22.532 2.775 1.00 0.00 547 PRO B O 7
ATOM 8344 N N . ILE B 2 11 ? 14.006 22.826 4.374 1.00 0.00 548 ILE B N 7
ATOM 8345 C CA . ILE B 2 11 ? 12.802 22.570 3.540 1.00 0.00 548 ILE B CA 7
ATOM 8346 C C . ILE B 2 11 ? 12.035 23.865 3.181 1.00 0.00 548 ILE B C 7
ATOM 8347 O O . ILE B 2 11 ? 11.111 23.871 2.362 1.00 0.00 548 ILE B O 7
ATOM 8363 N N . ARG B 2 12 ? 12.454 24.989 3.770 1.00 0.00 549 ARG B N 7
ATOM 8364 C CA . ARG B 2 12 ? 11.822 26.322 3.713 1.00 0.00 549 ARG B CA 7
ATOM 8365 C C . ARG B 2 12 ? 12.864 27.444 3.601 1.00 0.00 549 ARG B C 7
ATOM 8366 O O . ARG B 2 12 ? 13.902 27.383 4.300 1.00 0.00 549 ARG B O 7
ATOM 8387 N N . GLY A 1 1 ? 10.191 -12.438 1.869 1.00 0.00 474 GLY A N 8
ATOM 8388 C CA . GLY A 1 1 ? 11.487 -11.737 2.016 1.00 0.00 474 GLY A CA 8
ATOM 8389 C C . GLY A 1 1 ? 11.321 -10.225 2.067 1.00 0.00 474 GLY A C 8
ATOM 8390 O O . GLY A 1 1 ? 10.231 -9.697 1.825 1.00 0.00 474 GLY A O 8
ATOM 8394 N N . SER A 1 2 ? 12.423 -9.516 2.334 1.00 0.00 475 SER A N 8
ATOM 8395 C CA . SER A 1 2 ? 12.494 -8.042 2.410 1.00 0.00 475 SER A CA 8
ATOM 8396 C C . SER A 1 2 ? 13.715 -7.496 1.651 1.00 0.00 475 SER A C 8
ATOM 8397 O O . SER A 1 2 ? 14.697 -8.212 1.430 1.00 0.00 475 SER A O 8
ATOM 8405 N N . MET A 1 3 ? 13.665 -6.215 1.267 1.00 0.00 476 MET A N 8
ATOM 8406 C CA . MET A 1 3 ? 14.715 -5.515 0.508 1.00 0.00 476 MET A CA 8
ATOM 8407 C C . MET A 1 3 ? 14.897 -4.055 0.968 1.00 0.00 476 MET A C 8
ATOM 8408 O O . MET A 1 3 ? 14.064 -3.513 1.702 1.00 0.00 476 MET A O 8
ATOM 8422 N N . GLY A 1 4 ? 15.983 -3.414 0.520 1.00 0.00 477 GLY A N 8
ATOM 8423 C CA . GLY A 1 4 ? 16.325 -2.028 0.865 1.00 0.00 477 GLY A CA 8
ATOM 8424 C C . GLY A 1 4 ? 17.140 -1.946 2.159 1.00 0.00 477 GLY A C 8
ATOM 8425 O O . GLY A 1 4 ? 16.577 -1.796 3.245 1.00 0.00 477 GLY A O 8
ATOM 8429 N N . THR A 1 5 ? 18.469 -2.077 2.056 1.00 0.00 478 THR A N 8
ATOM 8430 C CA . THR A 1 5 ? 19.395 -1.991 3.210 1.00 0.00 478 THR A CA 8
ATOM 8431 C C . THR A 1 5 ? 19.402 -0.616 3.899 1.00 0.00 478 THR A C 8
ATOM 8432 O O . THR A 1 5 ? 19.725 -0.529 5.087 1.00 0.00 478 THR A O 8
ATOM 8443 N N . ALA A 1 6 ? 19.014 0.450 3.187 1.00 0.00 479 ALA A N 8
ATOM 8444 C CA . ALA A 1 6 ? 18.843 1.804 3.722 1.00 0.00 479 ALA A CA 8
ATOM 8445 C C . ALA A 1 6 ? 17.370 2.095 4.088 1.00 0.00 479 ALA A C 8
ATOM 8446 O O . ALA A 1 6 ? 16.446 1.726 3.352 1.00 0.00 479 ALA A O 8
ATOM 8453 N N . GLY A 1 7 ? 17.159 2.790 5.212 1.00 0.00 480 GLY A N 8
ATOM 8454 C CA . GLY A 1 7 ? 15.842 3.075 5.800 1.00 0.00 480 GLY A CA 8
ATOM 8455 C C . GLY A 1 7 ? 15.268 1.898 6.606 1.00 0.00 480 GLY A C 8
ATOM 8456 O O . GLY A 1 7 ? 15.463 0.731 6.251 1.00 0.00 480 GLY A O 8
ATOM 8460 N N . LYS A 1 8 ? 14.577 2.207 7.715 1.00 0.00 481 LYS A N 8
ATOM 8461 C CA . LYS A 1 8 ? 14.033 1.242 8.697 1.00 0.00 481 LYS A CA 8
ATOM 8462 C C . LYS A 1 8 ? 13.105 1.927 9.703 1.00 0.00 481 LYS A C 8
ATOM 8463 O O . LYS A 1 8 ? 12.956 3.153 9.700 1.00 0.00 481 LYS A O 8
ATOM 8482 N N . TRP A 1 9 ? 12.478 1.124 10.557 1.00 0.00 482 TRP A N 8
ATOM 8483 C CA . TRP A 1 9 ? 11.559 1.579 11.598 1.00 0.00 482 TRP A CA 8
ATOM 8484 C C . TRP A 1 9 ? 12.308 2.012 12.866 1.00 0.00 482 TRP A C 8
ATOM 8485 O O . TRP A 1 9 ? 13.285 1.380 13.279 1.00 0.00 482 TRP A O 8
ATOM 8506 N N . VAL A 1 10 ? 11.797 3.052 13.525 1.00 0.00 483 VAL A N 8
ATOM 8507 C CA . VAL A 1 10 ? 12.283 3.544 14.824 1.00 0.00 483 VAL A CA 8
ATOM 8508 C C . VAL A 1 10 ? 11.113 3.942 15.715 1.00 0.00 483 VAL A C 8
ATOM 8509 O O . VAL A 1 10 ? 10.136 4.522 15.243 1.00 0.00 483 VAL A O 8
ATOM 8522 N N . LEU A 1 11 ? 11.222 3.641 17.006 1.00 0.00 484 LEU A N 8
ATOM 8523 C CA . LEU A 1 11 ? 10.272 4.061 18.037 1.00 0.00 484 LEU A CA 8
ATOM 8524 C C . LEU A 1 11 ? 10.692 5.423 18.608 1.00 0.00 484 LEU A C 8
ATOM 8525 O O . LEU A 1 11 ? 11.882 5.719 18.739 1.00 0.00 484 LEU A O 8
ATOM 8541 N N . CYS A 1 12 ? 9.704 6.233 18.979 1.00 0.00 485 CYS A N 8
ATOM 8542 C CA . CYS A 1 12 ? 9.885 7.491 19.689 1.00 0.00 485 CYS A CA 8
ATOM 8543 C C . CYS A 1 12 ? 9.992 7.266 21.210 1.00 0.00 485 CYS A C 8
ATOM 8544 O O . CYS A 1 12 ? 9.020 6.873 21.859 1.00 0.00 485 CYS A O 8
ATOM 8552 N N . ASN A 1 13 ? 11.167 7.537 21.783 1.00 0.00 486 ASN A N 8
ATOM 8553 C CA . ASN A 1 13 ? 11.433 7.548 23.226 1.00 0.00 486 ASN A CA 8
ATOM 8554 C C . ASN A 1 13 ? 10.703 8.688 23.972 1.00 0.00 486 ASN A C 8
ATOM 8555 O O . ASN A 1 13 ? 10.314 8.518 25.129 1.00 0.00 486 ASN A O 8
ATOM 8566 N N . TYR A 1 14 ? 10.522 9.839 23.308 1.00 0.00 487 TYR A N 8
ATOM 8567 C CA . TYR A 1 14 ? 9.981 11.085 23.874 1.00 0.00 487 TYR A CA 8
ATOM 8568 C C . TYR A 1 14 ? 9.092 11.817 22.852 1.00 0.00 487 TYR A C 8
ATOM 8569 O O . TYR A 1 14 ? 9.165 11.575 21.646 1.00 0.00 487 TYR A O 8
ATOM 8587 N N . ASP A 1 15 ? 8.244 12.719 23.345 1.00 0.00 488 ASP A N 8
ATOM 8588 C CA . ASP A 1 15 ? 7.414 13.618 22.535 1.00 0.00 488 ASP A CA 8
ATOM 8589 C C . ASP A 1 15 ? 8.232 14.781 21.931 1.00 0.00 488 ASP A C 8
ATOM 8590 O O . ASP A 1 15 ? 9.266 15.184 22.476 1.00 0.00 488 ASP A O 8
ATOM 8599 N N . PHE A 1 16 ? 7.738 15.361 20.832 1.00 0.00 489 PHE A N 8
ATOM 8600 C CA . PHE A 1 16 ? 8.349 16.492 20.120 1.00 0.00 489 PHE A CA 8
ATOM 8601 C C . PHE A 1 16 ? 7.315 17.274 19.279 1.00 0.00 489 PHE A C 8
ATOM 8602 O O . PHE A 1 16 ? 6.298 16.725 18.848 1.00 0.00 489 PHE A O 8
ATOM 8619 N N . GLN A 1 17 ? 7.578 18.557 19.010 1.00 0.00 490 GLN A N 8
ATOM 8620 C CA . GLN A 1 17 ? 6.675 19.479 18.303 1.00 0.00 490 GLN A CA 8
ATOM 8621 C C . GLN A 1 17 ? 7.381 20.148 17.113 1.00 0.00 490 GLN A C 8
ATOM 8622 O O . GLN A 1 17 ? 8.550 20.521 17.213 1.00 0.00 490 GLN A O 8
ATOM 8636 N N . ALA A 1 18 ? 6.669 20.331 15.996 1.00 0.00 491 ALA A N 8
ATOM 8637 C CA . ALA A 1 18 ? 7.233 20.952 14.799 1.00 0.00 491 ALA A CA 8
ATOM 8638 C C . ALA A 1 18 ? 7.239 22.483 14.933 1.00 0.00 491 ALA A C 8
ATOM 8639 O O . ALA A 1 18 ? 6.204 23.144 14.803 1.00 0.00 491 ALA A O 8
ATOM 8646 N N . ARG A 1 19 ? 8.415 23.052 15.196 1.00 0.00 492 ARG A N 8
ATOM 8647 C CA . ARG A 1 19 ? 8.644 24.503 15.250 1.00 0.00 492 ARG A CA 8
ATOM 8648 C C . ARG A 1 19 ? 8.625 25.156 13.857 1.00 0.00 492 ARG A C 8
ATOM 8649 O O . ARG A 1 19 ? 8.407 26.366 13.753 1.00 0.00 492 ARG A O 8
ATOM 8670 N N . ASN A 1 20 ? 8.831 24.364 12.794 1.00 0.00 493 ASN A N 8
ATOM 8671 C CA . ASN A 1 20 ? 8.912 24.817 11.393 1.00 0.00 493 ASN A CA 8
ATOM 8672 C C . ASN A 1 20 ? 8.589 23.681 10.392 1.00 0.00 493 ASN A C 8
ATOM 8673 O O . ASN A 1 20 ? 8.561 22.510 10.765 1.00 0.00 493 ASN A O 8
ATOM 8684 N N . SER A 1 21 ? 8.369 24.011 9.110 1.00 0.00 494 SER A N 8
ATOM 8685 C CA . SER A 1 21 ? 7.986 23.032 8.065 1.00 0.00 494 SER A CA 8
ATOM 8686 C C . SER A 1 21 ? 9.059 21.982 7.751 1.00 0.00 494 SER A C 8
ATOM 8687 O O . SER A 1 21 ? 8.736 20.917 7.221 1.00 0.00 494 SER A O 8
ATOM 8695 N N . SER A 1 22 ? 10.331 22.276 8.045 1.00 0.00 495 SER A N 8
ATOM 8696 C CA . SER A 1 22 ? 11.424 21.301 7.927 1.00 0.00 495 SER A CA 8
ATOM 8697 C C . SER A 1 22 ? 11.257 20.105 8.861 1.00 0.00 495 SER A C 8
ATOM 8698 O O . SER A 1 22 ? 11.738 19.020 8.558 1.00 0.00 495 SER A O 8
ATOM 8706 N N . GLU A 1 23 ? 10.535 20.274 9.964 1.00 0.00 496 GLU A N 8
ATOM 8707 C CA . GLU A 1 23 ? 10.352 19.279 11.017 1.00 0.00 496 GLU A CA 8
ATOM 8708 C C . GLU A 1 23 ? 8.884 18.842 11.166 1.00 0.00 496 GLU A C 8
ATOM 8709 O O . GLU A 1 23 ? 8.000 19.255 10.410 1.00 0.00 496 GLU A O 8
ATOM 8721 N N . LEU A 1 24 ? 8.641 17.943 12.120 1.00 0.00 497 LEU A N 8
ATOM 8722 C CA . LEU A 1 24 ? 7.358 17.274 12.347 1.00 0.00 497 LEU A CA 8
ATOM 8723 C C . LEU A 1 24 ? 7.090 17.052 13.839 1.00 0.00 497 LEU A C 8
ATOM 8724 O O . LEU A 1 24 ? 8.010 16.943 14.650 1.00 0.00 497 LEU A O 8
ATOM 8740 N N . SER A 1 25 ? 5.806 16.961 14.181 1.00 0.00 498 SER A N 8
ATOM 8741 C CA . SER A 1 25 ? 5.321 16.701 15.534 1.00 0.00 498 SER A CA 8
ATOM 8742 C C . SER A 1 25 ? 5.077 15.202 15.715 1.00 0.00 498 SER A C 8
ATOM 8743 O O . SER A 1 25 ? 4.395 14.558 14.910 1.00 0.00 498 SER A O 8
ATOM 8751 N N . VAL A 1 26 ? 5.670 14.632 16.766 1.00 0.00 499 VAL A N 8
ATOM 8752 C CA . VAL A 1 26 ? 5.616 13.193 17.074 1.00 0.00 499 VAL A CA 8
ATOM 8753 C C . VAL A 1 26 ? 5.483 12.984 18.582 1.00 0.00 499 VAL A C 8
ATOM 8754 O O . VAL A 1 26 ? 5.770 13.878 19.381 1.00 0.00 499 VAL A O 8
ATOM 8767 N N . LYS A 1 27 ? 5.047 11.795 18.993 1.00 0.00 500 LYS A N 8
ATOM 8768 C CA . LYS A 1 27 ? 4.760 11.462 20.392 1.00 0.00 500 LYS A CA 8
ATOM 8769 C C . LYS A 1 27 ? 5.511 10.198 20.781 1.00 0.00 500 LYS A C 8
ATOM 8770 O O . LYS A 1 27 ? 5.750 9.330 19.939 1.00 0.00 500 LYS A O 8
ATOM 8789 N N . GLN A 1 28 ? 5.902 10.083 22.048 1.00 0.00 501 GLN A N 8
ATOM 8790 C CA . GLN A 1 28 ? 6.487 8.835 22.546 1.00 0.00 501 GLN A CA 8
ATOM 8791 C C . GLN A 1 28 ? 5.546 7.637 22.340 1.00 0.00 501 GLN A C 8
ATOM 8792 O O . GLN A 1 28 ? 4.320 7.787 22.311 1.00 0.00 501 GLN A O 8
ATOM 8806 N N . ARG A 1 29 ? 6.145 6.444 22.219 1.00 0.00 502 ARG A N 8
ATOM 8807 C CA . ARG A 1 29 ? 5.467 5.154 21.979 1.00 0.00 502 ARG A CA 8
ATOM 8808 C C . ARG A 1 29 ? 4.871 5.007 20.562 1.00 0.00 502 ARG A C 8
ATOM 8809 O O . ARG A 1 29 ? 4.057 4.110 20.328 1.00 0.00 502 ARG A O 8
ATOM 8830 N N . ASP A 1 30 ? 5.305 5.842 19.613 1.00 0.00 503 ASP A N 8
ATOM 8831 C CA . ASP A 1 30 ? 4.936 5.766 18.186 1.00 0.00 503 ASP A CA 8
ATOM 8832 C C . ASP A 1 30 ? 6.125 5.285 17.338 1.00 0.00 503 ASP A C 8
ATOM 8833 O O . ASP A 1 30 ? 7.275 5.578 17.668 1.00 0.00 503 ASP A O 8
ATOM 8842 N N . VAL A 1 31 ? 5.856 4.596 16.222 1.00 0.00 504 VAL A N 8
ATOM 8843 C CA . VAL A 1 31 ? 6.881 4.086 15.288 1.00 0.00 504 VAL A CA 8
ATOM 8844 C C . VAL A 1 31 ? 6.817 4.847 13.957 1.00 0.00 504 VAL A C 8
ATOM 8845 O O . VAL A 1 31 ? 5.727 5.092 13.432 1.00 0.00 504 VAL A O 8
ATOM 8858 N N . LEU A 1 32 ? 7.982 5.203 13.404 1.00 0.00 505 LEU A N 8
ATOM 8859 C CA . LEU A 1 32 ? 8.147 6.026 12.195 1.00 0.00 505 LEU A CA 8
ATOM 8860 C C . LEU A 1 32 ? 9.133 5.369 11.216 1.00 0.00 505 LEU A C 8
ATOM 8861 O O . LEU A 1 32 ? 10.047 4.648 11.624 1.00 0.00 505 LEU A O 8
ATOM 8877 N N . GLU A 1 33 ? 8.964 5.640 9.922 1.00 0.00 506 GLU A N 8
ATOM 8878 C CA . GLU A 1 33 ? 9.861 5.190 8.849 1.00 0.00 506 GLU A CA 8
ATOM 8879 C C . GLU A 1 33 ? 10.938 6.249 8.574 1.00 0.00 506 GLU A C 8
ATOM 8880 O O . GLU A 1 33 ? 10.612 7.364 8.162 1.00 0.00 506 GLU A O 8
ATOM 8892 N N . VAL A 1 34 ? 12.214 5.908 8.776 1.00 0.00 507 VAL A N 8
ATOM 8893 C CA . VAL A 1 34 ? 13.365 6.767 8.437 1.00 0.00 507 VAL A CA 8
ATOM 8894 C C . VAL A 1 34 ? 13.766 6.560 6.969 1.00 0.00 507 VAL A C 8
ATOM 8895 O O . VAL A 1 34 ? 13.706 5.448 6.437 1.00 0.00 507 VAL A O 8
ATOM 8908 N N . LEU A 1 35 ? 14.236 7.640 6.348 1.00 0.00 508 LEU A N 8
ATOM 8909 C CA . LEU A 1 35 ? 14.608 7.791 4.941 1.00 0.00 508 LEU A CA 8
ATOM 8910 C C . LEU A 1 35 ? 16.067 8.283 4.772 1.00 0.00 508 LEU A C 8
ATOM 8911 O O . LEU A 1 35 ? 16.665 8.070 3.715 1.00 0.00 508 LEU A O 8
ATOM 8927 N N . ASP A 1 36 ? 16.653 8.915 5.802 1.00 0.00 509 ASP A N 8
ATOM 8928 C CA . ASP A 1 36 ? 18.071 9.324 5.852 1.00 0.00 509 ASP A CA 8
ATOM 8929 C C . ASP A 1 36 ? 18.582 9.343 7.300 1.00 0.00 509 ASP A C 8
ATOM 8930 O O . ASP A 1 36 ? 17.873 9.792 8.198 1.00 0.00 509 ASP A O 8
ATOM 8939 N N . ASP A 1 37 ? 19.820 8.891 7.508 1.00 0.00 510 ASP A N 8
ATOM 8940 C CA . ASP A 1 37 ? 20.450 8.680 8.819 1.00 0.00 510 ASP A CA 8
ATOM 8941 C C . ASP A 1 37 ? 21.954 9.043 8.815 1.00 0.00 510 ASP A C 8
ATOM 8942 O O . ASP A 1 37 ? 22.797 8.357 9.406 1.00 0.00 510 ASP A O 8
ATOM 8951 N N . SER A 1 38 ? 22.301 10.142 8.133 1.00 0.00 511 SER A N 8
ATOM 8952 C CA . SER A 1 38 ? 23.683 10.548 7.831 1.00 0.00 511 SER A CA 8
ATOM 8953 C C . SER A 1 38 ? 24.175 11.749 8.655 1.00 0.00 511 SER A C 8
ATOM 8954 O O . SER A 1 38 ? 25.350 12.126 8.585 1.00 0.00 511 SER A O 8
ATOM 8962 N N . ARG A 1 39 ? 23.272 12.330 9.453 1.00 0.00 512 ARG A N 8
ATOM 8963 C CA . ARG A 1 39 ? 23.447 13.540 10.279 1.00 0.00 512 ARG A CA 8
ATOM 8964 C C . ARG A 1 39 ? 22.668 13.458 11.612 1.00 0.00 512 ARG A C 8
ATOM 8965 O O . ARG A 1 39 ? 22.037 12.439 11.904 1.00 0.00 512 ARG A O 8
ATOM 8986 N N . LYS A 1 40 ? 22.714 14.528 12.422 1.00 0.00 513 LYS A N 8
ATOM 8987 C CA . LYS A 1 40 ? 22.043 14.652 13.737 1.00 0.00 513 LYS A CA 8
ATOM 8988 C C . LYS A 1 40 ? 20.513 14.519 13.683 1.00 0.00 513 LYS A C 8
ATOM 8989 O O . LYS A 1 40 ? 19.909 14.040 14.640 1.00 0.00 513 LYS A O 8
ATOM 9008 N N . TRP A 1 41 ? 19.870 14.934 12.594 1.00 0.00 514 TRP A N 8
ATOM 9009 C CA . TRP A 1 41 ? 18.420 14.816 12.416 1.00 0.00 514 TRP A CA 8
ATOM 9010 C C . TRP A 1 41 ? 18.121 13.889 11.243 1.00 0.00 514 TRP A C 8
ATOM 9011 O O . TRP A 1 41 ? 18.709 14.018 10.165 1.00 0.00 514 TRP A O 8
ATOM 9032 N N . TRP A 1 42 ? 17.211 12.936 11.457 1.00 0.00 515 TRP A N 8
ATOM 9033 C CA . TRP A 1 42 ? 16.886 11.923 10.453 1.00 0.00 515 TRP A CA 8
ATOM 9034 C C . TRP A 1 42 ? 15.608 12.314 9.720 1.00 0.00 515 TRP A C 8
ATOM 9035 O O . TRP A 1 42 ? 14.651 12.806 10.330 1.00 0.00 515 TRP A O 8
ATOM 9056 N N . LYS A 1 43 ? 15.599 12.125 8.395 1.00 0.00 516 LYS A N 8
ATOM 9057 C CA . LYS A 1 43 ? 14.434 12.387 7.565 1.00 0.00 516 LYS A CA 8
ATOM 9058 C C . LYS A 1 43 ? 13.491 11.216 7.741 1.00 0.00 516 LYS A C 8
ATOM 9059 O O . LYS A 1 43 ? 13.799 10.132 7.268 1.00 0.00 516 LYS A O 8
ATOM 9078 N N . VAL A 1 44 ? 12.389 11.400 8.452 1.00 0.00 517 VAL A N 8
ATOM 9079 C CA . VAL A 1 44 ? 11.369 10.359 8.669 1.00 0.00 517 VAL A CA 8
ATOM 9080 C C . VAL A 1 44 ? 10.004 10.781 8.108 1.00 0.00 517 VAL A C 8
ATOM 9081 O O . VAL A 1 44 ? 9.843 11.907 7.626 1.00 0.00 517 VAL A O 8
ATOM 9094 N N . ARG A 1 45 ? 9.006 9.894 8.210 1.00 0.00 518 ARG A N 8
ATOM 9095 C CA . ARG A 1 45 ? 7.606 10.151 7.823 1.00 0.00 518 ARG A CA 8
ATOM 9096 C C . ARG A 1 45 ? 6.642 9.778 8.949 1.00 0.00 518 ARG A C 8
ATOM 9097 O O . ARG A 1 45 ? 6.823 8.751 9.608 1.00 0.00 518 ARG A O 8
ATOM 9118 N N . ASP A 1 46 ? 5.626 10.613 9.169 1.00 0.00 519 ASP A N 8
ATOM 9119 C CA . ASP A 1 46 ? 4.558 10.334 10.135 1.00 0.00 519 ASP A CA 8
ATOM 9120 C C . ASP A 1 46 ? 3.615 9.192 9.660 1.00 0.00 519 ASP A C 8
ATOM 9121 O O . ASP A 1 46 ? 3.654 8.794 8.488 1.00 0.00 519 ASP A O 8
ATOM 9130 N N . PRO A 1 47 ? 2.757 8.636 10.538 1.00 0.00 520 PRO A N 8
ATOM 9131 C CA . PRO A 1 47 ? 1.835 7.542 10.205 1.00 0.00 520 PRO A CA 8
ATOM 9132 C C . PRO A 1 47 ? 0.603 7.981 9.372 1.00 0.00 520 PRO A C 8
ATOM 9133 O O . PRO A 1 47 ? -0.455 7.347 9.445 1.00 0.00 520 PRO A O 8
ATOM 9144 N N . ALA A 1 48 ? 0.719 9.048 8.571 1.00 0.00 521 ALA A N 8
ATOM 9145 C CA . ALA A 1 48 ? -0.324 9.549 7.670 1.00 0.00 521 ALA A CA 8
ATOM 9146 C C . ALA A 1 48 ? 0.202 9.915 6.264 1.00 0.00 521 ALA A C 8
ATOM 9147 O O . ALA A 1 48 ? -0.485 9.648 5.273 1.00 0.00 521 ALA A O 8
ATOM 9154 N N . GLY A 1 49 ? 1.415 10.474 6.152 1.00 0.00 522 GLY A N 8
ATOM 9155 C CA . GLY A 1 49 ? 2.090 10.724 4.870 1.00 0.00 522 GLY A CA 8
ATOM 9156 C C . GLY A 1 49 ? 3.069 11.898 4.816 1.00 0.00 522 GLY A C 8
ATOM 9157 O O . GLY A 1 49 ? 3.514 12.265 3.725 1.00 0.00 522 GLY A O 8
ATOM 9161 N N . GLN A 1 50 ? 3.409 12.503 5.950 1.00 0.00 523 GLN A N 8
ATOM 9162 C CA . GLN A 1 50 ? 4.122 13.775 6.020 1.00 0.00 523 GLN A CA 8
ATOM 9163 C C . GLN A 1 50 ? 5.597 13.519 6.312 1.00 0.00 523 GLN A C 8
ATOM 9164 O O . GLN A 1 50 ? 5.921 12.877 7.308 1.00 0.00 523 GLN A O 8
ATOM 9178 N N . GLU A 1 51 ? 6.480 14.020 5.454 1.00 0.00 524 GLU A N 8
ATOM 9179 C CA . GLU A 1 51 ? 7.936 13.925 5.614 1.00 0.00 524 GLU A CA 8
ATOM 9180 C C . GLU A 1 51 ? 8.536 15.241 6.138 1.00 0.00 524 GLU A C 8
ATOM 9181 O O . GLU A 1 51 ? 8.016 16.337 5.902 1.00 0.00 524 GLU A O 8
ATOM 9193 N N . GLY A 1 52 ? 9.658 15.120 6.844 1.00 0.00 525 GLY A N 8
ATOM 9194 C CA . GLY A 1 52 ? 10.385 16.215 7.489 1.00 0.00 525 GLY A CA 8
ATOM 9195 C C . GLY A 1 52 ? 11.583 15.663 8.259 1.00 0.00 525 GLY A C 8
ATOM 9196 O O . GLY A 1 52 ? 12.107 14.609 7.909 1.00 0.00 525 GLY A O 8
ATOM 9200 N N . TYR A 1 53 ? 11.983 16.338 9.331 1.00 0.00 526 TYR A N 8
ATOM 9201 C CA . TYR A 1 53 ? 13.141 16.009 10.162 1.00 0.00 526 TYR A CA 8
ATOM 9202 C C . TYR A 1 53 ? 12.755 15.911 11.642 1.00 0.00 526 TYR A C 8
ATOM 9203 O O . TYR A 1 53 ? 11.922 16.672 12.139 1.00 0.00 526 TYR A O 8
ATOM 9221 N N . VAL A 1 54 ? 13.402 14.987 12.353 1.00 0.00 527 VAL A N 8
ATOM 9222 C CA . VAL A 1 54 ? 13.267 14.786 13.806 1.00 0.00 527 VAL A CA 8
ATOM 9223 C C . VAL A 1 54 ? 14.639 14.481 14.434 1.00 0.00 527 VAL A C 8
ATOM 9224 O O . VAL A 1 54 ? 15.519 13.943 13.750 1.00 0.00 527 VAL A O 8
ATOM 9237 N N . PRO A 1 55 ? 14.850 14.800 15.723 1.00 0.00 528 PRO A N 8
ATOM 9238 C CA . PRO A 1 55 ? 16.123 14.568 16.400 1.00 0.00 528 PRO A CA 8
ATOM 9239 C C . PRO A 1 55 ? 16.381 13.070 16.602 1.00 0.00 528 PRO A C 8
ATOM 9240 O O . PRO A 1 55 ? 15.545 12.366 17.164 1.00 0.00 528 PRO A O 8
ATOM 9251 N N . TYR A 1 56 ? 17.567 12.574 16.228 1.00 0.00 529 TYR A N 8
ATOM 9252 C CA . TYR A 1 56 ? 17.930 11.162 16.460 1.00 0.00 529 TYR A CA 8
ATOM 9253 C C . TYR A 1 56 ? 17.917 10.749 17.942 1.00 0.00 529 TYR A C 8
ATOM 9254 O O . TYR A 1 56 ? 17.788 9.567 18.254 1.00 0.00 529 TYR A O 8
ATOM 9272 N N . ASN A 1 57 ? 18.023 11.718 18.860 1.00 0.00 530 ASN A N 8
ATOM 9273 C CA . ASN A 1 57 ? 18.051 11.478 20.301 1.00 0.00 530 ASN A CA 8
ATOM 9274 C C . ASN A 1 57 ? 16.767 10.790 20.807 1.00 0.00 530 ASN A C 8
ATOM 9275 O O . ASN A 1 57 ? 16.830 9.898 21.657 1.00 0.00 530 ASN A O 8
ATOM 9286 N N . ILE A 1 58 ? 15.609 11.162 20.240 1.00 0.00 531 ILE A N 8
ATOM 9287 C CA . ILE A 1 58 ? 14.310 10.566 20.594 1.00 0.00 531 ILE A CA 8
ATOM 9288 C C . ILE A 1 58 ? 14.002 9.311 19.765 1.00 0.00 531 ILE A C 8
ATOM 9289 O O . ILE A 1 58 ? 12.966 8.695 19.993 1.00 0.00 531 ILE A O 8
ATOM 9305 N N . LEU A 1 59 ? 14.857 8.929 18.806 1.00 0.00 532 LEU A N 8
ATOM 9306 C CA . LEU A 1 59 ? 14.656 7.755 17.957 1.00 0.00 532 LEU A CA 8
ATOM 9307 C C . LEU A 1 59 ? 15.500 6.566 18.451 1.00 0.00 532 LEU A C 8
ATOM 9308 O O . LEU A 1 59 ? 16.722 6.672 18.594 1.00 0.00 532 LEU A O 8
ATOM 9324 N N . THR A 1 60 ? 14.862 5.410 18.652 1.00 0.00 533 THR A N 8
ATOM 9325 C CA . THR A 1 60 ? 15.528 4.147 19.024 1.00 0.00 533 THR A CA 8
ATOM 9326 C C . THR A 1 60 ? 15.261 3.056 17.968 1.00 0.00 533 THR A C 8
ATOM 9327 O O . THR A 1 60 ? 14.141 2.986 17.447 1.00 0.00 533 THR A O 8
ATOM 9338 N N . PRO A 1 61 ? 16.259 2.219 17.607 1.00 0.00 534 PRO A N 8
ATOM 9339 C CA . PRO A 1 61 ? 16.126 1.181 16.581 1.00 0.00 534 PRO A CA 8
ATOM 9340 C C . PRO A 1 61 ? 15.112 0.110 17.009 1.00 0.00 534 PRO A C 8
ATOM 9341 O O . PRO A 1 61 ? 15.359 -0.665 17.940 1.00 0.00 534 PRO A O 8
ATOM 9352 N N . TYR A 1 62 ? 13.954 0.072 16.341 1.00 0.00 535 TYR A N 8
ATOM 9353 C CA . TYR A 1 62 ? 12.844 -0.809 16.721 1.00 0.00 535 TYR A CA 8
ATOM 9354 C C . TYR A 1 62 ? 12.911 -2.157 15.970 1.00 0.00 535 TYR A C 8
ATOM 9355 O O . TYR A 1 62 ? 13.183 -2.162 14.763 1.00 0.00 535 TYR A O 8
ATOM 9373 N N . PRO A 1 63 ? 12.672 -3.308 16.638 1.00 0.00 536 PRO A N 8
ATOM 9374 C CA . PRO A 1 63 ? 12.806 -4.630 16.015 1.00 0.00 536 PRO A CA 8
ATOM 9375 C C . PRO A 1 63 ? 11.666 -4.979 15.037 1.00 0.00 536 PRO A C 8
ATOM 9376 O O . PRO A 1 63 ? 11.833 -5.871 14.198 1.00 0.00 536 PRO A O 8
ATOM 9387 N N . GLY A 1 64 ? 10.521 -4.282 15.122 1.00 0.00 537 GLY A N 8
ATOM 9388 C CA . GLY A 1 64 ? 9.323 -4.504 14.292 1.00 0.00 537 GLY A CA 8
ATOM 9389 C C . GLY A 1 64 ? 8.453 -5.668 14.771 1.00 0.00 537 GLY A C 8
ATOM 9390 O O . GLY A 1 64 ? 8.010 -6.464 13.915 1.00 0.00 537 GLY A O 8
ATOM 9394 N N . PRO B 2 1 ? 18.576 15.026 26.953 1.00 0.00 538 PRO B N 8
ATOM 9395 C CA . PRO B 2 1 ? 18.824 16.314 26.240 1.00 0.00 538 PRO B CA 8
ATOM 9396 C C . PRO B 2 1 ? 18.552 16.202 24.719 1.00 0.00 538 PRO B C 8
ATOM 9397 O O . PRO B 2 1 ? 19.492 16.157 23.920 1.00 0.00 538 PRO B O 8
ATOM 9408 N N . PRO B 2 2 ? 17.270 16.138 24.294 1.00 0.00 539 PRO B N 8
ATOM 9409 C CA . PRO B 2 2 ? 16.886 16.067 22.880 1.00 0.00 539 PRO B CA 8
ATOM 9410 C C . PRO B 2 2 ? 17.137 17.395 22.136 1.00 0.00 539 PRO B C 8
ATOM 9411 O O . PRO B 2 2 ? 17.574 18.382 22.735 1.00 0.00 539 PRO B O 8
ATOM 9422 N N . VAL B 2 3 ? 16.843 17.424 20.826 1.00 0.00 540 VAL B N 8
ATOM 9423 C CA . VAL B 2 3 ? 17.139 18.557 19.915 1.00 0.00 540 VAL B CA 8
ATOM 9424 C C . VAL B 2 3 ? 18.665 18.838 19.881 1.00 0.00 540 VAL B C 8
ATOM 9425 O O . VAL B 2 3 ? 19.139 19.811 20.478 1.00 0.00 540 VAL B O 8
ATOM 9438 N N . PRO B 2 4 ? 19.460 17.954 19.231 1.00 0.00 541 PRO B N 8
ATOM 9439 C CA . PRO B 2 4 ? 20.908 18.100 19.034 1.00 0.00 541 PRO B CA 8
ATOM 9440 C C . PRO B 2 4 ? 21.249 19.271 18.082 1.00 0.00 541 PRO B C 8
ATOM 9441 O O . PRO B 2 4 ? 20.370 20.048 17.690 1.00 0.00 541 PRO B O 8
ATOM 9452 N N . ASN B 2 5 ? 22.527 19.394 17.691 1.00 0.00 542 ASN B N 8
ATOM 9453 C CA . ASN B 2 5 ? 23.023 20.419 16.760 1.00 0.00 542 ASN B CA 8
ATOM 9454 C C . ASN B 2 5 ? 22.141 20.594 15.495 1.00 0.00 542 ASN B C 8
ATOM 9455 O O . ASN B 2 5 ? 21.595 19.605 14.989 1.00 0.00 542 ASN B O 8
ATOM 9466 N N . PRO B 2 6 ? 22.019 21.828 14.957 1.00 0.00 543 PRO B N 8
ATOM 9467 C CA . PRO B 2 6 ? 21.145 22.128 13.823 1.00 0.00 543 PRO B CA 8
ATOM 9468 C C . PRO B 2 6 ? 21.580 21.372 12.561 1.00 0.00 543 PRO B C 8
ATOM 9469 O O . PRO B 2 6 ? 22.759 21.365 12.191 1.00 0.00 543 PRO B O 8
ATOM 9480 N N . ASP B 2 7 ? 20.618 20.729 11.899 1.00 0.00 544 ASP B N 8
ATOM 9481 C CA . ASP B 2 7 ? 20.865 19.964 10.675 1.00 0.00 544 ASP B CA 8
ATOM 9482 C C . ASP B 2 7 ? 21.073 20.863 9.437 1.00 0.00 544 ASP B C 8
ATOM 9483 O O . ASP B 2 7 ? 20.849 22.079 9.475 1.00 0.00 544 ASP B O 8
ATOM 9492 N N . TYR B 2 8 ? 21.490 20.257 8.324 1.00 0.00 545 TYR B N 8
ATOM 9493 C CA . TYR B 2 8 ? 21.787 20.938 7.058 1.00 0.00 545 TYR B CA 8
ATOM 9494 C C . TYR B 2 8 ? 20.646 20.751 6.038 1.00 0.00 545 TYR B C 8
ATOM 9495 O O . TYR B 2 8 ? 19.799 19.867 6.178 1.00 0.00 545 TYR B O 8
ATOM 9513 N N . GLU B 2 9 ? 20.635 21.589 4.997 1.00 0.00 546 GLU B N 8
ATOM 9514 C CA . GLU B 2 9 ? 19.583 21.654 3.965 1.00 0.00 546 GLU B CA 8
ATOM 9515 C C . GLU B 2 9 ? 18.139 21.761 4.536 1.00 0.00 546 GLU B C 8
ATOM 9516 O O . GLU B 2 9 ? 17.310 20.868 4.310 1.00 0.00 546 GLU B O 8
ATOM 9528 N N . PRO B 2 10 ? 17.820 22.834 5.296 1.00 0.00 547 PRO B N 8
ATOM 9529 C CA . PRO B 2 10 ? 16.489 23.064 5.869 1.00 0.00 547 PRO B CA 8
ATOM 9530 C C . PRO B 2 10 ? 15.402 23.330 4.801 1.00 0.00 547 PRO B C 8
ATOM 9531 O O . PRO B 2 10 ? 15.668 23.399 3.597 1.00 0.00 547 PRO B O 8
ATOM 9542 N N . ILE B 2 11 ? 14.157 23.505 5.260 1.00 0.00 548 ILE B N 8
ATOM 9543 C CA . ILE B 2 11 ? 12.942 23.637 4.444 1.00 0.00 548 ILE B CA 8
ATOM 9544 C C . ILE B 2 11 ? 12.143 24.852 4.959 1.00 0.00 548 ILE B C 8
ATOM 9545 O O . ILE B 2 11 ? 11.761 24.896 6.134 1.00 0.00 548 ILE B O 8
ATOM 9561 N N . ARG B 2 12 ? 11.878 25.811 4.063 1.00 0.00 549 ARG B N 8
ATOM 9562 C CA . ARG B 2 12 ? 11.152 27.083 4.308 1.00 0.00 549 ARG B CA 8
ATOM 9563 C C . ARG B 2 12 ? 11.776 27.923 5.443 1.00 0.00 549 ARG B C 8
ATOM 9564 O O . ARG B 2 12 ? 11.035 28.530 6.254 1.00 0.00 549 ARG B O 8
ATOM 9585 N N . GLY A 1 1 ? 6.435 3.173 -5.209 1.00 0.00 474 GLY A N 9
ATOM 9586 C CA . GLY A 1 1 ? 5.055 2.737 -4.900 1.00 0.00 474 GLY A CA 9
ATOM 9587 C C . GLY A 1 1 ? 4.997 1.967 -3.591 1.00 0.00 474 GLY A C 9
ATOM 9588 O O . GLY A 1 1 ? 4.726 2.551 -2.538 1.00 0.00 474 GLY A O 9
ATOM 9592 N N . SER A 1 2 ? 5.276 0.659 -3.646 1.00 0.00 475 SER A N 9
ATOM 9593 C CA . SER A 1 2 ? 5.236 -0.288 -2.511 1.00 0.00 475 SER A CA 9
ATOM 9594 C C . SER A 1 2 ? 6.454 -1.231 -2.519 1.00 0.00 475 SER A C 9
ATOM 9595 O O . SER A 1 2 ? 7.221 -1.253 -3.487 1.00 0.00 475 SER A O 9
ATOM 9603 N N . MET A 1 3 ? 6.632 -2.028 -1.452 1.00 0.00 476 MET A N 9
ATOM 9604 C CA . MET A 1 3 ? 7.757 -2.972 -1.264 1.00 0.00 476 MET A CA 9
ATOM 9605 C C . MET A 1 3 ? 9.155 -2.326 -1.432 1.00 0.00 476 MET A C 9
ATOM 9606 O O . MET A 1 3 ? 10.077 -2.930 -1.990 1.00 0.00 476 MET A O 9
ATOM 9620 N N . GLY A 1 4 ? 9.311 -1.077 -0.973 1.00 0.00 477 GLY A N 9
ATOM 9621 C CA . GLY A 1 4 ? 10.475 -0.218 -1.240 1.00 0.00 477 GLY A CA 9
ATOM 9622 C C . GLY A 1 4 ? 10.945 0.558 -0.006 1.00 0.00 477 GLY A C 9
ATOM 9623 O O . GLY A 1 4 ? 10.766 1.776 0.069 1.00 0.00 477 GLY A O 9
ATOM 9627 N N . THR A 1 5 ? 11.513 -0.150 0.976 1.00 0.00 478 THR A N 9
ATOM 9628 C CA . THR A 1 5 ? 12.078 0.420 2.216 1.00 0.00 478 THR A CA 9
ATOM 9629 C C . THR A 1 5 ? 13.176 1.462 1.940 1.00 0.00 478 THR A C 9
ATOM 9630 O O . THR A 1 5 ? 14.278 1.138 1.486 1.00 0.00 478 THR A O 9
ATOM 9641 N N . ALA A 1 6 ? 12.879 2.737 2.216 1.00 0.00 479 ALA A N 9
ATOM 9642 C CA . ALA A 1 6 ? 13.820 3.855 2.061 1.00 0.00 479 ALA A CA 9
ATOM 9643 C C . ALA A 1 6 ? 14.897 3.924 3.169 1.00 0.00 479 ALA A C 9
ATOM 9644 O O . ALA A 1 6 ? 15.928 4.579 2.992 1.00 0.00 479 ALA A O 9
ATOM 9651 N N . GLY A 1 7 ? 14.676 3.240 4.299 1.00 0.00 480 GLY A N 9
ATOM 9652 C CA . GLY A 1 7 ? 15.597 3.189 5.437 1.00 0.00 480 GLY A CA 9
ATOM 9653 C C . GLY A 1 7 ? 15.249 2.053 6.404 1.00 0.00 480 GLY A C 9
ATOM 9654 O O . GLY A 1 7 ? 15.584 0.895 6.136 1.00 0.00 480 GLY A O 9
ATOM 9658 N N . LYS A 1 8 ? 14.567 2.373 7.513 1.00 0.00 481 LYS A N 9
ATOM 9659 C CA . LYS A 1 8 ? 14.124 1.426 8.561 1.00 0.00 481 LYS A CA 9
ATOM 9660 C C . LYS A 1 8 ? 13.098 2.064 9.504 1.00 0.00 481 LYS A C 9
ATOM 9661 O O . LYS A 1 8 ? 12.854 3.273 9.462 1.00 0.00 481 LYS A O 9
ATOM 9680 N N . TRP A 1 9 ? 12.525 1.239 10.373 1.00 0.00 482 TRP A N 9
ATOM 9681 C CA . TRP A 1 9 ? 11.587 1.634 11.423 1.00 0.00 482 TRP A CA 9
ATOM 9682 C C . TRP A 1 9 ? 12.324 2.080 12.698 1.00 0.00 482 TRP A C 9
ATOM 9683 O O . TRP A 1 9 ? 13.305 1.453 13.109 1.00 0.00 482 TRP A O 9
ATOM 9704 N N . VAL A 1 10 ? 11.813 3.118 13.364 1.00 0.00 483 VAL A N 9
ATOM 9705 C CA . VAL A 1 10 ? 12.293 3.590 14.678 1.00 0.00 483 VAL A CA 9
ATOM 9706 C C . VAL A 1 10 ? 11.128 3.978 15.580 1.00 0.00 483 VAL A C 9
ATOM 9707 O O . VAL A 1 10 ? 10.145 4.556 15.118 1.00 0.00 483 VAL A O 9
ATOM 9720 N N . LEU A 1 11 ? 11.254 3.683 16.873 1.00 0.00 484 LEU A N 9
ATOM 9721 C CA . LEU A 1 11 ? 10.316 4.105 17.914 1.00 0.00 484 LEU A CA 9
ATOM 9722 C C . LEU A 1 11 ? 10.737 5.468 18.483 1.00 0.00 484 LEU A C 9
ATOM 9723 O O . LEU A 1 11 ? 11.927 5.763 18.609 1.00 0.00 484 LEU A O 9
ATOM 9739 N N . CYS A 1 12 ? 9.756 6.282 18.865 1.00 0.00 485 CYS A N 9
ATOM 9740 C CA . CYS A 1 12 ? 9.949 7.522 19.607 1.00 0.00 485 CYS A CA 9
ATOM 9741 C C . CYS A 1 12 ? 10.012 7.240 21.119 1.00 0.00 485 CYS A C 9
ATOM 9742 O O . CYS A 1 12 ? 9.023 6.831 21.728 1.00 0.00 485 CYS A O 9
ATOM 9750 N N . ASN A 1 13 ? 11.177 7.467 21.728 1.00 0.00 486 ASN A N 9
ATOM 9751 C CA . ASN A 1 13 ? 11.396 7.411 23.178 1.00 0.00 486 ASN A CA 9
ATOM 9752 C C . ASN A 1 13 ? 10.750 8.597 23.938 1.00 0.00 486 ASN A C 9
ATOM 9753 O O . ASN A 1 13 ? 10.391 8.451 25.107 1.00 0.00 486 ASN A O 9
ATOM 9764 N N . TYR A 1 14 ? 10.585 9.752 23.272 1.00 0.00 487 TYR A N 9
ATOM 9765 C CA . TYR A 1 14 ? 10.050 11.009 23.829 1.00 0.00 487 TYR A CA 9
ATOM 9766 C C . TYR A 1 14 ? 9.141 11.737 22.818 1.00 0.00 487 TYR A C 9
ATOM 9767 O O . TYR A 1 14 ? 9.170 11.464 21.617 1.00 0.00 487 TYR A O 9
ATOM 9785 N N . ASP A 1 15 ? 8.323 12.668 23.314 1.00 0.00 488 ASP A N 9
ATOM 9786 C CA . ASP A 1 15 ? 7.485 13.568 22.511 1.00 0.00 488 ASP A CA 9
ATOM 9787 C C . ASP A 1 15 ? 8.298 14.728 21.887 1.00 0.00 488 ASP A C 9
ATOM 9788 O O . ASP A 1 15 ? 9.352 15.116 22.404 1.00 0.00 488 ASP A O 9
ATOM 9797 N N . PHE A 1 16 ? 7.779 15.325 20.808 1.00 0.00 489 PHE A N 9
ATOM 9798 C CA . PHE A 1 16 ? 8.373 16.465 20.094 1.00 0.00 489 PHE A CA 9
ATOM 9799 C C . PHE A 1 16 ? 7.323 17.250 19.276 1.00 0.00 489 PHE A C 9
ATOM 9800 O O . PHE A 1 16 ? 6.339 16.682 18.800 1.00 0.00 489 PHE A O 9
ATOM 9817 N N . GLN A 1 17 ? 7.539 18.555 19.067 1.00 0.00 490 GLN A N 9
ATOM 9818 C CA . GLN A 1 17 ? 6.633 19.444 18.324 1.00 0.00 490 GLN A CA 9
ATOM 9819 C C . GLN A 1 17 ? 7.357 20.157 17.176 1.00 0.00 490 GLN A C 9
ATOM 9820 O O . GLN A 1 17 ? 8.491 20.611 17.330 1.00 0.00 490 GLN A O 9
ATOM 9834 N N . ALA A 1 18 ? 6.669 20.301 16.037 1.00 0.00 491 ALA A N 9
ATOM 9835 C CA . ALA A 1 18 ? 7.213 20.969 14.857 1.00 0.00 491 ALA A CA 9
ATOM 9836 C C . ALA A 1 18 ? 7.273 22.491 15.064 1.00 0.00 491 ALA A C 9
ATOM 9837 O O . ALA A 1 18 ? 6.247 23.179 15.016 1.00 0.00 491 ALA A O 9
ATOM 9844 N N . ARG A 1 19 ? 8.474 23.030 15.286 1.00 0.00 492 ARG A N 9
ATOM 9845 C CA . ARG A 1 19 ? 8.704 24.480 15.386 1.00 0.00 492 ARG A CA 9
ATOM 9846 C C . ARG A 1 19 ? 8.654 25.186 14.018 1.00 0.00 492 ARG A C 9
ATOM 9847 O O . ARG A 1 19 ? 8.483 26.406 13.976 1.00 0.00 492 ARG A O 9
ATOM 9868 N N . ASN A 1 20 ? 8.780 24.436 12.912 1.00 0.00 493 ASN A N 9
ATOM 9869 C CA . ASN A 1 20 ? 8.832 24.935 11.525 1.00 0.00 493 ASN A CA 9
ATOM 9870 C C . ASN A 1 20 ? 8.276 23.901 10.515 1.00 0.00 493 ASN A C 9
ATOM 9871 O O . ASN A 1 20 ? 8.042 22.743 10.865 1.00 0.00 493 ASN A O 9
ATOM 9882 N N . SER A 1 21 ? 8.118 24.289 9.241 1.00 0.00 494 SER A N 9
ATOM 9883 C CA . SER A 1 21 ? 7.721 23.374 8.145 1.00 0.00 494 SER A CA 9
ATOM 9884 C C . SER A 1 21 ? 8.789 22.329 7.769 1.00 0.00 494 SER A C 9
ATOM 9885 O O . SER A 1 21 ? 8.460 21.304 7.168 1.00 0.00 494 SER A O 9
ATOM 9893 N N . SER A 1 22 ? 10.062 22.561 8.116 1.00 0.00 495 SER A N 9
ATOM 9894 C CA . SER A 1 22 ? 11.169 21.601 7.934 1.00 0.00 495 SER A CA 9
ATOM 9895 C C . SER A 1 22 ? 11.089 20.370 8.851 1.00 0.00 495 SER A C 9
ATOM 9896 O O . SER A 1 22 ? 11.745 19.358 8.605 1.00 0.00 495 SER A O 9
ATOM 9904 N N . GLU A 1 23 ? 10.267 20.425 9.892 1.00 0.00 496 GLU A N 9
ATOM 9905 C CA . GLU A 1 23 ? 10.176 19.446 10.976 1.00 0.00 496 GLU A CA 9
ATOM 9906 C C . GLU A 1 23 ? 8.729 18.968 11.180 1.00 0.00 496 GLU A C 9
ATOM 9907 O O . GLU A 1 23 ? 7.802 19.384 10.477 1.00 0.00 496 GLU A O 9
ATOM 9919 N N . LEU A 1 24 ? 8.548 18.047 12.127 1.00 0.00 497 LEU A N 9
ATOM 9920 C CA . LEU A 1 24 ? 7.287 17.338 12.367 1.00 0.00 497 LEU A CA 9
ATOM 9921 C C . LEU A 1 24 ? 7.013 17.126 13.861 1.00 0.00 497 LEU A C 9
ATOM 9922 O O . LEU A 1 24 ? 7.931 17.035 14.674 1.00 0.00 497 LEU A O 9
ATOM 9938 N N . SER A 1 25 ? 5.726 17.020 14.202 1.00 0.00 498 SER A N 9
ATOM 9939 C CA . SER A 1 25 ? 5.263 16.701 15.554 1.00 0.00 498 SER A CA 9
ATOM 9940 C C . SER A 1 25 ? 5.077 15.188 15.694 1.00 0.00 498 SER A C 9
ATOM 9941 O O . SER A 1 25 ? 4.438 14.542 14.856 1.00 0.00 498 SER A O 9
ATOM 9949 N N . VAL A 1 26 ? 5.672 14.614 16.740 1.00 0.00 499 VAL A N 9
ATOM 9950 C CA . VAL A 1 26 ? 5.650 13.174 17.036 1.00 0.00 499 VAL A CA 9
ATOM 9951 C C . VAL A 1 26 ? 5.548 12.955 18.547 1.00 0.00 499 VAL A C 9
ATOM 9952 O O . VAL A 1 26 ? 5.829 13.852 19.346 1.00 0.00 499 VAL A O 9
ATOM 9965 N N . LYS A 1 27 ? 5.138 11.759 18.961 1.00 0.00 500 LYS A N 9
ATOM 9966 C CA . LYS A 1 27 ? 4.833 11.430 20.359 1.00 0.00 500 LYS A CA 9
ATOM 9967 C C . LYS A 1 27 ? 5.596 10.180 20.767 1.00 0.00 500 LYS A C 9
ATOM 9968 O O . LYS A 1 27 ? 5.847 9.310 19.931 1.00 0.00 500 LYS A O 9
ATOM 9987 N N . GLN A 1 28 ? 5.972 10.069 22.040 1.00 0.00 501 GLN A N 9
ATOM 9988 C CA . GLN A 1 28 ? 6.543 8.817 22.535 1.00 0.00 501 GLN A CA 9
ATOM 9989 C C . GLN A 1 28 ? 5.592 7.630 22.314 1.00 0.00 501 GLN A C 9
ATOM 9990 O O . GLN A 1 28 ? 4.367 7.789 22.304 1.00 0.00 501 GLN A O 9
ATOM 10004 N N . ARG A 1 29 ? 6.185 6.437 22.163 1.00 0.00 502 ARG A N 9
ATOM 10005 C CA . ARG A 1 29 ? 5.502 5.151 21.924 1.00 0.00 502 ARG A CA 9
ATOM 10006 C C . ARG A 1 29 ? 4.913 5.008 20.503 1.00 0.00 502 ARG A C 9
ATOM 10007 O O . ARG A 1 29 ? 4.100 4.112 20.263 1.00 0.00 502 ARG A O 9
ATOM 10028 N N . ASP A 1 30 ? 5.349 5.846 19.555 1.00 0.00 503 ASP A N 9
ATOM 10029 C CA . ASP A 1 30 ? 4.967 5.792 18.130 1.00 0.00 503 ASP A CA 9
ATOM 10030 C C . ASP A 1 30 ? 6.148 5.314 17.268 1.00 0.00 503 ASP A C 9
ATOM 10031 O O . ASP A 1 30 ? 7.302 5.605 17.587 1.00 0.00 503 ASP A O 9
ATOM 10040 N N . VAL A 1 31 ? 5.867 4.633 16.149 1.00 0.00 504 VAL A N 9
ATOM 10041 C CA . VAL A 1 31 ? 6.882 4.122 15.203 1.00 0.00 504 VAL A CA 9
ATOM 10042 C C . VAL A 1 31 ? 6.807 4.854 13.854 1.00 0.00 504 VAL A C 9
ATOM 10043 O O . VAL A 1 31 ? 5.716 5.113 13.340 1.00 0.00 504 VAL A O 9
ATOM 10056 N N . LEU A 1 32 ? 7.972 5.198 13.289 1.00 0.00 505 LEU A N 9
ATOM 10057 C CA . LEU A 1 32 ? 8.128 6.044 12.094 1.00 0.00 505 LEU A CA 9
ATOM 10058 C C . LEU A 1 32 ? 9.099 5.415 11.083 1.00 0.00 505 LEU A C 9
ATOM 10059 O O . LEU A 1 32 ? 10.035 4.704 11.456 1.00 0.00 505 LEU A O 9
ATOM 10075 N N . GLU A 1 33 ? 8.887 5.703 9.798 1.00 0.00 506 GLU A N 9
ATOM 10076 C CA . GLU A 1 33 ? 9.762 5.295 8.692 1.00 0.00 506 GLU A CA 9
ATOM 10077 C C . GLU A 1 33 ? 10.853 6.353 8.462 1.00 0.00 506 GLU A C 9
ATOM 10078 O O . GLU A 1 33 ? 10.554 7.463 8.018 1.00 0.00 506 GLU A O 9
ATOM 10090 N N . VAL A 1 34 ? 12.114 6.020 8.755 1.00 0.00 507 VAL A N 9
ATOM 10091 C CA . VAL A 1 34 ? 13.283 6.851 8.411 1.00 0.00 507 VAL A CA 9
ATOM 10092 C C . VAL A 1 34 ? 13.625 6.685 6.926 1.00 0.00 507 VAL A C 9
ATOM 10093 O O . VAL A 1 34 ? 13.461 5.612 6.340 1.00 0.00 507 VAL A O 9
ATOM 10106 N N . LEU A 1 35 ? 14.156 7.759 6.345 1.00 0.00 508 LEU A N 9
ATOM 10107 C CA . LEU A 1 35 ? 14.522 7.941 4.945 1.00 0.00 508 LEU A CA 9
ATOM 10108 C C . LEU A 1 35 ? 16.005 8.341 4.786 1.00 0.00 508 LEU A C 9
ATOM 10109 O O . LEU A 1 35 ? 16.605 8.052 3.749 1.00 0.00 508 LEU A O 9
ATOM 10125 N N . ASP A 1 36 ? 16.612 8.961 5.811 1.00 0.00 509 ASP A N 9
ATOM 10126 C CA . ASP A 1 36 ? 18.034 9.347 5.843 1.00 0.00 509 ASP A CA 9
ATOM 10127 C C . ASP A 1 36 ? 18.557 9.386 7.288 1.00 0.00 509 ASP A C 9
ATOM 10128 O O . ASP A 1 36 ? 17.889 9.928 8.166 1.00 0.00 509 ASP A O 9
ATOM 10137 N N . ASP A 1 37 ? 19.756 8.841 7.528 1.00 0.00 510 ASP A N 9
ATOM 10138 C CA . ASP A 1 37 ? 20.313 8.561 8.866 1.00 0.00 510 ASP A CA 9
ATOM 10139 C C . ASP A 1 37 ? 21.840 8.797 8.959 1.00 0.00 510 ASP A C 9
ATOM 10140 O O . ASP A 1 37 ? 22.593 8.002 9.530 1.00 0.00 510 ASP A O 9
ATOM 10149 N N . SER A 1 38 ? 22.309 9.921 8.397 1.00 0.00 511 SER A N 9
ATOM 10150 C CA . SER A 1 38 ? 23.742 10.268 8.278 1.00 0.00 511 SER A CA 9
ATOM 10151 C C . SER A 1 38 ? 24.135 11.523 9.090 1.00 0.00 511 SER A C 9
ATOM 10152 O O . SER A 1 38 ? 25.298 11.941 9.083 1.00 0.00 511 SER A O 9
ATOM 10160 N N . ARG A 1 39 ? 23.177 12.125 9.813 1.00 0.00 512 ARG A N 9
ATOM 10161 C CA . ARG A 1 39 ? 23.315 13.388 10.573 1.00 0.00 512 ARG A CA 9
ATOM 10162 C C . ARG A 1 39 ? 22.576 13.342 11.924 1.00 0.00 512 ARG A C 9
ATOM 10163 O O . ARG A 1 39 ? 21.911 12.355 12.245 1.00 0.00 512 ARG A O 9
ATOM 10184 N N . LYS A 1 40 ? 22.671 14.428 12.706 1.00 0.00 513 LYS A N 9
ATOM 10185 C CA . LYS A 1 40 ? 22.007 14.627 14.018 1.00 0.00 513 LYS A CA 9
ATOM 10186 C C . LYS A 1 40 ? 20.469 14.590 13.975 1.00 0.00 513 LYS A C 9
ATOM 10187 O O . LYS A 1 40 ? 19.822 14.373 14.997 1.00 0.00 513 LYS A O 9
ATOM 10206 N N . TRP A 1 41 ? 19.871 14.813 12.808 1.00 0.00 514 TRP A N 9
ATOM 10207 C CA . TRP A 1 41 ? 18.422 14.770 12.598 1.00 0.00 514 TRP A CA 9
ATOM 10208 C C . TRP A 1 41 ? 18.125 13.884 11.397 1.00 0.00 514 TRP A C 9
ATOM 10209 O O . TRP A 1 41 ? 18.734 14.047 10.335 1.00 0.00 514 TRP A O 9
ATOM 10230 N N . TRP A 1 42 ? 17.208 12.931 11.568 1.00 0.00 515 TRP A N 9
ATOM 10231 C CA . TRP A 1 42 ? 16.871 11.973 10.517 1.00 0.00 515 TRP A CA 9
ATOM 10232 C C . TRP A 1 42 ? 15.602 12.421 9.798 1.00 0.00 515 TRP A C 9
ATOM 10233 O O . TRP A 1 42 ? 14.656 12.914 10.422 1.00 0.00 515 TRP A O 9
ATOM 10254 N N . LYS A 1 43 ? 15.595 12.271 8.471 1.00 0.00 516 LYS A N 9
ATOM 10255 C CA . LYS A 1 43 ? 14.412 12.492 7.654 1.00 0.00 516 LYS A CA 9
ATOM 10256 C C . LYS A 1 43 ? 13.524 11.285 7.867 1.00 0.00 516 LYS A C 9
ATOM 10257 O O . LYS A 1 43 ? 13.922 10.178 7.527 1.00 0.00 516 LYS A O 9
ATOM 10276 N N . VAL A 1 44 ? 12.364 11.483 8.466 1.00 0.00 517 VAL A N 9
ATOM 10277 C CA . VAL A 1 44 ? 11.350 10.440 8.676 1.00 0.00 517 VAL A CA 9
ATOM 10278 C C . VAL A 1 44 ? 9.989 10.864 8.108 1.00 0.00 517 VAL A C 9
ATOM 10279 O O . VAL A 1 44 ? 9.826 11.993 7.633 1.00 0.00 517 VAL A O 9
ATOM 10292 N N . ARG A 1 45 ? 9.001 9.968 8.186 1.00 0.00 518 ARG A N 9
ATOM 10293 C CA . ARG A 1 45 ? 7.613 10.200 7.759 1.00 0.00 518 ARG A CA 9
ATOM 10294 C C . ARG A 1 45 ? 6.630 9.788 8.855 1.00 0.00 518 ARG A C 9
ATOM 10295 O O . ARG A 1 45 ? 6.806 8.743 9.489 1.00 0.00 518 ARG A O 9
ATOM 10316 N N . ASP A 1 46 ? 5.610 10.616 9.087 1.00 0.00 519 ASP A N 9
ATOM 10317 C CA . ASP A 1 46 ? 4.549 10.332 10.060 1.00 0.00 519 ASP A CA 9
ATOM 10318 C C . ASP A 1 46 ? 3.593 9.209 9.575 1.00 0.00 519 ASP A C 9
ATOM 10319 O O . ASP A 1 46 ? 3.617 8.825 8.400 1.00 0.00 519 ASP A O 9
ATOM 10328 N N . PRO A 1 47 ? 2.730 8.659 10.450 1.00 0.00 520 PRO A N 9
ATOM 10329 C CA . PRO A 1 47 ? 1.803 7.574 10.105 1.00 0.00 520 PRO A CA 9
ATOM 10330 C C . PRO A 1 47 ? 0.571 8.021 9.278 1.00 0.00 520 PRO A C 9
ATOM 10331 O O . PRO A 1 47 ? -0.471 7.358 9.315 1.00 0.00 520 PRO A O 9
ATOM 10342 N N . ALA A 1 48 ? 0.669 9.122 8.520 1.00 0.00 521 ALA A N 9
ATOM 10343 C CA . ALA A 1 48 ? -0.391 9.644 7.653 1.00 0.00 521 ALA A CA 9
ATOM 10344 C C . ALA A 1 48 ? 0.095 10.025 6.238 1.00 0.00 521 ALA A C 9
ATOM 10345 O O . ALA A 1 48 ? -0.609 9.750 5.262 1.00 0.00 521 ALA A O 9
ATOM 10352 N N . GLY A 1 49 ? 1.290 10.618 6.105 1.00 0.00 522 GLY A N 9
ATOM 10353 C CA . GLY A 1 49 ? 1.877 10.976 4.803 1.00 0.00 522 GLY A CA 9
ATOM 10354 C C . GLY A 1 49 ? 2.824 12.177 4.759 1.00 0.00 522 GLY A C 9
ATOM 10355 O O . GLY A 1 49 ? 3.046 12.723 3.675 1.00 0.00 522 GLY A O 9
ATOM 10359 N N . GLN A 1 50 ? 3.358 12.622 5.896 1.00 0.00 523 GLN A N 9
ATOM 10360 C CA . GLN A 1 50 ? 4.089 13.884 6.021 1.00 0.00 523 GLN A CA 9
ATOM 10361 C C . GLN A 1 50 ? 5.563 13.612 6.308 1.00 0.00 523 GLN A C 9
ATOM 10362 O O . GLN A 1 50 ? 5.880 12.898 7.257 1.00 0.00 523 GLN A O 9
ATOM 10376 N N . GLU A 1 51 ? 6.456 14.197 5.512 1.00 0.00 524 GLU A N 9
ATOM 10377 C CA . GLU A 1 51 ? 7.913 14.064 5.652 1.00 0.00 524 GLU A CA 9
ATOM 10378 C C . GLU A 1 51 ? 8.551 15.367 6.162 1.00 0.00 524 GLU A C 9
ATOM 10379 O O . GLU A 1 51 ? 8.072 16.474 5.906 1.00 0.00 524 GLU A O 9
ATOM 10391 N N . GLY A 1 52 ? 9.658 15.216 6.890 1.00 0.00 525 GLY A N 9
ATOM 10392 C CA . GLY A 1 52 ? 10.378 16.287 7.577 1.00 0.00 525 GLY A CA 9
ATOM 10393 C C . GLY A 1 52 ? 11.473 15.706 8.474 1.00 0.00 525 GLY A C 9
ATOM 10394 O O . GLY A 1 52 ? 11.810 14.522 8.369 1.00 0.00 525 GLY A O 9
ATOM 10398 N N . TYR A 1 53 ? 12.006 16.525 9.381 1.00 0.00 526 TYR A N 9
ATOM 10399 C CA . TYR A 1 53 ? 13.123 16.153 10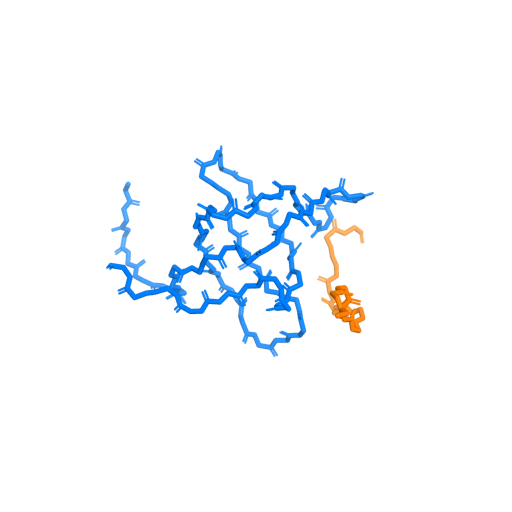.251 1.00 0.00 526 TYR A CA 9
ATOM 10400 C C . TYR A 1 53 ? 12.713 16.050 11.725 1.00 0.00 526 TYR A C 9
ATOM 10401 O O . TYR A 1 53 ? 11.891 16.826 12.219 1.00 0.00 526 TYR A O 9
ATOM 10419 N N . VAL A 1 54 ? 13.338 15.102 12.431 1.00 0.00 527 VAL A N 9
ATOM 10420 C CA . VAL A 1 54 ? 13.211 14.883 13.884 1.00 0.00 527 VAL A CA 9
ATOM 10421 C C . VAL A 1 54 ? 14.585 14.545 14.500 1.00 0.00 527 VAL A C 9
ATOM 10422 O O . VAL A 1 54 ? 15.446 13.994 13.804 1.00 0.00 527 VAL A O 9
ATOM 10435 N N . PRO A 1 55 ? 14.823 14.861 15.787 1.00 0.00 528 PRO A N 9
ATOM 10436 C CA . PRO A 1 55 ? 16.117 14.646 16.435 1.00 0.00 528 PRO A CA 9
ATOM 10437 C C . PRO A 1 55 ? 16.407 13.155 16.636 1.00 0.00 528 PRO A C 9
ATOM 10438 O O . PRO A 1 55 ? 15.590 12.433 17.204 1.00 0.00 528 PRO A O 9
ATOM 10449 N N . TYR A 1 56 ? 17.598 12.683 16.251 1.00 0.00 529 TYR A N 9
ATOM 10450 C CA . TYR A 1 56 ? 17.979 11.269 16.441 1.00 0.00 529 TYR A CA 9
ATOM 10451 C C . TYR A 1 56 ? 18.011 10.813 17.911 1.00 0.00 529 TYR A C 9
ATOM 10452 O O . TYR A 1 56 ? 17.942 9.616 18.184 1.00 0.00 529 TYR A O 9
ATOM 10470 N N . ASN A 1 57 ? 18.089 11.753 18.863 1.00 0.00 530 ASN A N 9
ATOM 10471 C CA . ASN A 1 57 ? 18.152 11.454 20.294 1.00 0.00 530 ASN A CA 9
ATOM 10472 C C . ASN A 1 57 ? 16.862 10.778 20.805 1.00 0.00 530 ASN A C 9
ATOM 10473 O O . ASN A 1 57 ? 16.922 9.836 21.600 1.00 0.00 530 ASN A O 9
ATOM 10484 N N . ILE A 1 58 ? 15.694 11.210 20.302 1.00 0.00 531 ILE A N 9
ATOM 10485 C CA . ILE A 1 58 ? 14.399 10.613 20.676 1.00 0.00 531 ILE A CA 9
ATOM 10486 C C . ILE A 1 58 ? 14.094 9.352 19.860 1.00 0.00 531 ILE A C 9
ATOM 10487 O O . ILE A 1 58 ? 13.132 8.659 20.174 1.00 0.00 531 ILE A O 9
ATOM 10503 N N . LEU A 1 59 ? 14.874 9.040 18.820 1.00 0.00 532 LEU A N 9
ATOM 10504 C CA . LEU A 1 59 ? 14.666 7.855 17.989 1.00 0.00 532 LEU A CA 9
ATOM 10505 C C . LEU A 1 59 ? 15.475 6.663 18.531 1.00 0.00 532 LEU A C 9
ATOM 10506 O O . LEU A 1 59 ? 16.642 6.806 18.904 1.00 0.00 532 LEU A O 9
ATOM 10522 N N . THR A 1 60 ? 14.872 5.471 18.541 1.00 0.00 533 THR A N 9
ATOM 10523 C CA . THR A 1 60 ? 15.538 4.214 18.934 1.00 0.00 533 THR A CA 9
ATOM 10524 C C . THR A 1 60 ? 15.314 3.117 17.874 1.00 0.00 533 THR A C 9
ATOM 10525 O O . THR A 1 60 ? 14.199 3.011 17.346 1.00 0.00 533 THR A O 9
ATOM 10536 N N . PRO A 1 61 ? 16.348 2.326 17.506 1.00 0.00 534 PRO A N 9
ATOM 10537 C CA . PRO A 1 61 ? 16.277 1.320 16.441 1.00 0.00 534 PRO A CA 9
ATOM 10538 C C . PRO A 1 61 ? 15.326 0.176 16.819 1.00 0.00 534 PRO A C 9
ATOM 10539 O O . PRO A 1 61 ? 15.634 -0.666 17.669 1.00 0.00 534 PRO A O 9
ATOM 10550 N N . TYR A 1 62 ? 14.141 0.162 16.204 1.00 0.00 535 TYR A N 9
ATOM 10551 C CA . TYR A 1 62 ? 13.070 -0.778 16.538 1.00 0.00 535 TYR A CA 9
ATOM 10552 C C . TYR A 1 62 ? 13.343 -2.176 15.934 1.00 0.00 535 TYR A C 9
ATOM 10553 O O . TYR A 1 62 ? 13.754 -2.261 14.770 1.00 0.00 535 TYR A O 9
ATOM 10571 N N . PRO A 1 63 ? 13.128 -3.284 16.677 1.00 0.00 536 PRO A N 9
ATOM 10572 C CA . PRO A 1 63 ? 13.457 -4.635 16.210 1.00 0.00 536 PRO A CA 9
ATOM 10573 C C . PRO A 1 63 ? 12.484 -5.187 15.146 1.00 0.00 536 PRO A C 9
ATOM 10574 O O . PRO A 1 63 ? 12.823 -6.153 14.453 1.00 0.00 536 PRO A O 9
ATOM 10585 N N . GLY A 1 64 ? 11.294 -4.584 14.998 1.00 0.00 537 GLY A N 9
ATOM 10586 C CA . GLY A 1 64 ? 10.244 -4.988 14.047 1.00 0.00 537 GLY A CA 9
ATOM 10587 C C . GLY A 1 64 ? 9.360 -6.131 14.553 1.00 0.00 537 GLY A C 9
ATOM 10588 O O . GLY A 1 64 ? 8.995 -6.998 13.727 1.00 0.00 537 GLY A O 9
ATOM 10592 N N . PRO B 2 1 ? 18.582 14.982 27.152 1.00 0.00 538 PRO B N 9
ATOM 10593 C CA . PRO B 2 1 ? 18.891 16.266 26.456 1.00 0.00 538 PRO B CA 9
ATOM 10594 C C . PRO B 2 1 ? 18.604 16.189 24.934 1.00 0.00 538 PRO B C 9
ATOM 10595 O O . PRO B 2 1 ? 19.537 16.131 24.127 1.00 0.00 538 PRO B O 9
ATOM 10606 N N . PRO B 2 2 ? 17.318 16.168 24.517 1.00 0.00 539 PRO B N 9
ATOM 10607 C CA . PRO B 2 2 ? 16.921 16.108 23.105 1.00 0.00 539 PRO B CA 9
ATOM 10608 C C . PRO B 2 2 ? 17.197 17.432 22.359 1.00 0.00 539 PRO B C 9
ATOM 10609 O O . PRO B 2 2 ? 17.653 18.411 22.957 1.00 0.00 539 PRO B O 9
ATOM 10620 N N . VAL B 2 3 ? 16.901 17.468 21.050 1.00 0.00 540 VAL B N 9
ATOM 10621 C CA . VAL B 2 3 ? 17.215 18.594 20.135 1.00 0.00 540 VAL B CA 9
ATOM 10622 C C . VAL B 2 3 ? 18.747 18.845 20.091 1.00 0.00 540 VAL B C 9
ATOM 10623 O O . VAL B 2 3 ? 19.245 19.807 20.687 1.00 0.00 540 VAL B O 9
ATOM 10636 N N . PRO B 2 4 ? 19.519 17.943 19.438 1.00 0.00 541 PRO B N 9
ATOM 10637 C CA . PRO B 2 4 ? 20.976 18.030 19.270 1.00 0.00 541 PRO B CA 9
ATOM 10638 C C . PRO B 2 4 ? 21.391 19.184 18.328 1.00 0.00 541 PRO B C 9
ATOM 10639 O O . PRO B 2 4 ? 20.555 19.991 17.904 1.00 0.00 541 PRO B O 9
ATOM 10650 N N . ASN B 2 5 ? 22.686 19.259 17.982 1.00 0.00 542 ASN B N 9
ATOM 10651 C CA . ASN B 2 5 ? 23.246 20.252 17.050 1.00 0.00 542 ASN B CA 9
ATOM 10652 C C . ASN B 2 5 ? 22.421 20.420 15.747 1.00 0.00 542 ASN B C 9
ATOM 10653 O O . ASN B 2 5 ? 21.886 19.430 15.232 1.00 0.00 542 ASN B O 9
ATOM 10664 N N . PRO B 2 6 ? 22.329 21.650 15.193 1.00 0.00 543 PRO B N 9
ATOM 10665 C CA . PRO B 2 6 ? 21.481 21.946 14.040 1.00 0.00 543 PRO B CA 9
ATOM 10666 C C . PRO B 2 6 ? 21.929 21.186 12.784 1.00 0.00 543 PRO B C 9
ATOM 10667 O O . PRO B 2 6 ? 23.107 21.168 12.411 1.00 0.00 543 PRO B O 9
ATOM 10678 N N . ASP B 2 7 ? 20.958 20.553 12.133 1.00 0.00 544 ASP B N 9
ATOM 10679 C CA . ASP B 2 7 ? 21.081 19.819 10.875 1.00 0.00 544 ASP B CA 9
ATOM 10680 C C . ASP B 2 7 ? 21.193 20.733 9.633 1.00 0.00 544 ASP B C 9
ATOM 10681 O O . ASP B 2 7 ? 21.232 21.964 9.735 1.00 0.00 544 ASP B O 9
ATOM 10690 N N . TYR B 2 8 ? 21.240 20.118 8.445 1.00 0.00 545 TYR B N 9
ATOM 10691 C CA . TYR B 2 8 ? 21.418 20.790 7.151 1.00 0.00 545 TYR B CA 9
ATOM 10692 C C . TYR B 2 8 ? 20.392 20.307 6.103 1.00 0.00 545 TYR B C 9
ATOM 10693 O O . TYR B 2 8 ? 19.611 19.388 6.360 1.00 0.00 545 TYR B O 9
ATOM 10711 N N . GLU B 2 9 ? 20.389 20.928 4.918 1.00 0.00 546 GLU B N 9
ATOM 10712 C CA . GLU B 2 9 ? 19.333 20.805 3.893 1.00 0.00 546 GLU B CA 9
ATOM 10713 C C . GLU B 2 9 ? 17.912 21.135 4.434 1.00 0.00 546 GLU B C 9
ATOM 10714 O O . GLU B 2 9 ? 17.030 20.265 4.456 1.00 0.00 546 GLU B O 9
ATOM 10726 N N . PRO B 2 10 ? 17.677 22.382 4.907 1.00 0.00 547 PRO B N 9
ATOM 10727 C CA . PRO B 2 10 ? 16.384 22.836 5.435 1.00 0.00 547 PRO B CA 9
ATOM 10728 C C . PRO B 2 10 ? 15.274 22.922 4.363 1.00 0.00 547 PRO B C 9
ATOM 10729 O O . PRO B 2 10 ? 15.497 22.685 3.171 1.00 0.00 547 PRO B O 9
ATOM 10740 N N . ILE B 2 11 ? 14.061 23.288 4.798 1.00 0.00 548 ILE B N 9
ATOM 10741 C CA . ILE B 2 11 ? 12.828 23.326 4.000 1.00 0.00 548 ILE B CA 9
ATOM 10742 C C . ILE B 2 11 ? 12.082 24.633 4.326 1.00 0.00 548 ILE B C 9
ATOM 10743 O O . ILE B 2 11 ? 11.901 24.973 5.500 1.00 0.00 548 ILE B O 9
ATOM 10759 N N . ARG B 2 12 ? 11.636 25.337 3.278 1.00 0.00 549 ARG B N 9
ATOM 10760 C CA . ARG B 2 12 ? 10.967 26.660 3.313 1.00 0.00 549 ARG B CA 9
ATOM 10761 C C . ARG B 2 12 ? 11.739 27.700 4.152 1.00 0.00 549 ARG B C 9
ATOM 10762 O O . ARG B 2 12 ? 11.159 28.345 5.057 1.00 0.00 549 ARG B O 9
ATOM 10783 N N . GLY A 1 1 ? 8.007 -4.006 4.845 1.00 0.00 474 GLY A N 10
ATOM 10784 C CA . GLY A 1 1 ? 9.183 -3.470 4.123 1.00 0.00 474 GLY A CA 10
ATOM 10785 C C . GLY A 1 1 ? 9.040 -3.676 2.626 1.00 0.00 474 GLY A C 10
ATOM 10786 O O . GLY A 1 1 ? 9.003 -4.819 2.167 1.00 0.00 474 GLY A O 10
ATOM 10790 N N . SER A 1 2 ? 8.958 -2.589 1.851 1.00 0.00 475 SER A N 10
ATOM 10791 C CA . SER A 1 2 ? 8.841 -2.630 0.381 1.00 0.00 475 SER A CA 10
ATOM 10792 C C . SER A 1 2 ? 9.530 -1.423 -0.271 1.00 0.00 475 SER A C 10
ATOM 10793 O O . SER A 1 2 ? 9.365 -0.286 0.182 1.00 0.00 475 SER A O 10
ATOM 10801 N N . MET A 1 3 ? 10.302 -1.675 -1.337 1.00 0.00 476 MET A N 10
ATOM 10802 C CA . MET A 1 3 ? 11.060 -0.681 -2.127 1.00 0.00 476 MET A CA 10
ATOM 10803 C C . MET A 1 3 ? 11.964 0.258 -1.285 1.00 0.00 476 MET A C 10
ATOM 10804 O O . MET A 1 3 ? 12.106 1.444 -1.598 1.00 0.00 476 MET A O 10
ATOM 10818 N N . GLY A 1 4 ? 12.555 -0.256 -0.196 1.00 0.00 477 GLY A N 10
ATOM 10819 C CA . GLY A 1 4 ? 13.169 0.536 0.886 1.00 0.00 477 GLY A CA 10
ATOM 10820 C C . GLY A 1 4 ? 14.571 0.071 1.299 1.00 0.00 477 GLY A C 10
ATOM 10821 O O . GLY A 1 4 ? 14.783 -0.337 2.443 1.00 0.00 477 GLY A O 10
ATOM 10825 N N . THR A 1 5 ? 15.532 0.112 0.370 1.00 0.00 478 THR A N 10
ATOM 10826 C CA . THR A 1 5 ? 16.946 -0.285 0.583 1.00 0.00 478 THR A CA 10
ATOM 10827 C C . THR A 1 5 ? 17.748 0.605 1.548 1.00 0.00 478 THR A C 10
ATOM 10828 O O . THR A 1 5 ? 18.792 0.172 2.043 1.00 0.00 478 THR A O 10
ATOM 10839 N N . ALA A 1 6 ? 17.288 1.830 1.825 1.00 0.00 479 ALA A N 10
ATOM 10840 C CA . ALA A 1 6 ? 18.002 2.845 2.613 1.00 0.00 479 ALA A CA 10
ATOM 10841 C C . ALA A 1 6 ? 17.082 3.509 3.663 1.00 0.00 479 ALA A C 10
ATOM 10842 O O . ALA A 1 6 ? 16.989 4.736 3.768 1.00 0.00 479 ALA A O 10
ATOM 10849 N N . GLY A 1 7 ? 16.371 2.677 4.428 1.00 0.00 480 GLY A N 10
ATOM 10850 C CA . GLY A 1 7 ? 15.480 3.081 5.519 1.00 0.00 480 GLY A CA 10
ATOM 10851 C C . GLY A 1 7 ? 15.112 1.918 6.448 1.00 0.00 480 GLY A C 10
ATOM 10852 O O . GLY A 1 7 ? 15.387 0.751 6.146 1.00 0.00 480 GLY A O 10
ATOM 10856 N N . LYS A 1 8 ? 14.502 2.244 7.593 1.00 0.00 481 LYS A N 10
ATOM 10857 C CA . LYS A 1 8 ? 14.079 1.306 8.651 1.00 0.00 481 LYS A CA 10
ATOM 10858 C C . LYS A 1 8 ? 13.045 1.955 9.573 1.00 0.00 481 LYS A C 10
ATOM 10859 O O . LYS A 1 8 ? 12.796 3.164 9.508 1.00 0.00 481 LYS A O 10
ATOM 10878 N N . TRP A 1 9 ? 12.474 1.138 10.450 1.00 0.00 482 TRP A N 10
ATOM 10879 C CA . TRP A 1 9 ? 11.549 1.565 11.495 1.00 0.00 482 TRP A CA 10
ATOM 10880 C C . TRP A 1 9 ? 12.314 1.989 12.751 1.00 0.00 482 TRP A C 10
ATOM 10881 O O . TRP A 1 9 ? 13.302 1.358 13.142 1.00 0.00 482 TRP A O 10
ATOM 10902 N N . VAL A 1 10 ? 11.809 3.023 13.419 1.00 0.00 483 VAL A N 10
ATOM 10903 C CA . VAL A 1 10 ? 12.308 3.498 14.716 1.00 0.00 483 VAL A CA 10
ATOM 10904 C C . VAL A 1 10 ? 11.134 3.854 15.622 1.00 0.00 483 VAL A C 10
ATOM 10905 O O . VAL A 1 10 ? 10.149 4.448 15.179 1.00 0.00 483 VAL A O 10
ATOM 10918 N N . LEU A 1 11 ? 11.240 3.470 16.893 1.00 0.00 484 LEU A N 10
ATOM 10919 C CA . LEU A 1 11 ? 10.310 3.879 17.951 1.00 0.00 484 LEU A CA 10
ATOM 10920 C C . LEU A 1 11 ? 10.718 5.258 18.496 1.00 0.00 484 LEU A C 10
ATOM 10921 O O . LEU A 1 11 ? 11.909 5.554 18.636 1.00 0.00 484 LEU A O 10
ATOM 10937 N N . CYS A 1 12 ? 9.734 6.087 18.841 1.00 0.00 485 CYS A N 10
ATOM 10938 C CA . CYS A 1 12 ? 9.945 7.340 19.558 1.00 0.00 485 CYS A CA 10
ATOM 10939 C C . CYS A 1 12 ? 10.074 7.089 21.074 1.00 0.00 485 CYS A C 10
ATOM 10940 O O . CYS A 1 12 ? 9.103 6.713 21.733 1.00 0.00 485 CYS A O 10
ATOM 10948 N N . ASN A 1 13 ? 11.267 7.316 21.636 1.00 0.00 486 ASN A N 10
ATOM 10949 C CA . ASN A 1 13 ? 11.538 7.298 23.079 1.00 0.00 486 ASN A CA 10
ATOM 10950 C C . ASN A 1 13 ? 10.815 8.424 23.851 1.00 0.00 486 ASN A C 10
ATOM 10951 O O . ASN A 1 13 ? 10.427 8.234 25.005 1.00 0.00 486 ASN A O 10
ATOM 10962 N N . TYR A 1 14 ? 10.647 9.588 23.210 1.00 0.00 487 TYR A N 10
ATOM 10963 C CA . TYR A 1 14 ? 10.114 10.831 23.789 1.00 0.00 487 TYR A CA 10
ATOM 10964 C C . TYR A 1 14 ? 9.195 11.547 22.783 1.00 0.00 487 TYR A C 10
ATOM 10965 O O . TYR A 1 14 ? 9.215 11.245 21.586 1.00 0.00 487 TYR A O 10
ATOM 10983 N N . ASP A 1 15 ? 8.385 12.495 23.260 1.00 0.00 488 ASP A N 10
ATOM 10984 C CA . ASP A 1 15 ? 7.578 13.370 22.396 1.00 0.00 488 ASP A CA 10
ATOM 10985 C C . ASP A 1 15 ? 8.362 14.594 21.870 1.00 0.00 488 ASP A C 10
ATOM 10986 O O . ASP A 1 15 ? 9.414 14.967 22.402 1.00 0.00 488 ASP A O 10
ATOM 10995 N N . PHE A 1 16 ? 7.839 15.212 20.805 1.00 0.00 489 PHE A N 10
ATOM 10996 C CA . PHE A 1 16 ? 8.400 16.387 20.132 1.00 0.00 489 PHE A CA 10
ATOM 10997 C C . PHE A 1 16 ? 7.323 17.159 19.335 1.00 0.00 489 PHE A C 10
ATOM 10998 O O . PHE A 1 16 ? 6.298 16.595 18.956 1.00 0.00 489 PHE A O 10
ATOM 11015 N N . GLN A 1 17 ? 7.556 18.442 19.041 1.00 0.00 490 GLN A N 10
ATOM 11016 C CA . GLN A 1 17 ? 6.594 19.330 18.373 1.00 0.00 490 GLN A CA 10
ATOM 11017 C C . GLN A 1 17 ? 7.262 20.140 17.249 1.00 0.00 490 GLN A C 10
ATOM 11018 O O . GLN A 1 17 ? 8.380 20.631 17.408 1.00 0.00 490 GLN A O 10
ATOM 11032 N N . ALA A 1 18 ? 6.578 20.293 16.109 1.00 0.00 491 ALA A N 10
ATOM 11033 C CA . ALA A 1 18 ? 7.152 20.941 14.929 1.00 0.00 491 ALA A CA 10
ATOM 11034 C C . ALA A 1 18 ? 7.233 22.463 15.118 1.00 0.00 491 ALA A C 10
ATOM 11035 O O . ALA A 1 18 ? 6.217 23.166 15.068 1.00 0.00 491 ALA A O 10
ATOM 11042 N N . ARG A 1 19 ? 8.444 22.983 15.329 1.00 0.00 492 ARG A N 10
ATOM 11043 C CA . ARG A 1 19 ? 8.702 24.426 15.442 1.00 0.00 492 ARG A CA 10
ATOM 11044 C C . ARG A 1 19 ? 8.690 25.135 14.074 1.00 0.00 492 ARG A C 10
ATOM 11045 O O . ARG A 1 19 ? 8.561 26.360 14.031 1.00 0.00 492 ARG A O 10
ATOM 11066 N N . ASN A 1 20 ? 8.802 24.382 12.968 1.00 0.00 493 ASN A N 10
ATOM 11067 C CA . ASN A 1 20 ? 8.898 24.877 11.579 1.00 0.00 493 ASN A CA 10
ATOM 11068 C C . ASN A 1 20 ? 8.327 23.853 10.561 1.00 0.00 493 ASN A C 10
ATOM 11069 O O . ASN A 1 20 ? 8.080 22.699 10.913 1.00 0.00 493 ASN A O 10
ATOM 11080 N N . SER A 1 21 ? 8.185 24.231 9.281 1.00 0.00 494 SER A N 10
ATOM 11081 C CA . SER A 1 21 ? 7.791 23.304 8.189 1.00 0.00 494 SER A CA 10
ATOM 11082 C C . SER A 1 21 ? 8.848 22.247 7.842 1.00 0.00 494 SER A C 10
ATOM 11083 O O . SER A 1 21 ? 8.515 21.198 7.287 1.00 0.00 494 SER A O 10
ATOM 11091 N N . SER A 1 22 ? 10.124 22.510 8.151 1.00 0.00 495 SER A N 10
ATOM 11092 C CA . SER A 1 22 ? 11.232 21.557 7.974 1.00 0.00 495 SER A CA 10
ATOM 11093 C C . SER A 1 22 ? 11.143 20.335 8.894 1.00 0.00 495 SER A C 10
ATOM 11094 O O . SER A 1 22 ? 11.802 19.330 8.654 1.00 0.00 495 SER A O 10
ATOM 11102 N N . GLU A 1 23 ? 10.317 20.399 9.933 1.00 0.00 496 GLU A N 10
ATOM 11103 C CA . GLU A 1 23 ? 10.208 19.427 11.020 1.00 0.00 496 GLU A CA 10
ATOM 11104 C C . GLU A 1 23 ? 8.758 18.957 11.217 1.00 0.00 496 GLU A C 10
ATOM 11105 O O . GLU A 1 23 ? 7.840 19.382 10.508 1.00 0.00 496 GLU A O 10
ATOM 11117 N N . LEU A 1 24 ? 8.558 18.035 12.160 1.00 0.00 497 LEU A N 10
ATOM 11118 C CA . LEU A 1 24 ? 7.285 17.349 12.401 1.00 0.00 497 LEU A CA 10
ATOM 11119 C C . LEU A 1 24 ? 7.015 17.127 13.895 1.00 0.00 497 LEU A C 10
ATOM 11120 O O . LEU A 1 24 ? 7.928 17.097 14.721 1.00 0.00 497 LEU A O 10
ATOM 11136 N N . SER A 1 25 ? 5.733 16.961 14.225 1.00 0.00 498 SER A N 10
ATOM 11137 C CA . SER A 1 25 ? 5.240 16.707 15.579 1.00 0.00 498 SER A CA 10
ATOM 11138 C C . SER A 1 25 ? 5.009 15.205 15.759 1.00 0.00 498 SER A C 10
ATOM 11139 O O . SER A 1 25 ? 4.284 14.586 14.971 1.00 0.00 498 SER A O 10
ATOM 11147 N N . VAL A 1 26 ? 5.637 14.611 16.775 1.00 0.00 499 VAL A N 10
ATOM 11148 C CA . VAL A 1 26 ? 5.580 13.169 17.069 1.00 0.00 499 VAL A CA 10
ATOM 11149 C C . VAL A 1 26 ? 5.483 12.944 18.578 1.00 0.00 499 VAL A C 10
ATOM 11150 O O . VAL A 1 26 ? 5.781 13.829 19.380 1.00 0.00 499 VAL A O 10
ATOM 11163 N N . LYS A 1 27 ? 5.088 11.744 18.992 1.00 0.00 500 LYS A N 10
ATOM 11164 C CA . LYS A 1 27 ? 4.890 11.397 20.405 1.00 0.00 500 LYS A CA 10
ATOM 11165 C C . LYS A 1 27 ? 5.581 10.080 20.737 1.00 0.00 500 LYS A C 10
ATOM 11166 O O . LYS A 1 27 ? 5.767 9.231 19.867 1.00 0.00 500 LYS A O 10
ATOM 11185 N N . GLN A 1 28 ? 5.991 9.926 21.994 1.00 0.00 501 GLN A N 10
ATOM 11186 C CA . GLN A 1 28 ? 6.562 8.669 22.476 1.00 0.00 501 GLN A CA 10
ATOM 11187 C C . GLN A 1 28 ? 5.613 7.486 22.236 1.00 0.00 501 GLN A C 10
ATOM 11188 O O . GLN A 1 28 ? 4.389 7.653 22.216 1.00 0.00 501 GLN A O 10
ATOM 11202 N N . ARG A 1 29 ? 6.200 6.292 22.086 1.00 0.00 502 ARG A N 10
ATOM 11203 C CA . ARG A 1 29 ? 5.505 5.012 21.842 1.00 0.00 502 ARG A CA 10
ATOM 11204 C C . ARG A 1 29 ? 4.919 4.876 20.419 1.00 0.00 502 ARG A C 10
ATOM 11205 O O . ARG A 1 29 ? 4.106 3.982 20.174 1.00 0.00 502 ARG A O 10
ATOM 11226 N N . ASP A 1 30 ? 5.355 5.719 19.477 1.00 0.00 503 ASP A N 10
ATOM 11227 C CA . ASP A 1 30 ? 4.964 5.672 18.055 1.00 0.00 503 ASP A CA 10
ATOM 11228 C C . ASP A 1 30 ? 6.120 5.170 17.176 1.00 0.00 503 ASP A C 10
ATOM 11229 O O . ASP A 1 30 ? 7.291 5.367 17.506 1.00 0.00 503 ASP A O 10
ATOM 11238 N N . VAL A 1 31 ? 5.787 4.575 16.027 1.00 0.00 504 VAL A N 10
ATOM 11239 C CA . VAL A 1 31 ? 6.748 4.041 15.045 1.00 0.00 504 VAL A CA 10
ATOM 11240 C C . VAL A 1 31 ? 6.712 4.864 13.752 1.00 0.00 504 VAL A C 10
ATOM 11241 O O . VAL A 1 31 ? 5.634 5.191 13.248 1.00 0.00 504 VAL A O 10
ATOM 11254 N N . LEU A 1 32 ? 7.891 5.203 13.216 1.00 0.00 505 LEU A N 10
ATOM 11255 C CA . LEU A 1 32 ? 8.062 6.071 12.040 1.00 0.00 505 LEU A CA 10
ATOM 11256 C C . LEU A 1 32 ? 9.029 5.434 11.028 1.00 0.00 505 LEU A C 10
ATOM 11257 O O . LEU A 1 32 ? 9.978 4.740 11.404 1.00 0.00 505 LEU A O 10
ATOM 11273 N N . GLU A 1 33 ? 8.796 5.688 9.740 1.00 0.00 506 GLU A N 10
ATOM 11274 C CA . GLU A 1 33 ? 9.670 5.265 8.640 1.00 0.00 506 GLU A CA 10
ATOM 11275 C C . GLU A 1 33 ? 10.742 6.333 8.375 1.00 0.00 506 GLU A C 10
ATOM 11276 O O . GLU A 1 33 ? 10.414 7.445 7.955 1.00 0.00 506 GLU A O 10
ATOM 11288 N N . VAL A 1 34 ? 12.014 6.002 8.609 1.00 0.00 507 VAL A N 10
ATOM 11289 C CA . VAL A 1 34 ? 13.162 6.863 8.266 1.00 0.00 507 VAL A CA 10
ATOM 11290 C C . VAL A 1 34 ? 13.524 6.689 6.783 1.00 0.00 507 VAL A C 10
ATOM 11291 O O . VAL A 1 34 ? 13.433 5.594 6.221 1.00 0.00 507 VAL A O 10
ATOM 11304 N N . LEU A 1 35 ? 13.986 7.781 6.177 1.00 0.00 508 LEU A N 10
ATOM 11305 C CA . LEU A 1 35 ? 14.340 7.962 4.771 1.00 0.00 508 LEU A CA 10
ATOM 11306 C C . LEU A 1 35 ? 15.811 8.402 4.595 1.00 0.00 508 LEU A C 10
ATOM 11307 O O . LEU A 1 35 ? 16.390 8.167 3.533 1.00 0.00 508 LEU A O 10
ATOM 11323 N N . ASP A 1 36 ? 16.424 9.011 5.622 1.00 0.00 509 ASP A N 10
ATOM 11324 C CA . ASP A 1 36 ? 17.845 9.412 5.637 1.00 0.00 509 ASP A CA 10
ATOM 11325 C C . ASP A 1 36 ? 18.402 9.423 7.072 1.00 0.00 509 ASP A C 10
ATOM 11326 O O . ASP A 1 36 ? 17.730 9.894 7.988 1.00 0.00 509 ASP A O 10
ATOM 11335 N N . ASP A 1 37 ? 19.637 8.940 7.258 1.00 0.00 510 ASP A N 10
ATOM 11336 C CA . ASP A 1 37 ? 20.245 8.643 8.569 1.00 0.00 510 ASP A CA 10
ATOM 11337 C C . ASP A 1 37 ? 21.770 8.909 8.615 1.00 0.00 510 ASP A C 10
ATOM 11338 O O . ASP A 1 37 ? 22.567 8.074 9.060 1.00 0.00 510 ASP A O 10
ATOM 11347 N N . SER A 1 38 ? 22.190 10.097 8.154 1.00 0.00 511 SER A N 10
ATOM 11348 C CA . SER A 1 38 ? 23.609 10.485 7.999 1.00 0.00 511 SER A CA 10
ATOM 11349 C C . SER A 1 38 ? 23.995 11.744 8.808 1.00 0.00 511 SER A C 10
ATOM 11350 O O . SER A 1 38 ? 25.139 12.206 8.748 1.00 0.00 511 SER A O 10
ATOM 11358 N N . ARG A 1 39 ? 23.056 12.297 9.593 1.00 0.00 512 ARG A N 10
ATOM 11359 C CA . ARG A 1 39 ? 23.201 13.534 10.391 1.00 0.00 512 ARG A CA 10
ATOM 11360 C C . ARG A 1 39 ? 22.440 13.470 11.732 1.00 0.00 512 ARG A C 10
ATOM 11361 O O . ARG A 1 39 ? 21.810 12.458 12.046 1.00 0.00 512 ARG A O 10
ATOM 11382 N N . LYS A 1 40 ? 22.499 14.553 12.522 1.00 0.00 513 LYS A N 10
ATOM 11383 C CA . LYS A 1 40 ? 21.817 14.725 13.825 1.00 0.00 513 LYS A CA 10
ATOM 11384 C C . LYS A 1 40 ? 20.283 14.644 13.752 1.00 0.00 513 LYS A C 10
ATOM 11385 O O . LYS A 1 40 ? 19.640 14.301 14.745 1.00 0.00 513 LYS A O 10
ATOM 11404 N N . TRP A 1 41 ? 19.680 14.946 12.605 1.00 0.00 514 TRP A N 10
ATOM 11405 C CA . TRP A 1 41 ? 18.235 14.851 12.392 1.00 0.00 514 TRP A CA 10
ATOM 11406 C C . TRP A 1 41 ? 17.945 13.950 11.194 1.00 0.00 514 TRP A C 10
ATOM 11407 O O . TRP A 1 41 ? 18.528 14.120 10.119 1.00 0.00 514 TRP A O 10
ATOM 11428 N N . TRP A 1 42 ? 17.053 12.975 11.382 1.00 0.00 515 TRP A N 10
ATOM 11429 C CA . TRP A 1 42 ? 16.716 12.004 10.338 1.00 0.00 515 TRP A CA 10
ATOM 11430 C C . TRP A 1 42 ? 15.427 12.413 9.635 1.00 0.00 515 TRP A C 10
ATOM 11431 O O . TRP A 1 42 ? 14.481 12.895 10.269 1.00 0.00 515 TRP A O 10
ATOM 11452 N N . LYS A 1 43 ? 15.395 12.245 8.307 1.00 0.00 516 LYS A N 10
ATOM 11453 C CA . LYS A 1 43 ? 14.210 12.497 7.501 1.00 0.00 516 LYS A CA 10
ATOM 11454 C C . LYS A 1 43 ? 13.293 11.311 7.684 1.00 0.00 516 LYS A C 10
ATOM 11455 O O . LYS A 1 43 ? 13.626 10.226 7.233 1.00 0.00 516 LYS A O 10
ATOM 11474 N N . VAL A 1 44 ? 12.185 11.489 8.384 1.00 0.00 517 VAL A N 10
ATOM 11475 C CA . VAL A 1 44 ? 11.176 10.439 8.600 1.00 0.00 517 VAL A CA 10
ATOM 11476 C C . VAL A 1 44 ? 9.802 10.880 8.081 1.00 0.00 517 VAL A C 10
ATOM 11477 O O . VAL A 1 44 ? 9.634 12.022 7.638 1.00 0.00 517 VAL A O 10
ATOM 11490 N N . ARG A 1 45 ? 8.805 9.993 8.178 1.00 0.00 518 ARG A N 10
ATOM 11491 C CA . ARG A 1 45 ? 7.400 10.274 7.833 1.00 0.00 518 ARG A CA 10
ATOM 11492 C C . ARG A 1 45 ? 6.457 9.880 8.969 1.00 0.00 518 ARG A C 10
ATOM 11493 O O . ARG A 1 45 ? 6.648 8.839 9.602 1.00 0.00 518 ARG A O 10
ATOM 11514 N N . ASP A 1 46 ? 5.450 10.713 9.225 1.00 0.00 519 ASP A N 10
ATOM 11515 C CA . ASP A 1 46 ? 4.398 10.419 10.204 1.00 0.00 519 ASP A CA 10
ATOM 11516 C C . ASP A 1 46 ? 3.444 9.289 9.720 1.00 0.00 519 ASP A C 10
ATOM 11517 O O . ASP A 1 46 ? 3.467 8.906 8.543 1.00 0.00 519 ASP A O 10
ATOM 11526 N N . PRO A 1 47 ? 2.594 8.725 10.600 1.00 0.00 520 PRO A N 10
ATOM 11527 C CA . PRO A 1 47 ? 1.654 7.650 10.257 1.00 0.00 520 PRO A CA 10
ATOM 11528 C C . PRO A 1 47 ? 0.402 8.127 9.478 1.00 0.00 520 PRO A C 10
ATOM 11529 O O . PRO A 1 47 ? -0.666 7.515 9.583 1.00 0.00 520 PRO A O 10
ATOM 11540 N N . ALA A 1 48 ? 0.510 9.203 8.687 1.00 0.00 521 ALA A N 10
ATOM 11541 C CA . ALA A 1 48 ? -0.565 9.739 7.847 1.00 0.00 521 ALA A CA 10
ATOM 11542 C C . ALA A 1 48 ? -0.104 10.133 6.427 1.00 0.00 521 ALA A C 10
ATOM 11543 O O . ALA A 1 48 ? -0.828 9.865 5.462 1.00 0.00 521 ALA A O 10
ATOM 11550 N N . GLY A 1 49 ? 1.085 10.730 6.278 1.00 0.00 522 GLY A N 10
ATOM 11551 C CA . GLY A 1 49 ? 1.650 11.093 4.970 1.00 0.00 522 GLY A CA 10
ATOM 11552 C C . GLY A 1 49 ? 2.595 12.294 4.921 1.00 0.00 522 GLY A C 10
ATOM 11553 O O . GLY A 1 49 ? 2.801 12.850 3.838 1.00 0.00 522 GLY A O 10
ATOM 11557 N N . GLN A 1 50 ? 3.149 12.726 6.052 1.00 0.00 523 GLN A N 10
ATOM 11558 C CA . GLN A 1 50 ? 3.888 13.983 6.172 1.00 0.00 523 GLN A CA 10
ATOM 11559 C C . GLN A 1 50 ? 5.364 13.701 6.431 1.00 0.00 523 GLN A C 10
ATOM 11560 O O . GLN A 1 50 ? 5.697 12.997 7.382 1.00 0.00 523 GLN A O 10
ATOM 11574 N N . GLU A 1 51 ? 6.242 14.256 5.595 1.00 0.00 524 GLU A N 10
ATOM 11575 C CA . GLU A 1 51 ? 7.700 14.109 5.687 1.00 0.00 524 GLU A CA 10
ATOM 11576 C C . GLU A 1 51 ? 8.361 15.422 6.139 1.00 0.00 524 GLU A C 10
ATOM 11577 O O . GLU A 1 51 ? 7.891 16.525 5.841 1.00 0.00 524 GLU A O 10
ATOM 11589 N N . GLY A 1 52 ? 9.472 15.293 6.861 1.00 0.00 525 GLY A N 10
ATOM 11590 C CA . GLY A 1 52 ? 10.217 16.402 7.465 1.00 0.00 525 GLY A CA 10
ATOM 11591 C C . GLY A 1 52 ? 11.443 15.876 8.203 1.00 0.00 525 GLY A C 10
ATOM 11592 O O . GLY A 1 52 ? 12.035 14.895 7.772 1.00 0.00 525 GLY A O 10
ATOM 11596 N N . TYR A 1 53 ? 11.802 16.475 9.333 1.00 0.00 526 TYR A N 10
ATOM 11597 C CA . TYR A 1 53 ? 12.957 16.102 10.153 1.00 0.00 526 TYR A CA 10
ATOM 11598 C C . TYR A 1 53 ? 12.587 15.998 11.638 1.00 0.00 526 TYR A C 10
ATOM 11599 O O . TYR A 1 53 ? 11.769 16.766 12.148 1.00 0.00 526 TYR A O 10
ATOM 11617 N N . VAL A 1 54 ? 13.233 15.057 12.334 1.00 0.00 527 VAL A N 10
ATOM 11618 C CA . VAL A 1 54 ? 13.115 14.835 13.787 1.00 0.00 527 VAL A CA 10
ATOM 11619 C C . VAL A 1 54 ? 14.489 14.503 14.399 1.00 0.00 527 VAL A C 10
ATOM 11620 O O . VAL A 1 54 ? 15.351 13.957 13.701 1.00 0.00 527 VAL A O 10
ATOM 11633 N N . PRO A 1 55 ? 14.720 14.813 15.688 1.00 0.00 528 PRO A N 10
ATOM 11634 C CA . PRO A 1 55 ? 16.013 14.605 16.338 1.00 0.00 528 PRO A CA 10
ATOM 11635 C C . PRO A 1 55 ? 16.317 13.114 16.529 1.00 0.00 528 PRO A C 10
ATOM 11636 O O . PRO A 1 55 ? 15.521 12.390 17.125 1.00 0.00 528 PRO A O 10
ATOM 11647 N N . TYR A 1 56 ? 17.499 12.650 16.113 1.00 0.00 529 TYR A N 10
ATOM 11648 C CA . TYR A 1 56 ? 17.913 11.247 16.306 1.00 0.00 529 TYR A CA 10
ATOM 11649 C C . TYR A 1 56 ? 17.943 10.790 17.777 1.00 0.00 529 TYR A C 10
ATOM 11650 O O . TYR A 1 56 ? 17.869 9.594 18.051 1.00 0.00 529 TYR A O 10
ATOM 11668 N N . ASN A 1 57 ? 18.025 11.728 18.731 1.00 0.00 530 ASN A N 10
ATOM 11669 C CA . ASN A 1 57 ? 18.080 11.430 20.163 1.00 0.00 530 ASN A CA 10
ATOM 11670 C C . ASN A 1 57 ? 16.807 10.701 20.651 1.00 0.00 530 ASN A C 10
ATOM 11671 O O . ASN A 1 57 ? 16.892 9.764 21.447 1.00 0.00 530 ASN A O 10
ATOM 11682 N N . ILE A 1 58 ? 15.631 11.079 20.122 1.00 0.00 531 ILE A N 10
ATOM 11683 C CA . ILE A 1 58 ? 14.349 10.438 20.470 1.00 0.00 531 ILE A CA 10
ATOM 11684 C C . ILE A 1 58 ? 14.068 9.191 19.617 1.00 0.00 531 ILE A C 10
ATOM 11685 O O . ILE A 1 58 ? 13.064 8.527 19.856 1.00 0.00 531 ILE A O 10
ATOM 11701 N N . LEU A 1 59 ? 14.906 8.878 18.621 1.00 0.00 532 LEU A N 10
ATOM 11702 C CA . LEU A 1 59 ? 14.711 7.748 17.711 1.00 0.00 532 LEU A CA 10
ATOM 11703 C C . LEU A 1 59 ? 15.583 6.559 18.139 1.00 0.00 532 LEU A C 10
ATOM 11704 O O . LEU A 1 59 ? 16.815 6.640 18.097 1.00 0.00 532 LEU A O 10
ATOM 11720 N N . THR A 1 60 ? 14.957 5.436 18.504 1.00 0.00 533 THR A N 10
ATOM 11721 C CA . THR A 1 60 ? 15.668 4.187 18.828 1.00 0.00 533 THR A CA 10
ATOM 11722 C C . THR A 1 60 ? 15.461 3.133 17.728 1.00 0.00 533 THR A C 10
ATOM 11723 O O . THR A 1 60 ? 14.346 3.020 17.203 1.00 0.00 533 THR A O 10
ATOM 11734 N N . PRO A 1 61 ? 16.499 2.357 17.349 1.00 0.00 534 PRO A N 10
ATOM 11735 C CA . PRO A 1 61 ? 16.388 1.288 16.358 1.00 0.00 534 PRO A CA 10
ATOM 11736 C C . PRO A 1 61 ? 15.434 0.195 16.858 1.00 0.00 534 PRO A C 10
ATOM 11737 O O . PRO A 1 61 ? 15.731 -0.504 17.830 1.00 0.00 534 PRO A O 10
ATOM 11748 N N . TYR A 1 62 ? 14.270 0.071 16.212 1.00 0.00 535 TYR A N 10
ATOM 11749 C CA . TYR A 1 62 ? 13.180 -0.819 16.634 1.00 0.00 535 TYR A CA 10
ATOM 11750 C C . TYR A 1 62 ? 13.654 -2.297 16.668 1.00 0.00 535 TYR A C 10
ATOM 11751 O O . TYR A 1 62 ? 13.985 -2.845 15.609 1.00 0.00 535 TYR A O 10
ATOM 11769 N N . PRO A 1 63 ? 13.731 -2.955 17.846 1.00 0.00 536 PRO A N 10
ATOM 11770 C CA . PRO A 1 63 ? 14.387 -4.262 17.981 1.00 0.00 536 PRO A CA 10
ATOM 11771 C C . PRO A 1 63 ? 13.530 -5.448 17.500 1.00 0.00 536 PRO A C 10
ATOM 11772 O O . PRO A 1 63 ? 14.082 -6.449 17.029 1.00 0.00 536 PRO A O 10
ATOM 11783 N N . GLY A 1 64 ? 12.196 -5.342 17.592 1.00 0.00 537 GLY A N 10
ATOM 11784 C CA . GLY A 1 64 ? 11.226 -6.385 17.207 1.00 0.00 537 GLY A CA 10
ATOM 11785 C C . GLY A 1 64 ? 10.835 -7.348 18.333 1.00 0.00 537 GLY A C 10
ATOM 11786 O O . GLY A 1 64 ? 9.995 -8.234 18.063 1.00 0.00 537 GLY A O 10
ATOM 11790 N N . PRO B 2 1 ? 19.748 16.095 26.787 1.00 0.00 538 PRO B N 10
ATOM 11791 C CA . PRO B 2 1 ? 18.356 16.422 26.361 1.00 0.00 538 PRO B CA 10
ATOM 11792 C C . PRO B 2 1 ? 18.148 16.190 24.849 1.00 0.00 538 PRO B C 10
ATOM 11793 O O . PRO B 2 1 ? 19.132 16.182 24.102 1.00 0.00 538 PRO B O 10
ATOM 11804 N N . PRO B 2 2 ? 16.895 16.024 24.378 1.00 0.00 539 PRO B N 10
ATOM 11805 C CA . PRO B 2 2 ? 16.566 15.976 22.948 1.00 0.00 539 PRO B CA 10
ATOM 11806 C C . PRO B 2 2 ? 16.814 17.330 22.250 1.00 0.00 539 PRO B C 10
ATOM 11807 O O . PRO B 2 2 ? 17.173 18.319 22.895 1.00 0.00 539 PRO B O 10
ATOM 11818 N N . VAL B 2 3 ? 16.606 17.379 20.924 1.00 0.00 540 VAL B N 10
ATOM 11819 C CA . VAL B 2 3 ? 16.933 18.534 20.054 1.00 0.00 540 VAL B CA 10
ATOM 11820 C C . VAL B 2 3 ? 18.457 18.817 20.082 1.00 0.00 540 VAL B C 10
ATOM 11821 O O . VAL B 2 3 ? 18.909 19.759 20.744 1.00 0.00 540 VAL B O 10
ATOM 11834 N N . PRO B 2 4 ? 19.271 17.966 19.417 1.00 0.00 541 PRO B N 10
ATOM 11835 C CA . PRO B 2 4 ? 20.730 18.097 19.305 1.00 0.00 541 PRO B CA 10
ATOM 11836 C C . PRO B 2 4 ? 21.134 19.300 18.418 1.00 0.00 541 PRO B C 10
ATOM 11837 O O . PRO B 2 4 ? 20.299 20.137 18.061 1.00 0.00 541 PRO B O 10
ATOM 11848 N N . ASN B 2 5 ? 22.419 19.384 18.040 1.00 0.00 542 ASN B N 10
ATOM 11849 C CA . ASN B 2 5 ? 22.944 20.391 17.104 1.00 0.00 542 ASN B CA 10
ATOM 11850 C C . ASN B 2 5 ? 22.078 20.568 15.830 1.00 0.00 542 ASN B C 10
ATOM 11851 O O . ASN B 2 5 ? 21.495 19.589 15.344 1.00 0.00 542 ASN B O 10
ATOM 11862 N N . PRO B 2 6 ? 22.015 21.790 15.259 1.00 0.00 543 PRO B N 10
ATOM 11863 C CA . PRO B 2 6 ? 21.199 22.080 14.081 1.00 0.00 543 PRO B CA 10
ATOM 11864 C C . PRO B 2 6 ? 21.668 21.276 12.860 1.00 0.00 543 PRO B C 10
ATOM 11865 O O . PRO B 2 6 ? 22.868 21.152 12.592 1.00 0.00 543 PRO B O 10
ATOM 11876 N N . ASP B 2 7 ? 20.707 20.728 12.115 1.00 0.00 544 ASP B N 10
ATOM 11877 C CA . ASP B 2 7 ? 20.963 19.962 10.892 1.00 0.00 544 ASP B CA 10
ATOM 11878 C C . ASP B 2 7 ? 21.365 20.860 9.698 1.00 0.00 544 ASP B C 10
ATOM 11879 O O . ASP B 2 7 ? 21.403 22.092 9.811 1.00 0.00 544 ASP B O 10
ATOM 11888 N N . TYR B 2 8 ? 21.644 20.252 8.541 1.00 0.00 545 TYR B N 10
ATOM 11889 C CA . TYR B 2 8 ? 22.100 20.947 7.328 1.00 0.00 545 TYR B CA 10
ATOM 11890 C C . TYR B 2 8 ? 21.100 20.769 6.169 1.00 0.00 545 TYR B C 10
ATOM 11891 O O . TYR B 2 8 ? 20.382 19.770 6.101 1.00 0.00 545 TYR B O 10
ATOM 11909 N N . GLU B 2 9 ? 21.066 21.733 5.242 1.00 0.00 546 GLU B N 10
ATOM 11910 C CA . GLU B 2 9 ? 20.117 21.802 4.113 1.00 0.00 546 GLU B CA 10
ATOM 11911 C C . GLU B 2 9 ? 18.617 21.690 4.522 1.00 0.00 546 GLU B C 10
ATOM 11912 O O . GLU B 2 9 ? 17.958 20.684 4.227 1.00 0.00 546 GLU B O 10
ATOM 11924 N N . PRO B 2 10 ? 18.056 22.701 5.226 1.00 0.00 547 PRO B N 10
ATOM 11925 C CA . PRO B 2 10 ? 16.652 22.728 5.661 1.00 0.00 547 PRO B CA 10
ATOM 11926 C C . PRO B 2 10 ? 15.636 22.863 4.502 1.00 0.00 547 PRO B C 10
ATOM 11927 O O . PRO B 2 10 ? 15.988 23.121 3.348 1.00 0.00 547 PRO B O 10
ATOM 11938 N N . ILE B 2 11 ? 14.345 22.731 4.838 1.00 0.00 548 ILE B N 10
ATOM 11939 C CA . ILE B 2 11 ? 13.192 22.724 3.904 1.00 0.00 548 ILE B CA 10
ATOM 11940 C C . ILE B 2 11 ? 12.527 24.127 3.799 1.00 0.00 548 ILE B C 10
ATOM 11941 O O . ILE B 2 11 ? 11.340 24.271 3.493 1.00 0.00 548 ILE B O 10
ATOM 11957 N N . ARG B 2 12 ? 13.283 25.184 4.110 1.00 0.00 549 ARG B N 10
ATOM 11958 C CA . ARG B 2 12 ? 12.848 26.598 4.137 1.00 0.00 549 ARG B CA 10
ATOM 11959 C C . ARG B 2 12 ? 13.948 27.543 3.638 1.00 0.00 549 ARG B C 10
ATOM 11960 O O . ARG B 2 12 ? 15.096 27.453 4.132 1.00 0.00 549 ARG B O 10
ATOM 11981 N N . GLY A 1 1 ? 5.083 -4.771 -0.904 1.00 0.00 474 GLY A N 11
ATOM 11982 C CA . GLY A 1 1 ? 6.341 -5.425 -0.514 1.00 0.00 474 GLY A CA 11
ATOM 11983 C C . GLY A 1 1 ? 7.540 -4.680 -1.072 1.00 0.00 474 GLY A C 11
ATOM 11984 O O . GLY A 1 1 ? 7.699 -4.614 -2.292 1.00 0.00 474 GLY A O 11
ATOM 11988 N N . SER A 1 2 ? 8.407 -4.160 -0.202 1.00 0.00 475 SER A N 11
ATOM 11989 C CA . SER A 1 2 ? 9.597 -3.383 -0.572 1.00 0.00 475 SER A CA 11
ATOM 11990 C C . SER A 1 2 ? 10.805 -3.724 0.315 1.00 0.00 475 SER A C 11
ATOM 11991 O O . SER A 1 2 ? 10.663 -4.056 1.492 1.00 0.00 475 SER A O 11
ATOM 11999 N N . MET A 1 3 ? 12.010 -3.647 -0.268 1.00 0.00 476 MET A N 11
ATOM 12000 C CA . MET A 1 3 ? 13.311 -3.988 0.351 1.00 0.00 476 MET A CA 11
ATOM 12001 C C . MET A 1 3 ? 14.476 -3.295 -0.371 1.00 0.00 476 MET A C 11
ATOM 12002 O O . MET A 1 3 ? 14.300 -2.747 -1.467 1.00 0.00 476 MET A O 11
ATOM 12016 N N . GLY A 1 4 ? 15.683 -3.333 0.197 1.00 0.00 477 GLY A N 11
ATOM 12017 C CA . GLY A 1 4 ? 16.919 -2.848 -0.447 1.00 0.00 477 GLY A CA 11
ATOM 12018 C C . GLY A 1 4 ? 16.961 -1.316 -0.614 1.00 0.00 477 GLY A C 11
ATOM 12019 O O . GLY A 1 4 ? 17.325 -0.830 -1.692 1.00 0.00 477 GLY A O 11
ATOM 12023 N N . THR A 1 5 ? 16.562 -0.557 0.422 1.00 0.00 478 THR A N 11
ATOM 12024 C CA . THR A 1 5 ? 16.417 0.914 0.390 1.00 0.00 478 THR A CA 11
ATOM 12025 C C . THR A 1 5 ? 17.031 1.592 1.627 1.00 0.00 478 THR A C 11
ATOM 12026 O O . THR A 1 5 ? 17.278 0.956 2.658 1.00 0.00 478 THR A O 11
ATOM 12037 N N . ALA A 1 6 ? 17.278 2.907 1.527 1.00 0.00 479 ALA A N 11
ATOM 12038 C CA . ALA A 1 6 ? 17.924 3.746 2.547 1.00 0.00 479 ALA A CA 11
ATOM 12039 C C . ALA A 1 6 ? 16.963 4.171 3.694 1.0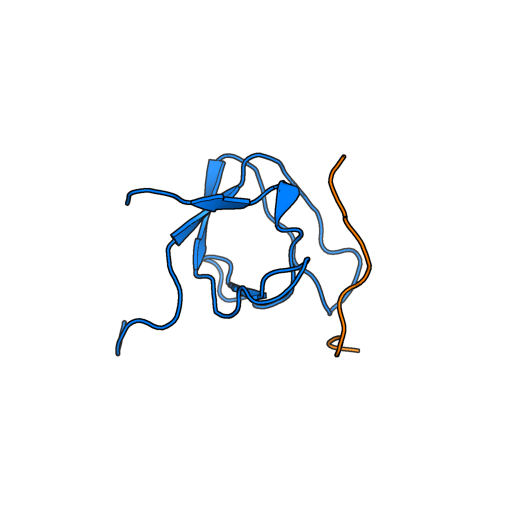0 0.00 479 ALA A C 11
ATOM 12040 O O . ALA A 1 6 ? 16.838 5.360 4.006 1.00 0.00 479 ALA A O 11
ATOM 12047 N N . GLY A 1 7 ? 16.256 3.216 4.307 1.00 0.00 480 GLY A N 11
ATOM 12048 C CA . GLY A 1 7 ? 15.308 3.462 5.400 1.00 0.00 480 GLY A CA 11
ATOM 12049 C C . GLY A 1 7 ? 15.021 2.234 6.272 1.00 0.00 480 GLY A C 11
ATOM 12050 O O . GLY A 1 7 ? 15.313 1.095 5.896 1.00 0.00 480 GLY A O 11
ATOM 12054 N N . LYS A 1 8 ? 14.453 2.483 7.461 1.00 0.00 481 LYS A N 11
ATOM 12055 C CA . LYS A 1 8 ? 14.106 1.482 8.493 1.00 0.00 481 LYS A CA 11
ATOM 12056 C C . LYS A 1 8 ? 13.056 2.027 9.472 1.00 0.00 481 LYS A C 11
ATOM 12057 O O . LYS A 1 8 ? 12.659 3.193 9.393 1.00 0.00 481 LYS A O 11
ATOM 12076 N N . TRP A 1 9 ? 12.628 1.174 10.398 1.00 0.00 482 TRP A N 11
ATOM 12077 C CA . TRP A 1 9 ? 11.665 1.474 11.456 1.00 0.00 482 TRP A CA 11
ATOM 12078 C C . TRP A 1 9 ? 12.372 1.936 12.741 1.00 0.00 482 TRP A C 11
ATOM 12079 O O . TRP A 1 9 ? 13.349 1.320 13.181 1.00 0.00 482 TRP A O 11
ATOM 12100 N N . VAL A 1 10 ? 11.853 2.987 13.383 1.00 0.00 483 VAL A N 11
ATOM 12101 C CA . VAL A 1 10 ? 12.369 3.529 14.654 1.00 0.00 483 VAL A CA 11
ATOM 12102 C C . VAL A 1 10 ? 11.239 3.942 15.583 1.00 0.00 483 VAL A C 11
ATOM 12103 O O . VAL A 1 10 ? 10.237 4.491 15.130 1.00 0.00 483 VAL A O 11
ATOM 12116 N N . LEU A 1 11 ? 11.415 3.709 16.885 1.00 0.00 484 LEU A N 11
ATOM 12117 C CA . LEU A 1 11 ? 10.470 4.129 17.931 1.00 0.00 484 LEU A CA 11
ATOM 12118 C C . LEU A 1 11 ? 10.878 5.470 18.525 1.00 0.00 484 LEU A C 11
ATOM 12119 O O . LEU A 1 11 ? 12.061 5.729 18.745 1.00 0.00 484 LEU A O 11
ATOM 12135 N N . CYS A 1 12 ? 9.882 6.310 18.811 1.00 0.00 485 CYS A N 11
ATOM 12136 C CA . CYS A 1 12 ? 10.037 7.567 19.535 1.00 0.00 485 CYS A CA 11
ATOM 12137 C C . CYS A 1 12 ? 10.161 7.305 21.041 1.00 0.00 485 CYS A C 11
ATOM 12138 O O . CYS A 1 12 ? 9.196 6.888 21.689 1.00 0.00 485 CYS A O 11
ATOM 12146 N N . ASN A 1 13 ? 11.343 7.550 21.612 1.00 0.00 486 ASN A N 11
ATOM 12147 C CA . ASN A 1 13 ? 11.606 7.499 23.056 1.00 0.00 486 ASN A CA 11
ATOM 12148 C C . ASN A 1 13 ? 10.891 8.631 23.822 1.00 0.00 486 ASN A C 11
ATOM 12149 O O . ASN A 1 13 ? 10.530 8.450 24.982 1.00 0.00 486 ASN A O 11
ATOM 12160 N N . TYR A 1 14 ? 10.690 9.785 23.162 1.00 0.00 487 TYR A N 11
ATOM 12161 C CA . TYR A 1 14 ? 10.132 11.035 23.718 1.00 0.00 487 TYR A CA 11
ATOM 12162 C C . TYR A 1 14 ? 9.191 11.714 22.701 1.00 0.00 487 TYR A C 11
ATOM 12163 O O . TYR A 1 14 ? 9.207 11.399 21.509 1.00 0.00 487 TYR A O 11
ATOM 12181 N N . ASP A 1 15 ? 8.375 12.663 23.169 1.00 0.00 488 ASP A N 11
ATOM 12182 C CA . ASP A 1 15 ? 7.530 13.516 22.325 1.00 0.00 488 ASP A CA 11
ATOM 12183 C C . ASP A 1 15 ? 8.285 14.755 21.781 1.00 0.00 488 ASP A C 11
ATOM 12184 O O . ASP A 1 15 ? 9.272 15.209 22.373 1.00 0.00 488 ASP A O 11
ATOM 12193 N N . PHE A 1 16 ? 7.800 15.319 20.667 1.00 0.00 489 PHE A N 11
ATOM 12194 C CA . PHE A 1 16 ? 8.338 16.510 19.990 1.00 0.00 489 PHE A CA 11
ATOM 12195 C C . PHE A 1 16 ? 7.253 17.207 19.144 1.00 0.00 489 PHE A C 11
ATOM 12196 O O . PHE A 1 16 ? 6.271 16.581 18.740 1.00 0.00 489 PHE A O 11
ATOM 12213 N N . GLN A 1 17 ? 7.424 18.496 18.835 1.00 0.00 490 GLN A N 11
ATOM 12214 C CA . GLN A 1 17 ? 6.451 19.314 18.100 1.00 0.00 490 GLN A CA 11
ATOM 12215 C C . GLN A 1 17 ? 7.113 20.138 16.979 1.00 0.00 490 GLN A C 11
ATOM 12216 O O . GLN A 1 17 ? 8.209 20.682 17.140 1.00 0.00 490 GLN A O 11
ATOM 12230 N N . ALA A 1 18 ? 6.421 20.263 15.839 1.00 0.00 491 ALA A N 11
ATOM 12231 C CA . ALA A 1 18 ? 6.925 20.956 14.657 1.00 0.00 491 ALA A CA 11
ATOM 12232 C C . ALA A 1 18 ? 6.829 22.479 14.844 1.00 0.00 491 ALA A C 11
ATOM 12233 O O . ALA A 1 18 ? 5.731 23.062 14.846 1.00 0.00 491 ALA A O 11
ATOM 12240 N N . ARG A 1 19 ? 7.994 23.118 14.968 1.00 0.00 492 ARG A N 11
ATOM 12241 C CA . ARG A 1 19 ? 8.154 24.570 15.091 1.00 0.00 492 ARG A CA 11
ATOM 12242 C C . ARG A 1 19 ? 8.303 25.249 13.724 1.00 0.00 492 ARG A C 11
ATOM 12243 O O . ARG A 1 19 ? 8.201 26.475 13.650 1.00 0.00 492 ARG A O 11
ATOM 12264 N N . ASN A 1 20 ? 8.505 24.470 12.652 1.00 0.00 493 ASN A N 11
ATOM 12265 C CA . ASN A 1 20 ? 8.667 24.960 11.265 1.00 0.00 493 ASN A CA 11
ATOM 12266 C C . ASN A 1 20 ? 8.103 23.955 10.222 1.00 0.00 493 ASN A C 11
ATOM 12267 O O . ASN A 1 20 ? 7.785 22.813 10.563 1.00 0.00 493 ASN A O 11
ATOM 12278 N N . SER A 1 21 ? 8.043 24.361 8.950 1.00 0.00 494 SER A N 11
ATOM 12279 C CA . SER A 1 21 ? 7.701 23.473 7.820 1.00 0.00 494 SER A CA 11
ATOM 12280 C C . SER A 1 21 ? 8.673 22.368 7.506 1.00 0.00 494 SER A C 11
ATOM 12281 O O . SER A 1 21 ? 8.354 21.370 6.899 1.00 0.00 494 SER A O 11
ATOM 12289 N N . SER A 1 22 ? 9.931 22.547 7.907 1.00 0.00 495 SER A N 11
ATOM 12290 C CA . SER A 1 22 ? 11.069 21.585 7.749 1.00 0.00 495 SER A CA 11
ATOM 12291 C C . SER A 1 22 ? 10.953 20.331 8.631 1.00 0.00 495 SER A C 11
ATOM 12292 O O . SER A 1 22 ? 11.630 19.337 8.416 1.00 0.00 495 SER A O 11
ATOM 12300 N N . GLU A 1 23 ? 10.087 20.352 9.634 1.00 0.00 496 GLU A N 11
ATOM 12301 C CA . GLU A 1 23 ? 10.040 19.407 10.739 1.00 0.00 496 GLU A CA 11
ATOM 12302 C C . GLU A 1 23 ? 8.635 18.858 10.960 1.00 0.00 496 GLU A C 11
ATOM 12303 O O . GLU A 1 23 ? 7.665 19.208 10.294 1.00 0.00 496 GLU A O 11
ATOM 12315 N N . LEU A 1 24 ? 8.560 17.945 11.923 1.00 0.00 497 LEU A N 11
ATOM 12316 C CA . LEU A 1 24 ? 7.385 17.138 12.271 1.00 0.00 497 LEU A CA 11
ATOM 12317 C C . LEU A 1 24 ? 7.116 17.069 13.770 1.00 0.00 497 LEU A C 11
ATOM 12318 O O . LEU A 1 24 ? 7.985 17.289 14.611 1.00 0.00 497 LEU A O 11
ATOM 12334 N N . SER A 1 25 ? 5.869 16.714 14.089 1.00 0.00 498 SER A N 11
ATOM 12335 C CA . SER A 1 25 ? 5.319 16.566 15.446 1.00 0.00 498 SER A CA 11
ATOM 12336 C C . SER A 1 25 ? 5.030 15.074 15.719 1.00 0.00 498 SER A C 11
ATOM 12337 O O . SER A 1 25 ? 4.227 14.451 15.012 1.00 0.00 498 SER A O 11
ATOM 12345 N N . VAL A 1 26 ? 5.673 14.505 16.746 1.00 0.00 499 VAL A N 11
ATOM 12346 C CA . VAL A 1 26 ? 5.631 13.071 17.064 1.00 0.00 499 VAL A CA 11
ATOM 12347 C C . VAL A 1 26 ? 5.475 12.845 18.571 1.00 0.00 499 VAL A C 11
ATOM 12348 O O . VAL A 1 26 ? 5.765 13.735 19.372 1.00 0.00 499 VAL A O 11
ATOM 12361 N N . LYS A 1 27 ? 5.053 11.644 18.982 1.00 0.00 500 LYS A N 11
ATOM 12362 C CA . LYS A 1 27 ? 4.825 11.282 20.392 1.00 0.00 500 LYS A CA 11
ATOM 12363 C C . LYS A 1 27 ? 5.594 10.020 20.740 1.00 0.00 500 LYS A C 11
ATOM 12364 O O . LYS A 1 27 ? 5.836 9.168 19.879 1.00 0.00 500 LYS A O 11
ATOM 12383 N N . GLN A 1 28 ? 5.997 9.888 22.001 1.00 0.00 501 GLN A N 11
ATOM 12384 C CA . GLN A 1 28 ? 6.643 8.662 22.482 1.00 0.00 501 GLN A CA 11
ATOM 12385 C C . GLN A 1 28 ? 5.766 7.420 22.310 1.00 0.00 501 GLN A C 11
ATOM 12386 O O . GLN A 1 28 ? 4.528 7.497 22.343 1.00 0.00 501 GLN A O 11
ATOM 12400 N N . ARG A 1 29 ? 6.434 6.275 22.130 1.00 0.00 502 ARG A N 11
ATOM 12401 C CA . ARG A 1 29 ? 5.849 4.947 21.831 1.00 0.00 502 ARG A CA 11
ATOM 12402 C C . ARG A 1 29 ? 5.215 4.833 20.429 1.00 0.00 502 ARG A C 11
ATOM 12403 O O . ARG A 1 29 ? 4.552 3.834 20.147 1.00 0.00 502 ARG A O 11
ATOM 12424 N N . ASP A 1 30 ? 5.434 5.812 19.545 1.00 0.00 503 ASP A N 11
ATOM 12425 C CA . ASP A 1 30 ? 5.050 5.721 18.121 1.00 0.00 503 ASP A CA 11
ATOM 12426 C C . ASP A 1 30 ? 6.234 5.172 17.307 1.00 0.00 503 ASP A C 11
ATOM 12427 O O . ASP A 1 30 ? 7.377 5.219 17.768 1.00 0.00 503 ASP A O 11
ATOM 12436 N N . VAL A 1 31 ? 5.973 4.688 16.088 1.00 0.00 504 VAL A N 11
ATOM 12437 C CA . VAL A 1 31 ? 6.980 4.123 15.180 1.00 0.00 504 VAL A CA 11
ATOM 12438 C C . VAL A 1 31 ? 6.878 4.768 13.798 1.00 0.00 504 VAL A C 11
ATOM 12439 O O . VAL A 1 31 ? 5.780 4.990 13.280 1.00 0.00 504 VAL A O 11
ATOM 12452 N N . LEU A 1 32 ? 8.028 5.115 13.200 1.00 0.00 505 LEU A N 11
ATOM 12453 C CA . LEU A 1 32 ? 8.124 5.953 11.998 1.00 0.00 505 LEU A CA 11
ATOM 12454 C C . LEU A 1 32 ? 9.057 5.342 10.979 1.00 0.00 505 LEU A C 11
ATOM 12455 O O . LEU A 1 32 ? 10.000 4.602 11.297 1.00 0.00 505 LEU A O 11
ATOM 12471 N N . GLU A 1 33 ? 8.816 5.679 9.700 1.00 0.00 506 GLU A N 11
ATOM 12472 C CA . GLU A 1 33 ? 9.608 5.259 8.528 1.00 0.00 506 GLU A CA 11
ATOM 12473 C C . GLU A 1 33 ? 10.682 6.305 8.256 1.00 0.00 506 GLU A C 11
ATOM 12474 O O . GLU A 1 33 ? 10.392 7.406 7.771 1.00 0.00 506 GLU A O 11
ATOM 12486 N N . VAL A 1 34 ? 11.956 6.006 8.562 1.00 0.00 507 VAL A N 11
ATOM 12487 C CA . VAL A 1 34 ? 13.092 6.872 8.200 1.00 0.00 507 VAL A CA 11
ATOM 12488 C C . VAL A 1 34 ? 13.363 6.767 6.693 1.00 0.00 507 VAL A C 11
ATOM 12489 O O . VAL A 1 34 ? 13.131 5.729 6.069 1.00 0.00 507 VAL A O 11
ATOM 12502 N N . LEU A 1 35 ? 13.921 7.841 6.136 1.00 0.00 508 LEU A N 11
ATOM 12503 C CA . LEU A 1 35 ? 14.196 8.087 4.715 1.00 0.00 508 LEU A CA 11
ATOM 12504 C C . LEU A 1 35 ? 15.640 8.619 4.489 1.00 0.00 508 LEU A C 11
ATOM 12505 O O . LEU A 1 35 ? 16.142 8.477 3.366 1.00 0.00 508 LEU A O 11
ATOM 12521 N N . ASP A 1 36 ? 16.288 9.209 5.508 1.00 0.00 509 ASP A N 11
ATOM 12522 C CA . ASP A 1 36 ? 17.704 9.570 5.454 1.00 0.00 509 ASP A CA 11
ATOM 12523 C C . ASP A 1 36 ? 18.302 9.685 6.877 1.00 0.00 509 ASP A C 11
ATOM 12524 O O . ASP A 1 36 ? 17.677 10.282 7.761 1.00 0.00 509 ASP A O 11
ATOM 12533 N N . ASP A 1 37 ? 19.488 9.103 7.100 1.00 0.00 510 ASP A N 11
ATOM 12534 C CA . ASP A 1 37 ? 20.051 8.824 8.435 1.00 0.00 510 ASP A CA 11
ATOM 12535 C C . ASP A 1 37 ? 21.578 9.090 8.558 1.00 0.00 510 ASP A C 11
ATOM 12536 O O . ASP A 1 37 ? 22.307 8.373 9.252 1.00 0.00 510 ASP A O 11
ATOM 12545 N N . SER A 1 38 ? 22.084 10.149 7.904 1.00 0.00 511 SER A N 11
ATOM 12546 C CA . SER A 1 38 ? 23.522 10.479 7.828 1.00 0.00 511 SER A CA 11
ATOM 12547 C C . SER A 1 38 ? 23.936 11.670 8.719 1.00 0.00 511 SER A C 11
ATOM 12548 O O . SER A 1 38 ? 25.084 12.123 8.679 1.00 0.00 511 SER A O 11
ATOM 12556 N N . ARG A 1 39 ? 22.998 12.208 9.519 1.00 0.00 512 ARG A N 11
ATOM 12557 C CA . ARG A 1 39 ? 23.127 13.465 10.286 1.00 0.00 512 ARG A CA 11
ATOM 12558 C C . ARG A 1 39 ? 22.424 13.390 11.655 1.00 0.00 512 ARG A C 11
ATOM 12559 O O . ARG A 1 39 ? 21.751 12.407 11.964 1.00 0.00 512 ARG A O 11
ATOM 12580 N N . LYS A 1 40 ? 22.558 14.450 12.466 1.00 0.00 513 LYS A N 11
ATOM 12581 C CA . LYS A 1 40 ? 21.958 14.606 13.815 1.00 0.00 513 LYS A CA 11
ATOM 12582 C C . LYS A 1 40 ? 20.422 14.658 13.844 1.00 0.00 513 LYS A C 11
ATOM 12583 O O . LYS A 1 40 ? 19.816 14.495 14.901 1.00 0.00 513 LYS A O 11
ATOM 12602 N N . TRP A 1 41 ? 19.783 14.889 12.703 1.00 0.00 514 TRP A N 11
ATOM 12603 C CA . TRP A 1 41 ? 18.328 14.828 12.548 1.00 0.00 514 TRP A CA 11
ATOM 12604 C C . TRP A 1 41 ? 18.006 13.982 11.320 1.00 0.00 514 TRP A C 11
ATOM 12605 O O . TRP A 1 41 ? 18.558 14.224 10.240 1.00 0.00 514 TRP A O 11
ATOM 12626 N N . TRP A 1 42 ? 17.136 12.980 11.476 1.00 0.00 515 TRP A N 11
ATOM 12627 C CA . TRP A 1 42 ? 16.754 12.092 10.374 1.00 0.00 515 TRP A CA 11
ATOM 12628 C C . TRP A 1 42 ? 15.461 12.566 9.725 1.00 0.00 515 TRP A C 11
ATOM 12629 O O . TRP A 1 42 ? 14.554 13.092 10.375 1.00 0.00 515 TRP A O 11
ATOM 12650 N N . LYS A 1 43 ? 15.379 12.374 8.410 1.00 0.00 516 LYS A N 11
ATOM 12651 C CA . LYS A 1 43 ? 14.157 12.588 7.643 1.00 0.00 516 LYS A CA 11
ATOM 12652 C C . LYS A 1 43 ? 13.336 11.318 7.792 1.00 0.00 516 LYS A C 11
ATOM 12653 O O . LYS A 1 43 ? 13.783 10.242 7.389 1.00 0.00 516 LYS A O 11
ATOM 12672 N N . VAL A 1 44 ? 12.161 11.458 8.381 1.00 0.00 517 VAL A N 11
ATOM 12673 C CA . VAL A 1 44 ? 11.189 10.387 8.597 1.00 0.00 517 VAL A CA 11
ATOM 12674 C C . VAL A 1 44 ? 9.845 10.716 7.936 1.00 0.00 517 VAL A C 11
ATOM 12675 O O . VAL A 1 44 ? 9.693 11.786 7.336 1.00 0.00 517 VAL A O 11
ATOM 12688 N N . ARG A 1 45 ? 8.863 9.817 8.070 1.00 0.00 518 ARG A N 11
ATOM 12689 C CA . ARG A 1 45 ? 7.471 10.031 7.682 1.00 0.00 518 ARG A CA 11
ATOM 12690 C C . ARG A 1 45 ? 6.542 9.526 8.781 1.00 0.00 518 ARG A C 11
ATOM 12691 O O . ARG A 1 45 ? 6.689 8.388 9.238 1.00 0.00 518 ARG A O 11
ATOM 12712 N N . ASP A 1 46 ? 5.622 10.377 9.247 1.00 0.00 519 ASP A N 11
ATOM 12713 C CA . ASP A 1 46 ? 4.593 10.004 10.217 1.00 0.00 519 ASP A CA 11
ATOM 12714 C C . ASP A 1 46 ? 3.543 9.086 9.566 1.00 0.00 519 ASP A C 11
ATOM 12715 O O . ASP A 1 46 ? 3.343 9.137 8.345 1.00 0.00 519 ASP A O 11
ATOM 12724 N N . PRO A 1 47 ? 2.793 8.308 10.368 1.00 0.00 520 PRO A N 11
ATOM 12725 C CA . PRO A 1 47 ? 1.772 7.383 9.879 1.00 0.00 520 PRO A CA 11
ATOM 12726 C C . PRO A 1 47 ? 0.568 8.088 9.217 1.00 0.00 520 PRO A C 11
ATOM 12727 O O . PRO A 1 47 ? -0.230 7.444 8.528 1.00 0.00 520 PRO A O 11
ATOM 12738 N N . ALA A 1 48 ? 0.434 9.410 9.402 1.00 0.00 521 ALA A N 11
ATOM 12739 C CA . ALA A 1 48 ? -0.562 10.270 8.755 1.00 0.00 521 ALA A CA 11
ATOM 12740 C C . ALA A 1 48 ? -0.178 10.679 7.316 1.00 0.00 521 ALA A C 11
ATOM 12741 O O . ALA A 1 48 ? -1.015 11.216 6.582 1.00 0.00 521 ALA A O 11
ATOM 12748 N N . GLY A 1 49 ? 1.078 10.448 6.911 1.00 0.00 522 GLY A N 11
ATOM 12749 C CA . GLY A 1 49 ? 1.583 10.710 5.559 1.00 0.00 522 GLY A CA 11
ATOM 12750 C C . GLY A 1 49 ? 2.420 11.984 5.416 1.00 0.00 522 GLY A C 11
ATOM 12751 O O . GLY A 1 49 ? 2.371 12.634 4.370 1.00 0.00 522 GLY A O 11
ATOM 12755 N N . GLN A 1 50 ? 3.148 12.361 6.465 1.00 0.00 523 GLN A N 11
ATOM 12756 C CA . GLN A 1 50 ? 3.823 13.660 6.580 1.00 0.00 523 GLN A CA 11
ATOM 12757 C C . GLN A 1 50 ? 5.345 13.459 6.726 1.00 0.00 523 GLN A C 11
ATOM 12758 O O . GLN A 1 50 ? 5.760 12.740 7.630 1.00 0.00 523 GLN A O 11
ATOM 12772 N N . GLU A 1 51 ? 6.146 14.087 5.875 1.00 0.00 524 GLU A N 11
ATOM 12773 C CA . GLU A 1 51 ? 7.613 13.927 5.856 1.00 0.00 524 GLU A CA 11
ATOM 12774 C C . GLU A 1 51 ? 8.367 15.113 6.518 1.00 0.00 524 GLU A C 11
ATOM 12775 O O . GLU A 1 51 ? 7.915 16.246 6.413 1.00 0.00 524 GLU A O 11
ATOM 12787 N N . GLY A 1 52 ? 9.535 14.855 7.095 1.00 0.00 525 GLY A N 11
ATOM 12788 C CA . GLY A 1 52 ? 10.320 15.934 7.687 1.00 0.00 525 GLY A CA 11
ATOM 12789 C C . GLY A 1 52 ? 11.330 15.458 8.732 1.00 0.00 525 GLY A C 11
ATOM 12790 O O . GLY A 1 52 ? 11.447 14.259 9.000 1.00 0.00 525 GLY A O 11
ATOM 12794 N N . TYR A 1 53 ? 12.044 16.437 9.294 1.00 0.00 526 TYR A N 11
ATOM 12795 C CA . TYR A 1 53 ? 13.177 16.246 10.177 1.00 0.00 526 TYR A CA 11
ATOM 12796 C C . TYR A 1 53 ? 12.761 16.150 11.642 1.00 0.00 526 TYR A C 11
ATOM 12797 O O . TYR A 1 53 ? 11.967 16.956 12.129 1.00 0.00 526 TYR A O 11
ATOM 12815 N N . VAL A 1 54 ? 13.341 15.158 12.334 1.00 0.00 527 VAL A N 11
ATOM 12816 C CA . VAL A 1 54 ? 13.167 14.894 13.766 1.00 0.00 527 VAL A CA 11
ATOM 12817 C C . VAL A 1 54 ? 14.530 14.562 14.400 1.00 0.00 527 VAL A C 11
ATOM 12818 O O . VAL A 1 54 ? 15.389 13.954 13.746 1.00 0.00 527 VAL A O 11
ATOM 12831 N N . PRO A 1 55 ? 14.765 14.959 15.669 1.00 0.00 528 PRO A N 11
ATOM 12832 C CA . PRO A 1 55 ? 16.068 14.827 16.329 1.00 0.00 528 PRO A CA 11
ATOM 12833 C C . PRO A 1 55 ? 16.431 13.364 16.549 1.00 0.00 528 PRO A C 11
ATOM 12834 O O . PRO A 1 55 ? 15.647 12.596 17.112 1.00 0.00 528 PRO A O 11
ATOM 12845 N N . TYR A 1 56 ? 17.639 12.948 16.160 1.00 0.00 529 TYR A N 11
ATOM 12846 C CA . TYR A 1 56 ? 18.049 11.532 16.308 1.00 0.00 529 TYR A CA 11
ATOM 12847 C C . TYR A 1 56 ? 18.091 11.047 17.766 1.00 0.00 529 TYR A C 11
ATOM 12848 O O . TYR A 1 56 ? 18.052 9.832 18.000 1.00 0.00 529 TYR A O 11
ATOM 12866 N N . ASN A 1 57 ? 18.133 11.958 18.754 1.00 0.00 530 ASN A N 11
ATOM 12867 C CA . ASN A 1 57 ? 18.184 11.555 20.169 1.00 0.00 530 ASN A CA 11
ATOM 12868 C C . ASN A 1 57 ? 16.868 10.927 20.661 1.00 0.00 530 ASN A C 11
ATOM 12869 O O . ASN A 1 57 ? 16.901 10.135 21.606 1.00 0.00 530 ASN A O 11
ATOM 12880 N N . ILE A 1 58 ? 15.719 11.262 20.043 1.00 0.00 531 ILE A N 11
ATOM 12881 C CA . ILE A 1 58 ? 14.413 10.656 20.405 1.00 0.00 531 ILE A CA 11
ATOM 12882 C C . ILE A 1 58 ? 14.150 9.380 19.613 1.00 0.00 531 ILE A C 11
ATOM 12883 O O . ILE A 1 58 ? 13.158 8.711 19.896 1.00 0.00 531 ILE A O 11
ATOM 12899 N N . LEU A 1 59 ? 14.993 9.028 18.631 1.00 0.00 532 LEU A N 11
ATOM 12900 C CA . LEU A 1 59 ? 14.825 7.787 17.857 1.00 0.00 532 LEU A CA 11
ATOM 12901 C C . LEU A 1 59 ? 15.634 6.627 18.468 1.00 0.00 532 LEU A C 11
ATOM 12902 O O . LEU A 1 59 ? 16.807 6.798 18.831 1.00 0.00 532 LEU A O 11
ATOM 12918 N N . THR A 1 60 ? 15.049 5.423 18.505 1.00 0.00 533 THR A N 11
ATOM 12919 C CA . THR A 1 60 ? 15.744 4.159 18.840 1.00 0.00 533 THR A CA 11
ATOM 12920 C C . THR A 1 60 ? 15.436 3.080 17.780 1.00 0.00 533 THR A C 11
ATOM 12921 O O . THR A 1 60 ? 14.279 2.982 17.341 1.00 0.00 533 THR A O 11
ATOM 12932 N N . PRO A 1 61 ? 16.437 2.293 17.321 1.00 0.00 534 PRO A N 11
ATOM 12933 C CA . PRO A 1 61 ? 16.262 1.258 16.303 1.00 0.00 534 PRO A CA 11
ATOM 12934 C C . PRO A 1 61 ? 15.329 0.150 16.792 1.00 0.00 534 PRO A C 11
ATOM 12935 O O . PRO A 1 61 ? 15.653 -0.597 17.723 1.00 0.00 534 PRO A O 11
ATOM 12946 N N . TYR A 1 62 ? 14.142 0.062 16.181 1.00 0.00 535 TYR A N 11
ATOM 12947 C CA . TYR A 1 62 ? 13.069 -0.848 16.610 1.00 0.00 535 TYR A CA 11
ATOM 12948 C C . TYR A 1 62 ? 13.463 -2.336 16.376 1.00 0.00 535 TYR A C 11
ATOM 12949 O O . TYR A 1 62 ? 14.016 -2.651 15.313 1.00 0.00 535 TYR A O 11
ATOM 12967 N N . PRO A 1 63 ? 13.204 -3.265 17.328 1.00 0.00 536 PRO A N 11
ATOM 12968 C CA . PRO A 1 63 ? 13.710 -4.645 17.289 1.00 0.00 536 PRO A CA 11
ATOM 12969 C C . PRO A 1 63 ? 12.948 -5.583 16.292 1.00 0.00 536 PRO A C 11
ATOM 12970 O O . PRO A 1 63 ? 13.341 -6.757 16.181 1.00 0.00 536 PRO A O 11
ATOM 12981 N N . GLY A 1 64 ? 11.907 -5.098 15.601 1.00 0.00 537 GLY A N 11
ATOM 12982 C CA . GLY A 1 64 ? 11.113 -5.881 14.646 1.00 0.00 537 GLY A CA 11
ATOM 12983 C C . GLY A 1 64 ? 10.704 -5.067 13.385 1.00 0.00 537 GLY A C 11
ATOM 12984 O O . GLY A 1 64 ? 11.491 -5.177 12.386 1.00 0.00 537 GLY A O 11
ATOM 12988 N N . PRO B 2 1 ? 18.311 15.706 26.503 1.00 0.00 538 PRO B N 11
ATOM 12989 C CA . PRO B 2 1 ? 18.585 16.794 25.551 1.00 0.00 538 PRO B CA 11
ATOM 12990 C C . PRO B 2 1 ? 17.768 16.649 24.247 1.00 0.00 538 PRO B C 11
ATOM 12991 O O . PRO B 2 1 ? 18.267 16.074 23.282 1.00 0.00 538 PRO B O 11
ATOM 13002 N N . PRO B 2 2 ? 16.501 17.125 24.210 1.00 0.00 539 PRO B N 11
ATOM 13003 C CA . PRO B 2 2 ? 15.520 16.832 23.151 1.00 0.00 539 PRO B CA 11
ATOM 13004 C C . PRO B 2 2 ? 15.777 17.498 21.787 1.00 0.00 539 PRO B C 11
ATOM 13005 O O . PRO B 2 2 ? 15.090 17.204 20.802 1.00 0.00 539 PRO B O 11
ATOM 13016 N N . VAL B 2 3 ? 16.773 18.386 21.703 1.00 0.00 540 VAL B N 11
ATOM 13017 C CA . VAL B 2 3 ? 17.299 18.982 20.446 1.00 0.00 540 VAL B CA 11
ATOM 13018 C C . VAL B 2 3 ? 18.841 18.937 20.507 1.00 0.00 540 VAL B C 11
ATOM 13019 O O . VAL B 2 3 ? 19.464 19.755 21.200 1.00 0.00 540 VAL B O 11
ATOM 13032 N N . PRO B 2 4 ? 19.483 17.964 19.824 1.00 0.00 541 PRO B N 11
ATOM 13033 C CA . PRO B 2 4 ? 20.929 17.902 19.586 1.00 0.00 541 PRO B CA 11
ATOM 13034 C C . PRO B 2 4 ? 21.386 18.938 18.540 1.00 0.00 541 PRO B C 11
ATOM 13035 O O . PRO B 2 4 ? 20.596 19.762 18.055 1.00 0.00 541 PRO B O 11
ATOM 13046 N N . ASN B 2 5 ? 22.674 18.891 18.182 1.00 0.00 542 ASN B N 11
ATOM 13047 C CA . ASN B 2 5 ? 23.326 19.720 17.154 1.00 0.00 542 ASN B CA 11
ATOM 13048 C C . ASN B 2 5 ? 22.543 19.777 15.810 1.00 0.00 542 ASN B C 11
ATOM 13049 O O . ASN B 2 5 ? 21.832 18.822 15.473 1.00 0.00 542 ASN B O 11
ATOM 13060 N N . PRO B 2 6 ? 22.673 20.866 15.022 1.00 0.00 543 PRO B N 11
ATOM 13061 C CA . PRO B 2 6 ? 21.893 21.080 13.795 1.00 0.00 543 PRO B CA 11
ATOM 13062 C C . PRO B 2 6 ? 22.290 20.148 12.634 1.00 0.00 543 PRO B C 11
ATOM 13063 O O . PRO B 2 6 ? 23.371 19.550 12.615 1.00 0.00 543 PRO B O 11
ATOM 13074 N N . ASP B 2 7 ? 21.413 20.069 11.630 1.00 0.00 544 ASP B N 11
ATOM 13075 C CA . ASP B 2 7 ? 21.510 19.146 10.487 1.00 0.00 544 ASP B CA 11
ATOM 13076 C C . ASP B 2 7 ? 21.979 19.801 9.170 1.00 0.00 544 ASP B C 11
ATOM 13077 O O . ASP B 2 7 ? 22.389 19.087 8.249 1.00 0.00 544 ASP B O 11
ATOM 13086 N N . TYR B 2 8 ? 21.966 21.140 9.085 1.00 0.00 545 TYR B N 11
ATOM 13087 C CA . TYR B 2 8 ? 22.468 21.941 7.953 1.00 0.00 545 TYR B CA 11
ATOM 13088 C C . TYR B 2 8 ? 21.792 21.636 6.581 1.00 0.00 545 TYR B C 11
ATOM 13089 O O . TYR B 2 8 ? 22.384 21.905 5.527 1.00 0.00 545 TYR B O 11
ATOM 13107 N N . GLU B 2 9 ? 20.563 21.098 6.558 1.00 0.00 546 GLU B N 11
ATOM 13108 C CA . GLU B 2 9 ? 19.811 20.764 5.335 1.00 0.00 546 GLU B CA 11
ATOM 13109 C C . GLU B 2 9 ? 18.290 21.114 5.452 1.00 0.00 546 GLU B C 11
ATOM 13110 O O . GLU B 2 9 ? 17.432 20.225 5.356 1.00 0.00 546 GLU B O 11
ATOM 13122 N N . PRO B 2 10 ? 17.928 22.396 5.701 1.00 0.00 547 PRO B N 11
ATOM 13123 C CA . PRO B 2 10 ? 16.553 22.832 5.968 1.00 0.00 547 PRO B CA 11
ATOM 13124 C C . PRO B 2 10 ? 15.607 22.801 4.746 1.00 0.00 547 PRO B C 11
ATOM 13125 O O . PRO B 2 10 ? 16.017 22.565 3.605 1.00 0.00 547 PRO B O 11
ATOM 13136 N N . ILE B 2 11 ? 14.321 23.105 4.997 1.00 0.00 548 ILE B N 11
ATOM 13137 C CA . ILE B 2 11 ? 13.204 23.113 4.023 1.00 0.00 548 ILE B CA 11
ATOM 13138 C C . ILE B 2 11 ? 12.451 24.474 4.064 1.00 0.00 548 ILE B C 11
ATOM 13139 O O . ILE B 2 11 ? 11.253 24.567 3.776 1.00 0.00 548 ILE B O 11
ATOM 13155 N N . ARG B 2 12 ? 13.143 25.541 4.486 1.00 0.00 549 ARG B N 11
ATOM 13156 C CA . ARG B 2 12 ? 12.642 26.920 4.678 1.00 0.00 549 ARG B CA 11
ATOM 13157 C C . ARG B 2 12 ? 13.713 27.948 4.281 1.00 0.00 549 ARG B C 11
ATOM 13158 O O . ARG B 2 12 ? 14.900 27.752 4.599 1.00 0.00 549 ARG B O 11
ATOM 13179 N N . GLY A 1 1 ? 4.203 -6.935 0.621 1.00 0.00 474 GLY A N 12
ATOM 13180 C CA . GLY A 1 1 ? 4.721 -7.010 -0.761 1.00 0.00 474 GLY A CA 12
ATOM 13181 C C . GLY A 1 1 ? 6.114 -6.407 -0.866 1.00 0.00 474 GLY A C 12
ATOM 13182 O O . GLY A 1 1 ? 7.042 -6.844 -0.182 1.00 0.00 474 GLY A O 12
ATOM 13186 N N . SER A 1 2 ? 6.268 -5.390 -1.723 1.00 0.00 475 SER A N 12
ATOM 13187 C CA . SER A 1 2 ? 7.517 -4.635 -1.933 1.00 0.00 475 SER A CA 12
ATOM 13188 C C . SER A 1 2 ? 7.866 -3.746 -0.724 1.00 0.00 475 SER A C 12
ATOM 13189 O O . SER A 1 2 ? 7.344 -2.635 -0.573 1.00 0.00 475 SER A O 12
ATOM 13197 N N . MET A 1 3 ? 8.728 -4.247 0.168 1.00 0.00 476 MET A N 12
ATOM 13198 C CA . MET A 1 3 ? 9.285 -3.490 1.303 1.00 0.00 476 MET A CA 12
ATOM 13199 C C . MET A 1 3 ? 10.310 -2.424 0.857 1.00 0.00 476 MET A C 12
ATOM 13200 O O . MET A 1 3 ? 10.834 -2.465 -0.262 1.00 0.00 476 MET A O 12
ATOM 13214 N N . GLY A 1 4 ? 10.622 -1.478 1.751 1.00 0.00 477 GLY A N 12
ATOM 13215 C CA . GLY A 1 4 ? 11.635 -0.432 1.532 1.00 0.00 477 GLY A CA 12
ATOM 13216 C C . GLY A 1 4 ? 13.087 -0.943 1.519 1.00 0.00 477 GLY A C 12
ATOM 13217 O O . GLY A 1 4 ? 13.372 -2.073 1.932 1.00 0.00 477 GLY A O 12
ATOM 13221 N N . THR A 1 5 ? 14.012 -0.092 1.060 1.00 0.00 478 THR A N 12
ATOM 13222 C CA . THR A 1 5 ? 15.440 -0.436 0.835 1.00 0.00 478 THR A CA 12
ATOM 13223 C C . THR A 1 5 ? 16.450 0.616 1.322 1.00 0.00 478 THR A C 12
ATOM 13224 O O . THR A 1 5 ? 17.633 0.298 1.470 1.00 0.00 478 THR A O 12
ATOM 13235 N N . ALA A 1 6 ? 16.010 1.848 1.607 1.00 0.00 479 ALA A N 12
ATOM 13236 C CA . ALA A 1 6 ? 16.851 2.991 1.989 1.00 0.00 479 ALA A CA 12
ATOM 13237 C C . ALA A 1 6 ? 16.246 3.712 3.210 1.00 0.00 479 ALA A C 12
ATOM 13238 O O . ALA A 1 6 ? 15.754 4.841 3.132 1.00 0.00 479 ALA A O 12
ATOM 13245 N N . GLY A 1 7 ? 16.213 2.992 4.333 1.00 0.00 480 GLY A N 12
ATOM 13246 C CA . GLY A 1 7 ? 15.557 3.392 5.579 1.00 0.00 480 GLY A CA 12
ATOM 13247 C C . GLY A 1 7 ? 15.329 2.210 6.528 1.00 0.00 480 GLY A C 12
ATOM 13248 O O . GLY A 1 7 ? 15.732 1.079 6.238 1.00 0.00 480 GLY A O 12
ATOM 13252 N N . LYS A 1 8 ? 14.668 2.476 7.662 1.00 0.00 481 LYS A N 12
ATOM 13253 C CA . LYS A 1 8 ? 14.231 1.480 8.658 1.00 0.00 481 LYS A CA 12
ATOM 13254 C C . LYS A 1 8 ? 13.172 2.069 9.590 1.00 0.00 481 LYS A C 12
ATOM 13255 O O . LYS A 1 8 ? 12.891 3.271 9.569 1.00 0.00 481 LYS A O 12
ATOM 13274 N N . TRP A 1 9 ? 12.607 1.202 10.420 1.00 0.00 482 TRP A N 12
ATOM 13275 C CA . TRP A 1 9 ? 11.657 1.551 11.470 1.00 0.00 482 TRP A CA 12
ATOM 13276 C C . TRP A 1 9 ? 12.400 2.002 12.735 1.00 0.00 482 TRP A C 12
ATOM 13277 O O . TRP A 1 9 ? 13.376 1.373 13.157 1.00 0.00 482 TRP A O 12
ATOM 13298 N N . VAL A 1 10 ? 11.907 3.061 13.373 1.00 0.00 483 VAL A N 12
ATOM 13299 C CA . VAL A 1 10 ? 12.410 3.564 14.661 1.00 0.00 483 VAL A CA 12
ATOM 13300 C C . VAL A 1 10 ? 11.255 3.920 15.580 1.00 0.00 483 VAL A C 12
ATOM 13301 O O . VAL A 1 10 ? 10.239 4.452 15.135 1.00 0.00 483 VAL A O 12
ATOM 13314 N N . LEU A 1 11 ? 11.433 3.639 16.867 1.00 0.00 484 LEU A N 12
ATOM 13315 C CA . LEU A 1 11 ? 10.514 4.027 17.930 1.00 0.00 484 LEU A CA 12
ATOM 13316 C C . LEU A 1 11 ? 10.901 5.412 18.468 1.00 0.00 484 LEU A C 12
ATOM 13317 O O . LEU A 1 11 ? 12.081 5.757 18.558 1.00 0.00 484 LEU A O 12
ATOM 13333 N N . CYS A 1 12 ? 9.894 6.184 18.864 1.00 0.00 485 CYS A N 12
ATOM 13334 C CA . CYS A 1 12 ? 10.042 7.436 19.594 1.00 0.00 485 CYS A CA 12
ATOM 13335 C C . CYS A 1 12 ? 10.172 7.176 21.107 1.00 0.00 485 CYS A C 12
ATOM 13336 O O . CYS A 1 12 ? 9.218 6.744 21.756 1.00 0.00 485 CYS A O 12
ATOM 13344 N N . ASN A 1 13 ? 11.343 7.466 21.680 1.00 0.00 486 ASN A N 12
ATOM 13345 C CA . ASN A 1 13 ? 11.588 7.465 23.128 1.00 0.00 486 ASN A CA 12
ATOM 13346 C C . ASN A 1 13 ? 10.812 8.570 23.878 1.00 0.00 486 ASN A C 12
ATOM 13347 O O . ASN A 1 13 ? 10.403 8.366 25.023 1.00 0.00 486 ASN A O 12
ATOM 13358 N N . TYR A 1 14 ? 10.610 9.731 23.235 1.00 0.00 487 TYR A N 12
ATOM 13359 C CA . TYR A 1 14 ? 10.042 10.952 23.831 1.00 0.00 487 TYR A CA 12
ATOM 13360 C C . TYR A 1 14 ? 9.126 11.688 22.835 1.00 0.00 487 TYR A C 12
ATOM 13361 O O . TYR A 1 14 ? 9.211 11.498 21.620 1.00 0.00 487 TYR A O 12
ATOM 13379 N N . ASP A 1 15 ? 8.239 12.533 23.363 1.00 0.00 488 ASP A N 12
ATOM 13380 C CA . ASP A 1 15 ? 7.366 13.427 22.590 1.00 0.00 488 ASP A CA 12
ATOM 13381 C C . ASP A 1 15 ? 8.135 14.628 21.998 1.00 0.00 488 ASP A C 12
ATOM 13382 O O . ASP A 1 15 ? 9.154 15.065 22.546 1.00 0.00 488 ASP A O 12
ATOM 13391 N N . PHE A 1 16 ? 7.616 15.200 20.907 1.00 0.00 489 PHE A N 12
ATOM 13392 C CA . PHE A 1 16 ? 8.170 16.376 20.221 1.00 0.00 489 PHE A CA 12
ATOM 13393 C C . PHE A 1 16 ? 7.098 17.120 19.393 1.00 0.00 489 PHE A C 12
ATOM 13394 O O . PHE A 1 16 ? 6.115 16.523 18.955 1.00 0.00 489 PHE A O 12
ATOM 13411 N N . GLN A 1 17 ? 7.296 18.417 19.133 1.00 0.00 490 GLN A N 12
ATOM 13412 C CA . GLN A 1 17 ? 6.368 19.265 18.368 1.00 0.00 490 GLN A CA 12
ATOM 13413 C C . GLN A 1 17 ? 7.083 19.976 17.218 1.00 0.00 490 GLN A C 12
ATOM 13414 O O . GLN A 1 17 ? 8.211 20.447 17.372 1.00 0.00 490 GLN A O 12
ATOM 13428 N N . ALA A 1 18 ? 6.404 20.108 16.075 1.00 0.00 491 ALA A N 12
ATOM 13429 C CA . ALA A 1 18 ? 6.933 20.856 14.942 1.00 0.00 491 ALA A CA 12
ATOM 13430 C C . ALA A 1 18 ? 6.817 22.362 15.206 1.00 0.00 491 ALA A C 12
ATOM 13431 O O . ALA A 1 18 ? 5.711 22.892 15.365 1.00 0.00 491 ALA A O 12
ATOM 13438 N N . ARG A 1 19 ? 7.958 23.057 15.225 1.00 0.00 492 ARG A N 12
ATOM 13439 C CA . ARG A 1 19 ? 8.017 24.524 15.345 1.00 0.00 492 ARG A CA 12
ATOM 13440 C C . ARG A 1 19 ? 8.205 25.208 13.983 1.00 0.00 492 ARG A C 12
ATOM 13441 O O . ARG A 1 19 ? 8.088 26.431 13.891 1.00 0.00 492 ARG A O 12
ATOM 13462 N N . ASN A 1 20 ? 8.447 24.418 12.928 1.00 0.00 493 ASN A N 12
ATOM 13463 C CA . ASN A 1 20 ? 8.675 24.878 11.549 1.00 0.00 493 ASN A CA 12
ATOM 13464 C C . ASN A 1 20 ? 8.195 23.841 10.510 1.00 0.00 493 ASN A C 12
ATOM 13465 O O . ASN A 1 20 ? 8.041 22.659 10.818 1.00 0.00 493 ASN A O 12
ATOM 13476 N N . SER A 1 21 ? 8.041 24.267 9.251 1.00 0.00 494 SER A N 12
ATOM 13477 C CA . SER A 1 21 ? 7.720 23.396 8.100 1.00 0.00 494 SER A CA 12
ATOM 13478 C C . SER A 1 21 ? 8.801 22.351 7.771 1.00 0.00 494 SER A C 12
ATOM 13479 O O . SER A 1 21 ? 8.505 21.334 7.140 1.00 0.00 494 SER A O 12
ATOM 13487 N N . SER A 1 22 ? 10.053 22.584 8.187 1.00 0.00 495 SER A N 12
ATOM 13488 C CA . SER A 1 22 ? 11.174 21.636 8.046 1.00 0.00 495 SER A CA 12
ATOM 13489 C C . SER A 1 22 ? 11.090 20.423 8.982 1.00 0.00 495 SER A C 12
ATOM 13490 O O . SER A 1 22 ? 11.742 19.408 8.742 1.00 0.00 495 SER A O 12
ATOM 13498 N N . GLU A 1 23 ? 10.274 20.495 10.030 1.00 0.00 496 GLU A N 12
ATOM 13499 C CA . GLU A 1 23 ? 10.162 19.498 11.095 1.00 0.00 496 GLU A CA 12
ATOM 13500 C C . GLU A 1 23 ? 8.720 18.992 11.257 1.00 0.00 496 GLU A C 12
ATOM 13501 O O . GLU A 1 23 ? 7.796 19.405 10.549 1.00 0.00 496 GLU A O 12
ATOM 13513 N N . LEU A 1 24 ? 8.549 18.047 12.181 1.00 0.00 497 LEU A N 12
ATOM 13514 C CA . LEU A 1 24 ? 7.298 17.318 12.422 1.00 0.00 497 LEU A CA 12
ATOM 13515 C C . LEU A 1 24 ? 7.002 17.083 13.913 1.00 0.00 497 LEU A C 12
ATOM 13516 O O . LEU A 1 24 ? 7.894 17.105 14.759 1.00 0.00 497 LEU A O 12
ATOM 13532 N N . SER A 1 25 ? 5.721 16.845 14.216 1.00 0.00 498 SER A N 12
ATOM 13533 C CA . SER A 1 25 ? 5.196 16.587 15.563 1.00 0.00 498 SER A CA 12
ATOM 13534 C C . SER A 1 25 ? 4.991 15.084 15.753 1.00 0.00 498 SER A C 12
ATOM 13535 O O . SER A 1 25 ? 4.312 14.441 14.944 1.00 0.00 498 SER A O 12
ATOM 13543 N N . VAL A 1 26 ? 5.570 14.517 16.814 1.00 0.00 499 VAL A N 12
ATOM 13544 C CA . VAL A 1 26 ? 5.538 13.074 17.117 1.00 0.00 499 VAL A CA 12
ATOM 13545 C C . VAL A 1 26 ? 5.409 12.822 18.622 1.00 0.00 499 VAL A C 12
ATOM 13546 O O . VAL A 1 26 ? 5.615 13.715 19.443 1.00 0.00 499 VAL A O 12
ATOM 13559 N N . LYS A 1 27 ? 5.084 11.585 19.002 1.00 0.00 500 LYS A N 12
ATOM 13560 C CA . LYS A 1 27 ? 4.803 11.193 20.388 1.00 0.00 500 LYS A CA 12
ATOM 13561 C C . LYS A 1 27 ? 5.639 9.982 20.771 1.00 0.00 500 LYS A C 12
ATOM 13562 O O . LYS A 1 27 ? 5.926 9.138 19.922 1.00 0.00 500 LYS A O 12
ATOM 13581 N N . GLN A 1 28 ? 6.022 9.870 22.040 1.00 0.00 501 GLN A N 12
ATOM 13582 C CA . GLN A 1 28 ? 6.649 8.638 22.531 1.00 0.00 501 GLN A CA 12
ATOM 13583 C C . GLN A 1 28 ? 5.755 7.411 22.311 1.00 0.00 501 GLN A C 12
ATOM 13584 O O . GLN A 1 28 ? 4.523 7.509 22.282 1.00 0.00 501 GLN A O 12
ATOM 13598 N N . ARG A 1 29 ? 6.403 6.246 22.186 1.00 0.00 502 ARG A N 12
ATOM 13599 C CA . ARG A 1 29 ? 5.777 4.933 21.952 1.00 0.00 502 ARG A CA 12
ATOM 13600 C C . ARG A 1 29 ? 5.131 4.782 20.558 1.00 0.00 502 ARG A C 12
ATOM 13601 O O . ARG A 1 29 ? 4.336 3.864 20.344 1.00 0.00 502 ARG A O 12
ATOM 13622 N N . ASP A 1 30 ? 5.502 5.644 19.603 1.00 0.00 503 ASP A N 12
ATOM 13623 C CA . ASP A 1 30 ? 5.102 5.558 18.186 1.00 0.00 503 ASP A CA 12
ATOM 13624 C C . ASP A 1 30 ? 6.281 5.087 17.320 1.00 0.00 503 ASP A C 12
ATOM 13625 O O . ASP A 1 30 ? 7.438 5.318 17.674 1.00 0.00 503 ASP A O 12
ATOM 13634 N N . VAL A 1 31 ? 5.993 4.479 16.162 1.00 0.00 504 VAL A N 12
ATOM 13635 C CA . VAL A 1 31 ? 7.003 3.982 15.208 1.00 0.00 504 VAL A CA 12
ATOM 13636 C C . VAL A 1 31 ? 6.888 4.723 13.871 1.00 0.00 504 VAL A C 12
ATOM 13637 O O . VAL A 1 31 ? 5.782 4.912 13.357 1.00 0.00 504 VAL A O 12
ATOM 13650 N N . LEU A 1 32 ? 8.030 5.135 13.306 1.00 0.00 505 LEU A N 12
ATOM 13651 C CA . LEU A 1 32 ? 8.137 5.979 12.103 1.00 0.00 505 LEU A CA 12
ATOM 13652 C C . LEU A 1 32 ? 9.097 5.359 11.076 1.00 0.00 505 LEU A C 12
ATOM 13653 O O . LEU A 1 32 ? 10.047 4.657 11.433 1.00 0.00 505 LEU A O 12
ATOM 13669 N N . GLU A 1 33 ? 8.859 5.648 9.796 1.00 0.00 506 GLU A N 12
ATOM 13670 C CA . GLU A 1 33 ? 9.725 5.248 8.680 1.00 0.00 506 GLU A CA 12
ATOM 13671 C C . GLU A 1 33 ? 10.779 6.330 8.414 1.00 0.00 506 GLU A C 12
ATOM 13672 O O . GLU A 1 33 ? 10.446 7.428 7.962 1.00 0.00 506 GLU A O 12
ATOM 13684 N N . VAL A 1 34 ? 12.050 6.026 8.691 1.00 0.00 507 VAL A N 12
ATOM 13685 C CA . VAL A 1 34 ? 13.198 6.871 8.318 1.00 0.00 507 VAL A CA 12
ATOM 13686 C C . VAL A 1 34 ? 13.490 6.731 6.817 1.00 0.00 507 VAL A C 12
ATOM 13687 O O . VAL A 1 34 ? 13.245 5.688 6.210 1.00 0.00 507 VAL A O 12
ATOM 13700 N N . LEU A 1 35 ? 14.060 7.789 6.245 1.00 0.00 508 LEU A N 12
ATOM 13701 C CA . LEU A 1 35 ? 14.405 7.979 4.838 1.00 0.00 508 LEU A CA 12
ATOM 13702 C C . LEU A 1 35 ? 15.875 8.409 4.658 1.00 0.00 508 LEU A C 12
ATOM 13703 O O . LEU A 1 35 ? 16.463 8.149 3.607 1.00 0.00 508 LEU A O 12
ATOM 13719 N N . ASP A 1 36 ? 16.491 9.018 5.683 1.00 0.00 509 ASP A N 12
ATOM 13720 C CA . ASP A 1 36 ? 17.917 9.391 5.702 1.00 0.00 509 ASP A CA 12
ATOM 13721 C C . ASP A 1 36 ? 18.467 9.385 7.138 1.00 0.00 509 ASP A C 12
ATOM 13722 O O . ASP A 1 36 ? 17.810 9.889 8.046 1.00 0.00 509 ASP A O 12
ATOM 13731 N N . ASP A 1 37 ? 19.678 8.849 7.335 1.00 0.00 510 ASP A N 12
ATOM 13732 C CA . ASP A 1 37 ? 20.260 8.543 8.656 1.00 0.00 510 ASP A CA 12
ATOM 13733 C C . ASP A 1 37 ? 21.782 8.810 8.740 1.00 0.00 510 ASP A C 12
ATOM 13734 O O . ASP A 1 37 ? 22.549 8.053 9.341 1.00 0.00 510 ASP A O 12
ATOM 13743 N N . SER A 1 38 ? 22.228 9.923 8.140 1.00 0.00 511 SER A N 12
ATOM 13744 C CA . SER A 1 38 ? 23.648 10.322 8.034 1.00 0.00 511 SER A CA 12
ATOM 13745 C C . SER A 1 38 ? 23.967 11.642 8.771 1.00 0.00 511 SER A C 12
ATOM 13746 O O . SER A 1 38 ? 25.043 12.226 8.601 1.00 0.00 511 SER A O 12
ATOM 13754 N N . ARG A 1 39 ? 23.025 12.138 9.592 1.00 0.00 512 ARG A N 12
ATOM 13755 C CA . ARG A 1 39 ? 23.065 13.443 10.293 1.00 0.00 512 ARG A CA 12
ATOM 13756 C C . ARG A 1 39 ? 22.479 13.342 11.715 1.00 0.00 512 ARG A C 12
ATOM 13757 O O . ARG A 1 39 ? 21.903 12.317 12.084 1.00 0.00 512 ARG A O 12
ATOM 13778 N N . LYS A 1 40 ? 22.571 14.429 12.494 1.00 0.00 513 LYS A N 12
ATOM 13779 C CA . LYS A 1 40 ? 21.939 14.588 13.828 1.00 0.00 513 LYS A CA 12
ATOM 13780 C C . LYS A 1 40 ? 20.402 14.577 13.804 1.00 0.00 513 LYS A C 12
ATOM 13781 O O . LYS A 1 40 ? 19.766 14.381 14.837 1.00 0.00 513 LYS A O 12
ATOM 13800 N N . TRP A 1 41 ? 19.792 14.795 12.642 1.00 0.00 514 TRP A N 12
ATOM 13801 C CA . TRP A 1 41 ? 18.340 14.771 12.457 1.00 0.00 514 TRP A CA 12
ATOM 13802 C C . TRP A 1 41 ? 18.006 13.901 11.255 1.00 0.00 514 TRP A C 12
ATOM 13803 O O . TRP A 1 41 ? 18.505 14.138 10.151 1.00 0.00 514 TRP A O 12
ATOM 13824 N N . TRP A 1 42 ? 17.186 12.878 11.475 1.00 0.00 515 TRP A N 12
ATOM 13825 C CA . TRP A 1 42 ? 16.810 11.946 10.414 1.00 0.00 515 TRP A CA 12
ATOM 13826 C C . TRP A 1 42 ? 15.532 12.427 9.730 1.00 0.00 515 TRP A C 12
ATOM 13827 O O . TRP A 1 42 ? 14.600 12.915 10.381 1.00 0.00 515 TRP A O 12
ATOM 13848 N N . LYS A 1 43 ? 15.495 12.305 8.399 1.00 0.00 516 LYS A N 12
ATOM 13849 C CA . LYS A 1 43 ? 14.292 12.513 7.607 1.00 0.00 516 LYS A CA 12
ATOM 13850 C C . LYS A 1 43 ? 13.428 11.288 7.824 1.00 0.00 516 LYS A C 12
ATOM 13851 O O . LYS A 1 43 ? 13.849 10.184 7.497 1.00 0.00 516 LYS A O 12
ATOM 13870 N N . VAL A 1 44 ? 12.258 11.474 8.405 1.00 0.00 517 VAL A N 12
ATOM 13871 C CA . VAL A 1 44 ? 11.248 10.423 8.607 1.00 0.00 517 VAL A CA 12
ATOM 13872 C C . VAL A 1 44 ? 9.884 10.844 8.040 1.00 0.00 517 VAL A C 12
ATOM 13873 O O . VAL A 1 44 ? 9.728 11.967 7.549 1.00 0.00 517 VAL A O 12
ATOM 13886 N N . ARG A 1 45 ? 8.883 9.960 8.132 1.00 0.00 518 ARG A N 12
ATOM 13887 C CA . ARG A 1 45 ? 7.487 10.233 7.749 1.00 0.00 518 ARG A CA 12
ATOM 13888 C C . ARG A 1 45 ? 6.528 9.805 8.857 1.00 0.00 518 ARG A C 12
ATOM 13889 O O . ARG A 1 45 ? 6.711 8.746 9.463 1.00 0.00 518 ARG A O 12
ATOM 13910 N N . ASP A 1 46 ? 5.523 10.635 9.133 1.00 0.00 519 ASP A N 12
ATOM 13911 C CA . ASP A 1 46 ? 4.487 10.331 10.125 1.00 0.00 519 ASP A CA 12
ATOM 13912 C C . ASP A 1 46 ? 3.513 9.223 9.639 1.00 0.00 519 ASP A C 12
ATOM 13913 O O . ASP A 1 46 ? 3.511 8.865 8.453 1.00 0.00 519 ASP A O 12
ATOM 13922 N N . PRO A 1 47 ? 2.674 8.652 10.525 1.00 0.00 520 PRO A N 12
ATOM 13923 C CA . PRO A 1 47 ? 1.740 7.573 10.182 1.00 0.00 520 PRO A CA 12
ATOM 13924 C C . PRO A 1 47 ? 0.490 8.038 9.393 1.00 0.00 520 PRO A C 12
ATOM 13925 O O . PRO A 1 47 ? -0.566 7.402 9.469 1.00 0.00 520 PRO A O 12
ATOM 13936 N N . ALA A 1 48 ? 0.590 9.130 8.623 1.00 0.00 521 ALA A N 12
ATOM 13937 C CA . ALA A 1 48 ? -0.478 9.666 7.775 1.00 0.00 521 ALA A CA 12
ATOM 13938 C C . ALA A 1 48 ? 0.002 10.079 6.367 1.00 0.00 521 ALA A C 12
ATOM 13939 O O . ALA A 1 48 ? -0.705 9.821 5.388 1.00 0.00 521 ALA A O 12
ATOM 1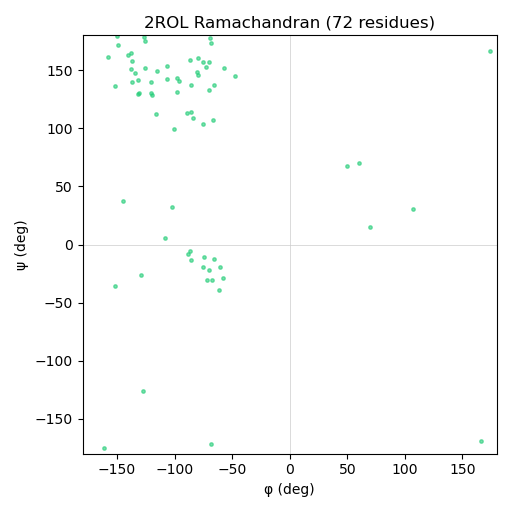3946 N N . GLY A 1 49 ? 1.195 10.677 6.243 1.00 0.00 522 GLY A N 12
ATOM 13947 C CA . GLY A 1 49 ? 1.791 11.035 4.947 1.00 0.00 522 GLY A CA 12
ATOM 13948 C C . GLY A 1 49 ? 2.737 12.238 4.911 1.00 0.00 522 GLY A C 12
ATOM 13949 O O . GLY A 1 49 ? 2.977 12.775 3.828 1.00 0.00 522 GLY A O 12
ATOM 13953 N N . GLN A 1 50 ? 3.251 12.692 6.053 1.00 0.00 523 GLN A N 12
ATOM 13954 C CA . GLN A 1 50 ? 3.970 13.962 6.180 1.00 0.00 523 GLN A CA 12
ATOM 13955 C C . GLN A 1 50 ? 5.452 13.708 6.444 1.00 0.00 523 GLN A C 12
ATOM 13956 O O . GLN A 1 50 ? 5.797 13.029 7.409 1.00 0.00 523 GLN A O 12
ATOM 13970 N N . GLU A 1 51 ? 6.323 14.257 5.598 1.00 0.00 524 GLU A N 12
ATOM 13971 C CA . GLU A 1 51 ? 7.782 14.104 5.688 1.00 0.00 524 GLU A CA 12
ATOM 13972 C C . GLU A 1 51 ? 8.458 15.391 6.188 1.00 0.00 524 GLU A C 12
ATOM 13973 O O . GLU A 1 51 ? 7.994 16.510 5.946 1.00 0.00 524 GLU A O 12
ATOM 13985 N N . GLY A 1 52 ? 9.575 15.219 6.894 1.00 0.00 525 GLY A N 12
ATOM 13986 C CA . GLY A 1 52 ? 10.305 16.280 7.584 1.00 0.00 525 GLY A CA 12
ATOM 13987 C C . GLY A 1 52 ? 11.368 15.695 8.513 1.00 0.00 525 GLY A C 12
ATOM 13988 O O . GLY A 1 52 ? 11.615 14.486 8.514 1.00 0.00 525 GLY A O 12
ATOM 13992 N N . TYR A 1 53 ? 11.992 16.553 9.317 1.00 0.00 526 TYR A N 12
ATOM 13993 C CA . TYR A 1 53 ? 13.135 16.187 10.150 1.00 0.00 526 TYR A CA 12
ATOM 13994 C C . TYR A 1 53 ? 12.734 16.093 11.624 1.00 0.00 526 TYR A C 12
ATOM 13995 O O . TYR A 1 53 ? 11.937 16.892 12.124 1.00 0.00 526 TYR A O 12
ATOM 14013 N N . VAL A 1 54 ? 13.328 15.127 12.328 1.00 0.00 527 VAL A N 12
ATOM 14014 C CA . VAL A 1 54 ? 13.184 14.925 13.777 1.00 0.00 527 VAL A CA 12
ATOM 14015 C C . VAL A 1 54 ? 14.551 14.588 14.392 1.00 0.00 527 VAL A C 12
ATOM 14016 O O . VAL A 1 54 ? 15.405 14.010 13.706 1.00 0.00 527 VAL A O 12
ATOM 14029 N N . PRO A 1 55 ? 14.799 14.939 15.665 1.00 0.00 528 PRO A N 12
ATOM 14030 C CA . PRO A 1 55 ? 16.103 14.761 16.292 1.00 0.00 528 PRO A CA 12
ATOM 14031 C C . PRO A 1 55 ? 16.410 13.281 16.546 1.00 0.00 528 PRO A C 12
ATOM 14032 O O . PRO A 1 55 ? 15.577 12.550 17.083 1.00 0.00 528 PRO A O 12
ATOM 14043 N N . TYR A 1 56 ? 17.628 12.833 16.236 1.00 0.00 529 TYR A N 12
ATOM 14044 C CA . TYR A 1 56 ? 18.026 11.437 16.486 1.00 0.00 529 TYR A CA 12
ATOM 14045 C C . TYR A 1 56 ? 18.005 11.042 17.974 1.00 0.00 529 TYR A C 12
ATOM 14046 O O . TYR A 1 56 ? 17.899 9.856 18.283 1.00 0.00 529 TYR A O 12
ATOM 14064 N N . ASN A 1 57 ? 18.066 12.010 18.905 1.00 0.00 530 ASN A N 12
ATOM 14065 C CA . ASN A 1 57 ? 18.087 11.719 20.343 1.00 0.00 530 ASN A CA 12
ATOM 14066 C C . ASN A 1 57 ? 16.784 11.060 20.847 1.00 0.00 530 ASN A C 12
ATOM 14067 O O . ASN A 1 57 ? 16.828 10.284 21.805 1.00 0.00 530 ASN A O 12
ATOM 14078 N N . ILE A 1 58 ? 15.639 11.341 20.202 1.00 0.00 531 ILE A N 12
ATOM 14079 C CA . ILE A 1 58 ? 14.349 10.710 20.539 1.00 0.00 531 ILE A CA 12
ATOM 14080 C C . ILE A 1 58 ? 14.092 9.444 19.714 1.00 0.00 531 ILE A C 12
ATOM 14081 O O . ILE A 1 58 ? 13.110 8.760 19.980 1.00 0.00 531 ILE A O 12
ATOM 14097 N N . LEU A 1 59 ? 14.938 9.109 18.734 1.00 0.00 532 LEU A N 12
ATOM 14098 C CA . LEU A 1 59 ? 14.780 7.912 17.904 1.00 0.00 532 LEU A CA 12
ATOM 14099 C C . LEU A 1 59 ? 15.635 6.751 18.439 1.00 0.00 532 LEU A C 12
ATOM 14100 O O . LEU A 1 59 ? 16.798 6.931 18.805 1.00 0.00 532 LEU A O 12
ATOM 14116 N N . THR A 1 60 ? 15.072 5.541 18.445 1.00 0.00 533 THR A N 12
ATOM 14117 C CA . THR A 1 60 ? 15.776 4.295 18.810 1.00 0.00 533 THR A CA 12
ATOM 14118 C C . THR A 1 60 ? 15.504 3.188 17.774 1.00 0.00 533 THR A C 12
ATOM 14119 O O . THR A 1 60 ? 14.372 3.092 17.281 1.00 0.00 533 THR A O 12
ATOM 14130 N N . PRO A 1 61 ? 16.511 2.373 17.390 1.00 0.00 534 PRO A N 12
ATOM 14131 C CA . PRO A 1 61 ? 16.377 1.337 16.361 1.00 0.00 534 PRO A CA 12
ATOM 14132 C C . PRO A 1 61 ? 15.416 0.227 16.816 1.00 0.00 534 PRO A C 12
ATOM 14133 O O . PRO A 1 61 ? 15.721 -0.547 17.728 1.00 0.00 534 PRO A O 12
ATOM 14144 N N . TYR A 1 62 ? 14.240 0.158 16.187 1.00 0.00 535 TYR A N 12
ATOM 14145 C CA . TYR A 1 62 ? 13.172 -0.771 16.570 1.00 0.00 535 TYR A CA 12
ATOM 14146 C C . TYR A 1 62 ? 13.285 -2.100 15.792 1.00 0.00 535 TYR A C 12
ATOM 14147 O O . TYR A 1 62 ? 13.574 -2.074 14.588 1.00 0.00 535 TYR A O 12
ATOM 14165 N N . PRO A 1 63 ? 13.064 -3.270 16.430 1.00 0.00 536 PRO A N 12
ATOM 14166 C CA . PRO A 1 63 ? 13.236 -4.573 15.776 1.00 0.00 536 PRO A CA 12
ATOM 14167 C C . PRO A 1 63 ? 12.135 -4.906 14.748 1.00 0.00 536 PRO A C 12
ATOM 14168 O O . PRO A 1 63 ? 12.361 -5.740 13.863 1.00 0.00 536 PRO A O 12
ATOM 14179 N N . GLY A 1 64 ? 10.968 -4.247 14.832 1.00 0.00 537 GLY A N 12
ATOM 14180 C CA . GLY A 1 64 ? 9.809 -4.455 13.943 1.00 0.00 537 GLY A CA 12
ATOM 14181 C C . GLY A 1 64 ? 8.970 -5.701 14.252 1.00 0.00 537 GLY A C 12
ATOM 14182 O O . GLY A 1 64 ? 9.253 -6.422 15.237 1.00 0.00 537 GLY A O 12
ATOM 14186 N N . PRO B 2 1 ? 18.162 16.578 27.931 1.00 0.00 538 PRO B N 12
ATOM 14187 C CA . PRO B 2 1 ? 18.455 17.638 26.924 1.00 0.00 538 PRO B CA 12
ATOM 14188 C C . PRO B 2 1 ? 18.180 17.159 25.478 1.00 0.00 538 PRO B C 12
ATOM 14189 O O . PRO B 2 1 ? 19.097 16.706 24.784 1.00 0.00 538 PRO B O 12
ATOM 14200 N N . PRO B 2 2 ? 16.918 17.234 25.006 1.00 0.00 539 PRO B N 12
ATOM 14201 C CA . PRO B 2 2 ? 16.560 16.945 23.614 1.00 0.00 539 PRO B CA 12
ATOM 14202 C C . PRO B 2 2 ? 17.006 18.064 22.651 1.00 0.00 539 PRO B C 12
ATOM 14203 O O . PRO B 2 2 ? 17.538 19.090 23.084 1.00 0.00 539 PRO B O 12
ATOM 14214 N N . VAL B 2 3 ? 16.763 17.879 21.345 1.00 0.00 540 VAL B N 12
ATOM 14215 C CA . VAL B 2 3 ? 17.131 18.831 20.266 1.00 0.00 540 VAL B CA 12
ATOM 14216 C C . VAL B 2 3 ? 18.671 19.016 20.193 1.00 0.00 540 VAL B C 12
ATOM 14217 O O . VAL B 2 3 ? 19.203 20.044 20.630 1.00 0.00 540 VAL B O 12
ATOM 14230 N N . PRO B 2 4 ? 19.411 18.000 19.688 1.00 0.00 541 PRO B N 12
ATOM 14231 C CA . PRO B 2 4 ? 20.862 18.026 19.456 1.00 0.00 541 PRO B CA 12
ATOM 14232 C C . PRO B 2 4 ? 21.280 19.049 18.377 1.00 0.00 541 PRO B C 12
ATOM 14233 O O . PRO B 2 4 ? 20.450 19.794 17.844 1.00 0.00 541 PRO B O 12
ATOM 14244 N N . ASN B 2 5 ? 22.580 19.074 18.045 1.00 0.00 542 ASN B N 12
ATOM 14245 C CA . ASN B 2 5 ? 23.175 19.931 17.007 1.00 0.00 542 ASN B CA 12
ATOM 14246 C C . ASN B 2 5 ? 22.369 19.966 15.680 1.00 0.00 542 ASN B C 12
ATOM 14247 O O . ASN B 2 5 ? 21.748 18.963 15.311 1.00 0.00 542 ASN B O 12
ATOM 14258 N N . PRO B 2 6 ? 22.384 21.100 14.949 1.00 0.00 543 PRO B N 12
ATOM 14259 C CA . PRO B 2 6 ? 21.559 21.300 13.758 1.00 0.00 543 PRO B CA 12
ATOM 14260 C C . PRO B 2 6 ? 21.974 20.422 12.566 1.00 0.00 543 PRO B C 12
ATOM 14261 O O . PRO B 2 6 ? 23.080 19.877 12.489 1.00 0.00 543 PRO B O 12
ATOM 14272 N N . ASP B 2 7 ? 21.055 20.319 11.611 1.00 0.00 544 ASP B N 12
ATOM 14273 C CA . ASP B 2 7 ? 21.134 19.517 10.390 1.00 0.00 544 ASP B CA 12
ATOM 14274 C C . ASP B 2 7 ? 21.545 20.342 9.146 1.00 0.00 544 ASP B C 12
ATOM 14275 O O . ASP B 2 7 ? 21.868 21.531 9.241 1.00 0.00 544 ASP B O 12
ATOM 14284 N N . TYR B 2 8 ? 21.508 19.706 7.970 1.00 0.00 545 TYR B N 12
ATOM 14285 C CA . TYR B 2 8 ? 21.814 20.307 6.664 1.00 0.00 545 TYR B CA 12
ATOM 14286 C C . TYR B 2 8 ? 20.662 20.088 5.663 1.00 0.00 545 TYR B C 12
ATOM 14287 O O . TYR B 2 8 ? 19.805 19.226 5.865 1.00 0.00 545 TYR B O 12
ATOM 14305 N N . GLU B 2 9 ? 20.656 20.860 4.569 1.00 0.00 546 GLU B N 12
ATOM 14306 C CA . GLU B 2 9 ? 19.565 20.931 3.577 1.00 0.00 546 GLU B CA 12
ATOM 14307 C C . GLU B 2 9 ? 18.155 21.112 4.212 1.00 0.00 546 GLU B C 12
ATOM 14308 O O . GLU B 2 9 ? 17.283 20.242 4.071 1.00 0.00 546 GLU B O 12
ATOM 14320 N N . PRO B 2 10 ? 17.915 22.237 4.926 1.00 0.00 547 PRO B N 12
ATOM 14321 C CA . PRO B 2 10 ? 16.615 22.575 5.518 1.00 0.00 547 PRO B CA 12
ATOM 14322 C C . PRO B 2 10 ? 15.525 22.859 4.464 1.00 0.00 547 PRO B C 12
ATOM 14323 O O . PRO B 2 10 ? 15.793 22.990 3.264 1.00 0.00 547 PRO B O 12
ATOM 14334 N N . ILE B 2 11 ? 14.280 23.000 4.936 1.00 0.00 548 ILE B N 12
ATOM 14335 C CA . ILE B 2 11 ? 13.056 23.134 4.113 1.00 0.00 548 ILE B CA 12
ATOM 14336 C C . ILE B 2 11 ? 12.425 24.546 4.255 1.00 0.00 548 ILE B C 12
ATOM 14337 O O . ILE B 2 11 ? 11.253 24.779 3.946 1.00 0.00 548 ILE B O 12
ATOM 14353 N N . ARG B 2 12 ? 13.217 25.504 4.752 1.00 0.00 549 ARG B N 12
ATOM 14354 C CA . ARG B 2 12 ? 12.903 26.936 4.942 1.00 0.00 549 ARG B CA 12
ATOM 14355 C C . ARG B 2 12 ? 14.128 27.821 4.680 1.00 0.00 549 ARG B C 12
ATOM 14356 O O . ARG B 2 12 ? 15.247 27.455 5.114 1.00 0.00 549 ARG B O 12
ATOM 14377 N N . GLY A 1 1 ? 1.424 -3.809 0.839 1.00 0.00 474 GLY A N 13
ATOM 14378 C CA . GLY A 1 1 ? 2.095 -2.716 0.104 1.00 0.00 474 GLY A CA 13
ATOM 14379 C C . GLY A 1 1 ? 3.228 -2.109 0.916 1.00 0.00 474 GLY A C 13
ATOM 14380 O O . GLY A 1 1 ? 3.018 -1.655 2.044 1.00 0.00 474 GLY A O 13
ATOM 14384 N N . SER A 1 2 ? 4.437 -2.093 0.347 1.00 0.00 475 SER A N 13
ATOM 14385 C CA . SER A 1 2 ? 5.655 -1.500 0.931 1.00 0.00 475 SER A CA 13
ATOM 14386 C C . SER A 1 2 ? 6.575 -0.967 -0.177 1.00 0.00 475 SER A C 13
ATOM 14387 O O . SER A 1 2 ? 6.653 -1.552 -1.263 1.00 0.00 475 SER A O 13
ATOM 14395 N N . MET A 1 3 ? 7.268 0.148 0.079 1.00 0.00 476 MET A N 13
ATOM 14396 C CA . MET A 1 3 ? 8.128 0.842 -0.894 1.00 0.00 476 MET A CA 13
ATOM 14397 C C . MET A 1 3 ? 9.300 1.554 -0.195 1.00 0.00 476 MET A C 13
ATOM 14398 O O . MET A 1 3 ? 9.096 2.406 0.673 1.00 0.00 476 MET A O 13
ATOM 14412 N N . GLY A 1 4 ? 10.530 1.221 -0.595 1.00 0.00 477 GLY A N 13
ATOM 14413 C CA . GLY A 1 4 ? 11.772 1.832 -0.101 1.00 0.00 477 GLY A CA 13
ATOM 14414 C C . GLY A 1 4 ? 13.024 1.005 -0.428 1.00 0.00 477 GLY A C 13
ATOM 14415 O O . GLY A 1 4 ? 12.925 -0.143 -0.871 1.00 0.00 477 GLY A O 13
ATOM 14419 N N . THR A 1 5 ? 14.206 1.587 -0.196 1.00 0.00 478 THR A N 13
ATOM 14420 C CA . THR A 1 5 ? 15.524 0.936 -0.423 1.00 0.00 478 THR A CA 13
ATOM 14421 C C . THR A 1 5 ? 16.597 1.277 0.623 1.00 0.00 478 THR A C 13
ATOM 14422 O O . THR A 1 5 ? 17.497 0.466 0.856 1.00 0.00 478 THR A O 13
ATOM 14433 N N . ALA A 1 6 ? 16.493 2.431 1.294 1.00 0.00 479 ALA A N 13
ATOM 14434 C CA . ALA A 1 6 ? 17.393 2.881 2.358 1.00 0.00 479 ALA A CA 13
ATOM 14435 C C . ALA A 1 6 ? 16.569 3.517 3.493 1.00 0.00 479 ALA A C 13
ATOM 14436 O O . ALA A 1 6 ? 16.061 4.636 3.367 1.00 0.00 479 ALA A O 13
ATOM 14443 N N . GLY A 1 7 ? 16.379 2.764 4.580 1.00 0.00 480 GLY A N 13
ATOM 14444 C CA . GLY A 1 7 ? 15.514 3.135 5.702 1.00 0.00 480 GLY A CA 13
ATOM 14445 C C . GLY A 1 7 ? 15.212 1.969 6.649 1.00 0.00 480 GLY A C 13
ATOM 14446 O O . GLY A 1 7 ? 15.539 0.813 6.354 1.00 0.00 480 GLY A O 13
ATOM 14450 N N . LYS A 1 8 ? 14.576 2.275 7.787 1.00 0.00 481 LYS A N 13
ATOM 14451 C CA . LYS A 1 8 ? 14.124 1.307 8.807 1.00 0.00 481 LYS A CA 13
ATOM 14452 C C . LYS A 1 8 ? 13.090 1.930 9.748 1.00 0.00 481 LYS A C 13
ATOM 14453 O O . LYS A 1 8 ? 12.850 3.140 9.723 1.00 0.00 481 LYS A O 13
ATOM 14472 N N . TRP A 1 9 ? 12.482 1.085 10.575 1.00 0.00 482 TRP A N 13
ATOM 14473 C CA . TRP A 1 9 ? 11.502 1.459 11.589 1.00 0.00 482 TRP A CA 13
ATOM 14474 C C . TRP A 1 9 ? 12.204 1.902 12.882 1.00 0.00 482 TRP A C 13
ATOM 14475 O O . TRP A 1 9 ? 13.130 1.235 13.355 1.00 0.00 482 TRP A O 13
ATOM 14496 N N . VAL A 1 10 ? 11.738 2.999 13.480 1.00 0.00 483 VAL A N 13
ATOM 14497 C CA . VAL A 1 10 ? 12.250 3.520 14.760 1.00 0.00 483 VAL A CA 13
ATOM 14498 C C . VAL A 1 10 ? 11.111 3.995 15.657 1.00 0.00 483 VAL A C 13
ATOM 14499 O O . VAL A 1 10 ? 10.194 4.683 15.204 1.00 0.00 483 VAL A O 13
ATOM 14512 N N . LEU A 1 11 ? 11.171 3.619 16.934 1.00 0.00 484 LEU A N 13
ATOM 14513 C CA . LEU A 1 11 ? 10.239 4.059 17.973 1.00 0.00 484 LEU A CA 13
ATOM 14514 C C . LEU A 1 11 ? 10.663 5.429 18.521 1.00 0.00 484 LEU A C 13
ATOM 14515 O O . LEU A 1 11 ? 11.851 5.699 18.705 1.00 0.00 484 LEU A O 13
ATOM 14531 N N . CYS A 1 12 ? 9.680 6.271 18.827 1.00 0.00 485 CYS A N 13
ATOM 14532 C CA . CYS A 1 12 ? 9.856 7.515 19.560 1.00 0.00 485 CYS A CA 13
ATOM 14533 C C . CYS A 1 12 ? 9.928 7.228 21.067 1.00 0.00 485 CYS A C 13
ATOM 14534 O O . CYS A 1 12 ? 8.944 6.813 21.681 1.00 0.00 485 CYS A O 13
ATOM 14542 N N . ASN A 1 13 ? 11.099 7.445 21.665 1.00 0.00 486 ASN A N 13
ATOM 14543 C CA . ASN A 1 13 ? 11.336 7.336 23.108 1.00 0.00 486 ASN A CA 13
ATOM 14544 C C . ASN A 1 13 ? 10.749 8.530 23.898 1.00 0.00 486 ASN A C 13
ATOM 14545 O O . ASN A 1 13 ? 10.409 8.388 25.075 1.00 0.00 486 ASN A O 13
ATOM 14556 N N . TYR A 1 14 ? 10.595 9.685 23.234 1.00 0.00 487 TYR A N 13
ATOM 14557 C CA . TYR A 1 14 ? 10.064 10.950 23.773 1.00 0.00 487 TYR A CA 13
ATOM 14558 C C . TYR A 1 14 ? 9.172 11.657 22.732 1.00 0.00 487 TYR A C 13
ATOM 14559 O O . TYR A 1 14 ? 9.218 11.341 21.541 1.00 0.00 487 TYR A O 13
ATOM 14577 N N . ASP A 1 15 ? 8.348 12.609 23.175 1.00 0.00 488 ASP A N 13
ATOM 14578 C CA . ASP A 1 15 ? 7.521 13.461 22.307 1.00 0.00 488 ASP A CA 13
ATOM 14579 C C . ASP A 1 15 ? 8.276 14.708 21.791 1.00 0.00 488 ASP A C 13
ATOM 14580 O O . ASP A 1 15 ? 9.275 15.141 22.379 1.00 0.00 488 ASP A O 13
ATOM 14589 N N . PHE A 1 16 ? 7.782 15.297 20.697 1.00 0.00 489 PHE A N 13
ATOM 14590 C CA . PHE A 1 16 ? 8.360 16.461 20.017 1.00 0.00 489 PHE A CA 13
ATOM 14591 C C . PHE A 1 16 ? 7.307 17.224 19.180 1.00 0.00 489 PHE A C 13
ATOM 14592 O O . PHE A 1 16 ? 6.281 16.667 18.783 1.00 0.00 489 PHE A O 13
ATOM 14609 N N . GLN A 1 17 ? 7.558 18.501 18.879 1.00 0.00 490 GLN A N 13
ATOM 14610 C CA . GLN A 1 17 ? 6.621 19.404 18.191 1.00 0.00 490 GLN A CA 13
ATOM 14611 C C . GLN A 1 17 ? 7.324 20.165 17.062 1.00 0.00 490 GLN A C 13
ATOM 14612 O O . GLN A 1 17 ? 8.412 20.707 17.256 1.00 0.00 490 GLN A O 13
ATOM 14626 N N . ALA A 1 18 ? 6.676 20.238 15.894 1.00 0.00 491 ALA A N 13
ATOM 14627 C CA . ALA A 1 18 ? 7.245 20.892 14.717 1.00 0.00 491 ALA A CA 13
ATOM 14628 C C . ALA A 1 18 ? 7.228 22.420 14.872 1.00 0.00 491 ALA A C 13
ATOM 14629 O O . ALA A 1 18 ? 6.173 23.057 14.781 1.00 0.00 491 ALA A O 13
ATOM 14636 N N . ARG A 1 19 ? 8.400 23.019 15.094 1.00 0.00 492 ARG A N 13
ATOM 14637 C CA . ARG A 1 19 ? 8.577 24.478 15.136 1.00 0.00 492 ARG A CA 13
ATOM 14638 C C . ARG A 1 19 ? 8.533 25.121 13.740 1.00 0.00 492 ARG A C 13
ATOM 14639 O O . ARG A 1 19 ? 8.367 26.338 13.639 1.00 0.00 492 ARG A O 13
ATOM 14660 N N . ASN A 1 20 ? 8.667 24.322 12.672 1.00 0.00 493 ASN A N 13
ATOM 14661 C CA . ASN A 1 20 ? 8.594 24.752 11.266 1.00 0.00 493 ASN A CA 13
ATOM 14662 C C . ASN A 1 20 ? 8.345 23.579 10.295 1.00 0.00 493 ASN A C 13
ATOM 14663 O O . ASN A 1 20 ? 8.411 22.412 10.678 1.00 0.00 493 ASN A O 13
ATOM 14674 N N . SER A 1 21 ? 8.109 23.893 9.018 1.00 0.00 494 SER A N 13
ATOM 14675 C CA . SER A 1 21 ? 7.856 22.920 7.941 1.00 0.00 494 SER A CA 13
ATOM 14676 C C . SER A 1 21 ? 9.053 22.036 7.547 1.00 0.00 494 SER A C 13
ATOM 14677 O O . SER A 1 21 ? 8.845 21.020 6.882 1.00 0.00 494 SER A O 13
ATOM 14685 N N . SER A 1 22 ? 10.298 22.376 7.933 1.00 0.00 495 SER A N 13
ATOM 14686 C CA . SER A 1 22 ? 11.420 21.423 7.787 1.00 0.00 495 SER A CA 13
ATOM 14687 C C . SER A 1 22 ? 11.273 20.220 8.720 1.00 0.00 495 SER A C 13
ATOM 14688 O O . SER A 1 22 ? 11.767 19.136 8.415 1.00 0.00 495 SER A O 13
ATOM 14696 N N . GLU A 1 23 ? 10.554 20.385 9.830 1.00 0.00 496 GLU A N 13
ATOM 14697 C CA . GLU A 1 23 ? 10.398 19.367 10.876 1.00 0.00 496 GLU A CA 13
ATOM 14698 C C . GLU A 1 23 ? 8.947 18.879 11.035 1.00 0.00 496 GLU A C 13
ATOM 14699 O O . GLU A 1 23 ? 8.047 19.259 10.279 1.00 0.00 496 GLU A O 13
ATOM 14711 N N . LEU A 1 24 ? 8.739 17.972 11.992 1.00 0.00 497 LEU A N 13
ATOM 14712 C CA . LEU A 1 24 ? 7.486 17.248 12.221 1.00 0.00 497 LEU A CA 13
ATOM 14713 C C . LEU A 1 24 ? 7.176 17.054 13.714 1.00 0.00 497 LEU A C 13
ATOM 14714 O O . LEU A 1 24 ? 8.050 17.159 14.574 1.00 0.00 497 LEU A O 13
ATOM 14730 N N . SER A 1 25 ? 5.904 16.770 14.008 1.00 0.00 498 SER A N 13
ATOM 14731 C CA . SER A 1 25 ? 5.352 16.630 15.361 1.00 0.00 498 SER A CA 13
ATOM 14732 C C . SER A 1 25 ? 5.017 15.163 15.640 1.00 0.00 498 SER A C 13
ATOM 14733 O O . SER A 1 25 ? 4.140 14.588 14.988 1.00 0.00 498 SER A O 13
ATOM 14741 N N . VAL A 1 26 ? 5.709 14.569 16.612 1.00 0.00 499 VAL A N 13
ATOM 14742 C CA . VAL A 1 26 ? 5.652 13.134 16.933 1.00 0.00 499 VAL A CA 13
ATOM 14743 C C . VAL A 1 26 ? 5.509 12.937 18.441 1.00 0.00 499 VAL A C 13
ATOM 14744 O O . VAL A 1 26 ? 5.844 13.819 19.233 1.00 0.00 499 VAL A O 13
ATOM 14757 N N . LYS A 1 27 ? 5.031 11.770 18.866 1.00 0.00 500 LYS A N 13
ATOM 14758 C CA . LYS A 1 27 ? 4.788 11.456 20.281 1.00 0.00 500 LYS A CA 13
ATOM 14759 C C . LYS A 1 27 ? 5.536 10.183 20.652 1.00 0.00 500 LYS A C 13
ATOM 14760 O O . LYS A 1 27 ? 5.742 9.303 19.816 1.00 0.00 500 LYS A O 13
ATOM 14779 N N . GLN A 1 28 ? 5.943 10.080 21.915 1.00 0.00 501 GLN A N 13
ATOM 14780 C CA . GLN A 1 28 ? 6.485 8.833 22.447 1.00 0.00 501 GLN A CA 13
ATOM 14781 C C . GLN A 1 28 ? 5.517 7.662 22.226 1.00 0.00 501 GLN A C 13
ATOM 14782 O O . GLN A 1 28 ? 4.294 7.842 22.210 1.00 0.00 501 GLN A O 13
ATOM 14796 N N . ARG A 1 29 ? 6.089 6.461 22.080 1.00 0.00 502 ARG A N 13
ATOM 14797 C CA . ARG A 1 29 ? 5.383 5.192 21.831 1.00 0.00 502 ARG A CA 13
ATOM 14798 C C . ARG A 1 29 ? 4.796 5.063 20.408 1.00 0.00 502 ARG A C 13
ATOM 14799 O O . ARG A 1 29 ? 3.976 4.175 20.162 1.00 0.00 502 ARG A O 13
ATOM 14820 N N . ASP A 1 30 ? 5.241 5.902 19.466 1.00 0.00 503 ASP A N 13
ATOM 14821 C CA . ASP A 1 30 ? 4.896 5.824 18.035 1.00 0.00 503 ASP A CA 13
ATOM 14822 C C . ASP A 1 30 ? 6.102 5.343 17.214 1.00 0.00 503 ASP A C 13
ATOM 14823 O O . ASP A 1 30 ? 7.244 5.622 17.576 1.00 0.00 503 ASP A O 13
ATOM 14832 N N . VAL A 1 31 ? 5.859 4.675 16.080 1.00 0.00 504 VAL A N 13
ATOM 14833 C CA . VAL A 1 31 ? 6.906 4.173 15.169 1.00 0.00 504 VAL A CA 13
ATOM 14834 C C . VAL A 1 31 ? 6.816 4.858 13.800 1.00 0.00 504 VAL A C 13
ATOM 14835 O O . VAL A 1 31 ? 5.720 5.102 13.285 1.00 0.00 504 VAL A O 13
ATOM 14848 N N . LEU A 1 32 ? 7.975 5.196 13.221 1.00 0.00 505 LEU A N 13
ATOM 14849 C CA . LEU A 1 32 ? 8.106 6.010 12.002 1.00 0.00 505 LEU A CA 13
ATOM 14850 C C . LEU A 1 32 ? 9.092 5.365 11.016 1.00 0.00 505 LEU A C 13
ATOM 14851 O O . LEU A 1 32 ? 10.031 4.669 11.409 1.00 0.00 505 LEU A O 13
ATOM 14867 N N . GLU A 1 33 ? 8.874 5.615 9.725 1.00 0.00 506 GLU A N 13
ATOM 14868 C CA . GLU A 1 33 ? 9.718 5.145 8.622 1.00 0.00 506 GLU A CA 13
ATOM 14869 C C . GLU A 1 33 ? 10.807 6.180 8.307 1.00 0.00 506 GLU A C 13
ATOM 14870 O O . GLU A 1 33 ? 10.503 7.264 7.810 1.00 0.00 506 GLU A O 13
ATOM 14882 N N . VAL A 1 34 ? 12.073 5.863 8.598 1.00 0.00 507 VAL A N 13
ATOM 14883 C CA . VAL A 1 34 ? 13.231 6.688 8.206 1.00 0.00 507 VAL A CA 13
ATOM 14884 C C . VAL A 1 34 ? 13.528 6.515 6.708 1.00 0.00 507 VAL A C 13
ATOM 14885 O O . VAL A 1 34 ? 13.317 5.444 6.138 1.00 0.00 507 VAL A O 13
ATOM 14898 N N . LEU A 1 35 ? 14.060 7.573 6.098 1.00 0.00 508 LEU A N 13
ATOM 14899 C CA . LEU A 1 35 ? 14.400 7.735 4.685 1.00 0.00 508 LEU A CA 13
ATOM 14900 C C . LEU A 1 35 ? 15.869 8.172 4.488 1.00 0.00 508 LEU A C 13
ATOM 14901 O O . LEU A 1 35 ? 16.443 7.921 3.426 1.00 0.00 508 LEU A O 13
ATOM 14917 N N . ASP A 1 36 ? 16.491 8.800 5.498 1.00 0.00 509 ASP A N 13
ATOM 14918 C CA . ASP A 1 36 ? 17.911 9.202 5.496 1.00 0.00 509 ASP A CA 13
ATOM 14919 C C . ASP A 1 36 ? 18.466 9.253 6.930 1.00 0.00 509 ASP A C 13
ATOM 14920 O O . ASP A 1 36 ? 17.798 9.761 7.828 1.00 0.00 509 ASP A O 13
ATOM 14929 N N . ASP A 1 37 ? 19.697 8.766 7.132 1.00 0.00 510 ASP A N 13
ATOM 14930 C CA . ASP A 1 37 ? 20.296 8.507 8.454 1.00 0.00 510 ASP A CA 13
ATOM 14931 C C . ASP A 1 37 ? 21.816 8.805 8.503 1.00 0.00 510 ASP A C 13
ATOM 14932 O O . ASP A 1 37 ? 22.615 8.038 9.051 1.00 0.00 510 ASP A O 13
ATOM 14941 N N . SER A 1 38 ? 22.227 9.944 7.928 1.00 0.00 511 SER A N 13
ATOM 14942 C CA . SER A 1 38 ? 23.642 10.342 7.760 1.00 0.00 511 SER A CA 13
ATOM 14943 C C . SER A 1 38 ? 24.025 11.604 8.557 1.00 0.00 511 SER A C 13
ATOM 14944 O O . SER A 1 38 ? 25.118 12.150 8.369 1.00 0.00 511 SER A O 13
ATOM 14952 N N . ARG A 1 39 ? 23.133 12.074 9.443 1.00 0.00 512 ARG A N 13
ATOM 14953 C CA . ARG A 1 39 ? 23.275 13.282 10.279 1.00 0.00 512 ARG A CA 13
ATOM 14954 C C . ARG A 1 39 ? 22.577 13.135 11.645 1.00 0.00 512 ARG A C 13
ATOM 14955 O O . ARG A 1 39 ? 21.950 12.114 11.930 1.00 0.00 512 ARG A O 13
ATOM 14976 N N . LYS A 1 40 ? 22.663 14.184 12.476 1.00 0.00 513 LYS A N 13
ATOM 14977 C CA . LYS A 1 40 ? 21.973 14.350 13.774 1.00 0.00 513 LYS A CA 13
ATOM 14978 C C . LYS A 1 40 ? 20.437 14.341 13.679 1.00 0.00 513 LYS A C 13
ATOM 14979 O O . LYS A 1 40 ? 19.756 14.024 14.654 1.00 0.00 513 LYS A O 13
ATOM 14998 N N . TRP A 1 41 ? 19.882 14.677 12.516 1.00 0.00 514 TRP A N 13
ATOM 14999 C CA . TRP A 1 41 ? 18.440 14.693 12.257 1.00 0.00 514 TRP A CA 13
ATOM 15000 C C . TRP A 1 41 ? 18.126 13.795 11.062 1.00 0.00 514 TRP A C 13
ATOM 15001 O O . TRP A 1 41 ? 18.715 13.952 9.987 1.00 0.00 514 TRP A O 13
ATOM 15022 N N . TRP A 1 42 ? 17.215 12.838 11.251 1.00 0.00 515 TRP A N 13
ATOM 15023 C CA . TRP A 1 42 ? 16.852 11.875 10.207 1.00 0.00 515 TRP A CA 13
ATOM 15024 C C . TRP A 1 42 ? 15.571 12.312 9.501 1.00 0.00 515 TRP A C 13
ATOM 15025 O O . TRP A 1 42 ? 14.642 12.830 10.130 1.00 0.00 515 TRP A O 13
ATOM 15046 N N . LYS A 1 43 ? 15.525 12.111 8.179 1.00 0.00 516 LYS A N 13
ATOM 15047 C CA . LYS A 1 43 ? 14.326 12.306 7.379 1.00 0.00 516 LYS A CA 13
ATOM 15048 C C . LYS A 1 43 ? 13.456 11.092 7.621 1.00 0.00 516 LYS A C 13
ATOM 15049 O O . LYS A 1 43 ? 13.871 9.980 7.316 1.00 0.00 516 LYS A O 13
ATOM 15068 N N . VAL A 1 44 ? 12.286 11.295 8.201 1.00 0.00 517 VAL A N 13
ATOM 15069 C CA . VAL A 1 44 ? 11.285 10.246 8.445 1.00 0.00 517 VAL A CA 13
ATOM 15070 C C . VAL A 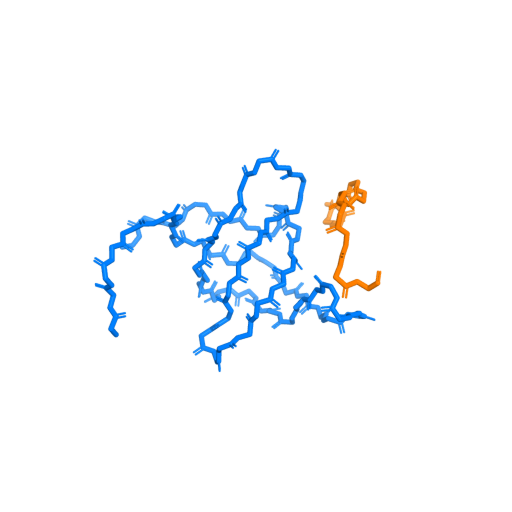1 44 ? 9.912 10.650 7.897 1.00 0.00 517 VAL A C 13
ATOM 15071 O O . VAL A 1 44 ? 9.733 11.769 7.406 1.00 0.00 517 VAL A O 13
ATOM 15084 N N . ARG A 1 45 ? 8.930 9.748 8.017 1.00 0.00 518 ARG A N 13
ATOM 15085 C CA . ARG A 1 45 ? 7.533 9.981 7.637 1.00 0.00 518 ARG A CA 13
ATOM 15086 C C . ARG A 1 45 ? 6.580 9.528 8.741 1.00 0.00 518 ARG A C 13
ATOM 15087 O O . ARG A 1 45 ? 6.682 8.400 9.229 1.00 0.00 518 ARG A O 13
ATOM 15108 N N . ASP A 1 46 ? 5.665 10.413 9.141 1.00 0.00 519 ASP A N 13
ATOM 15109 C CA . ASP A 1 46 ? 4.606 10.090 10.099 1.00 0.00 519 ASP A CA 13
ATOM 15110 C C . ASP A 1 46 ? 3.527 9.192 9.465 1.00 0.00 519 ASP A C 13
ATOM 15111 O O . ASP A 1 46 ? 3.322 9.237 8.247 1.00 0.00 519 ASP A O 13
ATOM 15120 N N . PRO A 1 47 ? 2.759 8.442 10.278 1.00 0.00 520 PRO A N 13
ATOM 15121 C CA . PRO A 1 47 ? 1.719 7.536 9.796 1.00 0.00 520 PRO A CA 13
ATOM 15122 C C . PRO A 1 47 ? 0.527 8.261 9.131 1.00 0.00 520 PRO A C 13
ATOM 15123 O O . PRO A 1 47 ? -0.300 7.624 8.473 1.00 0.00 520 PRO A O 13
ATOM 15134 N N . ALA A 1 48 ? 0.442 9.591 9.279 1.00 0.00 521 ALA A N 13
ATOM 15135 C CA . ALA A 1 48 ? -0.547 10.463 8.645 1.00 0.00 521 ALA A CA 13
ATOM 15136 C C . ALA A 1 48 ? -0.180 10.846 7.196 1.00 0.00 521 ALA A C 13
ATOM 15137 O O . ALA A 1 48 ? -1.027 11.371 6.467 1.00 0.00 521 ALA A O 13
ATOM 15144 N N . GLY A 1 49 ? 1.071 10.602 6.779 1.00 0.00 522 GLY A N 13
ATOM 15145 C CA . GLY A 1 49 ? 1.544 10.834 5.412 1.00 0.00 522 GLY A CA 13
ATOM 15146 C C . GLY A 1 49 ? 2.429 12.066 5.224 1.00 0.00 522 GLY A C 13
ATOM 15147 O O . GLY A 1 49 ? 2.362 12.705 4.170 1.00 0.00 522 GLY A O 13
ATOM 15151 N N . GLN A 1 50 ? 3.217 12.436 6.237 1.00 0.00 523 GLN A N 13
ATOM 15152 C CA . GLN A 1 50 ? 3.955 13.706 6.276 1.00 0.00 523 GLN A CA 13
ATOM 15153 C C . GLN A 1 50 ? 5.452 13.471 6.459 1.00 0.00 523 GLN A C 13
ATOM 15154 O O . GLN A 1 50 ? 5.844 12.723 7.351 1.00 0.00 523 GLN A O 13
ATOM 15168 N N . GLU A 1 51 ? 6.279 14.139 5.654 1.00 0.00 524 GLU A N 13
ATOM 15169 C CA . GLU A 1 51 ? 7.743 14.015 5.661 1.00 0.00 524 GLU A CA 13
ATOM 15170 C C . GLU A 1 51 ? 8.425 15.335 6.062 1.00 0.00 524 GLU A C 13
ATOM 15171 O O . GLU A 1 51 ? 7.930 16.436 5.800 1.00 0.00 524 GLU A O 13
ATOM 15183 N N . GLY A 1 52 ? 9.583 15.201 6.703 1.00 0.00 525 GLY A N 13
ATOM 15184 C CA . GLY A 1 52 ? 10.367 16.274 7.313 1.00 0.00 525 GLY A CA 13
ATOM 15185 C C . GLY A 1 52 ? 11.514 15.667 8.118 1.00 0.00 525 GLY A C 13
ATOM 15186 O O . GLY A 1 52 ? 11.899 14.524 7.876 1.00 0.00 525 GLY A O 13
ATOM 15190 N N . TYR A 1 53 ? 12.026 16.390 9.108 1.00 0.00 526 TYR A N 13
ATOM 15191 C CA . TYR A 1 53 ? 13.135 15.963 9.960 1.00 0.00 526 TYR A CA 13
ATOM 15192 C C . TYR A 1 53 ? 12.724 15.834 11.432 1.00 0.00 526 TYR A C 13
ATOM 15193 O O . TYR A 1 53 ? 11.889 16.591 11.935 1.00 0.00 526 TYR A O 13
ATOM 15211 N N . VAL A 1 54 ? 13.373 14.900 12.134 1.00 0.00 527 VAL A N 13
ATOM 15212 C CA . VAL A 1 54 ? 13.245 14.680 13.586 1.00 0.00 527 VAL A CA 13
ATOM 15213 C C . VAL A 1 54 ? 14.615 14.362 14.212 1.00 0.00 527 VAL A C 13
ATOM 15214 O O . VAL A 1 54 ? 15.492 13.821 13.526 1.00 0.00 527 VAL A O 13
ATOM 15227 N N . PRO A 1 55 ? 14.830 14.675 15.504 1.00 0.00 528 PRO A N 13
ATOM 15228 C CA . PRO A 1 55 ? 16.107 14.452 16.179 1.00 0.00 528 PRO A CA 13
ATOM 15229 C C . PRO A 1 55 ? 16.364 12.957 16.398 1.00 0.00 528 PRO A C 13
ATOM 15230 O O . PRO A 1 55 ? 15.545 12.266 17.003 1.00 0.00 528 PRO A O 13
ATOM 15241 N N . TYR A 1 56 ? 17.534 12.448 15.995 1.00 0.00 529 TYR A N 13
ATOM 15242 C CA . TYR A 1 56 ? 17.897 11.039 16.243 1.00 0.00 529 TYR A CA 13
ATOM 15243 C C . TYR A 1 56 ? 17.971 10.668 17.739 1.00 0.00 529 TYR A C 13
ATOM 15244 O O . TYR A 1 56 ? 17.895 9.494 18.095 1.00 0.00 529 TYR A O 13
ATOM 15262 N N . ASN A 1 57 ? 18.065 11.670 18.623 1.00 0.00 530 ASN A N 13
ATOM 15263 C CA . ASN A 1 57 ? 18.076 11.513 20.077 1.00 0.00 530 ASN A CA 13
ATOM 15264 C C . ASN A 1 57 ? 16.796 10.866 20.645 1.00 0.00 530 ASN A C 13
ATOM 15265 O O . ASN A 1 57 ? 16.882 10.074 21.587 1.00 0.00 530 ASN A O 13
ATOM 15276 N N . ILE A 1 58 ? 15.620 11.160 20.069 1.00 0.00 531 ILE A N 13
ATOM 15277 C CA . ILE A 1 58 ? 14.347 10.537 20.489 1.00 0.00 531 ILE A CA 13
ATOM 15278 C C . ILE A 1 58 ? 14.059 9.239 19.724 1.00 0.00 531 ILE A C 13
ATOM 15279 O O . ILE A 1 58 ? 13.115 8.538 20.074 1.00 0.00 531 ILE A O 13
ATOM 15295 N N . LEU A 1 59 ? 14.838 8.907 18.688 1.00 0.00 532 LEU A N 13
ATOM 15296 C CA . LEU A 1 59 ? 14.618 7.717 17.864 1.00 0.00 532 LEU A CA 13
ATOM 15297 C C . LEU A 1 59 ? 15.447 6.534 18.391 1.00 0.00 532 LEU A C 13
ATOM 15298 O O . LEU A 1 59 ? 16.661 6.654 18.575 1.00 0.00 532 LEU A O 13
ATOM 15314 N N . THR A 1 60 ? 14.811 5.375 18.596 1.00 0.00 533 THR A N 13
ATOM 15315 C CA . THR A 1 60 ? 15.491 4.130 19.003 1.00 0.00 533 THR A CA 13
ATOM 15316 C C . THR A 1 60 ? 15.253 3.005 17.976 1.00 0.00 533 THR A C 13
ATOM 15317 O O . THR A 1 60 ? 14.131 2.885 17.466 1.00 0.00 533 THR A O 13
ATOM 15328 N N . PRO A 1 61 ? 16.280 2.201 17.618 1.00 0.00 534 PRO A N 13
ATOM 15329 C CA . PRO A 1 61 ? 16.181 1.157 16.594 1.00 0.00 534 PRO A CA 13
ATOM 15330 C C . PRO A 1 61 ? 15.223 0.039 17.027 1.00 0.00 534 PRO A C 13
ATOM 15331 O O . PRO A 1 61 ? 15.503 -0.719 17.962 1.00 0.00 534 PRO A O 13
ATOM 15342 N N . TYR A 1 62 ? 14.066 -0.049 16.363 1.00 0.00 535 TYR A N 13
ATOM 15343 C CA . TYR A 1 62 ? 13.008 -0.996 16.727 1.00 0.00 535 TYR A CA 13
ATOM 15344 C C . TYR A 1 62 ? 13.412 -2.460 16.416 1.00 0.00 535 TYR A C 13
ATOM 15345 O O . TYR A 1 62 ? 13.985 -2.714 15.348 1.00 0.00 535 TYR A O 13
ATOM 15363 N N . PRO A 1 63 ? 13.142 -3.439 17.309 1.00 0.00 536 PRO A N 13
ATOM 15364 C CA . PRO A 1 63 ? 13.643 -4.814 17.175 1.00 0.00 536 PRO A CA 13
ATOM 15365 C C . PRO A 1 63 ? 12.881 -5.689 16.156 1.00 0.00 536 PRO A C 13
ATOM 15366 O O . PRO A 1 63 ? 13.336 -6.799 15.855 1.00 0.00 536 PRO A O 13
ATOM 15377 N N . GLY A 1 64 ? 11.742 -5.218 15.625 1.00 0.00 537 GLY A N 13
ATOM 15378 C CA . GLY A 1 64 ? 10.865 -5.949 14.690 1.00 0.00 537 GLY A CA 13
ATOM 15379 C C . GLY A 1 64 ? 10.701 -5.235 13.350 1.00 0.00 537 GLY A C 13
ATOM 15380 O O . GLY A 1 64 ? 9.692 -4.516 13.184 1.00 0.00 537 GLY A O 13
ATOM 15384 N N . PRO B 2 1 ? 20.349 17.552 26.156 1.00 0.00 538 PRO B N 13
ATOM 15385 C CA . PRO B 2 1 ? 19.294 18.392 25.517 1.00 0.00 538 PRO B CA 13
ATOM 15386 C C . PRO B 2 1 ? 18.229 17.528 24.805 1.00 0.00 538 PRO B C 13
ATOM 15387 O O . PRO B 2 1 ? 18.518 16.380 24.457 1.00 0.00 538 PRO B O 13
ATOM 15398 N N . PRO B 2 2 ? 17.005 18.050 24.571 1.00 0.00 539 PRO B N 13
ATOM 15399 C CA . PRO B 2 2 ? 15.938 17.315 23.875 1.00 0.00 539 PRO B CA 13
ATOM 15400 C C . PRO B 2 2 ? 16.230 17.119 22.376 1.00 0.00 539 PRO B C 13
ATOM 15401 O O . PRO B 2 2 ? 15.846 16.104 21.790 1.00 0.00 539 PRO B O 13
ATOM 15412 N N . VAL B 2 3 ? 16.979 18.054 21.778 1.00 0.00 540 VAL B N 13
ATOM 15413 C CA . VAL B 2 3 ? 17.445 18.041 20.382 1.00 0.00 540 VAL B CA 13
ATOM 15414 C C . VAL B 2 3 ? 18.984 18.091 20.331 1.00 0.00 540 VAL B C 13
ATOM 15415 O O . VAL B 2 3 ? 19.599 18.770 21.162 1.00 0.00 540 VAL B O 13
ATOM 15428 N N . PRO B 2 4 ? 19.630 17.380 19.388 1.00 0.00 541 PRO B N 13
ATOM 15429 C CA . PRO B 2 4 ? 21.083 17.398 19.195 1.00 0.00 541 PRO B CA 13
ATOM 15430 C C . PRO B 2 4 ? 21.553 18.684 18.478 1.00 0.00 541 PRO B C 13
ATOM 15431 O O . PRO B 2 4 ? 20.792 19.649 18.336 1.00 0.00 541 PRO B O 13
ATOM 15442 N N . ASN B 2 5 ? 22.813 18.705 18.018 1.00 0.00 542 ASN B N 13
ATOM 15443 C CA . ASN B 2 5 ? 23.385 19.794 17.214 1.00 0.00 542 ASN B CA 13
ATOM 15444 C C . ASN B 2 5 ? 22.478 20.219 16.029 1.00 0.00 542 ASN B C 13
ATOM 15445 O O . ASN B 2 5 ? 21.787 19.371 15.448 1.00 0.00 542 ASN B O 13
ATOM 15456 N N . PRO B 2 6 ? 22.497 21.510 15.631 1.00 0.00 543 PRO B N 13
ATOM 15457 C CA . PRO B 2 6 ? 21.673 22.019 14.537 1.00 0.00 543 PRO B CA 13
ATOM 15458 C C . PRO B 2 6 ? 22.077 21.390 13.194 1.00 0.00 543 PRO B C 13
ATOM 15459 O O . PRO B 2 6 ? 23.260 21.346 12.840 1.00 0.00 543 PRO B O 13
ATOM 15470 N N . ASP B 2 7 ? 21.090 20.908 12.435 1.00 0.00 544 ASP B N 13
ATOM 15471 C CA . ASP B 2 7 ? 21.292 20.424 11.063 1.00 0.00 544 ASP B CA 13
ATOM 15472 C C . ASP B 2 7 ? 21.545 21.586 10.068 1.00 0.00 544 ASP B C 13
ATOM 15473 O O . ASP B 2 7 ? 21.535 22.767 10.439 1.00 0.00 544 ASP B O 13
ATOM 15482 N N . TYR B 2 8 ? 21.775 21.257 8.795 1.00 0.00 545 TYR B N 13
ATOM 15483 C CA . TYR B 2 8 ? 22.274 22.177 7.762 1.00 0.00 545 TYR B CA 13
ATOM 15484 C C . TYR B 2 8 ? 21.537 22.009 6.413 1.00 0.00 545 TYR B C 13
ATOM 15485 O O . TYR B 2 8 ? 22.096 22.229 5.337 1.00 0.00 545 TYR B O 13
ATOM 15503 N N . GLU B 2 9 ? 20.272 21.577 6.461 1.00 0.00 546 GLU B N 13
ATOM 15504 C CA . GLU B 2 9 ? 19.392 21.387 5.297 1.00 0.00 546 GLU B CA 13
ATOM 15505 C C . GLU B 2 9 ? 17.925 21.721 5.656 1.00 0.00 546 GLU B C 13
ATOM 15506 O O . GLU B 2 9 ? 17.127 20.818 5.915 1.00 0.00 546 GLU B O 13
ATOM 15518 N N . PRO B 2 10 ? 17.546 23.010 5.754 1.00 0.00 547 PRO B N 13
ATOM 15519 C CA . PRO B 2 10 ? 16.157 23.413 5.994 1.00 0.00 547 PRO B CA 13
ATOM 15520 C C . PRO B 2 10 ? 15.257 23.242 4.750 1.00 0.00 547 PRO B C 13
ATOM 15521 O O . PRO B 2 10 ? 15.728 22.991 3.637 1.00 0.00 547 PRO B O 13
ATOM 15532 N N . ILE B 2 11 ? 13.940 23.417 4.945 1.00 0.00 548 ILE B N 13
ATOM 15533 C CA . ILE B 2 11 ? 12.887 23.247 3.913 1.00 0.00 548 ILE B CA 13
ATOM 15534 C C . ILE B 2 11 ? 11.932 24.468 3.841 1.00 0.00 548 ILE B C 13
ATOM 15535 O O . ILE B 2 11 ? 11.019 24.537 3.015 1.00 0.00 548 ILE B O 13
ATOM 15551 N N . ARG B 2 12 ? 12.154 25.467 4.699 1.00 0.00 549 ARG B N 13
ATOM 15552 C CA . ARG B 2 12 ? 11.314 26.669 4.882 1.00 0.00 549 ARG B CA 13
ATOM 15553 C C . ARG B 2 12 ? 12.126 27.907 5.289 1.00 0.00 549 ARG B C 13
ATOM 15554 O O . ARG B 2 12 ? 13.076 27.773 6.096 1.00 0.00 549 ARG B O 13
ATOM 15575 N N . GLY A 1 1 ? 6.470 -2.450 -10.149 1.00 0.00 474 GLY A N 14
ATOM 15576 C CA . GLY A 1 1 ? 7.580 -2.438 -11.126 1.00 0.00 474 GLY A CA 14
ATOM 15577 C C . GLY A 1 1 ? 8.946 -2.402 -10.457 1.00 0.00 474 GLY A C 14
ATOM 15578 O O . GLY A 1 1 ? 9.750 -3.314 -10.668 1.00 0.00 474 GLY A O 14
ATOM 15582 N N . SER A 1 2 ? 9.234 -1.377 -9.641 1.00 0.00 475 SER A N 14
ATOM 15583 C CA . SER A 1 2 ? 10.489 -1.250 -8.870 1.00 0.00 475 SER A CA 14
ATOM 15584 C C . SER A 1 2 ? 10.268 -0.656 -7.468 1.00 0.00 475 SER A C 14
ATOM 15585 O O . SER A 1 2 ? 9.276 0.037 -7.216 1.00 0.00 475 SER A O 14
ATOM 15593 N N . MET A 1 3 ? 11.194 -0.938 -6.543 1.00 0.00 476 MET A N 14
ATOM 15594 C CA . MET A 1 3 ? 11.219 -0.360 -5.188 1.00 0.00 476 MET A CA 14
ATOM 15595 C C . MET A 1 3 ? 11.528 1.152 -5.190 1.00 0.00 476 MET A C 14
ATOM 15596 O O . MET A 1 3 ? 12.078 1.697 -6.153 1.00 0.00 476 MET A O 14
ATOM 15610 N N . GLY A 1 4 ? 11.208 1.819 -4.075 1.00 0.00 477 GLY A N 14
ATOM 15611 C CA . GLY A 1 4 ? 11.434 3.252 -3.835 1.00 0.00 477 GLY A CA 14
ATOM 15612 C C . GLY A 1 4 ? 12.198 3.537 -2.534 1.00 0.00 477 GLY A C 14
ATOM 15613 O O . GLY A 1 4 ? 12.676 2.620 -1.859 1.00 0.00 477 GLY A O 14
ATOM 15617 N N . THR A 1 5 ? 12.340 4.821 -2.186 1.00 0.00 478 THR A N 14
ATOM 15618 C CA . THR A 1 5 ? 13.075 5.289 -0.991 1.00 0.00 478 THR A CA 14
ATOM 15619 C C . THR A 1 5 ? 12.489 4.754 0.323 1.00 0.00 478 THR A C 14
ATOM 15620 O O . THR A 1 5 ? 11.322 4.998 0.644 1.00 0.00 478 THR A O 14
ATOM 15631 N N . ALA A 1 6 ? 13.322 4.056 1.101 1.00 0.00 479 ALA A N 14
ATOM 15632 C CA . ALA A 1 6 ? 13.025 3.552 2.445 1.00 0.00 479 ALA A CA 14
ATOM 15633 C C . ALA A 1 6 ? 14.322 3.387 3.267 1.00 0.00 479 ALA A C 14
ATOM 15634 O O . ALA A 1 6 ? 15.387 3.090 2.714 1.00 0.00 479 ALA A O 14
ATOM 15641 N N . GLY A 1 7 ? 14.221 3.545 4.589 1.00 0.00 480 GLY A N 14
ATOM 15642 C CA . GLY A 1 7 ? 15.328 3.424 5.546 1.00 0.00 480 GLY A CA 14
ATOM 15643 C C . GLY A 1 7 ? 15.143 2.210 6.457 1.00 0.00 480 GLY A C 14
ATOM 15644 O O . GLY A 1 7 ? 15.776 1.168 6.259 1.00 0.00 480 GLY A O 14
ATOM 15648 N N . LYS A 1 8 ? 14.249 2.358 7.441 1.00 0.00 481 LYS A N 14
ATOM 15649 C CA . LYS A 1 8 ? 13.866 1.372 8.469 1.00 0.00 481 LYS A CA 14
ATOM 15650 C C . LYS A 1 8 ? 12.704 1.914 9.306 1.00 0.00 481 LYS A C 14
ATOM 15651 O O . LYS A 1 8 ? 12.225 3.030 9.094 1.00 0.00 481 LYS A O 14
ATOM 15670 N N . TRP A 1 9 ? 12.303 1.130 10.295 1.00 0.00 482 TRP A N 14
ATOM 15671 C CA . TRP A 1 9 ? 11.366 1.513 11.341 1.00 0.00 482 TRP A CA 14
ATOM 15672 C C . TRP A 1 9 ? 12.133 1.986 12.582 1.00 0.00 482 TRP A C 14
ATOM 15673 O O . TRP A 1 9 ? 13.044 1.302 13.059 1.00 0.00 482 TRP A O 14
ATOM 15694 N N . VAL A 1 10 ? 11.753 3.143 13.129 1.00 0.00 483 VAL A N 14
ATOM 15695 C CA . VAL A 1 10 ? 12.320 3.690 14.374 1.00 0.00 483 VAL A CA 14
ATOM 15696 C C . VAL A 1 10 ? 11.210 4.139 15.316 1.00 0.00 483 VAL A C 14
ATOM 15697 O O . VAL A 1 10 ? 10.235 4.766 14.900 1.00 0.00 483 VAL A O 14
ATOM 15710 N N . LEU A 1 11 ? 11.359 3.790 16.593 1.00 0.00 484 LEU A N 14
ATOM 15711 C CA . LEU A 1 11 ? 10.454 4.169 17.676 1.00 0.00 484 LEU A CA 14
ATOM 15712 C C . LEU A 1 11 ? 10.864 5.532 18.251 1.00 0.00 484 LEU A C 14
ATOM 15713 O O . LEU A 1 11 ? 12.049 5.862 18.332 1.00 0.00 484 LEU A O 14
ATOM 15729 N N . CYS A 1 12 ? 9.871 6.292 18.704 1.00 0.00 485 CYS A N 14
ATOM 15730 C CA . CYS A 1 12 ? 10.045 7.515 19.475 1.00 0.00 485 CYS A CA 14
ATOM 15731 C C . CYS A 1 12 ? 10.172 7.208 20.980 1.00 0.00 485 CYS A C 14
ATOM 15732 O O . CYS A 1 12 ? 9.212 6.775 21.620 1.00 0.00 485 CYS A O 14
ATOM 15740 N N . ASN A 1 13 ? 11.349 7.468 21.554 1.00 0.00 486 ASN A N 14
ATOM 15741 C CA . ASN A 1 13 ? 11.609 7.462 23.000 1.00 0.00 486 ASN A CA 14
ATOM 15742 C C . ASN A 1 13 ? 10.851 8.569 23.766 1.00 0.00 486 ASN A C 14
ATOM 15743 O O . ASN A 1 13 ? 10.478 8.369 24.924 1.00 0.00 486 ASN A O 14
ATOM 15754 N N . TYR A 1 14 ? 10.626 9.727 23.126 1.00 0.00 487 TYR A N 14
ATOM 15755 C CA . TYR A 1 14 ? 10.051 10.942 23.730 1.00 0.00 487 TYR A CA 14
ATOM 15756 C C . TYR A 1 14 ? 9.090 11.664 22.762 1.00 0.00 487 TYR A C 14
ATOM 15757 O O . TYR A 1 14 ? 9.108 11.439 21.551 1.00 0.00 487 TYR A O 14
ATOM 15775 N N . ASP A 1 15 ? 8.250 12.545 23.309 1.00 0.00 488 ASP A N 14
ATOM 15776 C CA . ASP A 1 15 ? 7.383 13.468 22.562 1.00 0.00 488 ASP A CA 14
ATOM 15777 C C . ASP A 1 15 ? 8.163 14.688 22.021 1.00 0.00 488 ASP A C 14
ATOM 15778 O O . ASP A 1 15 ? 9.142 15.144 22.621 1.00 0.00 488 ASP A O 14
ATOM 15787 N N . PHE A 1 16 ? 7.691 15.234 20.900 1.00 0.00 489 PHE A N 14
ATOM 15788 C CA . PHE A 1 16 ? 8.176 16.451 20.244 1.00 0.00 489 PHE A CA 14
ATOM 15789 C C . PHE A 1 16 ? 7.062 17.119 19.409 1.00 0.00 489 PHE A C 14
ATOM 15790 O O . PHE A 1 16 ? 6.100 16.475 18.986 1.00 0.00 489 PHE A O 14
ATOM 15807 N N . GLN A 1 17 ? 7.198 18.416 19.128 1.00 0.00 490 GLN A N 14
ATOM 15808 C CA . GLN A 1 17 ? 6.212 19.225 18.398 1.00 0.00 490 GLN A CA 14
ATOM 15809 C C . GLN A 1 17 ? 6.898 20.036 17.299 1.00 0.00 490 GLN A C 14
ATOM 15810 O O . GLN A 1 17 ? 7.944 20.639 17.533 1.00 0.00 490 GLN A O 14
ATOM 15824 N N . ALA A 1 18 ? 6.295 20.087 16.112 1.00 0.00 491 ALA A N 14
ATOM 15825 C CA . ALA A 1 18 ? 6.812 20.870 15.000 1.00 0.00 491 ALA A CA 14
ATOM 15826 C C . ALA A 1 18 ? 6.652 22.370 15.288 1.00 0.00 491 ALA A C 14
ATOM 15827 O O . ALA A 1 18 ? 5.533 22.870 15.456 1.00 0.00 491 ALA A O 14
ATOM 15834 N N . ARG A 1 19 ? 7.773 23.091 15.310 1.00 0.00 492 ARG A N 14
ATOM 15835 C CA . ARG A 1 19 ? 7.841 24.555 15.468 1.00 0.00 492 ARG A CA 14
ATOM 15836 C C . ARG A 1 19 ? 8.294 25.241 14.172 1.00 0.00 492 ARG A C 14
ATOM 15837 O O . ARG A 1 19 ? 8.353 26.470 14.115 1.00 0.00 492 ARG A O 14
ATOM 15858 N N . ASN A 1 20 ? 8.571 24.451 13.126 1.00 0.00 493 ASN A N 14
ATOM 15859 C CA . ASN A 1 20 ? 8.931 24.915 11.772 1.00 0.00 493 ASN A CA 14
ATOM 15860 C C . ASN A 1 20 ? 8.388 23.965 10.682 1.00 0.00 493 ASN A C 14
ATOM 15861 O O . ASN A 1 20 ? 7.994 22.833 10.971 1.00 0.00 493 ASN A O 14
ATOM 15872 N N . SER A 1 21 ? 8.405 24.403 9.416 1.00 0.00 494 SER A N 14
ATOM 15873 C CA . SER A 1 21 ? 7.961 23.578 8.269 1.00 0.00 494 SER A CA 14
ATOM 15874 C C . SER A 1 21 ? 8.899 22.404 7.951 1.00 0.00 494 SER A C 14
ATOM 15875 O O . SER A 1 21 ? 8.461 21.410 7.368 1.00 0.00 494 SER A O 14
ATOM 15883 N N . SER A 1 22 ? 10.186 22.499 8.325 1.00 0.00 495 SER A N 14
ATOM 15884 C CA . SER A 1 22 ? 11.172 21.428 8.083 1.00 0.00 495 SER A CA 14
ATOM 15885 C C . SER A 1 22 ? 11.078 20.253 9.056 1.00 0.00 495 SER A C 14
ATOM 15886 O O . SER A 1 22 ? 11.794 19.268 8.909 1.00 0.00 495 SER A O 14
ATOM 15894 N N . GLU A 1 23 ? 10.198 20.326 10.046 1.00 0.00 496 GLU A N 14
ATOM 15895 C CA . GLU A 1 23 ? 10.055 19.355 11.132 1.00 0.00 496 GLU A CA 14
ATOM 15896 C C . GLU A 1 23 ? 8.595 18.920 11.319 1.00 0.00 496 GLU A C 14
ATOM 15897 O O . GLU A 1 23 ? 7.691 19.326 10.582 1.00 0.00 496 GLU A O 14
ATOM 15909 N N . LEU A 1 24 ? 8.388 18.035 12.290 1.00 0.00 497 LEU A N 14
ATOM 15910 C CA . LEU A 1 24 ? 7.148 17.284 12.508 1.00 0.00 497 LEU A CA 14
ATOM 15911 C C . LEU A 1 24 ? 6.838 17.077 13.998 1.00 0.00 497 LEU A C 14
ATOM 15912 O O . LEU A 1 24 ? 7.712 17.180 14.860 1.00 0.00 497 LEU A O 14
ATOM 15928 N N . SER A 1 25 ? 5.570 16.767 14.281 1.00 0.00 498 SER A N 14
ATOM 15929 C CA . SER A 1 25 ? 5.044 16.531 15.629 1.00 0.00 498 SER A CA 14
ATOM 15930 C C . SER A 1 25 ? 4.875 15.027 15.851 1.00 0.00 498 SER A C 14
ATOM 15931 O O . SER A 1 25 ? 4.062 14.387 15.179 1.00 0.00 498 SER A O 14
ATOM 15939 N N . VAL A 1 26 ? 5.634 14.463 16.793 1.00 0.00 499 VAL A N 14
ATOM 15940 C CA . VAL A 1 26 ? 5.680 13.019 17.078 1.00 0.00 499 VAL A CA 14
ATOM 15941 C C . VAL A 1 26 ? 5.599 12.766 18.581 1.00 0.00 499 VAL A C 14
ATOM 15942 O O . VAL A 1 26 ? 5.993 13.602 19.391 1.00 0.00 499 VAL A O 14
ATOM 15955 N N . LYS A 1 27 ? 5.106 11.596 18.975 1.00 0.00 500 LYS A N 14
ATOM 15956 C CA . LYS A 1 27 ? 4.831 11.235 20.372 1.00 0.00 500 LYS A CA 14
ATOM 15957 C C . LYS A 1 27 ? 5.623 9.987 20.731 1.00 0.00 500 LYS A C 14
ATOM 15958 O O . LYS A 1 27 ? 5.899 9.149 19.872 1.00 0.00 500 LYS A O 14
ATOM 15977 N N . GLN A 1 28 ? 6.000 9.855 21.998 1.00 0.00 501 GLN A N 14
ATOM 15978 C CA . GLN A 1 28 ? 6.619 8.623 22.483 1.00 0.00 501 GLN A CA 14
ATOM 15979 C C . GLN A 1 28 ? 5.718 7.403 22.238 1.00 0.00 501 GLN A C 14
ATOM 15980 O O . GLN A 1 28 ? 4.488 7.513 22.227 1.00 0.00 501 GLN A O 14
ATOM 15994 N N . ARG A 1 29 ? 6.358 6.240 22.058 1.00 0.00 502 ARG A N 14
ATOM 15995 C CA . ARG A 1 29 ? 5.730 4.940 21.753 1.00 0.00 502 ARG A CA 14
ATOM 15996 C C . ARG A 1 29 ? 5.146 4.836 20.326 1.00 0.00 502 ARG A C 14
ATOM 15997 O O . ARG A 1 29 ? 4.424 3.878 20.035 1.00 0.00 502 ARG A O 14
ATOM 16018 N N . ASP A 1 30 ? 5.468 5.779 19.434 1.00 0.00 503 ASP A N 14
ATOM 16019 C CA . ASP A 1 30 ? 5.067 5.744 18.015 1.00 0.00 503 ASP A CA 14
ATOM 16020 C C . ASP A 1 30 ? 6.234 5.268 17.142 1.00 0.00 503 ASP A C 14
ATOM 16021 O O . ASP A 1 30 ? 7.396 5.513 17.473 1.00 0.00 503 ASP A O 14
ATOM 16030 N N . VAL A 1 31 ? 5.927 4.644 16.001 1.00 0.00 504 VAL A N 14
ATOM 16031 C CA . VAL A 1 31 ? 6.915 4.149 15.026 1.00 0.00 504 VAL A CA 14
ATOM 16032 C C . VAL A 1 31 ? 6.806 4.915 13.704 1.00 0.00 504 VAL A C 14
ATOM 16033 O O . VAL A 1 31 ? 5.705 5.226 13.238 1.00 0.00 504 VAL A O 14
ATOM 16046 N N . LEU A 1 32 ? 7.957 5.239 13.109 1.00 0.00 505 LEU A N 14
ATOM 16047 C CA . LEU A 1 32 ? 8.095 6.108 11.935 1.00 0.00 505 LEU A CA 14
ATOM 16048 C C . LEU A 1 32 ? 9.060 5.482 10.917 1.00 0.00 505 LEU A C 14
ATOM 16049 O O . LEU A 1 32 ? 10.017 4.794 11.281 1.00 0.00 505 LEU A O 14
ATOM 16065 N N . GLU A 1 33 ? 8.809 5.736 9.633 1.00 0.00 506 GLU A N 14
ATOM 16066 C CA . GLU A 1 33 ? 9.664 5.306 8.522 1.00 0.00 506 GLU A CA 14
ATOM 16067 C C . GLU A 1 33 ? 10.780 6.336 8.296 1.00 0.00 506 GLU A C 14
ATOM 16068 O O . GLU A 1 33 ? 10.507 7.438 7.815 1.00 0.00 506 GLU A O 14
ATOM 16080 N N . VAL A 1 34 ? 12.027 6.012 8.652 1.00 0.00 507 VAL A N 14
ATOM 16081 C CA . VAL A 1 34 ? 13.193 6.841 8.282 1.00 0.00 507 VAL A CA 14
ATOM 16082 C C . VAL A 1 34 ? 13.503 6.728 6.785 1.00 0.00 507 VAL A C 14
ATOM 16083 O O . VAL A 1 34 ? 13.189 5.727 6.142 1.00 0.00 507 VAL A O 14
ATOM 16096 N N . LEU A 1 35 ? 14.130 7.774 6.246 1.00 0.00 508 LEU A N 14
ATOM 16097 C CA . LEU A 1 35 ? 14.496 7.991 4.847 1.00 0.00 508 LEU A CA 14
ATOM 16098 C C . LEU A 1 35 ? 15.967 8.454 4.706 1.00 0.00 508 LEU A C 14
ATOM 16099 O O . LEU A 1 35 ? 16.575 8.230 3.658 1.00 0.00 508 LEU A O 14
ATOM 16115 N N . ASP A 1 36 ? 16.550 9.072 5.747 1.00 0.00 509 ASP A N 14
ATOM 16116 C CA . ASP A 1 36 ? 17.964 9.490 5.805 1.00 0.00 509 ASP A CA 14
ATOM 16117 C C . ASP A 1 36 ? 18.484 9.501 7.259 1.00 0.00 509 ASP A C 14
ATOM 16118 O O . ASP A 1 36 ? 17.773 9.945 8.165 1.00 0.00 509 ASP A O 14
ATOM 16127 N N . ASP A 1 37 ? 19.713 9.014 7.482 1.00 0.00 510 ASP A N 14
ATOM 16128 C CA . ASP A 1 37 ? 20.254 8.682 8.815 1.00 0.00 510 ASP A CA 14
ATOM 16129 C C . ASP A 1 37 ? 21.782 8.884 8.951 1.00 0.00 510 ASP A C 14
ATOM 16130 O O . ASP A 1 37 ? 22.499 8.075 9.551 1.00 0.00 510 ASP A O 14
ATOM 16139 N N . SER A 1 38 ? 22.287 10.003 8.418 1.00 0.00 511 SER A N 14
ATOM 16140 C CA . SER A 1 38 ? 23.727 10.337 8.374 1.00 0.00 511 SER A CA 14
ATOM 16141 C C . SER A 1 38 ? 24.095 11.609 9.164 1.00 0.00 511 SER A C 14
ATOM 16142 O O . SER A 1 38 ? 25.228 12.093 9.069 1.00 0.00 511 SER A O 14
ATOM 16150 N N . ARG A 1 39 ? 23.146 12.173 9.931 1.00 0.00 512 ARG A N 14
ATOM 16151 C CA . ARG A 1 39 ? 23.240 13.488 10.610 1.00 0.00 512 ARG A CA 14
ATOM 16152 C C . ARG A 1 39 ? 22.560 13.468 11.992 1.00 0.00 512 ARG A C 14
ATOM 16153 O O . ARG A 1 39 ? 21.937 12.474 12.370 1.00 0.00 512 ARG A O 14
ATOM 16174 N N . LYS A 1 40 ? 22.638 14.584 12.734 1.00 0.00 513 LYS A N 14
ATOM 16175 C CA . LYS A 1 40 ? 21.964 14.794 14.041 1.00 0.00 513 LYS A CA 14
ATOM 16176 C C . LYS A 1 40 ? 20.427 14.792 13.965 1.00 0.00 513 LYS A C 14
ATOM 16177 O O . LYS A 1 40 ? 19.753 14.577 14.971 1.00 0.00 513 LYS A O 14
ATOM 16196 N N . TRP A 1 41 ? 19.864 15.031 12.783 1.00 0.00 514 TRP A N 14
ATOM 16197 C CA . TRP A 1 41 ? 18.420 15.037 12.537 1.00 0.00 514 TRP A CA 14
ATOM 16198 C C . TRP A 1 41 ? 18.113 14.127 11.352 1.00 0.00 514 TRP A C 14
ATOM 16199 O O . TRP A 1 41 ? 18.668 14.296 10.263 1.00 0.00 514 TRP A O 14
ATOM 16220 N N . TRP A 1 42 ? 17.259 13.132 11.583 1.00 0.00 515 TRP A N 14
ATOM 16221 C CA . TRP A 1 42 ? 16.909 12.117 10.587 1.00 0.00 515 TRP A CA 14
ATOM 16222 C C . TRP A 1 42 ? 15.617 12.511 9.876 1.00 0.00 515 TRP A C 14
ATOM 16223 O O . TRP A 1 42 ? 14.683 13.030 10.498 1.00 0.00 515 TRP A O 14
ATOM 16244 N N . LYS A 1 43 ? 15.566 12.269 8.563 1.00 0.00 516 LYS A N 14
ATOM 16245 C CA . LYS A 1 43 ? 14.383 12.500 7.745 1.00 0.00 516 LYS A CA 14
ATOM 16246 C C . LYS A 1 43 ? 13.509 11.271 7.878 1.00 0.00 516 LYS A C 14
ATOM 16247 O O . LYS A 1 43 ? 13.911 10.187 7.472 1.00 0.00 516 LYS A O 14
ATOM 16266 N N . VAL A 1 44 ? 12.340 11.436 8.469 1.00 0.00 517 VAL A N 14
ATOM 16267 C CA . VAL A 1 44 ? 11.335 10.382 8.662 1.00 0.00 517 VAL A CA 14
ATOM 16268 C C . VAL A 1 44 ? 9.967 10.801 8.109 1.00 0.00 517 VAL A C 14
ATOM 16269 O O . VAL A 1 44 ? 9.778 11.944 7.680 1.00 0.00 517 VAL A O 14
ATOM 16282 N N . ARG A 1 45 ? 8.998 9.879 8.153 1.00 0.00 518 ARG A N 14
ATOM 16283 C CA . ARG A 1 45 ? 7.603 10.102 7.758 1.00 0.00 518 ARG A CA 14
ATOM 16284 C C . ARG A 1 45 ? 6.644 9.601 8.836 1.00 0.00 518 ARG A C 14
ATOM 16285 O O . ARG A 1 45 ? 6.767 8.464 9.298 1.00 0.00 518 ARG A O 14
ATOM 16306 N N . ASP A 1 46 ? 5.703 10.454 9.246 1.00 0.00 519 ASP A N 14
ATOM 16307 C CA . ASP A 1 46 ? 4.636 10.076 10.174 1.00 0.00 519 ASP A CA 14
ATOM 16308 C C . ASP A 1 46 ? 3.617 9.144 9.492 1.00 0.00 519 ASP A C 14
ATOM 16309 O O . ASP A 1 46 ? 3.443 9.204 8.269 1.00 0.00 519 ASP A O 14
ATOM 16318 N N . PRO A 1 47 ? 2.868 8.334 10.266 1.00 0.00 520 PRO A N 14
ATOM 16319 C CA . PRO A 1 47 ? 1.902 7.373 9.734 1.00 0.00 520 PRO A CA 14
ATOM 16320 C C . PRO A 1 47 ? 0.698 8.034 9.027 1.00 0.00 520 PRO A C 14
ATOM 16321 O O . PRO A 1 47 ? -0.069 7.356 8.339 1.00 0.00 520 PRO A O 14
ATOM 16332 N N . ALA A 1 48 ? 0.535 9.357 9.176 1.00 0.00 521 ALA A N 14
ATOM 16333 C CA . ALA A 1 48 ? -0.478 10.176 8.511 1.00 0.00 521 ALA A CA 14
ATOM 16334 C C . ALA A 1 48 ? -0.074 10.612 7.087 1.00 0.00 521 ALA A C 14
ATOM 16335 O O . ALA A 1 48 ? -0.922 11.093 6.330 1.00 0.00 521 ALA A O 14
ATOM 16342 N N . GLY A 1 49 ? 1.209 10.465 6.722 1.00 0.00 522 GLY A N 14
ATOM 16343 C CA . GLY A 1 49 ? 1.720 10.758 5.380 1.00 0.00 522 GLY A CA 14
ATOM 16344 C C . GLY A 1 49 ? 2.542 12.041 5.249 1.00 0.00 522 GLY A C 14
ATOM 16345 O O . GLY A 1 49 ? 2.485 12.691 4.202 1.00 0.00 522 GLY A O 14
ATOM 16349 N N . GLN A 1 50 ? 3.267 12.436 6.299 1.00 0.00 523 GLN A N 14
ATOM 16350 C CA . GLN A 1 50 ? 3.946 13.737 6.385 1.00 0.00 523 GLN A CA 14
ATOM 16351 C C . GLN A 1 50 ? 5.444 13.561 6.623 1.00 0.00 523 GLN A C 14
ATOM 16352 O O . GLN A 1 50 ? 5.830 12.812 7.517 1.00 0.00 523 GLN A O 14
ATOM 16366 N N . GLU A 1 51 ? 6.280 14.263 5.855 1.00 0.00 524 GLU A N 14
ATOM 16367 C CA . GLU A 1 51 ? 7.748 14.158 5.914 1.00 0.00 524 GLU A CA 14
ATOM 16368 C C . GLU A 1 51 ? 8.405 15.459 6.397 1.00 0.00 524 GLU A C 14
ATOM 16369 O O . GLU A 1 51 ? 7.884 16.565 6.222 1.00 0.00 524 GLU A O 14
ATOM 16381 N N . GLY A 1 52 ? 9.572 15.301 7.014 1.00 0.00 525 GLY A N 14
ATOM 16382 C CA . GLY A 1 52 ? 10.330 16.346 7.696 1.00 0.00 525 GLY A CA 14
ATOM 16383 C C . GLY A 1 52 ? 11.414 15.720 8.572 1.00 0.00 525 GLY A C 14
ATOM 16384 O O . GLY A 1 52 ? 11.736 14.537 8.431 1.00 0.00 525 GLY A O 14
ATOM 16388 N N . TYR A 1 53 ? 11.948 16.501 9.504 1.00 0.00 526 TYR A N 14
ATOM 16389 C CA . TYR A 1 53 ? 13.066 16.113 10.355 1.00 0.00 526 TYR A CA 14
ATOM 16390 C C . TYR A 1 53 ? 12.665 16.020 11.827 1.00 0.00 526 TYR A C 14
ATOM 16391 O O . TYR A 1 53 ? 11.815 16.768 12.319 1.00 0.00 526 TYR A O 14
ATOM 16409 N N . VAL A 1 54 ? 13.334 15.110 12.533 1.00 0.00 527 VAL A N 14
ATOM 16410 C CA . VAL A 1 54 ? 13.215 14.892 13.982 1.00 0.00 527 VAL A CA 14
ATOM 16411 C C . VAL A 1 54 ? 14.600 14.589 14.575 1.00 0.00 527 VAL A C 14
ATOM 16412 O O . VAL A 1 54 ? 15.472 14.063 13.871 1.00 0.00 527 VAL A O 14
ATOM 16425 N N . PRO A 1 55 ? 14.836 14.921 15.855 1.00 0.00 528 PRO A N 14
ATOM 16426 C CA . PRO A 1 55 ? 16.145 14.770 16.482 1.00 0.00 528 PRO A CA 14
ATOM 16427 C C . PRO A 1 55 ? 16.475 13.292 16.712 1.00 0.00 528 PRO A C 14
ATOM 16428 O O . PRO A 1 55 ? 15.679 12.554 17.290 1.00 0.00 528 PRO A O 14
ATOM 16439 N N . TYR A 1 56 ? 17.677 12.853 16.330 1.00 0.00 529 TYR A N 14
ATOM 16440 C CA . TYR A 1 56 ? 18.105 11.459 16.551 1.00 0.00 529 TYR A CA 14
ATOM 16441 C C . TYR A 1 56 ? 18.115 11.042 18.034 1.00 0.00 529 TYR A C 14
ATOM 16442 O O . TYR A 1 56 ? 18.033 9.853 18.341 1.00 0.00 529 TYR A O 14
ATOM 16460 N N . ASN A 1 57 ? 18.159 12.014 18.960 1.00 0.00 530 ASN A N 14
ATOM 16461 C CA . ASN A 1 57 ? 18.093 11.770 20.401 1.00 0.00 530 ASN A CA 14
ATOM 16462 C C . ASN A 1 57 ? 16.791 11.069 20.839 1.00 0.00 530 ASN A C 14
ATOM 16463 O O . ASN A 1 57 ? 16.831 10.211 21.724 1.00 0.00 530 ASN A O 14
ATOM 16474 N N . ILE A 1 58 ? 15.648 11.398 20.217 1.00 0.00 531 ILE A N 14
ATOM 16475 C CA . ILE A 1 58 ? 14.359 10.754 20.538 1.00 0.00 531 ILE A CA 14
ATOM 16476 C C . ILE A 1 58 ? 14.115 9.496 19.698 1.00 0.00 531 ILE A C 14
ATOM 16477 O O . ILE A 1 58 ? 13.125 8.817 19.938 1.00 0.00 531 ILE A O 14
ATOM 16493 N N . LEU A 1 59 ? 14.985 9.157 18.741 1.00 0.00 532 LEU A N 14
ATOM 16494 C CA . LEU A 1 59 ? 14.813 7.969 17.897 1.00 0.00 532 LEU A CA 14
ATOM 16495 C C . LEU A 1 59 ? 15.610 6.764 18.428 1.00 0.00 532 LEU A C 14
ATOM 16496 O O . LEU A 1 59 ? 16.737 6.905 18.909 1.00 0.00 532 LEU A O 14
ATOM 16512 N N . THR A 1 60 ? 15.038 5.563 18.296 1.00 0.00 533 THR A N 14
ATOM 16513 C CA . THR A 1 60 ? 15.705 4.284 18.613 1.00 0.00 533 THR A CA 14
ATOM 16514 C C . THR A 1 60 ? 15.405 3.208 17.549 1.00 0.00 533 THR A C 14
ATOM 16515 O O . THR A 1 60 ? 14.277 3.160 17.042 1.00 0.00 533 THR A O 14
ATOM 16526 N N . PRO A 1 61 ? 16.386 2.358 17.169 1.00 0.00 534 PRO A N 14
ATOM 16527 C CA . PRO A 1 61 ? 16.217 1.319 16.147 1.00 0.00 534 PRO A CA 14
ATOM 16528 C C . PRO A 1 61 ? 15.226 0.240 16.609 1.00 0.00 534 PRO A C 14
ATOM 16529 O O . PRO A 1 61 ? 15.504 -0.522 17.541 1.00 0.00 534 PRO A O 14
ATOM 16540 N N . TYR A 1 62 ? 14.060 0.176 15.961 1.00 0.00 535 TYR A N 14
ATOM 16541 C CA . TYR A 1 62 ? 12.974 -0.735 16.342 1.00 0.00 535 TYR A CA 14
ATOM 16542 C C . TYR A 1 62 ? 13.043 -2.063 15.549 1.00 0.00 535 TYR A C 14
ATOM 16543 O O . TYR A 1 62 ? 13.320 -2.034 14.344 1.00 0.00 535 TYR A O 14
ATOM 16561 N N . PRO A 1 63 ? 12.800 -3.234 16.179 1.00 0.00 536 PRO A N 14
ATOM 16562 C CA . PRO A 1 63 ? 12.953 -4.537 15.521 1.00 0.00 536 PRO A CA 14
ATOM 16563 C C . PRO A 1 63 ? 11.828 -4.878 14.521 1.00 0.00 536 PRO A C 14
ATOM 16564 O O . PRO A 1 63 ? 12.014 -5.764 13.680 1.00 0.00 536 PRO A O 14
ATOM 16575 N N . GLY A 1 64 ? 10.682 -4.179 14.585 1.00 0.00 537 GLY A N 14
ATOM 16576 C CA . GLY A 1 64 ? 9.491 -4.411 13.747 1.00 0.00 537 GLY A CA 14
ATOM 16577 C C . GLY A 1 64 ? 8.894 -5.813 13.890 1.00 0.00 537 GLY A C 14
ATOM 16578 O O . GLY A 1 64 ? 8.662 -6.469 12.849 1.00 0.00 537 GLY A O 14
ATOM 16582 N N . PRO B 2 1 ? 18.844 15.906 27.464 1.00 0.00 538 PRO B N 14
ATOM 16583 C CA . PRO B 2 1 ? 19.017 17.084 26.569 1.00 0.00 538 PRO B CA 14
ATOM 16584 C C . PRO B 2 1 ? 18.564 16.783 25.118 1.00 0.00 538 PRO B C 14
ATOM 16585 O O . PRO B 2 1 ? 19.377 16.377 24.282 1.00 0.00 538 PRO B O 14
ATOM 16596 N N . PRO B 2 2 ? 17.264 16.961 24.803 1.00 0.00 539 PRO B N 14
ATOM 16597 C CA . PRO B 2 2 ? 16.742 16.851 23.437 1.00 0.00 539 PRO B CA 14
ATOM 16598 C C . PRO B 2 2 ? 17.167 18.042 22.554 1.00 0.00 539 PRO B C 14
ATOM 16599 O O . PRO B 2 2 ? 17.775 19.003 23.034 1.00 0.00 539 PRO B O 14
ATOM 16610 N N . VAL B 2 3 ? 16.821 17.983 21.259 1.00 0.00 540 VAL B N 14
ATOM 16611 C CA . VAL B 2 3 ? 17.177 18.990 20.231 1.00 0.00 540 VAL B CA 14
ATOM 16612 C C . VAL B 2 3 ? 18.716 19.190 20.143 1.00 0.00 540 VAL B C 14
ATOM 16613 O O . VAL B 2 3 ? 19.247 20.211 20.597 1.00 0.00 540 VAL B O 14
ATOM 16626 N N . PRO B 2 4 ? 19.457 18.197 19.599 1.00 0.00 541 PRO B N 14
ATOM 16627 C CA . PRO B 2 4 ? 20.902 18.259 19.330 1.00 0.00 541 PRO B CA 14
ATOM 16628 C C . PRO B 2 4 ? 21.267 19.310 18.257 1.00 0.00 541 PRO B C 14
ATOM 16629 O O . PRO B 2 4 ? 20.395 20.007 17.724 1.00 0.00 541 PRO B O 14
ATOM 16640 N N . ASN B 2 5 ? 22.565 19.412 17.929 1.00 0.00 542 ASN B N 14
ATOM 16641 C CA . ASN B 2 5 ? 23.124 20.345 16.936 1.00 0.00 542 ASN B CA 14
ATOM 16642 C C . ASN B 2 5 ? 22.328 20.406 15.605 1.00 0.00 542 ASN B C 14
ATOM 16643 O O . ASN B 2 5 ? 21.790 19.383 15.163 1.00 0.00 542 ASN B O 14
ATOM 16654 N N . PRO B 2 6 ? 22.273 21.580 14.942 1.00 0.00 543 PRO B N 14
ATOM 16655 C CA . PRO B 2 6 ? 21.450 21.789 13.750 1.00 0.00 543 PRO B CA 14
ATOM 16656 C C . PRO B 2 6 ? 21.924 20.972 12.536 1.00 0.00 543 PRO B C 14
ATOM 16657 O O . PRO B 2 6 ? 23.111 20.676 12.368 1.00 0.00 543 PRO B O 14
ATOM 16668 N N . ASP B 2 7 ? 20.970 20.637 11.666 1.00 0.00 544 ASP B N 14
ATOM 16669 C CA . ASP B 2 7 ? 21.195 20.002 10.363 1.00 0.00 544 ASP B CA 14
ATOM 16670 C C . ASP B 2 7 ? 21.788 20.967 9.302 1.00 0.00 544 ASP B C 14
ATOM 16671 O O . ASP B 2 7 ? 21.998 22.158 9.560 1.00 0.00 544 ASP B O 14
ATOM 16680 N N . TYR B 2 8 ? 22.018 20.450 8.087 1.00 0.00 545 TYR B N 14
ATOM 16681 C CA . TYR B 2 8 ? 22.587 21.187 6.944 1.00 0.00 545 TYR B CA 14
ATOM 16682 C C . TYR B 2 8 ? 21.747 21.053 5.647 1.00 0.00 545 TYR B C 14
ATOM 16683 O O . TYR B 2 8 ? 22.255 21.298 4.549 1.00 0.00 545 TYR B O 14
ATOM 16701 N N . GLU B 2 9 ? 20.473 20.649 5.737 1.00 0.00 546 GLU B N 14
ATOM 16702 C CA . GLU B 2 9 ? 19.575 20.447 4.582 1.00 0.00 546 GLU B CA 14
ATOM 16703 C C . GLU B 2 9 ? 18.079 20.650 4.946 1.00 0.00 546 GLU B C 14
ATOM 16704 O O . GLU B 2 9 ? 17.291 19.696 4.891 1.00 0.00 546 GLU B O 14
ATOM 16716 N N . PRO B 2 10 ? 17.661 21.875 5.335 1.00 0.00 547 PRO B N 14
ATOM 16717 C CA . PRO B 2 10 ? 16.272 22.188 5.690 1.00 0.00 547 PRO B CA 14
ATOM 16718 C C . PRO B 2 10 ? 15.314 22.108 4.484 1.00 0.00 547 PRO B C 14
ATOM 16719 O O . PRO B 2 10 ? 15.726 22.063 3.319 1.00 0.00 547 PRO B O 14
ATOM 16730 N N . ILE B 2 11 ? 14.010 22.124 4.773 1.00 0.00 548 ILE B N 14
ATOM 16731 C CA . ILE B 2 11 ? 12.905 21.997 3.800 1.00 0.00 548 ILE B CA 14
ATOM 16732 C C . ILE B 2 11 ? 12.406 23.381 3.315 1.00 0.00 548 ILE B C 14
ATOM 16733 O O . ILE B 2 11 ? 11.610 23.488 2.376 1.00 0.00 548 ILE B O 14
ATOM 16749 N N . ARG B 2 12 ? 12.918 24.448 3.936 1.00 0.00 549 ARG B N 14
ATOM 16750 C CA . ARG B 2 12 ? 12.661 25.871 3.646 1.00 0.00 549 ARG B CA 14
ATOM 16751 C C . ARG B 2 12 ? 13.745 26.475 2.741 1.00 0.00 549 ARG B C 14
ATOM 16752 O O . ARG B 2 12 ? 14.946 26.396 3.092 1.00 0.00 549 ARG B O 14
ATOM 16773 N N . GLY A 1 1 ? 7.908 -4.299 1.614 1.00 0.00 474 GLY A N 15
ATOM 16774 C CA . GLY A 1 1 ? 8.965 -4.226 0.580 1.00 0.00 474 GLY A CA 15
ATOM 16775 C C . GLY A 1 1 ? 10.285 -4.775 1.104 1.00 0.00 474 GLY A C 15
ATOM 16776 O O . GLY A 1 1 ? 10.723 -4.389 2.190 1.00 0.00 474 GLY A O 15
ATOM 16780 N N . SER A 1 2 ? 10.945 -5.647 0.333 1.00 0.00 475 SER A N 15
ATOM 16781 C CA . SER A 1 2 ? 12.207 -6.330 0.696 1.00 0.00 475 SER A CA 15
ATOM 16782 C C . SER A 1 2 ? 13.330 -6.076 -0.327 1.00 0.00 475 SER A C 15
ATOM 16783 O O . SER A 1 2 ? 14.137 -6.959 -0.632 1.00 0.00 475 SER A O 15
ATOM 16791 N N . MET A 1 3 ? 13.364 -4.859 -0.881 1.00 0.00 476 MET A N 15
ATOM 16792 C CA . MET A 1 3 ? 14.314 -4.394 -1.903 1.00 0.00 476 MET A CA 15
ATOM 16793 C C . MET A 1 3 ? 14.695 -2.923 -1.657 1.00 0.00 476 MET A C 15
ATOM 16794 O O . MET A 1 3 ? 13.859 -2.126 -1.220 1.00 0.00 476 MET A O 15
ATOM 16808 N N . GLY A 1 4 ? 15.945 -2.549 -1.957 1.00 0.00 477 GLY A N 15
ATOM 16809 C CA . GLY A 1 4 ? 16.431 -1.165 -1.854 1.00 0.00 477 GLY A CA 15
ATOM 16810 C C . GLY A 1 4 ? 16.471 -0.626 -0.419 1.00 0.00 477 GLY A C 15
ATOM 16811 O O . GLY A 1 4 ? 15.938 0.454 -0.151 1.00 0.00 477 GLY A O 15
ATOM 16815 N N . THR A 1 5 ? 17.048 -1.397 0.513 1.00 0.00 478 THR A N 15
ATOM 16816 C CA . THR A 1 5 ? 17.192 -1.072 1.948 1.00 0.00 478 THR A CA 15
ATOM 16817 C C . THR A 1 5 ? 18.020 0.202 2.206 1.00 0.00 478 THR A C 15
ATOM 16818 O O . THR A 1 5 ? 19.235 0.147 2.417 1.00 0.00 478 THR A O 15
ATOM 16829 N N . ALA A 1 6 ? 17.344 1.354 2.198 1.00 0.00 479 ALA A N 15
ATOM 16830 C CA . ALA A 1 6 ? 17.896 2.699 2.426 1.00 0.00 479 ALA A CA 15
ATOM 16831 C C . ALA A 1 6 ? 17.177 3.451 3.577 1.00 0.00 479 ALA A C 15
ATOM 16832 O O . ALA A 1 6 ? 17.385 4.651 3.779 1.00 0.00 479 ALA A O 15
ATOM 16839 N N . GLY A 1 7 ? 16.331 2.740 4.331 1.00 0.00 480 GLY A N 15
ATOM 16840 C CA . GLY A 1 7 ? 15.554 3.229 5.472 1.00 0.00 480 GLY A CA 15
ATOM 16841 C C . GLY A 1 7 ? 15.060 2.078 6.361 1.00 0.00 480 GLY A C 15
ATOM 16842 O O . GLY A 1 7 ? 15.186 0.902 5.996 1.00 0.00 480 GLY A O 15
ATOM 16846 N N . LYS A 1 8 ? 14.518 2.407 7.540 1.00 0.00 481 LYS A N 15
ATOM 16847 C CA . LYS A 1 8 ? 14.063 1.437 8.562 1.00 0.00 481 LYS A CA 15
ATOM 16848 C C . LYS A 1 8 ? 13.064 2.063 9.541 1.00 0.00 481 LYS A C 15
ATOM 16849 O O . LYS A 1 8 ? 12.814 3.271 9.514 1.00 0.00 481 LYS A O 15
ATOM 16868 N N . TRP A 1 9 ? 12.505 1.220 10.403 1.00 0.00 482 TRP A N 15
ATOM 16869 C CA . TRP A 1 9 ? 11.556 1.585 11.450 1.00 0.00 482 TRP A CA 15
ATOM 16870 C C . TRP A 1 9 ? 12.295 2.008 12.728 1.00 0.00 482 TRP A C 15
ATOM 16871 O O . TRP A 1 9 ? 13.239 1.339 13.162 1.00 0.00 482 TRP A O 15
ATOM 16892 N N . VAL A 1 10 ? 11.834 3.085 13.364 1.00 0.00 483 VAL A N 15
ATOM 16893 C CA . VAL A 1 10 ? 12.351 3.570 14.656 1.00 0.00 483 VAL A CA 15
ATOM 16894 C C . VAL A 1 10 ? 11.213 4.029 15.561 1.00 0.00 483 VAL A C 15
ATOM 16895 O O . VAL A 1 10 ? 10.289 4.704 15.106 1.00 0.00 483 VAL A O 15
ATOM 16908 N N . LEU A 1 11 ? 11.277 3.655 16.840 1.00 0.00 484 LEU A N 15
ATOM 16909 C CA . LEU A 1 11 ? 10.328 4.100 17.865 1.00 0.00 484 LEU A CA 15
ATOM 16910 C C . LEU A 1 11 ? 10.779 5.434 18.476 1.00 0.00 484 LEU A C 15
ATOM 16911 O O . LEU A 1 11 ? 11.970 5.683 18.665 1.00 0.00 484 LEU A O 15
ATOM 16927 N N . CYS A 1 12 ? 9.808 6.281 18.807 1.00 0.00 485 CYS A N 15
ATOM 16928 C CA . CYS A 1 12 ? 9.994 7.520 19.548 1.00 0.00 485 CYS A CA 15
ATOM 16929 C C . CYS A 1 12 ? 10.085 7.240 21.060 1.00 0.00 485 CYS A C 15
ATOM 16930 O O . CYS A 1 12 ? 9.095 6.858 21.684 1.00 0.00 485 CYS A O 15
ATOM 16938 N N . ASN A 1 13 ? 11.260 7.428 21.665 1.00 0.00 486 ASN A N 15
ATOM 16939 C CA . ASN A 1 13 ? 11.461 7.351 23.118 1.00 0.00 486 ASN A CA 15
ATOM 16940 C C . ASN A 1 13 ? 10.773 8.505 23.884 1.00 0.00 486 ASN A C 15
ATOM 16941 O O . ASN A 1 13 ? 10.386 8.339 25.043 1.00 0.00 486 ASN A O 15
ATOM 16952 N N . TYR A 1 14 ? 10.625 9.662 23.228 1.00 0.00 487 TYR A N 15
ATOM 16953 C CA . TYR A 1 14 ? 10.088 10.915 23.776 1.00 0.00 487 TYR A CA 15
ATOM 16954 C C . TYR A 1 14 ? 9.181 11.603 22.739 1.00 0.00 487 TYR A C 15
ATOM 16955 O O . TYR A 1 14 ? 9.242 11.304 21.545 1.00 0.00 487 TYR A O 15
ATOM 16973 N N . ASP A 1 15 ? 8.330 12.521 23.195 1.00 0.00 488 ASP A N 15
ATOM 16974 C CA . ASP A 1 15 ? 7.504 13.375 22.329 1.00 0.00 488 ASP A CA 15
ATOM 16975 C C . ASP A 1 15 ? 8.263 14.627 21.830 1.00 0.00 488 ASP A C 15
ATOM 16976 O O . ASP A 1 15 ? 9.252 15.062 22.429 1.00 0.00 488 ASP A O 15
ATOM 16985 N N . PHE A 1 16 ? 7.778 15.214 20.733 1.00 0.00 489 PHE A N 15
ATOM 16986 C CA . PHE A 1 16 ? 8.316 16.408 20.076 1.00 0.00 489 PHE A CA 15
ATOM 16987 C C . PHE A 1 16 ? 7.223 17.133 19.261 1.00 0.00 489 PHE A C 15
ATOM 16988 O O . PHE A 1 16 ? 6.220 16.532 18.876 1.00 0.00 489 PHE A O 15
ATOM 17005 N N . GLN A 1 17 ? 7.413 18.421 18.962 1.00 0.00 490 GLN A N 15
ATOM 17006 C CA . GLN A 1 17 ? 6.426 19.269 18.281 1.00 0.00 490 GLN A CA 15
ATOM 17007 C C . GLN A 1 17 ? 7.059 20.060 17.126 1.00 0.00 490 GLN A C 15
ATOM 17008 O O . GLN A 1 17 ? 8.171 20.574 17.254 1.00 0.00 490 GLN A O 15
ATOM 17022 N N . ALA A 1 18 ? 6.345 20.181 16.000 1.00 0.00 491 ALA A N 15
ATOM 17023 C CA . ALA A 1 18 ? 6.849 20.871 14.814 1.00 0.00 491 ALA A CA 15
ATOM 17024 C C . ALA A 1 18 ? 6.779 22.394 14.996 1.00 0.00 491 ALA A C 15
ATOM 17025 O O . ALA A 1 18 ? 5.706 23.003 14.903 1.00 0.00 491 ALA A O 15
ATOM 17032 N N . ARG A 1 19 ? 7.927 23.016 15.263 1.00 0.00 492 ARG A N 15
ATOM 17033 C CA . ARG A 1 19 ? 8.062 24.473 15.432 1.00 0.00 492 ARG A CA 15
ATOM 17034 C C . ARG A 1 19 ? 8.184 25.204 14.083 1.00 0.00 492 ARG A C 15
ATOM 17035 O O . ARG A 1 19 ? 8.047 26.429 14.041 1.00 0.00 492 ARG A O 15
ATOM 17056 N N . ASN A 1 20 ? 8.396 24.463 12.986 1.00 0.00 493 ASN A N 15
ATOM 17057 C CA . ASN A 1 20 ? 8.547 24.962 11.606 1.00 0.00 493 ASN A CA 15
ATOM 17058 C C . ASN A 1 20 ? 8.048 23.926 10.570 1.00 0.00 493 ASN A C 15
ATOM 17059 O O . ASN A 1 20 ? 7.800 22.767 10.907 1.00 0.00 493 ASN A O 15
ATOM 17070 N N . SER A 1 21 ? 7.964 24.308 9.289 1.00 0.00 494 SER A N 15
ATOM 17071 C CA . SER A 1 21 ? 7.616 23.392 8.179 1.00 0.00 494 SER A CA 15
ATOM 17072 C C . SER A 1 21 ? 8.723 22.381 7.820 1.00 0.00 494 SER A C 15
ATOM 17073 O O . SER A 1 21 ? 8.447 21.374 7.167 1.00 0.00 494 SER A O 15
ATOM 17081 N N . SER A 1 22 ? 9.974 22.630 8.238 1.00 0.00 495 SER A N 15
ATOM 17082 C CA . SER A 1 22 ? 11.120 21.714 8.050 1.00 0.00 495 SER A CA 15
ATOM 17083 C C . SER A 1 22 ? 11.136 20.510 8.997 1.00 0.00 495 SER A C 15
ATOM 17084 O O . SER A 1 22 ? 11.927 19.588 8.822 1.00 0.00 495 SER A O 15
ATOM 17092 N N . GLU A 1 23 ? 10.258 20.505 9.989 1.00 0.00 496 GLU A N 15
ATOM 17093 C CA . GLU A 1 23 ? 10.176 19.534 11.082 1.00 0.00 496 GLU A CA 15
ATOM 17094 C C . GLU A 1 23 ? 8.756 18.957 11.218 1.00 0.00 496 GLU A C 15
ATOM 17095 O O . GLU A 1 23 ? 7.849 19.284 10.445 1.00 0.00 496 GLU A O 15
ATOM 17107 N N . LEU A 1 24 ? 8.575 18.058 12.187 1.00 0.00 497 LEU A N 15
ATOM 17108 C CA . LEU A 1 24 ? 7.357 17.267 12.388 1.00 0.00 497 LEU A CA 15
ATOM 17109 C C . LEU A 1 24 ? 7.007 17.092 13.874 1.00 0.00 497 LEU A C 15
ATOM 17110 O O . LEU A 1 24 ? 7.839 17.289 14.760 1.00 0.00 497 LEU A O 15
ATOM 17126 N N . SER A 1 25 ? 5.748 16.726 14.133 1.00 0.00 498 SER A N 15
ATOM 17127 C CA . SER A 1 25 ? 5.162 16.599 15.471 1.00 0.00 498 SER A CA 15
ATOM 17128 C C . SER A 1 25 ? 4.859 15.126 15.750 1.00 0.00 498 SER A C 15
ATOM 17129 O O . SER A 1 25 ? 4.001 14.528 15.094 1.00 0.00 498 SER A O 15
ATOM 17137 N N . VAL A 1 26 ? 5.591 14.533 16.696 1.00 0.00 499 VAL A N 15
ATOM 17138 C CA . VAL A 1 26 ? 5.588 13.088 16.984 1.00 0.00 499 VAL A CA 15
ATOM 17139 C C . VAL A 1 26 ? 5.490 12.851 18.489 1.00 0.00 499 VAL A C 15
ATOM 17140 O O . VAL A 1 26 ? 5.874 13.700 19.293 1.00 0.00 499 VAL A O 15
ATOM 17153 N N . LYS A 1 27 ? 5.000 11.683 18.899 1.00 0.00 500 LYS A N 15
ATOM 17154 C CA . LYS A 1 27 ? 4.792 11.343 20.314 1.00 0.00 500 LYS A CA 15
ATOM 17155 C C . LYS A 1 27 ? 5.554 10.070 20.656 1.00 0.00 500 LYS A C 15
ATOM 17156 O O . LYS A 1 27 ? 5.781 9.214 19.800 1.00 0.00 500 LYS A O 15
ATOM 17175 N N . GLN A 1 28 ? 5.967 9.949 21.914 1.00 0.00 501 GLN A N 15
ATOM 17176 C CA . GLN A 1 28 ? 6.569 8.720 22.423 1.00 0.00 501 GLN A CA 15
ATOM 17177 C C . GLN A 1 28 ? 5.671 7.499 22.181 1.00 0.00 501 GLN A C 15
ATOM 17178 O O . GLN A 1 28 ? 4.440 7.611 22.145 1.00 0.00 501 GLN A O 15
ATOM 17192 N N . ARG A 1 29 ? 6.312 6.330 22.040 1.00 0.00 502 ARG A N 15
ATOM 17193 C CA . ARG A 1 29 ? 5.697 5.015 21.775 1.00 0.00 502 ARG A CA 15
ATOM 17194 C C . ARG A 1 29 ? 5.140 4.850 20.348 1.00 0.00 502 ARG A C 15
ATOM 17195 O O . ARG A 1 29 ? 4.485 3.845 20.063 1.00 0.00 502 ARG A O 15
ATOM 17216 N N . ASP A 1 30 ? 5.415 5.796 19.444 1.00 0.00 503 ASP A N 15
ATOM 17217 C CA . ASP A 1 30 ? 5.035 5.713 18.022 1.00 0.00 503 ASP A CA 15
ATOM 17218 C C . ASP A 1 30 ? 6.232 5.241 17.188 1.00 0.00 503 ASP A C 15
ATOM 17219 O O . ASP A 1 30 ? 7.376 5.479 17.574 1.00 0.00 503 ASP A O 15
ATOM 17228 N N . VAL A 1 31 ? 5.978 4.619 16.031 1.00 0.00 504 VAL A N 15
ATOM 17229 C CA . VAL A 1 31 ? 7.014 4.143 15.096 1.00 0.00 504 VAL A CA 15
ATOM 17230 C C . VAL A 1 31 ? 6.892 4.852 13.743 1.00 0.00 504 VAL A C 15
ATOM 17231 O O . VAL A 1 31 ? 5.785 5.087 13.249 1.00 0.00 504 VAL A O 15
ATOM 17244 N N . LEU A 1 32 ? 8.036 5.223 13.156 1.00 0.00 505 LEU A N 15
ATOM 17245 C CA . LEU A 1 32 ? 8.133 6.067 11.955 1.00 0.00 505 LEU A CA 15
ATOM 17246 C C . LEU A 1 32 ? 9.131 5.466 10.952 1.00 0.00 505 LEU A C 15
ATOM 17247 O O . LEU A 1 32 ? 10.115 4.830 11.334 1.00 0.00 505 LEU A O 15
ATOM 17263 N N . GLU A 1 33 ? 8.873 5.678 9.660 1.00 0.00 506 GLU A N 15
ATOM 17264 C CA . GLU A 1 33 ? 9.753 5.267 8.559 1.00 0.00 506 GLU A CA 15
ATOM 17265 C C . GLU A 1 33 ? 10.817 6.341 8.301 1.00 0.00 506 GLU A C 15
ATOM 17266 O O . GLU A 1 33 ? 10.487 7.446 7.869 1.00 0.00 506 GLU A O 15
ATOM 17278 N N . VAL A 1 34 ? 12.090 6.027 8.552 1.00 0.00 507 VAL A N 15
ATOM 17279 C CA . VAL A 1 34 ? 13.229 6.886 8.183 1.00 0.00 507 VAL A CA 15
ATOM 17280 C C . VAL A 1 34 ? 13.524 6.751 6.682 1.00 0.00 507 VAL A C 15
ATOM 17281 O O . VAL A 1 34 ? 13.361 5.686 6.085 1.00 0.00 507 VAL A O 15
ATOM 17294 N N . LEU A 1 35 ? 14.008 7.844 6.096 1.00 0.00 508 LEU A N 15
ATOM 17295 C CA . LEU A 1 35 ? 14.326 8.056 4.687 1.00 0.00 508 LEU A CA 15
ATOM 17296 C C . LEU A 1 35 ? 15.786 8.537 4.498 1.00 0.00 508 LEU A C 15
ATOM 17297 O O . LEU A 1 35 ? 16.344 8.368 3.410 1.00 0.00 508 LEU A O 15
ATOM 17313 N N . ASP A 1 36 ? 16.418 9.111 5.536 1.00 0.00 509 ASP A N 15
ATOM 17314 C CA . ASP A 1 36 ? 17.841 9.496 5.544 1.00 0.00 509 ASP A CA 15
ATOM 17315 C C . ASP A 1 36 ? 18.399 9.509 6.977 1.00 0.00 509 ASP A C 15
ATOM 17316 O O . ASP A 1 36 ? 17.756 10.044 7.879 1.00 0.00 509 ASP A O 15
ATOM 17325 N N . ASP A 1 37 ? 19.590 8.932 7.181 1.00 0.00 510 ASP A N 15
ATOM 17326 C CA . ASP A 1 37 ? 20.175 8.649 8.504 1.00 0.00 510 ASP A CA 15
ATOM 17327 C C . ASP A 1 37 ? 21.702 8.894 8.569 1.00 0.00 510 ASP A C 15
ATOM 17328 O O . ASP A 1 37 ? 22.472 8.092 9.110 1.00 0.00 510 ASP A O 15
ATOM 17337 N N . SER A 1 38 ? 22.145 10.038 8.032 1.00 0.00 511 SER A N 15
ATOM 17338 C CA . SER A 1 38 ? 23.567 10.410 7.890 1.00 0.00 511 SER A CA 15
ATOM 17339 C C . SER A 1 38 ? 23.948 11.690 8.659 1.00 0.00 511 SER A C 15
ATOM 17340 O O . SER A 1 38 ? 25.067 12.192 8.517 1.00 0.00 511 SER A O 15
ATOM 17348 N N . ARG A 1 39 ? 23.029 12.220 9.485 1.00 0.00 512 ARG A N 15
ATOM 17349 C CA . ARG A 1 39 ? 23.171 13.449 10.294 1.00 0.00 512 ARG A CA 15
ATOM 17350 C C . ARG A 1 39 ? 22.479 13.325 11.667 1.00 0.00 512 ARG A C 15
ATOM 17351 O O . ARG A 1 39 ? 21.859 12.306 11.972 1.00 0.00 512 ARG A O 15
ATOM 17372 N N . LYS A 1 40 ? 22.575 14.381 12.488 1.00 0.00 513 LYS A N 15
ATOM 17373 C CA . LYS A 1 40 ? 21.945 14.518 13.823 1.00 0.00 513 LYS A CA 15
ATOM 17374 C C . LYS A 1 40 ? 20.407 14.486 13.808 1.00 0.00 513 LYS A C 15
ATOM 17375 O O . LYS A 1 40 ? 19.783 14.173 14.819 1.00 0.00 513 LYS A O 15
ATOM 17394 N N . TRP A 1 41 ? 19.786 14.817 12.680 1.00 0.00 514 TRP A N 15
ATOM 17395 C CA . TRP A 1 41 ? 18.334 14.772 12.491 1.00 0.00 514 TRP A CA 15
ATOM 17396 C C . TRP A 1 41 ? 18.026 13.921 11.263 1.00 0.00 514 TRP A C 15
ATOM 17397 O O . TRP A 1 41 ? 18.633 14.107 10.204 1.00 0.00 514 TRP A O 15
ATOM 17418 N N . TRP A 1 42 ? 17.105 12.968 11.407 1.00 0.00 515 TRP A N 15
ATOM 17419 C CA . TRP A 1 42 ? 16.760 12.034 10.333 1.00 0.00 515 TRP A CA 15
ATOM 17420 C C . TRP A 1 42 ? 15.474 12.473 9.638 1.00 0.00 515 TRP A C 15
ATOM 17421 O O . TRP A 1 42 ? 14.534 12.962 10.278 1.00 0.00 515 TRP A O 15
ATOM 17442 N N . LYS A 1 43 ? 15.440 12.317 8.311 1.00 0.00 516 LYS A N 15
ATOM 17443 C CA . LYS A 1 43 ? 14.251 12.548 7.504 1.00 0.00 516 LYS A CA 15
ATOM 17444 C C . LYS A 1 43 ? 13.368 11.336 7.687 1.00 0.00 516 LYS A C 15
ATOM 17445 O O . LYS A 1 43 ? 13.743 10.254 7.260 1.00 0.00 516 LYS A O 15
ATOM 17464 N N . VAL A 1 44 ? 12.239 11.495 8.360 1.00 0.00 517 VAL A N 15
ATOM 17465 C CA . VAL A 1 44 ? 11.248 10.428 8.564 1.00 0.00 517 VAL A CA 15
ATOM 17466 C C . VAL A 1 44 ? 9.875 10.837 8.027 1.00 0.00 517 VAL A C 15
ATOM 17467 O O . VAL A 1 44 ? 9.681 11.978 7.596 1.00 0.00 517 VAL A O 15
ATOM 17480 N N . ARG A 1 45 ? 8.910 9.912 8.087 1.00 0.00 518 ARG A N 15
ATOM 17481 C CA . ARG A 1 45 ? 7.514 10.134 7.698 1.00 0.00 518 ARG A CA 15
ATOM 17482 C C . ARG A 1 45 ? 6.555 9.620 8.769 1.00 0.00 518 ARG A C 15
ATOM 17483 O O . ARG A 1 45 ? 6.661 8.468 9.200 1.00 0.00 518 ARG A O 15
ATOM 17504 N N . ASP A 1 46 ? 5.632 10.479 9.204 1.00 0.00 519 ASP A N 15
ATOM 17505 C CA . ASP A 1 46 ? 4.554 10.089 10.117 1.00 0.00 519 ASP A CA 15
ATOM 17506 C C . ASP A 1 46 ? 3.531 9.167 9.427 1.00 0.00 519 ASP A C 15
ATOM 17507 O O . ASP A 1 46 ? 3.350 9.247 8.207 1.00 0.00 519 ASP A O 15
ATOM 17516 N N . PRO A 1 47 ? 2.779 8.355 10.195 1.00 0.00 520 PRO A N 15
ATOM 17517 C CA . PRO A 1 47 ? 1.786 7.428 9.660 1.00 0.00 520 PRO A CA 15
ATOM 17518 C C . PRO A 1 47 ? 0.582 8.130 8.991 1.00 0.00 520 PRO A C 15
ATOM 17519 O O . PRO A 1 47 ? -0.204 7.488 8.290 1.00 0.00 520 PRO A O 15
ATOM 17530 N N . ALA A 1 48 ? 0.442 9.449 9.187 1.00 0.00 521 ALA A N 15
ATOM 17531 C CA . ALA A 1 48 ? -0.571 10.306 8.569 1.00 0.00 521 ALA A CA 15
ATOM 17532 C C . ALA A 1 48 ? -0.185 10.779 7.151 1.00 0.00 521 ALA A C 15
ATOM 17533 O O . ALA A 1 48 ? -1.041 11.293 6.424 1.00 0.00 521 ALA A O 15
ATOM 17540 N N . GLY A 1 49 ? 1.088 10.625 6.760 1.00 0.00 522 GLY A N 15
ATOM 17541 C CA . GLY A 1 49 ? 1.581 10.946 5.417 1.00 0.00 522 GLY A CA 15
ATOM 17542 C C . GLY A 1 49 ? 2.437 12.209 5.309 1.00 0.00 522 GLY A C 15
ATOM 17543 O O . GLY A 1 49 ? 2.381 12.889 4.282 1.00 0.00 522 GLY A O 15
ATOM 17547 N N . GLN A 1 50 ? 3.185 12.558 6.360 1.00 0.00 523 GLN A N 15
ATOM 17548 C CA . GLN A 1 50 ? 3.890 13.844 6.467 1.00 0.00 523 GLN A CA 15
ATOM 17549 C C . GLN A 1 50 ? 5.390 13.643 6.663 1.00 0.00 523 GLN A C 15
ATOM 17550 O O . GLN A 1 50 ? 5.788 12.863 7.525 1.00 0.00 523 GLN A O 15
ATOM 17564 N N . GLU A 1 51 ? 6.213 14.365 5.903 1.00 0.00 524 GLU A N 15
ATOM 17565 C CA . GLU A 1 51 ? 7.681 14.243 5.895 1.00 0.00 524 GLU A CA 15
ATOM 17566 C C . GLU A 1 51 ? 8.363 15.559 6.320 1.00 0.00 524 GLU A C 15
ATOM 17567 O O . GLU A 1 51 ? 7.855 16.658 6.076 1.00 0.00 524 GLU A O 15
ATOM 17579 N N . GLY A 1 52 ? 9.534 15.441 6.949 1.00 0.00 525 GLY A N 15
ATOM 17580 C CA . GLY A 1 52 ? 10.310 16.570 7.482 1.00 0.00 525 GLY A CA 15
ATOM 17581 C C . GLY A 1 52 ? 11.593 16.091 8.155 1.00 0.00 525 GLY A C 15
ATOM 17582 O O . GLY A 1 52 ? 12.273 15.228 7.616 1.00 0.00 525 GLY A O 15
ATOM 17586 N N . TYR A 1 53 ? 11.906 16.599 9.343 1.00 0.00 526 TYR A N 15
ATOM 17587 C CA . TYR A 1 53 ? 13.065 16.183 10.140 1.00 0.00 526 TYR A CA 15
ATOM 17588 C C . TYR A 1 53 ? 12.693 16.046 11.620 1.00 0.00 526 TYR A C 15
ATOM 17589 O O . TYR A 1 53 ? 11.880 16.816 12.143 1.00 0.00 526 TYR A O 15
ATOM 17607 N N . VAL A 1 54 ? 13.326 15.086 12.300 1.00 0.00 527 VAL A N 15
ATOM 17608 C CA . VAL A 1 54 ? 13.207 14.846 13.751 1.00 0.00 527 VAL A CA 15
ATOM 17609 C C . VAL A 1 54 ? 14.576 14.474 14.354 1.00 0.00 527 VAL A C 15
ATOM 17610 O O . VAL A 1 54 ? 15.417 13.904 13.650 1.00 0.00 527 VAL A O 15
ATOM 17623 N N . PRO A 1 55 ? 14.830 14.776 15.640 1.00 0.00 528 PRO A N 15
ATOM 17624 C CA . PRO A 1 55 ? 16.122 14.535 16.284 1.00 0.00 528 PRO A CA 15
ATOM 17625 C C . PRO A 1 55 ? 16.388 13.036 16.461 1.00 0.00 528 PRO A C 15
ATOM 17626 O O . PRO A 1 55 ? 15.575 12.327 17.052 1.00 0.00 528 PRO A O 15
ATOM 17637 N N . TYR A 1 56 ? 17.557 12.541 16.040 1.00 0.00 529 TYR A N 15
ATOM 17638 C CA . TYR A 1 56 ? 17.923 11.126 16.252 1.00 0.00 529 TYR A CA 15
ATOM 17639 C C . TYR A 1 56 ? 18.009 10.724 17.739 1.00 0.00 529 TYR A C 15
ATOM 17640 O O . TYR A 1 56 ? 17.907 9.545 18.072 1.00 0.00 529 TYR A O 15
ATOM 17658 N N . ASN A 1 57 ? 18.133 11.708 18.640 1.00 0.00 530 ASN A N 15
ATOM 17659 C CA . ASN A 1 57 ? 18.143 11.520 20.089 1.00 0.00 530 ASN A CA 15
ATOM 17660 C C . ASN A 1 57 ? 16.868 10.844 20.635 1.00 0.00 530 ASN A C 15
ATOM 17661 O O . ASN A 1 57 ? 16.959 10.044 21.570 1.00 0.00 530 ASN A O 15
ATOM 17672 N N . ILE A 1 58 ? 15.695 11.122 20.045 1.00 0.00 531 ILE A N 15
ATOM 17673 C CA . ILE A 1 58 ? 14.425 10.487 20.451 1.00 0.00 531 ILE A CA 15
ATOM 17674 C C . ILE A 1 58 ? 14.124 9.214 19.649 1.00 0.00 531 ILE A C 15
ATOM 17675 O O . ILE A 1 58 ? 13.116 8.572 19.923 1.00 0.00 531 ILE A O 15
ATOM 17691 N N . LEU A 1 59 ? 14.955 8.842 18.666 1.00 0.00 532 LEU A N 15
ATOM 17692 C CA . LEU A 1 59 ? 14.712 7.695 17.787 1.00 0.00 532 LEU A CA 15
ATOM 17693 C C . LEU A 1 59 ? 15.546 6.481 18.224 1.00 0.00 532 LEU A C 15
ATOM 17694 O O . LEU A 1 59 ? 16.779 6.542 18.240 1.00 0.00 532 LEU A O 15
ATOM 17710 N N . THR A 1 60 ? 14.886 5.360 18.533 1.00 0.00 533 THR A N 15
ATOM 17711 C CA . THR A 1 60 ? 15.547 4.085 18.871 1.00 0.00 533 THR A CA 15
ATOM 17712 C C . THR A 1 60 ? 15.327 3.029 17.775 1.00 0.00 533 THR A C 15
ATOM 17713 O O . THR A 1 60 ? 14.221 2.952 17.226 1.00 0.00 533 THR A O 15
ATOM 17724 N N . PRO A 1 61 ? 16.345 2.214 17.422 1.00 0.00 534 PRO A N 15
ATOM 17725 C CA . PRO A 1 61 ? 16.236 1.157 16.414 1.00 0.00 534 PRO A CA 15
ATOM 17726 C C . PRO A 1 61 ? 15.233 0.077 16.852 1.00 0.00 534 PRO A C 15
ATOM 17727 O O . PRO A 1 61 ? 15.483 -0.681 17.795 1.00 0.00 534 PRO A O 15
ATOM 17738 N N . TYR A 1 62 ? 14.079 0.018 16.181 1.00 0.00 535 TYR A N 15
ATOM 17739 C CA . TYR A 1 62 ? 13.005 -0.923 16.516 1.00 0.00 535 TYR A CA 15
ATOM 17740 C C . TYR A 1 62 ? 13.424 -2.391 16.248 1.00 0.00 535 TYR A C 15
ATOM 17741 O O . TYR A 1 62 ? 14.023 -2.663 15.198 1.00 0.00 535 TYR A O 15
ATOM 17759 N N . PRO A 1 63 ? 13.136 -3.352 17.155 1.00 0.00 536 PRO A N 15
ATOM 17760 C CA . PRO A 1 63 ? 13.620 -4.733 17.032 1.00 0.00 536 PRO A CA 15
ATOM 17761 C C . PRO A 1 63 ? 12.900 -5.558 15.947 1.00 0.00 536 PRO A C 15
ATOM 17762 O O . PRO A 1 63 ? 13.488 -6.509 15.420 1.00 0.00 536 PRO A O 15
ATOM 17773 N N . GLY A 1 64 ? 11.653 -5.204 15.602 1.00 0.00 537 GLY A N 15
ATOM 17774 C CA . GLY A 1 64 ? 10.828 -5.857 14.567 1.00 0.00 537 GLY A CA 15
ATOM 17775 C C . GLY A 1 64 ? 9.618 -6.588 15.147 1.00 0.00 537 GLY A C 15
ATOM 17776 O O . GLY A 1 64 ? 9.724 -7.811 15.389 1.00 0.00 537 GLY A O 15
ATOM 17780 N N . PRO B 2 1 ? 19.306 17.886 27.298 1.00 0.00 538 PRO B N 15
ATOM 17781 C CA . PRO B 2 1 ? 19.525 17.876 25.822 1.00 0.00 538 PRO B CA 15
ATOM 17782 C C . PRO B 2 1 ? 18.380 17.148 25.076 1.00 0.00 538 PRO B C 15
ATOM 17783 O O . PRO B 2 1 ? 18.499 15.961 24.761 1.00 0.00 538 PRO B O 15
ATOM 17794 N N . PRO B 2 2 ? 17.249 17.833 24.800 1.00 0.00 539 PRO B N 15
ATOM 17795 C CA . PRO B 2 2 ? 16.104 17.242 24.094 1.00 0.00 539 PRO B CA 15
ATOM 17796 C C . PRO B 2 2 ? 16.352 17.090 22.582 1.00 0.00 539 PRO B C 15
ATOM 17797 O O . PRO B 2 2 ? 15.868 16.140 21.962 1.00 0.00 539 PRO B O 15
ATOM 17808 N N . VAL B 2 3 ? 17.162 17.985 22.007 1.00 0.00 540 VAL B N 15
ATOM 17809 C CA . VAL B 2 3 ? 17.570 18.019 20.593 1.00 0.00 540 VAL B CA 15
ATOM 17810 C C . VAL B 2 3 ? 19.105 18.119 20.486 1.00 0.00 540 VAL B C 15
ATOM 17811 O O . VAL B 2 3 ? 19.729 18.808 21.302 1.00 0.00 540 VAL B O 15
ATOM 17824 N N . PRO B 2 4 ? 19.734 17.434 19.512 1.00 0.00 541 PRO B N 15
ATOM 17825 C CA . PRO B 2 4 ? 21.175 17.499 19.250 1.00 0.00 541 PRO B CA 15
ATOM 17826 C C . PRO B 2 4 ? 21.568 18.788 18.492 1.00 0.00 541 PRO B C 15
ATOM 17827 O O . PRO B 2 4 ? 20.764 19.717 18.359 1.00 0.00 541 PRO B O 15
ATOM 17838 N N . ASN B 2 5 ? 22.811 18.850 17.988 1.00 0.00 542 ASN B N 15
ATOM 17839 C CA . ASN B 2 5 ? 23.320 19.954 17.159 1.00 0.00 542 ASN B CA 15
ATOM 17840 C C . ASN B 2 5 ? 22.379 20.330 15.982 1.00 0.00 542 ASN B C 15
ATOM 17841 O O . ASN B 2 5 ? 21.694 19.453 15.442 1.00 0.00 542 ASN B O 15
ATOM 17852 N N . PRO B 2 6 ? 22.363 21.611 15.551 1.00 0.00 543 PRO B N 15
ATOM 17853 C CA . PRO B 2 6 ? 21.477 22.092 14.491 1.00 0.00 543 PRO B CA 15
ATOM 17854 C C . PRO B 2 6 ? 21.796 21.430 13.141 1.00 0.00 543 PRO B C 15
ATOM 17855 O O . PRO B 2 6 ? 22.944 21.407 12.687 1.00 0.00 543 PRO B O 15
ATOM 17866 N N . ASP B 2 7 ? 20.765 20.875 12.504 1.00 0.00 544 ASP B N 15
ATOM 17867 C CA . ASP B 2 7 ? 20.864 20.190 11.210 1.00 0.00 544 ASP B CA 15
ATOM 17868 C C . ASP B 2 7 ? 21.071 21.160 10.022 1.00 0.00 544 ASP B C 15
ATOM 17869 O O . ASP B 2 7 ? 20.789 22.360 10.118 1.00 0.00 544 ASP B O 15
ATOM 17878 N N . TYR B 2 8 ? 21.528 20.625 8.887 1.00 0.00 545 TYR B N 15
ATOM 17879 C CA . TYR B 2 8 ? 21.836 21.360 7.652 1.00 0.00 545 TYR B CA 15
ATOM 17880 C C . TYR B 2 8 ? 20.937 20.909 6.481 1.00 0.00 545 TYR B C 15
ATOM 17881 O O . TYR B 2 8 ? 20.312 19.849 6.529 1.00 0.00 545 TYR B O 15
ATOM 17899 N N . GLU B 2 9 ? 20.878 21.720 5.415 1.00 0.00 546 GLU B N 15
ATOM 17900 C CA . GLU B 2 9 ? 19.952 21.566 4.274 1.00 0.00 546 GLU B CA 15
ATOM 17901 C C . GLU B 2 9 ? 18.460 21.396 4.690 1.00 0.00 546 GLU B C 15
ATOM 17902 O O . GLU B 2 9 ? 17.839 20.370 4.385 1.00 0.00 546 GLU B O 15
ATOM 17914 N N . PRO B 2 10 ? 17.858 22.389 5.386 1.00 0.00 547 PRO B N 15
ATOM 17915 C CA . PRO B 2 10 ? 16.434 22.386 5.744 1.00 0.00 547 PRO B CA 15
ATOM 17916 C C . PRO B 2 10 ? 15.500 22.419 4.517 1.00 0.00 547 PRO B C 15
ATOM 17917 O O . PRO B 2 10 ? 15.899 22.729 3.391 1.00 0.00 547 PRO B O 15
ATOM 17928 N N . ILE B 2 11 ? 14.214 22.136 4.761 1.00 0.00 548 ILE B N 15
ATOM 17929 C CA . ILE B 2 11 ? 13.134 22.053 3.750 1.00 0.00 548 ILE B CA 15
ATOM 17930 C C . ILE B 2 11 ? 12.704 23.435 3.192 1.00 0.00 548 ILE B C 15
ATOM 17931 O O . ILE B 2 11 ? 11.854 23.538 2.301 1.00 0.00 548 ILE B O 15
ATOM 17947 N N . ARG B 2 12 ? 13.300 24.511 3.713 1.00 0.00 549 ARG B N 15
ATOM 17948 C CA . ARG B 2 12 ? 12.886 25.923 3.565 1.00 0.00 549 ARG B CA 15
ATOM 17949 C C . ARG B 2 12 ? 14.030 26.824 3.081 1.00 0.00 549 ARG B C 15
ATOM 17950 O O . ARG B 2 12 ? 15.166 26.694 3.592 1.00 0.00 549 ARG B O 15
ATOM 17971 N N . GLY A 1 1 ? 2.642 -5.793 -0.282 1.00 0.00 474 GLY A N 16
ATOM 17972 C CA . GLY A 1 1 ? 2.534 -4.717 -1.294 1.00 0.00 474 GLY A CA 16
ATOM 17973 C C . GLY A 1 1 ? 3.884 -4.049 -1.546 1.00 0.00 474 GLY A C 16
ATOM 17974 O O . GLY A 1 1 ? 4.781 -4.084 -0.693 1.00 0.00 474 GLY A O 16
ATOM 17978 N N . SER A 1 2 ? 4.027 -3.415 -2.722 1.00 0.00 475 SER A N 16
ATOM 17979 C CA . SER A 1 2 ? 5.174 -2.545 -3.037 1.00 0.00 475 SER A CA 16
ATOM 17980 C C . SER A 1 2 ? 5.018 -1.189 -2.337 1.00 0.00 475 SER A C 16
ATOM 17981 O O . SER A 1 2 ? 4.373 -0.282 -2.870 1.00 0.00 475 SER A O 16
ATOM 17989 N N . MET A 1 3 ? 5.589 -1.051 -1.139 1.00 0.00 476 MET A N 16
ATOM 17990 C CA . MET A 1 3 ? 5.507 0.157 -0.306 1.00 0.00 476 MET A CA 16
ATOM 17991 C C . MET A 1 3 ? 6.793 0.366 0.521 1.00 0.00 476 MET A C 16
ATOM 17992 O O . MET A 1 3 ? 7.403 -0.596 1.001 1.00 0.00 476 MET A O 16
ATOM 18006 N N . GLY A 1 4 ? 7.199 1.632 0.678 1.00 0.00 477 GLY A N 16
ATOM 18007 C CA . GLY A 1 4 ? 8.445 2.061 1.331 1.00 0.00 477 GLY A CA 16
ATOM 18008 C C . GLY A 1 4 ? 9.574 2.314 0.321 1.00 0.00 477 GLY A C 16
ATOM 18009 O O . GLY A 1 4 ? 9.637 1.650 -0.720 1.00 0.00 477 GLY A O 16
ATOM 18013 N N . THR A 1 5 ? 10.467 3.269 0.605 1.00 0.00 478 THR A N 16
ATOM 18014 C CA . THR A 1 5 ? 11.503 3.735 -0.345 1.00 0.00 478 THR A CA 16
ATOM 18015 C C . THR A 1 5 ? 12.891 3.181 0.002 1.00 0.00 478 THR A C 16
ATOM 18016 O O . THR A 1 5 ? 13.371 2.268 -0.674 1.00 0.00 478 THR A O 16
ATOM 18027 N N . ALA A 1 6 ? 13.517 3.686 1.070 1.00 0.00 479 ALA A N 16
ATOM 18028 C CA . ALA A 1 6 ? 14.766 3.198 1.665 1.00 0.00 479 ALA A CA 16
ATOM 18029 C C . ALA A 1 6 ? 14.930 3.775 3.087 1.00 0.00 479 ALA A C 16
ATOM 18030 O O . ALA A 1 6 ? 14.728 4.972 3.301 1.00 0.00 479 ALA A O 16
ATOM 18037 N N . GLY A 1 7 ? 15.292 2.930 4.055 1.00 0.00 480 GLY A N 16
ATOM 18038 C CA . GLY A 1 7 ? 15.348 3.262 5.487 1.00 0.00 480 GLY A CA 16
ATOM 18039 C C . GLY A 1 7 ? 15.108 2.031 6.366 1.00 0.00 480 GLY A C 16
ATOM 18040 O O . GLY A 1 7 ? 15.420 0.896 5.992 1.00 0.00 480 GLY A O 16
ATOM 18044 N N . LYS A 1 8 ? 14.536 2.283 7.544 1.00 0.00 481 LYS A N 16
ATOM 18045 C CA . LYS A 1 8 ? 14.133 1.297 8.562 1.00 0.00 481 LYS A CA 16
ATOM 18046 C C . LYS A 1 8 ? 13.012 1.876 9.430 1.00 0.00 481 LYS A C 16
ATOM 18047 O O . LYS A 1 8 ? 12.528 2.988 9.201 1.00 0.00 481 LYS A O 16
ATOM 18066 N N . TRP A 1 9 ? 12.628 1.122 10.448 1.00 0.00 482 TRP A N 16
ATOM 18067 C CA . TRP A 1 9 ? 11.674 1.520 11.468 1.00 0.00 482 TRP A CA 16
ATOM 18068 C C . TRP A 1 9 ? 12.409 2.007 12.722 1.00 0.00 482 TRP A C 16
ATOM 18069 O O . TRP A 1 9 ? 13.305 1.328 13.234 1.00 0.00 482 TRP A O 16
ATOM 18090 N N . VAL A 1 10 ? 12.003 3.163 13.250 1.00 0.00 483 VAL A N 16
ATOM 18091 C CA . VAL A 1 10 ? 12.500 3.694 14.529 1.00 0.00 483 VAL A CA 16
ATOM 18092 C C . VAL A 1 10 ? 11.355 4.141 15.428 1.00 0.00 483 VAL A C 16
ATOM 18093 O O . VAL A 1 10 ? 10.418 4.805 14.983 1.00 0.00 483 VAL A O 16
ATOM 18106 N N . LEU A 1 11 ? 11.440 3.756 16.699 1.00 0.00 484 LEU A N 16
ATOM 18107 C CA . LEU A 1 11 ? 10.512 4.147 17.757 1.00 0.00 484 LEU A CA 16
ATOM 18108 C C . LEU A 1 11 ? 10.904 5.511 18.343 1.00 0.00 484 LEU A C 16
ATOM 18109 O O . LEU A 1 11 ? 12.088 5.837 18.453 1.00 0.00 484 LEU A O 16
ATOM 18125 N N . CYS A 1 12 ? 9.903 6.281 18.763 1.00 0.00 485 CYS A N 16
ATOM 18126 C CA . CYS A 1 12 ? 10.058 7.504 19.538 1.00 0.00 485 CYS A CA 16
ATOM 18127 C C . CYS A 1 12 ? 10.141 7.193 21.049 1.00 0.00 485 CYS A C 16
ATOM 18128 O O . CYS A 1 12 ? 9.146 6.805 21.664 1.00 0.00 485 CYS A O 16
ATOM 18136 N N . ASN A 1 13 ? 11.311 7.393 21.660 1.00 0.00 486 ASN A N 16
ATOM 18137 C CA . ASN A 1 13 ? 11.517 7.353 23.115 1.00 0.00 486 ASN A CA 16
ATOM 18138 C C . ASN A 1 13 ? 10.797 8.497 23.870 1.00 0.00 486 ASN A C 16
ATOM 18139 O O . ASN A 1 13 ? 10.413 8.321 25.027 1.00 0.00 486 ASN A O 16
ATOM 18150 N N . TYR A 1 14 ? 10.621 9.656 23.218 1.00 0.00 487 TYR A N 16
ATOM 18151 C CA . TYR A 1 14 ? 10.051 10.895 23.782 1.00 0.00 487 TYR A CA 16
ATOM 18152 C C . TYR A 1 14 ? 9.120 11.591 22.770 1.00 0.00 487 TYR A C 16
ATOM 18153 O O . TYR A 1 14 ? 9.131 11.277 21.579 1.00 0.00 487 TYR A O 16
ATOM 18171 N N . ASP A 1 15 ? 8.312 12.543 23.242 1.00 0.00 488 ASP A N 16
ATOM 18172 C CA . ASP A 1 15 ? 7.478 13.410 22.398 1.00 0.00 488 ASP A CA 16
ATOM 18173 C C . ASP A 1 15 ? 8.218 14.675 21.910 1.00 0.00 488 ASP A C 16
ATOM 18174 O O . ASP A 1 15 ? 9.206 15.115 22.508 1.00 0.00 488 ASP A O 16
ATOM 18183 N N . PHE A 1 16 ? 7.716 15.274 20.826 1.00 0.00 489 PHE A N 16
ATOM 18184 C CA . PHE A 1 16 ? 8.232 16.492 20.189 1.00 0.00 489 PHE A CA 16
ATOM 18185 C C . PHE A 1 16 ? 7.123 17.214 19.391 1.00 0.00 489 PHE A C 16
ATOM 18186 O O . PHE A 1 16 ? 6.095 16.624 19.061 1.00 0.00 489 PHE A O 16
ATOM 18203 N N . GLN A 1 17 ? 7.323 18.492 19.053 1.00 0.00 490 GLN A N 16
ATOM 18204 C CA . GLN A 1 17 ? 6.341 19.322 18.340 1.00 0.00 490 GLN A CA 16
ATOM 18205 C C . GLN A 1 17 ? 7.005 20.148 17.233 1.00 0.00 490 GLN A C 16
ATOM 18206 O O . GLN A 1 17 ? 8.063 20.740 17.445 1.00 0.00 490 GLN A O 16
ATOM 18220 N N . ALA A 1 18 ? 6.358 20.212 16.063 1.00 0.00 491 ALA A N 16
ATOM 18221 C CA . ALA A 1 18 ? 6.860 20.947 14.907 1.00 0.00 491 ALA A CA 16
ATOM 18222 C C . ALA A 1 18 ? 6.751 22.463 15.129 1.00 0.00 491 ALA A C 16
ATOM 18223 O O . ALA A 1 18 ? 5.662 23.044 15.057 1.00 0.00 491 ALA A O 16
ATOM 18230 N N . ARG A 1 19 ? 7.888 23.110 15.391 1.00 0.00 492 ARG A N 16
ATOM 18231 C CA . ARG A 1 19 ? 8.003 24.573 15.506 1.00 0.00 492 ARG A CA 16
ATOM 18232 C C . ARG A 1 19 ? 8.033 25.268 14.139 1.00 0.00 492 ARG A C 16
ATOM 18233 O O . ARG A 1 19 ? 7.778 26.471 14.059 1.00 0.00 492 ARG A O 16
ATOM 18254 N N . ASN A 1 20 ? 8.331 24.515 13.074 1.00 0.00 493 ASN A N 16
ATOM 18255 C CA . ASN A 1 20 ? 8.518 25.015 11.700 1.00 0.00 493 ASN A CA 16
ATOM 18256 C C . ASN A 1 20 ? 8.044 23.992 10.644 1.00 0.00 493 ASN A C 16
ATOM 18257 O O . ASN A 1 20 ? 7.766 22.834 10.960 1.00 0.00 493 ASN A O 16
ATOM 18268 N N . SER A 1 21 ? 7.991 24.400 9.371 1.00 0.00 494 SER A N 16
ATOM 18269 C CA . SER A 1 21 ? 7.588 23.532 8.245 1.00 0.00 494 SER A CA 16
ATOM 18270 C C . SER A 1 21 ? 8.645 22.483 7.845 1.00 0.00 494 SER A C 16
ATOM 18271 O O . SER A 1 21 ? 8.315 21.501 7.179 1.00 0.00 494 SER A O 16
ATOM 18279 N N . SER A 1 22 ? 9.912 22.669 8.246 1.00 0.00 495 SER A N 16
ATOM 18280 C CA . SER A 1 22 ? 11.020 21.714 8.026 1.00 0.00 495 SER A CA 16
ATOM 18281 C C . SER A 1 22 ? 11.023 20.503 8.968 1.00 0.00 495 SER A C 16
ATOM 18282 O O . SER A 1 22 ? 11.751 19.536 8.751 1.00 0.00 495 SER A O 16
ATOM 18290 N N . GLU A 1 23 ? 10.195 20.534 10.002 1.00 0.00 496 GLU A N 16
ATOM 18291 C CA . GLU A 1 23 ? 10.141 19.564 11.096 1.00 0.00 496 GLU A CA 16
ATOM 18292 C C . GLU A 1 23 ? 8.736 18.962 11.250 1.00 0.00 496 GLU A C 16
ATOM 18293 O O . GLU A 1 23 ? 7.806 19.270 10.498 1.00 0.00 496 GLU A O 16
ATOM 18305 N N . LEU A 1 24 ? 8.605 18.060 12.220 1.00 0.00 497 LEU A N 16
ATOM 18306 C CA . LEU A 1 24 ? 7.417 17.234 12.447 1.00 0.00 497 LEU A CA 16
ATOM 18307 C C . LEU A 1 24 ? 7.056 17.103 13.932 1.00 0.00 497 LEU A C 16
ATOM 18308 O O . LEU A 1 24 ? 7.882 17.307 14.821 1.00 0.00 497 LEU A O 16
ATOM 18324 N N . SER A 1 25 ? 5.792 16.754 14.179 1.00 0.00 498 SER A N 16
ATOM 18325 C CA . SER A 1 25 ? 5.197 16.614 15.510 1.00 0.00 498 SER A CA 16
ATOM 18326 C C . SER A 1 25 ? 4.905 15.134 15.768 1.00 0.00 498 SER A C 16
ATOM 18327 O O . SER A 1 25 ? 4.035 14.543 15.122 1.00 0.00 498 SER A O 16
ATOM 18335 N N . VAL A 1 26 ? 5.648 14.532 16.701 1.00 0.00 499 VAL A N 16
ATOM 18336 C CA . VAL A 1 26 ? 5.652 13.088 16.991 1.00 0.00 499 VAL A CA 16
ATOM 18337 C C . VAL A 1 26 ? 5.531 12.869 18.498 1.00 0.00 499 VAL A C 16
ATOM 18338 O O . VAL A 1 26 ? 5.835 13.753 19.300 1.00 0.00 499 VAL A O 16
ATOM 18351 N N . LYS A 1 27 ? 5.106 11.678 18.906 1.00 0.00 500 LYS A N 16
ATOM 18352 C CA . LYS A 1 27 ? 4.866 11.338 20.312 1.00 0.00 500 LYS A CA 16
ATOM 18353 C C . LYS A 1 27 ? 5.529 10.011 20.659 1.00 0.00 500 LYS A C 16
ATOM 18354 O O . LYS A 1 27 ? 5.702 9.145 19.803 1.00 0.00 500 LYS A O 16
ATOM 18373 N N . GLN A 1 28 ? 5.936 9.871 21.917 1.00 0.00 501 GLN A N 16
ATOM 18374 C CA . GLN A 1 28 ? 6.543 8.638 22.414 1.00 0.00 501 GLN A CA 16
ATOM 18375 C C . GLN A 1 28 ? 5.640 7.418 22.186 1.00 0.00 501 GLN A C 16
ATOM 18376 O O . GLN A 1 28 ? 4.410 7.530 22.187 1.00 0.00 501 GLN A O 16
ATOM 18390 N N . ARG A 1 29 ? 6.279 6.252 22.016 1.00 0.00 502 ARG A N 16
ATOM 18391 C CA . ARG A 1 29 ? 5.654 4.947 21.721 1.00 0.00 502 ARG A CA 16
ATOM 18392 C C . ARG A 1 29 ? 5.123 4.813 20.278 1.00 0.00 502 ARG A C 16
ATOM 18393 O O . ARG A 1 29 ? 4.385 3.869 19.985 1.00 0.00 502 ARG A O 16
ATOM 18414 N N . ASP A 1 30 ? 5.530 5.707 19.368 1.00 0.00 503 ASP A N 16
ATOM 18415 C CA . ASP A 1 30 ? 5.167 5.660 17.938 1.00 0.00 503 ASP A CA 16
ATOM 18416 C C . ASP A 1 30 ? 6.367 5.247 17.079 1.00 0.00 503 ASP A C 16
ATOM 18417 O O . ASP A 1 30 ? 7.498 5.649 17.355 1.00 0.00 503 ASP A O 16
ATOM 18426 N N . VAL A 1 31 ? 6.109 4.496 16.005 1.00 0.00 504 VAL A N 16
ATOM 18427 C CA . VAL A 1 31 ? 7.134 4.010 15.066 1.00 0.00 504 VAL A CA 16
ATOM 18428 C C . VAL A 1 31 ? 6.987 4.728 13.723 1.00 0.00 504 VAL A C 16
ATOM 18429 O O . VAL A 1 31 ? 5.875 4.891 13.211 1.00 0.00 504 VAL A O 16
ATOM 18442 N N . LEU A 1 32 ? 8.115 5.163 13.154 1.00 0.00 505 LEU A N 16
ATOM 18443 C CA . LEU A 1 32 ? 8.191 6.022 11.968 1.00 0.00 505 LEU A CA 16
ATOM 18444 C C . LEU A 1 32 ? 9.194 5.435 10.964 1.00 0.00 505 LEU A C 16
ATOM 18445 O O . LEU A 1 32 ? 10.217 4.861 11.350 1.00 0.00 505 LEU A O 16
ATOM 18461 N N . GLU A 1 33 ? 8.910 5.590 9.672 1.00 0.00 506 GLU A N 16
ATOM 18462 C CA . GLU A 1 33 ? 9.826 5.219 8.591 1.00 0.00 506 GLU A CA 16
ATOM 18463 C C . GLU A 1 33 ? 10.848 6.343 8.374 1.00 0.00 506 GLU A C 16
ATOM 18464 O O . GLU A 1 33 ? 10.482 7.447 7.964 1.00 0.00 506 GLU A O 16
ATOM 18476 N N . VAL A 1 34 ? 12.129 6.078 8.648 1.00 0.00 507 VAL A N 16
ATOM 18477 C CA . VAL A 1 34 ? 13.232 6.962 8.229 1.00 0.00 507 VAL A CA 16
ATOM 18478 C C . VAL A 1 34 ? 13.473 6.869 6.719 1.00 0.00 507 VAL A C 16
ATOM 18479 O O . VAL A 1 34 ? 13.174 5.858 6.087 1.00 0.00 507 VAL A O 16
ATOM 18492 N N . LEU A 1 35 ? 14.050 7.932 6.165 1.00 0.00 508 LEU A N 16
ATOM 18493 C CA . LEU A 1 35 ? 14.381 8.143 4.760 1.00 0.00 508 LEU A CA 16
ATOM 18494 C C . LEU A 1 35 ? 15.846 8.610 4.579 1.00 0.00 508 LEU A C 16
ATOM 18495 O O . LEU A 1 35 ? 16.439 8.370 3.525 1.00 0.00 508 LEU A O 16
ATOM 18511 N N . ASP A 1 36 ? 16.443 9.249 5.598 1.00 0.00 509 ASP A N 16
ATOM 18512 C CA . ASP A 1 36 ? 17.868 9.616 5.655 1.00 0.00 509 ASP A CA 16
ATOM 18513 C C . ASP A 1 36 ? 18.350 9.759 7.115 1.00 0.00 509 ASP A C 16
ATOM 18514 O O . ASP A 1 36 ? 17.608 10.239 7.976 1.00 0.00 509 ASP A O 16
ATOM 18523 N N . ASP A 1 37 ? 19.597 9.354 7.380 1.00 0.00 510 ASP A N 16
ATOM 18524 C CA . ASP A 1 37 ? 20.166 9.137 8.724 1.00 0.00 510 ASP A CA 16
ATOM 18525 C C . ASP A 1 37 ? 21.667 9.515 8.838 1.00 0.00 510 ASP A C 16
ATOM 18526 O O . ASP A 1 37 ? 22.377 9.047 9.733 1.00 0.00 510 ASP A O 16
ATOM 18535 N N . SER A 1 38 ? 22.176 10.366 7.936 1.00 0.00 511 SER A N 16
ATOM 18536 C CA . SER A 1 38 ? 23.616 10.665 7.788 1.00 0.00 511 SER A CA 16
ATOM 18537 C C . SER A 1 38 ? 24.090 11.830 8.677 1.00 0.00 511 SER A C 16
ATOM 18538 O O . SER A 1 38 ? 25.281 12.159 8.715 1.00 0.00 511 SER A O 16
ATOM 18546 N N . ARG A 1 39 ? 23.158 12.453 9.411 1.00 0.00 512 ARG A N 16
ATOM 18547 C CA . ARG A 1 39 ? 23.341 13.668 10.222 1.00 0.00 512 ARG A CA 16
ATOM 18548 C C . ARG A 1 39 ? 22.511 13.632 11.519 1.00 0.00 512 ARG A C 16
ATOM 18549 O O . ARG A 1 39 ? 21.730 12.706 11.741 1.00 0.00 512 ARG A O 16
ATOM 18570 N N . LYS A 1 40 ? 22.683 14.649 12.377 1.00 0.00 513 LYS A N 16
ATOM 18571 C CA . LYS A 1 40 ? 22.072 14.784 13.722 1.00 0.00 513 LYS A CA 16
ATOM 18572 C C . LYS A 1 40 ? 20.537 14.761 13.763 1.00 0.00 513 LYS A C 16
ATOM 18573 O O . LYS A 1 40 ? 19.957 14.482 14.810 1.00 0.00 513 LYS A O 16
ATOM 18592 N N . TRP A 1 41 ? 19.865 15.060 12.654 1.00 0.00 514 TRP A N 16
ATOM 18593 C CA . TRP A 1 41 ? 18.402 15.028 12.557 1.00 0.00 514 TRP A CA 16
ATOM 18594 C C . TRP A 1 41 ? 17.995 14.186 11.354 1.00 0.00 514 TRP A C 16
ATOM 18595 O O . TRP A 1 41 ? 18.372 14.477 10.215 1.00 0.00 514 TRP A O 16
ATOM 18616 N N . TRP A 1 42 ? 17.256 13.112 11.619 1.00 0.00 515 TRP A N 16
ATOM 18617 C CA . TRP A 1 42 ? 16.858 12.148 10.596 1.00 0.00 515 TRP A CA 16
ATOM 18618 C C . TRP A 1 42 ? 15.581 12.613 9.896 1.00 0.00 515 TRP A C 16
ATOM 18619 O O . TRP A 1 42 ? 14.675 13.176 10.523 1.00 0.00 515 TRP A O 16
ATOM 18640 N N . LYS A 1 43 ? 15.511 12.368 8.586 1.00 0.00 516 LYS A N 16
ATOM 18641 C CA . LYS A 1 43 ? 14.340 12.626 7.759 1.00 0.00 516 LYS A CA 16
ATOM 18642 C C . LYS A 1 43 ? 13.454 11.399 7.847 1.00 0.00 516 LYS A C 16
ATOM 18643 O O . LYS A 1 43 ? 13.845 10.334 7.388 1.00 0.00 516 LYS A O 16
ATOM 18662 N N . VAL A 1 44 ? 12.293 11.536 8.465 1.00 0.00 517 VAL A N 16
ATOM 18663 C CA . VAL A 1 44 ? 11.302 10.461 8.656 1.00 0.00 517 VAL A CA 16
ATOM 18664 C C . VAL A 1 44 ? 9.945 10.831 8.046 1.00 0.00 517 VAL A C 16
ATOM 18665 O O . VAL A 1 44 ? 9.768 11.941 7.535 1.00 0.00 517 VAL A O 16
ATOM 18678 N N . ARG A 1 45 ? 8.972 9.915 8.130 1.00 0.00 518 ARG A N 16
ATOM 18679 C CA . ARG A 1 45 ? 7.571 10.142 7.754 1.00 0.00 518 ARG A CA 16
ATOM 18680 C C . ARG A 1 45 ? 6.624 9.627 8.838 1.00 0.00 518 ARG A C 16
ATOM 18681 O O . ARG A 1 45 ? 6.732 8.475 9.264 1.00 0.00 518 ARG A O 16
ATOM 18702 N N . ASP A 1 46 ? 5.705 10.484 9.291 1.00 0.00 519 ASP A N 16
ATOM 18703 C CA . ASP A 1 46 ? 4.628 10.088 10.201 1.00 0.00 519 ASP A CA 16
ATOM 18704 C C . ASP A 1 46 ? 3.612 9.175 9.490 1.00 0.00 519 ASP A C 16
ATOM 18705 O O . ASP A 1 46 ? 3.437 9.278 8.271 1.00 0.00 519 ASP A O 16
ATOM 18714 N N . PRO A 1 47 ? 2.859 8.346 10.236 1.00 0.00 520 PRO A N 16
ATOM 18715 C CA . PRO A 1 47 ? 1.886 7.415 9.669 1.00 0.00 520 PRO A CA 16
ATOM 18716 C C . PRO A 1 47 ? 0.687 8.112 8.986 1.00 0.00 520 PRO A C 16
ATOM 18717 O O . PRO A 1 47 ? -0.075 7.467 8.259 1.00 0.00 520 PRO A O 16
ATOM 18728 N N . ALA A 1 48 ? 0.524 9.427 9.193 1.00 0.00 521 ALA A N 16
ATOM 18729 C CA . ALA A 1 48 ? -0.480 10.277 8.552 1.00 0.00 521 ALA A CA 16
ATOM 18730 C C . ALA A 1 48 ? -0.066 10.758 7.145 1.00 0.00 521 ALA A C 16
ATOM 18731 O O . ALA A 1 48 ? -0.907 11.270 6.400 1.00 0.00 521 ALA A O 16
ATOM 18738 N N . GLY A 1 49 ? 1.216 10.613 6.782 1.00 0.00 522 GLY A N 16
ATOM 18739 C CA . GLY A 1 49 ? 1.739 10.941 5.452 1.00 0.00 522 GLY A CA 16
ATOM 18740 C C . GLY A 1 49 ? 2.580 12.216 5.369 1.00 0.00 522 GLY A C 16
ATOM 18741 O O . GLY A 1 49 ? 2.558 12.895 4.339 1.00 0.00 522 GLY A O 16
ATOM 18745 N N . GLN A 1 50 ? 3.286 12.573 6.446 1.00 0.00 523 GLN A N 16
ATOM 18746 C CA . GLN A 1 50 ? 3.967 13.867 6.594 1.00 0.00 523 GLN A CA 16
ATOM 18747 C C . GLN A 1 50 ? 5.467 13.666 6.796 1.00 0.00 523 GLN A C 16
ATOM 18748 O O . GLN A 1 50 ? 5.862 12.910 7.680 1.00 0.00 523 GLN A O 16
ATOM 18762 N N . GLU A 1 51 ? 6.294 14.347 6.002 1.00 0.00 524 GLU A N 16
ATOM 18763 C CA . GLU A 1 51 ? 7.758 14.211 6.004 1.00 0.00 524 GLU A CA 16
ATOM 18764 C C . GLU A 1 51 ? 8.448 15.490 6.507 1.00 0.00 524 GLU A C 16
ATOM 18765 O O . GLU A 1 51 ? 7.945 16.605 6.336 1.00 0.00 524 GLU A O 16
ATOM 18777 N N . GLY A 1 52 ? 9.620 15.323 7.119 1.00 0.00 525 GLY A N 16
ATOM 18778 C CA . GLY A 1 52 ? 10.397 16.397 7.741 1.00 0.00 525 GLY A CA 16
ATOM 18779 C C . GLY A 1 52 ? 11.490 15.835 8.651 1.00 0.00 525 GLY A C 16
ATOM 18780 O O . GLY A 1 52 ? 11.783 14.637 8.614 1.00 0.00 525 GLY A O 16
ATOM 18784 N N . TYR A 1 53 ? 12.071 16.692 9.489 1.00 0.00 526 TYR A N 16
ATOM 18785 C CA . TYR A 1 53 ? 13.205 16.350 10.350 1.00 0.00 526 TYR A CA 16
ATOM 18786 C C . TYR A 1 53 ? 12.803 16.229 11.824 1.00 0.00 526 TYR A C 16
ATOM 18787 O O . TYR A 1 53 ? 11.985 17.001 12.328 1.00 0.00 526 TYR A O 16
ATOM 18805 N N . VAL A 1 54 ? 13.432 15.274 12.517 1.00 0.00 527 VAL A N 16
ATOM 18806 C CA . VAL A 1 54 ? 13.311 15.042 13.967 1.00 0.00 527 VAL A CA 16
ATOM 18807 C C . VAL A 1 54 ? 14.685 14.717 14.584 1.00 0.00 527 VAL A C 16
ATOM 18808 O O . VAL A 1 54 ? 15.548 14.161 13.895 1.00 0.00 527 VAL A O 16
ATOM 18821 N N . PRO A 1 55 ? 14.924 15.049 15.867 1.00 0.00 528 PRO A N 16
ATOM 18822 C CA . PRO A 1 55 ? 16.218 14.856 16.522 1.00 0.00 528 PRO A CA 16
ATOM 18823 C C . PRO A 1 55 ? 16.544 13.372 16.727 1.00 0.00 528 PRO A C 16
ATOM 18824 O O . PRO A 1 55 ? 15.697 12.600 17.179 1.00 0.00 528 PRO A O 16
ATOM 18835 N N . TYR A 1 56 ? 17.788 12.960 16.457 1.00 0.00 529 TYR A N 16
ATOM 18836 C CA . TYR A 1 56 ? 18.184 11.553 16.636 1.00 0.00 529 TYR A CA 16
ATOM 18837 C C . TYR A 1 56 ? 18.120 11.066 18.094 1.00 0.00 529 TYR A C 16
ATOM 18838 O O . TYR A 1 56 ? 17.999 9.862 18.322 1.00 0.00 529 TYR A O 16
ATOM 18856 N N . ASN A 1 57 ? 18.167 11.971 19.088 1.00 0.00 530 ASN A N 16
ATOM 18857 C CA . ASN A 1 57 ? 18.166 11.569 20.500 1.00 0.00 530 ASN A CA 16
ATOM 18858 C C . ASN A 1 57 ? 16.843 10.907 20.944 1.00 0.00 530 ASN A C 16
ATOM 18859 O O . ASN A 1 57 ? 16.859 10.082 21.861 1.00 0.00 530 ASN A O 16
ATOM 18870 N N . ILE A 1 58 ? 15.708 11.248 20.307 1.00 0.00 531 ILE A N 16
ATOM 18871 C CA . ILE A 1 58 ? 14.407 10.627 20.613 1.00 0.00 531 ILE A CA 16
ATOM 18872 C C . ILE A 1 58 ? 14.178 9.348 19.803 1.00 0.00 531 ILE A C 16
ATOM 18873 O O . ILE A 1 58 ? 13.253 8.609 20.118 1.00 0.00 531 ILE A O 16
ATOM 18889 N N . LEU A 1 59 ? 14.998 9.057 18.788 1.00 0.00 532 LEU A N 16
ATOM 18890 C CA . LEU A 1 59 ? 14.851 7.847 17.979 1.00 0.00 532 LEU A CA 16
ATOM 18891 C C . LEU A 1 59 ? 15.603 6.652 18.600 1.00 0.00 532 LEU A C 16
ATOM 18892 O O . LEU A 1 59 ? 16.717 6.799 19.109 1.00 0.00 532 LEU A O 16
ATOM 18908 N N . THR A 1 60 ? 15.021 5.451 18.508 1.00 0.00 533 THR A N 16
ATOM 18909 C CA . THR A 1 60 ? 15.678 4.174 18.862 1.00 0.00 533 THR A CA 16
ATOM 18910 C C . THR A 1 60 ? 15.431 3.095 17.790 1.00 0.00 533 THR A C 16
ATOM 18911 O O . THR A 1 60 ? 14.318 3.032 17.255 1.00 0.00 533 THR A O 16
ATOM 18922 N N . PRO A 1 61 ? 16.437 2.265 17.426 1.00 0.00 534 PRO A N 16
ATOM 18923 C CA . PRO A 1 61 ? 16.302 1.230 16.395 1.00 0.00 534 PRO A CA 16
ATOM 18924 C C . PRO A 1 61 ? 15.304 0.145 16.823 1.00 0.00 534 PRO A C 16
ATOM 18925 O O . PRO A 1 61 ? 15.580 -0.655 17.724 1.00 0.00 534 PRO A O 16
ATOM 18936 N N . TYR A 1 62 ? 14.129 0.126 16.188 1.00 0.00 535 TYR A N 16
ATOM 18937 C CA . TYR A 1 62 ? 13.034 -0.781 16.550 1.00 0.00 535 TYR A CA 16
ATOM 18938 C C . TYR A 1 62 ? 13.085 -2.103 15.749 1.00 0.00 535 TYR A C 16
ATOM 18939 O O . TYR A 1 62 ? 13.374 -2.070 14.547 1.00 0.00 535 TYR A O 16
ATOM 18957 N N . PRO A 1 63 ? 12.807 -3.273 16.366 1.00 0.00 536 PRO A N 16
ATOM 18958 C CA . PRO A 1 63 ? 12.894 -4.569 15.684 1.00 0.00 536 PRO A CA 16
ATOM 18959 C C . PRO A 1 63 ? 11.747 -4.829 14.687 1.00 0.00 536 PRO A C 16
ATOM 18960 O O . PRO A 1 63 ? 11.918 -5.630 13.761 1.00 0.00 536 PRO A O 16
ATOM 18971 N N . GLY A 1 64 ? 10.596 -4.155 14.851 1.00 0.00 537 GLY A N 16
ATOM 18972 C CA . GLY A 1 64 ? 9.401 -4.279 13.997 1.00 0.00 537 GLY A CA 16
ATOM 18973 C C . GLY A 1 64 ? 8.323 -5.167 14.619 1.00 0.00 537 GLY A C 16
ATOM 18974 O O . GLY A 1 64 ? 7.416 -4.625 15.287 1.00 0.00 537 GLY A O 16
ATOM 18978 N N . PRO B 2 1 ? 18.526 15.853 26.796 1.00 0.00 538 PRO B N 16
ATOM 18979 C CA . PRO B 2 1 ? 18.852 16.815 25.703 1.00 0.00 538 PRO B CA 16
ATOM 18980 C C . PRO B 2 1 ? 17.920 16.626 24.481 1.00 0.00 538 PRO B C 16
ATOM 18981 O O . PRO B 2 1 ? 18.306 15.977 23.508 1.00 0.00 538 PRO B O 16
ATOM 18992 N N . PRO B 2 2 ? 16.682 17.167 24.519 1.00 0.00 539 PRO B N 16
ATOM 18993 C CA . PRO B 2 2 ? 15.627 16.889 23.529 1.00 0.00 539 PRO B CA 16
ATOM 18994 C C . PRO B 2 2 ? 15.855 17.516 22.137 1.00 0.00 539 PRO B C 16
ATOM 18995 O O . PRO B 2 2 ? 15.126 17.198 21.197 1.00 0.00 539 PRO B O 16
ATOM 19006 N N . VAL B 2 3 ? 16.865 18.383 21.997 1.00 0.00 540 VAL B N 16
ATOM 19007 C CA . VAL B 2 3 ? 17.361 18.949 20.730 1.00 0.00 540 VAL B CA 16
ATOM 19008 C C . VAL B 2 3 ? 18.906 18.938 20.778 1.00 0.00 540 VAL B C 16
ATOM 19009 O O . VAL B 2 3 ? 19.503 19.778 21.462 1.00 0.00 540 VAL B O 16
ATOM 19022 N N . PRO B 2 4 ? 19.570 17.964 20.120 1.00 0.00 541 PRO B N 16
ATOM 19023 C CA . PRO B 2 4 ? 21.024 17.933 19.916 1.00 0.00 541 PRO B CA 16
ATOM 19024 C C . PRO B 2 4 ? 21.489 18.988 18.886 1.00 0.00 541 PRO B C 16
ATOM 19025 O O . PRO B 2 4 ? 20.719 19.857 18.461 1.00 0.00 541 PRO B O 16
ATOM 19036 N N . ASN B 2 5 ? 22.763 18.910 18.481 1.00 0.00 542 ASN B N 16
ATOM 19037 C CA . ASN B 2 5 ? 23.387 19.749 17.446 1.00 0.00 542 ASN B CA 16
ATOM 19038 C C . ASN B 2 5 ? 22.538 19.873 16.149 1.00 0.00 542 ASN B C 16
ATOM 19039 O O . ASN B 2 5 ? 21.805 18.940 15.798 1.00 0.00 542 ASN B O 16
ATOM 19050 N N . PRO B 2 6 ? 22.638 21.005 15.419 1.00 0.00 543 PRO B N 16
ATOM 19051 C CA . PRO B 2 6 ? 21.804 21.296 14.249 1.00 0.00 543 PRO B CA 16
ATOM 19052 C C . PRO B 2 6 ? 22.125 20.438 13.009 1.00 0.00 543 PRO B C 16
ATOM 19053 O O . PRO B 2 6 ? 23.107 19.693 12.949 1.00 0.00 543 PRO B O 16
ATOM 19064 N N . ASP B 2 7 ? 21.274 20.587 11.997 1.00 0.00 544 ASP B N 16
ATOM 19065 C CA . ASP B 2 7 ? 21.182 19.766 10.782 1.00 0.00 544 ASP B CA 16
ATOM 19066 C C . ASP B 2 7 ? 21.537 20.542 9.489 1.00 0.00 544 ASP B C 16
ATOM 19067 O O . ASP B 2 7 ? 21.947 21.706 9.536 1.00 0.00 544 ASP B O 16
ATOM 19076 N N . TYR B 2 8 ? 21.380 19.893 8.328 1.00 0.00 545 TYR B N 16
ATOM 19077 C CA . TYR B 2 8 ? 21.627 20.472 6.998 1.00 0.00 545 TYR B CA 16
ATOM 19078 C C . TYR B 2 8 ? 20.570 20.027 5.963 1.00 0.00 545 TYR B C 16
ATOM 19079 O O . TYR B 2 8 ? 19.793 19.101 6.208 1.00 0.00 545 TYR B O 16
ATOM 19097 N N . GLU B 2 9 ? 20.552 20.682 4.796 1.00 0.00 546 GLU B N 16
ATOM 19098 C CA . GLU B 2 9 ? 19.539 20.541 3.734 1.00 0.00 546 GLU B CA 16
ATOM 19099 C C . GLU B 2 9 ? 18.073 20.672 4.238 1.00 0.00 546 GLU B C 16
ATOM 19100 O O . GLU B 2 9 ? 17.277 19.729 4.119 1.00 0.00 546 GLU B O 16
ATOM 19112 N N . PRO B 2 10 ? 17.696 21.833 4.825 1.00 0.00 547 PRO B N 16
ATOM 19113 C CA . PRO B 2 10 ? 16.332 22.111 5.289 1.00 0.00 547 PRO B CA 16
ATOM 19114 C C . PRO B 2 10 ? 15.304 22.161 4.143 1.00 0.00 547 PRO B C 16
ATOM 19115 O O . PRO B 2 10 ? 15.633 22.354 2.968 1.00 0.00 547 PRO B O 16
ATOM 19126 N N . ILE B 2 11 ? 14.025 22.025 4.516 1.00 0.00 548 ILE B N 16
ATOM 19127 C CA . ILE B 2 11 ? 12.868 21.983 3.595 1.00 0.00 548 ILE B CA 16
ATOM 19128 C C . ILE B 2 11 ? 12.457 23.377 3.067 1.00 0.00 548 ILE B C 16
ATOM 19129 O O . ILE B 2 11 ? 11.607 23.504 2.180 1.00 0.00 548 ILE B O 16
ATOM 19145 N N . ARG B 2 12 ? 13.081 24.431 3.604 1.00 0.00 549 ARG B N 16
ATOM 19146 C CA . ARG B 2 12 ? 12.720 25.853 3.443 1.00 0.00 549 ARG B CA 16
ATOM 19147 C C . ARG B 2 12 ? 13.888 26.683 2.895 1.00 0.00 549 ARG B C 16
ATOM 19148 O O . ARG B 2 12 ? 15.009 26.594 3.445 1.00 0.00 549 ARG B O 16
ATOM 19169 N N . GLY A 1 1 ? 3.513 -3.179 0.234 1.00 0.00 474 GLY A N 17
ATOM 19170 C CA . GLY A 1 1 ? 4.136 -4.503 0.454 1.00 0.00 474 GLY A CA 17
ATOM 19171 C C . GLY A 1 1 ? 5.586 -4.368 0.903 1.00 0.00 474 GLY A C 17
ATOM 19172 O O . GLY A 1 1 ? 5.837 -3.894 2.014 1.00 0.00 474 GLY A O 17
ATOM 19176 N N . SER A 1 2 ? 6.546 -4.754 0.046 1.00 0.00 475 SER A N 17
ATOM 19177 C CA . SER A 1 2 ? 7.971 -4.922 0.412 1.00 0.00 475 SER A CA 17
ATOM 19178 C C . SER A 1 2 ? 8.916 -4.280 -0.614 1.00 0.00 475 SER A C 17
ATOM 19179 O O . SER A 1 2 ? 9.673 -4.960 -1.311 1.00 0.00 475 SER A O 17
ATOM 19187 N N . MET A 1 3 ? 8.853 -2.948 -0.721 1.00 0.00 476 MET A N 17
ATOM 19188 C CA . MET A 1 3 ? 9.625 -2.121 -1.666 1.00 0.00 476 MET A CA 17
ATOM 19189 C C . MET A 1 3 ? 10.213 -0.890 -0.949 1.00 0.00 476 MET A C 17
ATOM 19190 O O . MET A 1 3 ? 9.478 0.030 -0.577 1.00 0.00 476 MET A O 17
ATOM 19204 N N . GLY A 1 4 ? 11.535 -0.884 -0.728 1.00 0.00 477 GLY A N 17
ATOM 19205 C CA . GLY A 1 4 ? 12.256 0.203 -0.045 1.00 0.00 477 GLY A CA 17
ATOM 19206 C C . GLY A 1 4 ? 13.387 -0.307 0.853 1.00 0.00 477 GLY A C 17
ATOM 19207 O O . GLY A 1 4 ? 13.227 -0.370 2.074 1.00 0.00 477 GLY A O 17
ATOM 19211 N N . THR A 1 5 ? 14.514 -0.719 0.259 1.00 0.00 478 THR A N 17
ATOM 19212 C CA . THR A 1 5 ? 15.692 -1.237 0.993 1.00 0.00 478 THR A CA 17
ATOM 19213 C C . THR A 1 5 ? 16.351 -0.174 1.890 1.00 0.00 478 THR A C 17
ATOM 19214 O O . THR A 1 5 ? 16.812 -0.491 2.990 1.00 0.00 478 THR A O 17
ATOM 19225 N N . ALA A 1 6 ? 16.377 1.091 1.449 1.00 0.00 479 ALA A N 17
ATOM 19226 C CA . ALA A 1 6 ? 16.808 2.235 2.263 1.00 0.00 479 ALA A CA 17
ATOM 19227 C C . ALA A 1 6 ? 15.785 2.571 3.372 1.00 0.00 479 ALA A C 17
ATOM 19228 O O . ALA A 1 6 ? 14.578 2.360 3.205 1.00 0.00 479 ALA A O 17
ATOM 19235 N N . GLY A 1 7 ? 16.256 3.130 4.495 1.00 0.00 480 GLY A N 17
ATOM 19236 C CA . GLY A 1 7 ? 15.420 3.377 5.679 1.00 0.00 480 GLY A CA 17
ATOM 19237 C C . GLY A 1 7 ? 15.177 2.127 6.537 1.00 0.00 480 GLY A C 17
ATOM 19238 O O . GLY A 1 7 ? 15.711 1.044 6.274 1.00 0.00 480 GLY A O 17
ATOM 19242 N N . LYS A 1 8 ? 14.377 2.301 7.595 1.00 0.00 481 LYS A N 17
ATOM 19243 C CA . LYS A 1 8 ? 14.020 1.300 8.619 1.00 0.00 481 LYS A CA 17
ATOM 19244 C C . LYS A 1 8 ? 12.844 1.797 9.466 1.00 0.00 481 LYS A C 17
ATOM 19245 O O . LYS A 1 8 ? 12.346 2.911 9.281 1.00 0.00 481 LYS A O 17
ATOM 19264 N N . TRP A 1 9 ? 12.442 0.979 10.429 1.00 0.00 482 TRP A N 17
ATOM 19265 C CA . TRP A 1 9 ? 11.480 1.323 11.472 1.00 0.00 482 TRP A CA 17
ATOM 19266 C C . TRP A 1 9 ? 12.203 1.798 12.739 1.00 0.00 482 TRP A C 17
ATOM 19267 O O . TRP A 1 9 ? 13.173 1.173 13.185 1.00 0.00 482 TRP A O 17
ATOM 19288 N N . VAL A 1 10 ? 11.714 2.881 13.344 1.00 0.00 483 VAL A N 17
ATOM 19289 C CA . VAL A 1 10 ? 12.245 3.444 14.597 1.00 0.00 483 VAL A CA 17
ATOM 19290 C C . VAL A 1 10 ? 11.121 3.861 15.544 1.00 0.00 483 VAL A C 17
ATOM 19291 O O . VAL A 1 10 ? 10.126 4.452 15.125 1.00 0.00 483 VAL A O 17
ATOM 19304 N N . LEU A 1 11 ? 11.287 3.537 16.828 1.00 0.00 484 LEU A N 17
ATOM 19305 C CA . LEU A 1 11 ? 10.379 3.918 17.915 1.00 0.00 484 LEU A CA 17
ATOM 19306 C C . LEU A 1 11 ? 10.748 5.305 18.461 1.00 0.00 484 LEU A C 17
ATOM 19307 O O . LEU A 1 11 ? 11.927 5.606 18.674 1.00 0.00 484 LEU A O 17
ATOM 19323 N N . CYS A 1 12 ? 9.739 6.129 18.742 1.00 0.00 485 CYS A N 17
ATOM 19324 C CA . CYS A 1 12 ? 9.889 7.391 19.460 1.00 0.00 485 CYS A CA 17
ATOM 19325 C C . CYS A 1 12 ? 10.052 7.146 20.969 1.00 0.00 485 CYS A C 17
ATOM 19326 O O . CYS A 1 12 ? 9.108 6.728 21.644 1.00 0.00 485 CYS A O 17
ATOM 19334 N N . ASN A 1 13 ? 11.239 7.428 21.510 1.00 0.00 486 ASN A N 17
ATOM 19335 C CA . ASN A 1 13 ? 11.531 7.400 22.945 1.00 0.00 486 ASN A CA 17
ATOM 19336 C C . ASN A 1 13 ? 10.786 8.502 23.739 1.00 0.00 486 ASN A C 17
ATOM 19337 O O . ASN A 1 13 ? 10.410 8.289 24.893 1.00 0.00 486 ASN A O 17
ATOM 19348 N N . TYR A 1 14 ? 10.582 9.673 23.115 1.00 0.00 487 TYR A N 17
ATOM 19349 C CA . TYR A 1 14 ? 10.028 10.905 23.708 1.00 0.00 487 TYR A CA 17
ATOM 19350 C C . TYR A 1 14 ? 9.093 11.627 22.716 1.00 0.00 487 TYR A C 17
ATOM 19351 O O . TYR A 1 14 ? 9.100 11.338 21.517 1.00 0.00 487 TYR A O 17
ATOM 19369 N N . ASP A 1 15 ? 8.291 12.575 23.208 1.00 0.00 488 ASP A N 17
ATOM 19370 C CA . ASP A 1 15 ? 7.426 13.435 22.387 1.00 0.00 488 ASP A CA 17
ATOM 19371 C C . ASP A 1 15 ? 8.122 14.734 21.913 1.00 0.00 488 ASP A C 17
ATOM 19372 O O . ASP A 1 15 ? 9.089 15.203 22.524 1.00 0.00 488 ASP A O 17
ATOM 19381 N N . PHE A 1 16 ? 7.613 15.319 20.823 1.00 0.00 489 PHE A N 17
ATOM 19382 C CA . PHE A 1 16 ? 8.131 16.522 20.156 1.00 0.00 489 PHE A CA 17
ATOM 19383 C C . PHE A 1 16 ? 7.044 17.206 19.295 1.00 0.00 489 PHE A C 17
ATOM 19384 O O . PHE A 1 16 ? 6.088 16.561 18.863 1.00 0.00 489 PHE A O 17
ATOM 19401 N N . GLN A 1 17 ? 7.200 18.498 18.987 1.00 0.00 490 GLN A N 17
ATOM 19402 C CA . GLN A 1 17 ? 6.271 19.261 18.136 1.00 0.00 490 GLN A CA 17
ATOM 19403 C C . GLN A 1 17 ? 7.018 20.076 17.074 1.00 0.00 490 GLN A C 17
ATOM 19404 O O . GLN A 1 17 ? 8.051 20.684 17.358 1.00 0.00 490 GLN A O 17
ATOM 19418 N N . ALA A 1 18 ? 6.463 20.119 15.857 1.00 0.00 491 ALA A N 17
ATOM 19419 C CA . ALA A 1 18 ? 7.051 20.850 14.736 1.00 0.00 491 ALA A CA 17
ATOM 19420 C C . ALA A 1 18 ? 6.948 22.365 14.951 1.00 0.00 491 ALA A C 17
ATOM 19421 O O . ALA A 1 18 ? 5.856 22.943 14.892 1.00 0.00 491 ALA A O 17
ATOM 19428 N N . ARG A 1 19 ? 8.089 23.022 15.170 1.00 0.00 492 ARG A N 17
ATOM 19429 C CA . ARG A 1 19 ? 8.176 24.486 15.244 1.00 0.00 492 ARG A CA 17
ATOM 19430 C C . ARG A 1 19 ? 8.221 25.142 13.851 1.00 0.00 492 ARG A C 17
ATOM 19431 O O . ARG A 1 19 ? 8.000 26.351 13.750 1.00 0.00 492 ARG A O 17
ATOM 19452 N N . ASN A 1 20 ? 8.480 24.367 12.785 1.00 0.00 493 ASN A N 17
ATOM 19453 C CA . ASN A 1 20 ? 8.640 24.847 11.397 1.00 0.00 493 ASN A CA 17
ATOM 19454 C C . ASN A 1 20 ? 8.262 23.772 10.351 1.00 0.00 493 ASN A C 17
ATOM 19455 O O . ASN A 1 20 ? 8.130 22.593 10.678 1.00 0.00 493 ASN A O 17
ATOM 19466 N N . SER A 1 21 ? 8.158 24.158 9.070 1.00 0.00 494 SER A N 17
ATOM 19467 C CA . SER A 1 21 ? 7.923 23.227 7.942 1.00 0.00 494 SER A CA 17
ATOM 19468 C C . SER A 1 21 ? 9.075 22.240 7.683 1.00 0.00 494 SER A C 17
ATOM 19469 O O . SER A 1 21 ? 8.869 21.191 7.069 1.00 0.00 494 SER A O 17
ATOM 19477 N N . SER A 1 22 ? 10.289 22.560 8.151 1.00 0.00 495 SER A N 17
ATOM 19478 C CA . SER A 1 22 ? 11.479 21.691 8.102 1.00 0.00 495 SER A CA 17
ATOM 19479 C C . SER A 1 22 ? 11.421 20.474 9.030 1.00 0.00 495 SER A C 17
ATOM 19480 O O . SER A 1 22 ? 12.233 19.558 8.913 1.00 0.00 495 SER A O 17
ATOM 19488 N N . GLU A 1 23 ? 10.465 20.444 9.949 1.00 0.00 496 GLU A N 17
ATOM 19489 C CA . GLU A 1 23 ? 10.369 19.480 11.041 1.00 0.00 496 GLU A CA 17
ATOM 19490 C C . GLU A 1 23 ? 8.949 18.912 11.172 1.00 0.00 496 GLU A C 17
ATOM 19491 O O . GLU A 1 23 ? 8.024 19.282 10.442 1.00 0.00 496 GLU A O 17
ATOM 19503 N N . LEU A 1 24 ? 8.803 17.968 12.099 1.00 0.00 497 LEU A N 17
ATOM 19504 C CA . LEU A 1 24 ? 7.580 17.187 12.316 1.00 0.00 497 LEU A CA 17
ATOM 19505 C C . LEU A 1 24 ? 7.208 17.016 13.798 1.00 0.00 497 LEU A C 17
ATOM 19506 O O . LEU A 1 24 ? 8.052 17.075 14.691 1.00 0.00 497 LEU A O 17
ATOM 19522 N N . SER A 1 25 ? 5.914 16.782 14.033 1.00 0.00 498 SER A N 17
ATOM 19523 C CA . SER A 1 25 ? 5.311 16.551 15.351 1.00 0.00 498 SER A CA 17
ATOM 19524 C C . SER A 1 25 ? 5.094 15.051 15.559 1.00 0.00 498 SER A C 17
ATOM 19525 O O . SER A 1 25 ? 4.424 14.400 14.751 1.00 0.00 498 SER A O 17
ATOM 19533 N N . VAL A 1 26 ? 5.679 14.490 16.622 1.00 0.00 499 VAL A N 17
ATOM 19534 C CA . VAL A 1 26 ? 5.662 13.053 16.941 1.00 0.00 499 VAL A CA 17
ATOM 19535 C C . VAL A 1 26 ? 5.532 12.855 18.451 1.00 0.00 499 VAL A C 17
ATOM 19536 O O . VAL A 1 26 ? 5.864 13.732 19.246 1.00 0.00 499 VAL A O 17
ATOM 19549 N N . LYS A 1 27 ? 5.081 11.677 18.873 1.00 0.00 500 LYS A N 17
ATOM 19550 C CA . LYS A 1 27 ? 4.840 11.344 20.286 1.00 0.00 500 LYS A CA 17
ATOM 19551 C C . LYS A 1 27 ? 5.511 10.024 20.650 1.00 0.00 500 LYS A C 17
ATOM 19552 O O . LYS A 1 27 ? 5.707 9.163 19.794 1.00 0.00 500 LYS A O 17
ATOM 19571 N N . GLN A 1 28 ? 5.901 9.877 21.915 1.00 0.00 501 GLN A N 17
ATOM 19572 C CA . GLN A 1 28 ? 6.508 8.641 22.413 1.00 0.00 501 GLN A CA 17
ATOM 19573 C C . GLN A 1 28 ? 5.599 7.421 22.195 1.00 0.00 501 GLN A C 17
ATOM 19574 O O . GLN A 1 28 ? 4.369 7.536 22.223 1.00 0.00 501 GLN A O 17
ATOM 19588 N N . ARG A 1 29 ? 6.230 6.253 21.996 1.00 0.00 502 ARG A N 17
ATOM 19589 C CA . ARG A 1 29 ? 5.593 4.948 21.718 1.00 0.00 502 ARG A CA 17
ATOM 19590 C C . ARG A 1 29 ? 4.988 4.819 20.307 1.00 0.00 502 ARG A C 17
ATOM 19591 O O . ARG A 1 29 ? 4.231 3.882 20.046 1.00 0.00 502 ARG A O 17
ATOM 19612 N N . ASP A 1 30 ? 5.343 5.721 19.389 1.00 0.00 503 ASP A N 17
ATOM 19613 C CA . ASP A 1 30 ? 4.961 5.640 17.968 1.00 0.00 503 ASP A CA 17
ATOM 19614 C C . ASP A 1 30 ? 6.129 5.103 17.134 1.00 0.00 503 ASP A C 17
ATOM 19615 O O . ASP A 1 30 ? 7.291 5.396 17.423 1.00 0.00 503 ASP A O 17
ATOM 19624 N N . VAL A 1 31 ? 5.816 4.363 16.067 1.00 0.00 504 VAL A N 17
ATOM 19625 C CA . VAL A 1 31 ? 6.797 3.875 15.088 1.00 0.00 504 VAL A CA 17
ATOM 19626 C C . VAL A 1 31 ? 6.750 4.734 13.817 1.00 0.00 504 VAL A C 17
ATOM 19627 O O . VAL A 1 31 ? 5.668 5.116 13.361 1.00 0.00 504 VAL A O 17
ATOM 19640 N N . LEU A 1 32 ? 7.919 5.041 13.244 1.00 0.00 505 LEU A N 17
ATOM 19641 C CA . LEU A 1 32 ? 8.085 5.893 12.056 1.00 0.00 505 LEU A CA 17
ATOM 19642 C C . LEU A 1 32 ? 9.031 5.231 11.045 1.00 0.00 505 LEU A C 17
ATOM 19643 O O . LEU A 1 32 ? 9.946 4.491 11.416 1.00 0.00 505 LEU A O 17
ATOM 19659 N N . GLU A 1 33 ? 8.823 5.529 9.762 1.00 0.00 506 GLU A N 17
ATOM 19660 C CA . GLU A 1 33 ? 9.700 5.112 8.665 1.00 0.00 506 GLU A CA 17
ATOM 19661 C C . GLU A 1 33 ? 10.763 6.192 8.416 1.00 0.00 506 GLU A C 17
ATOM 19662 O O . GLU A 1 33 ? 10.444 7.275 7.916 1.00 0.00 506 GLU A O 17
ATOM 19674 N N . VAL A 1 34 ? 12.023 5.921 8.775 1.00 0.00 507 VAL A N 17
ATOM 19675 C CA . VAL A 1 34 ? 13.160 6.759 8.348 1.00 0.00 507 VAL A CA 17
ATOM 19676 C C . VAL A 1 34 ? 13.440 6.577 6.849 1.00 0.00 507 VAL A C 17
ATOM 19677 O O . VAL A 1 34 ? 13.176 5.522 6.272 1.00 0.00 507 VAL A O 17
ATOM 19690 N N . LEU A 1 35 ? 14.000 7.619 6.240 1.00 0.00 508 LEU A N 17
ATOM 19691 C CA . LEU A 1 35 ? 14.325 7.787 4.823 1.00 0.00 508 LEU A CA 17
ATOM 19692 C C . LEU A 1 35 ? 15.800 8.207 4.620 1.00 0.00 508 LEU A C 17
ATOM 19693 O O . LEU A 1 35 ? 16.377 7.918 3.570 1.00 0.00 508 LEU A O 17
ATOM 19709 N N . ASP A 1 36 ? 16.415 8.874 5.611 1.00 0.00 509 ASP A N 17
ATOM 19710 C CA . ASP A 1 36 ? 17.831 9.282 5.610 1.00 0.00 509 ASP A CA 17
ATOM 19711 C C . ASP A 1 36 ? 18.374 9.400 7.048 1.00 0.00 509 ASP A C 17
ATOM 19712 O O . ASP A 1 36 ? 17.678 9.904 7.935 1.00 0.00 509 ASP A O 17
ATOM 19721 N N . ASP A 1 37 ? 19.611 8.939 7.275 1.00 0.00 510 ASP A N 17
ATOM 19722 C CA . ASP A 1 37 ? 20.195 8.699 8.608 1.00 0.00 510 ASP A CA 17
ATOM 19723 C C . ASP A 1 37 ? 21.710 9.009 8.694 1.00 0.00 510 ASP A C 17
ATOM 19724 O O . ASP A 1 37 ? 22.470 8.358 9.419 1.00 0.00 510 ASP A O 17
ATOM 19733 N N . SER A 1 38 ? 22.161 10.035 7.962 1.00 0.00 511 SER A N 17
ATOM 19734 C CA . SER A 1 38 ? 23.583 10.396 7.801 1.00 0.00 511 SER A CA 17
ATOM 19735 C C . SER A 1 38 ? 24.022 11.588 8.668 1.00 0.00 511 SER A C 17
ATOM 19736 O O . SER A 1 38 ? 25.162 12.052 8.554 1.00 0.00 511 SER A O 17
ATOM 19744 N N . ARG A 1 39 ? 23.128 12.088 9.531 1.00 0.00 512 ARG A N 17
ATOM 19745 C CA . ARG A 1 39 ? 23.294 13.297 10.359 1.00 0.00 512 ARG A CA 17
ATOM 19746 C C . ARG A 1 39 ? 22.583 13.183 11.720 1.00 0.00 512 ARG A C 17
ATOM 19747 O O . ARG A 1 39 ? 21.874 12.212 11.984 1.00 0.00 512 ARG A O 17
ATOM 19768 N N . LYS A 1 40 ? 22.751 14.207 12.570 1.00 0.00 513 LYS A N 17
ATOM 19769 C CA . LYS A 1 40 ? 22.113 14.374 13.900 1.00 0.00 513 LYS A CA 17
ATOM 19770 C C . LYS A 1 40 ? 20.573 14.393 13.876 1.00 0.00 513 LYS A C 17
ATOM 19771 O O . LYS A 1 40 ? 19.931 14.168 14.899 1.00 0.00 513 LYS A O 17
ATOM 19790 N N . TRP A 1 41 ? 19.970 14.674 12.725 1.00 0.00 514 TRP A N 17
ATOM 19791 C CA . TRP A 1 41 ? 18.520 14.743 12.530 1.00 0.00 514 TRP A CA 17
ATOM 19792 C C . TRP A 1 41 ? 18.147 13.914 11.306 1.00 0.00 514 TRP A C 17
ATOM 19793 O O . TRP A 1 41 ? 18.612 14.175 10.193 1.00 0.00 514 TRP A O 17
ATOM 19814 N N . TRP A 1 42 ? 17.344 12.877 11.533 1.00 0.00 515 TRP A N 17
ATOM 19815 C CA . TRP A 1 42 ? 16.953 11.916 10.504 1.00 0.00 515 TRP A CA 17
ATOM 19816 C C . TRP A 1 42 ? 15.689 12.393 9.785 1.00 0.00 515 TRP A C 17
ATOM 19817 O O . TRP A 1 42 ? 14.811 13.018 10.390 1.00 0.00 515 TRP A O 17
ATOM 19838 N N . LYS A 1 43 ? 15.588 12.090 8.486 1.00 0.00 516 LYS A N 17
ATOM 19839 C CA . LYS A 1 43 ? 14.402 12.364 7.682 1.00 0.00 516 LYS A CA 17
ATOM 19840 C C . LYS A 1 43 ? 13.479 11.169 7.813 1.00 0.00 516 LYS A C 17
ATOM 19841 O O . LYS A 1 43 ? 13.829 10.078 7.379 1.00 0.00 516 LYS A O 17
ATOM 19860 N N . VAL A 1 44 ? 12.324 11.366 8.424 1.00 0.00 517 VAL A N 17
ATOM 19861 C CA . VAL A 1 44 ? 11.285 10.339 8.621 1.00 0.00 517 VAL A CA 17
ATOM 19862 C C . VAL A 1 44 ? 9.946 10.788 8.017 1.00 0.00 517 VAL A C 17
ATOM 19863 O O . VAL A 1 44 ? 9.832 11.905 7.500 1.00 0.00 517 VAL A O 17
ATOM 19876 N N . ARG A 1 45 ? 8.918 9.936 8.112 1.00 0.00 518 ARG A N 17
ATOM 19877 C CA . ARG A 1 45 ? 7.526 10.254 7.748 1.00 0.00 518 ARG A CA 17
ATOM 19878 C C . ARG A 1 45 ? 6.582 9.859 8.881 1.00 0.00 518 ARG A C 17
ATOM 19879 O O . ARG A 1 45 ? 6.748 8.796 9.485 1.00 0.00 518 ARG A O 17
ATOM 19900 N N . ASP A 1 46 ? 5.611 10.719 9.185 1.00 0.00 519 ASP A N 17
ATOM 19901 C CA . ASP A 1 46 ? 4.591 10.448 10.202 1.00 0.00 519 ASP A CA 17
ATOM 19902 C C . ASP A 1 46 ? 3.556 9.395 9.728 1.00 0.00 519 ASP A C 17
ATOM 19903 O O . ASP A 1 46 ? 3.519 9.041 8.542 1.00 0.00 519 ASP A O 17
ATOM 19912 N N . PRO A 1 47 ? 2.686 8.889 10.621 1.00 0.00 520 PRO A N 17
ATOM 19913 C CA . PRO A 1 47 ? 1.676 7.878 10.288 1.00 0.00 520 PRO A CA 17
ATOM 19914 C C . PRO A 1 47 ? 0.449 8.418 9.507 1.00 0.00 520 PRO A C 17
ATOM 19915 O O . PRO A 1 47 ? -0.609 7.781 9.510 1.00 0.00 520 PRO A O 17
ATOM 19926 N N . ALA A 1 48 ? 0.571 9.563 8.819 1.00 0.00 521 ALA A N 17
ATOM 19927 C CA . ALA A 1 48 ? -0.482 10.178 8.005 1.00 0.00 521 ALA A CA 17
ATOM 19928 C C . ALA A 1 48 ? -0.020 10.565 6.585 1.00 0.00 521 ALA A C 17
ATOM 19929 O O . ALA A 1 48 ? -0.790 10.387 5.634 1.00 0.00 521 ALA A O 17
ATOM 19936 N N . GLY A 1 49 ? 1.219 11.048 6.412 1.00 0.00 522 GLY A N 17
ATOM 19937 C CA . GLY A 1 49 ? 1.805 11.314 5.088 1.00 0.00 522 GLY A CA 17
ATOM 19938 C C . GLY A 1 49 ? 2.817 12.458 4.989 1.00 0.00 522 GLY A C 17
ATOM 19939 O O . GLY A 1 49 ? 3.085 12.932 3.882 1.00 0.00 522 GLY A O 17
ATOM 19943 N N . GLN A 1 50 ? 3.352 12.933 6.114 1.00 0.00 523 GLN A N 17
ATOM 19944 C CA . GLN A 1 50 ? 4.135 14.164 6.211 1.00 0.00 523 GLN A CA 17
ATOM 19945 C C . GLN A 1 50 ? 5.605 13.821 6.456 1.00 0.00 523 GLN A C 17
ATOM 19946 O O . GLN A 1 50 ? 5.915 13.109 7.409 1.00 0.00 523 GLN A O 17
ATOM 19960 N N . GLU A 1 51 ? 6.508 14.326 5.613 1.00 0.00 524 GLU A N 17
ATOM 19961 C CA . GLU A 1 51 ? 7.962 14.125 5.732 1.00 0.00 524 GLU A CA 17
ATOM 19962 C C . GLU A 1 51 ? 8.676 15.380 6.268 1.00 0.00 524 GLU A C 17
ATOM 19963 O O . GLU A 1 51 ? 8.252 16.516 6.030 1.00 0.00 524 GLU A O 17
ATOM 19975 N N . GLY A 1 52 ? 9.786 15.167 6.979 1.00 0.00 525 GLY A N 17
ATOM 19976 C CA . GLY A 1 52 ? 10.591 16.215 7.615 1.00 0.00 525 GLY A CA 17
ATOM 19977 C C . GLY A 1 52 ? 11.607 15.657 8.609 1.00 0.00 525 GLY A C 17
ATOM 19978 O O . GLY A 1 52 ? 11.787 14.439 8.722 1.00 0.00 525 GLY A O 17
ATOM 19982 N N . TYR A 1 53 ? 12.274 16.554 9.334 1.00 0.00 526 TYR A N 17
ATOM 19983 C CA . TYR A 1 53 ? 13.380 16.204 10.221 1.00 0.00 526 TYR A CA 17
ATOM 19984 C C . TYR A 1 53 ? 12.925 16.076 11.676 1.00 0.00 526 TYR A C 17
ATOM 19985 O O . TYR A 1 53 ? 12.117 16.868 12.170 1.00 0.00 526 TYR A O 17
ATOM 20003 N N . VAL A 1 54 ? 13.499 15.093 12.371 1.00 0.00 527 VAL A N 17
ATOM 20004 C CA . VAL A 1 54 ? 13.332 14.855 13.811 1.00 0.00 527 VAL A CA 17
ATOM 20005 C C . VAL A 1 54 ? 14.690 14.483 14.436 1.00 0.00 527 VAL A C 17
ATOM 20006 O O . VAL A 1 54 ? 15.547 13.914 13.751 1.00 0.00 527 VAL A O 17
ATOM 20019 N N . PRO A 1 55 ? 14.921 14.800 15.721 1.00 0.00 528 PRO A N 17
ATOM 20020 C CA . PRO A 1 55 ? 16.211 14.597 16.374 1.00 0.00 528 PRO A CA 17
ATOM 20021 C C . PRO A 1 55 ? 16.497 13.112 16.623 1.00 0.00 528 PRO A C 17
ATOM 20022 O O . PRO A 1 55 ? 15.649 12.387 17.145 1.00 0.00 528 PRO A O 17
ATOM 20033 N N . TYR A 1 56 ? 17.716 12.649 16.327 1.00 0.00 529 TYR A N 17
ATOM 20034 C CA . TYR A 1 56 ? 18.107 11.253 16.601 1.00 0.00 529 TYR A CA 17
ATOM 20035 C C . TYR A 1 56 ? 18.055 10.877 18.092 1.00 0.00 529 TYR A C 17
ATOM 20036 O O . TYR A 1 56 ? 17.930 9.698 18.421 1.00 0.00 529 TYR A O 17
ATOM 20054 N N . ASN A 1 57 ? 18.101 11.866 18.998 1.00 0.00 530 ASN A N 17
ATOM 20055 C CA . ASN A 1 57 ? 17.985 11.651 20.440 1.00 0.00 530 ASN A CA 17
ATOM 20056 C C . ASN A 1 57 ? 16.676 10.938 20.831 1.00 0.00 530 ASN A C 17
ATOM 20057 O O . ASN A 1 57 ? 16.695 10.058 21.696 1.00 0.00 530 ASN A O 17
ATOM 20068 N N . ILE A 1 58 ? 15.559 11.278 20.170 1.00 0.00 531 ILE A N 17
ATOM 20069 C CA . ILE A 1 58 ? 14.246 10.679 20.465 1.00 0.00 531 ILE A CA 17
ATOM 20070 C C . ILE A 1 58 ? 13.969 9.425 19.627 1.00 0.00 531 ILE A C 17
ATOM 20071 O O . ILE A 1 58 ? 12.898 8.842 19.780 1.00 0.00 531 ILE A O 17
ATOM 20087 N N . LEU A 1 59 ? 14.888 9.006 18.748 1.00 0.00 532 LEU A N 17
ATOM 20088 C CA . LEU A 1 59 ? 14.722 7.799 17.933 1.00 0.00 532 LEU A CA 17
ATOM 20089 C C . LEU A 1 59 ? 15.560 6.630 18.479 1.00 0.00 532 LEU A C 17
ATOM 20090 O O . LEU A 1 59 ? 16.719 6.804 18.871 1.00 0.00 532 LEU A O 17
ATOM 20106 N N . THR A 1 60 ? 15.009 5.413 18.418 1.00 0.00 533 THR A N 17
ATOM 20107 C CA . THR A 1 60 ? 15.739 4.167 18.714 1.00 0.00 533 THR A CA 17
ATOM 20108 C C . THR A 1 60 ? 15.437 3.082 17.662 1.00 0.00 533 THR A C 17
ATOM 20109 O O . THR A 1 60 ? 14.280 2.961 17.240 1.00 0.00 533 THR A O 17
ATOM 20120 N N . PRO A 1 61 ? 16.442 2.305 17.197 1.00 0.00 534 PRO A N 17
ATOM 20121 C CA . PRO A 1 61 ? 16.255 1.224 16.226 1.00 0.00 534 PRO A CA 17
ATOM 20122 C C . PRO A 1 61 ? 15.325 0.147 16.799 1.00 0.00 534 PRO A C 17
ATOM 20123 O O . PRO A 1 61 ? 15.667 -0.537 17.766 1.00 0.00 534 PRO A O 17
ATOM 20134 N N . TYR A 1 62 ? 14.128 0.031 16.216 1.00 0.00 535 TYR A N 17
ATOM 20135 C CA . TYR A 1 62 ? 13.044 -0.829 16.705 1.00 0.00 535 TYR A CA 17
ATOM 20136 C C . TYR A 1 62 ? 13.487 -2.316 16.773 1.00 0.00 535 TYR A C 17
ATOM 20137 O O . TYR A 1 62 ? 13.780 -2.905 15.724 1.00 0.00 535 TYR A O 17
ATOM 20155 N N . PRO A 1 63 ? 13.579 -2.941 17.969 1.00 0.00 536 PRO A N 17
ATOM 20156 C CA . PRO A 1 63 ? 14.236 -4.245 18.133 1.00 0.00 536 PRO A CA 17
ATOM 20157 C C . PRO A 1 63 ? 13.362 -5.451 17.739 1.00 0.00 536 PRO A C 17
ATOM 20158 O O . PRO A 1 63 ? 13.896 -6.459 17.262 1.00 0.00 536 PRO A O 17
ATOM 20169 N N . GLY A 1 64 ? 12.037 -5.363 17.931 1.00 0.00 537 GLY A N 17
ATOM 20170 C CA . GLY A 1 64 ? 11.055 -6.430 17.654 1.00 0.00 537 GLY A CA 17
ATOM 20171 C C . GLY A 1 64 ? 10.059 -6.630 18.795 1.00 0.00 537 GLY A C 17
ATOM 20172 O O . GLY A 1 64 ? 10.466 -7.163 19.850 1.00 0.00 537 GLY A O 17
ATOM 20176 N N . PRO B 2 1 ? 18.706 16.525 26.876 1.00 0.00 538 PRO B N 17
ATOM 20177 C CA . PRO B 2 1 ? 18.789 17.463 25.718 1.00 0.00 538 PRO B CA 17
ATOM 20178 C C . PRO B 2 1 ? 18.256 16.818 24.416 1.00 0.00 538 PRO B C 17
ATOM 20179 O O . PRO B 2 1 ? 19.037 16.325 23.598 1.00 0.00 538 PRO B O 17
ATOM 20190 N N . PRO B 2 2 ? 16.923 16.794 24.206 1.00 0.00 539 PRO B N 17
ATOM 20191 C CA . PRO B 2 2 ? 16.293 16.088 23.084 1.00 0.00 539 PRO B CA 17
ATOM 20192 C C . PRO B 2 2 ? 16.398 16.797 21.721 1.00 0.00 539 PRO B C 17
ATOM 20193 O O . PRO B 2 2 ? 15.887 16.280 20.730 1.00 0.00 539 PRO B O 17
ATOM 20204 N N . VAL B 2 3 ? 17.083 17.944 21.646 1.00 0.00 540 VAL B N 17
ATOM 20205 C CA . VAL B 2 3 ? 17.299 18.761 20.433 1.00 0.00 540 VAL B CA 17
ATOM 20206 C C . VAL B 2 3 ? 18.825 18.951 20.255 1.00 0.00 540 VAL B C 17
ATOM 20207 O O . VAL B 2 3 ? 19.381 19.964 20.695 1.00 0.00 540 VAL B O 17
ATOM 20220 N N . PRO B 2 4 ? 19.535 17.944 19.697 1.00 0.00 541 PRO B N 17
ATOM 20221 C CA . PRO B 2 4 ? 20.974 17.976 19.402 1.00 0.00 541 PRO B CA 17
ATOM 20222 C C . PRO B 2 4 ? 21.324 18.953 18.259 1.00 0.00 541 PRO B C 17
ATOM 20223 O O . PRO B 2 4 ? 20.442 19.596 17.677 1.00 0.00 541 PRO B O 17
ATOM 20234 N N . ASN B 2 5 ? 22.620 19.049 17.925 1.00 0.00 542 ASN B N 17
ATOM 20235 C CA . ASN B 2 5 ? 23.168 19.895 16.849 1.00 0.00 542 ASN B CA 17
ATOM 20236 C C . ASN B 2 5 ? 22.383 19.784 15.514 1.00 0.00 542 ASN B C 17
ATOM 20237 O O . ASN B 2 5 ? 21.880 18.704 15.193 1.00 0.00 542 ASN B O 17
ATOM 20248 N N . PRO B 2 6 ? 22.269 20.876 14.728 1.00 0.00 543 PRO B N 17
ATOM 20249 C CA . PRO B 2 6 ? 21.326 20.972 13.608 1.00 0.00 543 PRO B CA 17
ATOM 20250 C C . PRO B 2 6 ? 21.661 20.089 12.388 1.00 0.00 543 PRO B C 17
ATOM 20251 O O . PRO B 2 6 ? 22.790 19.622 12.198 1.00 0.00 543 PRO B O 17
ATOM 20262 N N . ASP B 2 7 ? 20.649 19.900 11.538 1.00 0.00 544 ASP B N 17
ATOM 20263 C CA . ASP B 2 7 ? 20.715 19.240 10.225 1.00 0.00 544 ASP B CA 17
ATOM 20264 C C . ASP B 2 7 ? 21.492 20.046 9.147 1.00 0.00 544 ASP B C 17
ATOM 20265 O O . ASP B 2 7 ? 22.014 21.135 9.410 1.00 0.00 544 ASP B O 17
ATOM 20274 N N . TYR B 2 8 ? 21.564 19.508 7.920 1.00 0.00 545 TYR B N 17
ATOM 20275 C CA . TYR B 2 8 ? 22.236 20.124 6.764 1.00 0.00 545 TYR B CA 17
ATOM 20276 C C . TYR B 2 8 ? 21.706 21.530 6.386 1.00 0.00 545 TYR B C 17
ATOM 20277 O O . TYR B 2 8 ? 22.451 22.508 6.494 1.00 0.00 545 TYR B O 17
ATOM 20295 N N . GLU B 2 9 ? 20.446 21.640 5.944 1.00 0.00 546 GLU B N 17
ATOM 20296 C CA . GLU B 2 9 ? 19.798 22.858 5.414 1.00 0.00 546 GLU B CA 17
ATOM 20297 C C . GLU B 2 9 ? 18.254 22.787 5.565 1.00 0.00 546 GLU B C 17
ATOM 20298 O O . GLU B 2 9 ? 17.666 21.720 5.346 1.00 0.00 546 GLU B O 17
ATOM 20310 N N . PRO B 2 10 ? 17.571 23.914 5.865 1.00 0.00 547 PRO B N 17
ATOM 20311 C CA . PRO B 2 10 ? 16.124 23.953 6.121 1.00 0.00 547 PRO B CA 17
ATOM 20312 C C . PRO B 2 10 ? 15.240 23.680 4.882 1.00 0.00 547 PRO B C 17
ATOM 20313 O O . PRO B 2 10 ? 15.704 23.611 3.740 1.00 0.00 547 PRO B O 17
ATOM 20324 N N . ILE B 2 11 ? 13.925 23.578 5.130 1.00 0.00 548 ILE B N 17
ATOM 20325 C CA . ILE B 2 11 ? 12.852 23.252 4.164 1.00 0.00 548 ILE B CA 17
ATOM 20326 C C . ILE B 2 11 ? 11.797 24.389 4.185 1.00 0.00 548 ILE B C 17
ATOM 20327 O O . ILE B 2 11 ? 10.590 24.169 4.327 1.00 0.00 548 ILE B O 17
ATOM 20343 N N . ARG B 2 12 ? 12.284 25.637 4.142 1.00 0.00 549 ARG B N 17
ATOM 20344 C CA . ARG B 2 12 ? 11.538 26.898 4.336 1.00 0.00 549 ARG B CA 17
ATOM 20345 C C . ARG B 2 12 ? 11.976 27.953 3.311 1.00 0.00 549 ARG B C 17
ATOM 20346 O O . ARG B 2 12 ? 13.200 28.185 3.161 1.00 0.00 549 ARG B O 17
ATOM 20367 N N . GLY A 1 1 ? 18.135 -7.044 -8.727 1.00 0.00 474 GLY A N 18
ATOM 20368 C CA . GLY A 1 1 ? 17.487 -6.069 -7.823 1.00 0.00 474 GLY A CA 18
ATOM 20369 C C . GLY A 1 1 ? 18.015 -4.662 -8.054 1.00 0.00 474 GLY A C 18
ATOM 20370 O O . GLY A 1 1 ? 19.098 -4.322 -7.573 1.00 0.00 474 GLY A O 18
ATOM 20374 N N . SER A 1 2 ? 17.282 -3.835 -8.804 1.00 0.00 475 SER A N 18
ATOM 20375 C CA . SER A 1 2 ? 17.659 -2.431 -9.099 1.00 0.00 475 SER A CA 18
ATOM 20376 C C . SER A 1 2 ? 17.393 -1.464 -7.931 1.00 0.00 475 SER A C 18
ATOM 20377 O O . SER A 1 2 ? 18.164 -0.525 -7.708 1.00 0.00 475 SER A O 18
ATOM 20385 N N . MET A 1 3 ? 16.314 -1.692 -7.176 1.00 0.00 476 MET A N 18
ATOM 20386 C CA . MET A 1 3 ? 15.896 -0.893 -6.015 1.00 0.00 476 MET A CA 18
ATOM 20387 C C . MET A 1 3 ? 16.777 -1.177 -4.781 1.00 0.00 476 MET A C 18
ATOM 20388 O O . MET A 1 3 ? 17.389 -2.243 -4.680 1.00 0.00 476 MET A O 18
ATOM 20402 N N . GLY A 1 4 ? 16.818 -0.252 -3.816 1.00 0.00 477 GLY A N 18
ATOM 20403 C CA . GLY A 1 4 ? 17.621 -0.362 -2.588 1.00 0.00 477 GLY A CA 18
ATOM 20404 C C . GLY A 1 4 ? 16.829 -0.081 -1.306 1.00 0.00 477 GLY A C 18
ATOM 20405 O O . GLY A 1 4 ? 15.939 0.771 -1.276 1.00 0.00 477 GLY A O 18
ATOM 20409 N N . THR A 1 5 ? 17.180 -0.788 -0.229 1.00 0.00 478 THR A N 18
ATOM 20410 C CA . THR A 1 5 ? 16.550 -0.729 1.104 1.00 0.00 478 THR A CA 18
ATOM 20411 C C . THR A 1 5 ? 17.174 0.365 1.986 1.00 0.00 478 THR A C 18
ATOM 20412 O O . THR A 1 5 ? 17.889 0.099 2.955 1.00 0.00 478 THR A O 18
ATOM 20423 N N . ALA A 1 6 ? 16.923 1.626 1.621 1.00 0.00 479 ALA A N 18
ATOM 20424 C CA . ALA A 1 6 ? 17.463 2.829 2.258 1.00 0.00 479 ALA A CA 18
ATOM 20425 C C . ALA A 1 6 ? 16.493 3.415 3.305 1.00 0.00 479 ALA A C 18
ATOM 20426 O O . ALA A 1 6 ? 15.738 4.352 3.026 1.00 0.00 479 ALA A O 18
ATOM 20433 N N . GLY A 1 7 ? 16.487 2.832 4.506 1.00 0.00 480 GLY A N 18
ATOM 20434 C CA . GLY A 1 7 ? 15.635 3.227 5.634 1.00 0.00 480 GLY A CA 18
ATOM 20435 C C . GLY A 1 7 ? 15.395 2.091 6.636 1.00 0.00 480 GLY A C 18
ATOM 20436 O O . GLY A 1 7 ? 15.811 0.950 6.408 1.00 0.00 480 GLY A O 18
ATOM 20440 N N . LYS A 1 8 ? 14.713 2.406 7.746 1.00 0.00 481 LYS A N 18
ATOM 20441 C CA . LYS A 1 8 ? 14.298 1.456 8.800 1.00 0.00 481 LYS A CA 18
ATOM 20442 C C . LYS A 1 8 ? 13.217 2.054 9.701 1.00 0.00 481 LYS A C 18
ATOM 20443 O O . LYS A 1 8 ? 12.900 3.245 9.628 1.00 0.00 481 LYS A O 18
ATOM 20462 N N . TRP A 1 9 ? 12.674 1.207 10.567 1.00 0.00 482 TRP A N 18
ATOM 20463 C CA . TRP A 1 9 ? 11.717 1.560 11.610 1.00 0.00 482 TRP A CA 18
ATOM 20464 C C . TRP A 1 9 ? 12.448 2.035 12.870 1.00 0.00 482 TRP A C 18
ATOM 20465 O O . TRP A 1 9 ? 13.409 1.405 13.321 1.00 0.00 482 TRP A O 18
ATOM 20486 N N . VAL A 1 10 ? 11.961 3.115 13.475 1.00 0.00 483 VAL A N 18
ATOM 20487 C CA . VAL A 1 10 ? 12.470 3.653 14.745 1.00 0.00 483 VAL A CA 18
ATOM 20488 C C . VAL A 1 10 ? 11.315 4.078 15.640 1.00 0.00 483 VAL A C 18
ATOM 20489 O O . VAL A 1 10 ? 10.339 4.653 15.159 1.00 0.00 483 VAL A O 18
ATOM 20502 N N . LEU A 1 11 ? 11.435 3.807 16.940 1.00 0.00 484 LEU A N 18
ATOM 20503 C CA . LEU A 1 11 ? 10.483 4.249 17.960 1.00 0.00 484 LEU A CA 18
ATOM 20504 C C . LEU A 1 11 ? 10.930 5.598 18.533 1.00 0.00 484 LEU A C 18
ATOM 20505 O O . LEU A 1 11 ? 12.120 5.867 18.702 1.00 0.00 484 LEU A O 18
ATOM 20521 N N . CYS A 1 12 ? 9.945 6.439 18.832 1.00 0.00 485 CYS A N 18
ATOM 20522 C CA . CYS A 1 12 ? 10.105 7.695 19.548 1.00 0.00 485 CYS A CA 18
ATOM 20523 C C . CYS A 1 12 ? 10.252 7.443 21.062 1.00 0.00 485 CYS A C 18
ATOM 20524 O O . CYS A 1 12 ? 9.296 7.044 21.722 1.00 0.00 485 CYS A O 18
ATOM 20532 N N . ASN A 1 13 ? 11.436 7.675 21.632 1.00 0.00 486 ASN A N 18
ATOM 20533 C CA . ASN A 1 13 ? 11.687 7.630 23.080 1.00 0.00 486 ASN A CA 18
ATOM 20534 C C . ASN A 1 13 ? 10.981 8.766 23.854 1.00 0.00 486 ASN A C 18
ATOM 20535 O O . ASN A 1 13 ? 10.644 8.595 25.026 1.00 0.00 486 ASN A O 18
ATOM 20546 N N . TYR A 1 14 ? 10.758 9.912 23.194 1.00 0.00 487 TYR A N 18
ATOM 20547 C CA . TYR A 1 14 ? 10.192 11.142 23.770 1.00 0.00 487 TYR A CA 18
ATOM 20548 C C . TYR A 1 14 ? 9.247 11.828 22.766 1.00 0.00 487 TYR A C 18
ATOM 20549 O O . TYR A 1 14 ? 9.296 11.574 21.561 1.00 0.00 487 TYR A O 18
ATOM 20567 N N . ASP A 1 15 ? 8.379 12.698 23.277 1.00 0.00 488 ASP A N 18
ATOM 20568 C CA . ASP A 1 15 ? 7.495 13.559 22.482 1.00 0.00 488 ASP A CA 18
ATOM 20569 C C . ASP A 1 15 ? 8.263 14.737 21.842 1.00 0.00 488 ASP A C 18
ATOM 20570 O O . ASP A 1 15 ? 9.293 15.180 22.362 1.00 0.00 488 ASP A O 18
ATOM 20579 N N . PHE A 1 16 ? 7.737 15.281 20.739 1.00 0.00 489 PHE A N 18
ATOM 20580 C CA . PHE A 1 16 ? 8.281 16.447 20.033 1.00 0.00 489 PHE A CA 18
ATOM 20581 C C . PHE A 1 16 ? 7.204 17.174 19.196 1.00 0.00 489 PHE A C 18
ATOM 20582 O O . PHE A 1 16 ? 6.267 16.554 18.694 1.00 0.00 489 PHE A O 18
ATOM 20599 N N . GLN A 1 17 ? 7.353 18.489 18.998 1.00 0.00 490 GLN A N 18
ATOM 20600 C CA . GLN A 1 17 ? 6.392 19.335 18.273 1.00 0.00 490 GLN A CA 18
ATOM 20601 C C . GLN A 1 17 ? 7.057 20.087 17.118 1.00 0.00 490 GLN A C 18
ATOM 20602 O O . GLN A 1 17 ? 8.158 20.617 17.264 1.00 0.00 490 GLN A O 18
ATOM 20616 N N . ALA A 1 18 ? 6.354 20.174 15.982 1.00 0.00 491 ALA A N 18
ATOM 20617 C CA . ALA A 1 18 ? 6.847 20.859 14.790 1.00 0.00 491 ALA A CA 18
ATOM 20618 C C . ALA A 1 18 ? 6.758 22.381 14.963 1.00 0.00 491 ALA A C 18
ATOM 20619 O O . ALA A 1 18 ? 5.680 22.971 14.849 1.00 0.00 491 ALA A O 18
ATOM 20626 N N . ARG A 1 19 ? 7.888 23.025 15.253 1.00 0.00 492 ARG A N 18
ATOM 20627 C CA . ARG A 1 19 ? 8.001 24.486 15.363 1.00 0.00 492 ARG A CA 18
ATOM 20628 C C . ARG A 1 19 ? 8.062 25.176 13.989 1.00 0.00 492 ARG A C 18
ATOM 20629 O O . ARG A 1 19 ? 7.846 26.385 13.905 1.00 0.00 492 ARG A O 18
ATOM 20650 N N . ASN A 1 20 ? 8.327 24.416 12.919 1.00 0.00 493 ASN A N 18
ATOM 20651 C CA . ASN A 1 20 ? 8.507 24.903 11.537 1.00 0.00 493 ASN A CA 18
ATOM 20652 C C . ASN A 1 20 ? 8.051 23.857 10.493 1.00 0.00 493 ASN A C 18
ATOM 20653 O O . ASN A 1 20 ? 7.843 22.689 10.816 1.00 0.00 493 ASN A O 18
ATOM 20664 N N . SER A 1 21 ? 7.953 24.251 9.218 1.00 0.00 494 SER A N 18
ATOM 20665 C CA . SER A 1 21 ? 7.624 23.350 8.090 1.00 0.00 494 SER A CA 18
ATOM 20666 C C . SER A 1 21 ? 8.708 22.309 7.760 1.00 0.00 494 SER A C 18
ATOM 20667 O O . SER A 1 21 ? 8.414 21.274 7.160 1.00 0.00 494 SER A O 18
ATOM 20675 N N . SER A 1 22 ? 9.965 22.579 8.131 1.00 0.00 495 SER A N 18
ATOM 20676 C CA . SER A 1 22 ? 11.101 21.649 7.963 1.00 0.00 495 SER A CA 18
ATOM 20677 C C . SER A 1 22 ? 11.054 20.435 8.898 1.00 0.00 495 SER A C 18
ATOM 20678 O O . SER A 1 22 ? 11.733 19.438 8.664 1.00 0.00 495 SER A O 18
ATOM 20686 N N . GLU A 1 23 ? 10.239 20.493 9.943 1.00 0.00 496 GLU A N 18
ATOM 20687 C CA . GLU A 1 23 ? 10.148 19.519 11.032 1.00 0.00 496 GLU A CA 18
ATOM 20688 C C . GLU A 1 23 ? 8.723 18.947 11.167 1.00 0.00 496 GLU A C 18
ATOM 20689 O O . GLU A 1 23 ? 7.811 19.289 10.409 1.00 0.00 496 GLU A O 18
ATOM 20701 N N . LEU A 1 24 ? 8.554 18.031 12.119 1.00 0.00 497 LEU A N 18
ATOM 20702 C CA . LEU A 1 24 ? 7.333 17.247 12.345 1.00 0.00 497 LEU A CA 18
ATOM 20703 C C . LEU A 1 24 ? 6.999 17.063 13.830 1.00 0.00 497 LEU A C 18
ATOM 20704 O O . LEU A 1 24 ? 7.846 17.244 14.701 1.00 0.00 497 LEU A O 18
ATOM 20720 N N . SER A 1 25 ? 5.739 16.710 14.108 1.00 0.00 498 SER A N 18
ATOM 20721 C CA . SER A 1 25 ? 5.196 16.565 15.457 1.00 0.00 498 SER A CA 18
ATOM 20722 C C . SER A 1 25 ? 4.894 15.095 15.751 1.00 0.00 498 SER A C 18
ATOM 20723 O O . SER A 1 25 ? 4.048 14.495 15.086 1.00 0.00 498 SER A O 18
ATOM 20731 N N . VAL A 1 26 ? 5.575 14.523 16.741 1.00 0.00 499 VAL A N 18
ATOM 20732 C CA . VAL A 1 26 ? 5.558 13.086 17.061 1.00 0.00 499 VAL A CA 18
ATOM 20733 C C . VAL A 1 26 ? 5.453 12.879 18.572 1.00 0.00 499 VAL A C 18
ATOM 20734 O O . VAL A 1 26 ? 5.719 13.786 19.360 1.00 0.00 499 VAL A O 18
ATOM 20747 N N . LYS A 1 27 ? 5.067 11.682 19.003 1.00 0.00 500 LYS A N 18
ATOM 20748 C CA . LYS A 1 27 ? 4.851 11.349 20.413 1.00 0.00 500 LYS A CA 18
ATOM 20749 C C . LYS A 1 27 ? 5.657 10.115 20.774 1.00 0.00 500 LYS A C 18
ATOM 20750 O O . LYS A 1 27 ? 5.909 9.260 19.922 1.00 0.00 500 LYS A O 18
ATOM 20769 N N . GLN A 1 28 ? 6.081 10.015 22.031 1.00 0.00 501 GLN A N 18
ATOM 20770 C CA . GLN A 1 28 ? 6.747 8.800 22.493 1.00 0.00 501 GLN A CA 18
ATOM 20771 C C . GLN A 1 28 ? 5.891 7.543 22.267 1.00 0.00 501 GLN A C 18
ATOM 20772 O O . GLN A 1 28 ? 4.657 7.603 22.267 1.00 0.00 501 GLN A O 18
ATOM 20786 N N . ARG A 1 29 ? 6.574 6.404 22.100 1.00 0.00 502 ARG A N 18
ATOM 20787 C CA . ARG A 1 29 ? 6.014 5.070 21.817 1.00 0.00 502 ARG A CA 18
ATOM 20788 C C . ARG A 1 29 ? 5.431 4.913 20.400 1.00 0.00 502 ARG A C 18
ATOM 20789 O O . ARG A 1 29 ? 4.828 3.881 20.106 1.00 0.00 502 ARG A O 18
ATOM 20810 N N . ASP A 1 30 ? 5.643 5.886 19.510 1.00 0.00 503 ASP A N 18
ATOM 20811 C CA . ASP A 1 30 ? 5.226 5.810 18.099 1.00 0.00 503 ASP A CA 18
ATOM 20812 C C . ASP A 1 30 ? 6.392 5.328 17.225 1.00 0.00 503 ASP A C 18
ATOM 20813 O O . ASP A 1 30 ? 7.535 5.715 17.464 1.00 0.00 503 ASP A O 18
ATOM 20822 N N . VAL A 1 31 ? 6.105 4.533 16.188 1.00 0.00 504 VAL A N 18
ATOM 20823 C CA . VAL A 1 31 ? 7.098 4.028 15.222 1.00 0.00 504 VAL A CA 18
ATOM 20824 C C . VAL A 1 31 ? 6.967 4.775 13.889 1.00 0.00 504 VAL A C 18
ATOM 20825 O O . VAL A 1 31 ? 5.854 4.981 13.400 1.00 0.00 504 VAL A O 18
ATOM 20838 N N . LEU A 1 32 ? 8.099 5.173 13.298 1.00 0.00 505 LEU A N 18
ATOM 20839 C CA . LEU A 1 32 ? 8.179 5.993 12.079 1.00 0.00 505 LEU A CA 18
ATOM 20840 C C . LEU A 1 32 ? 9.177 5.393 11.073 1.00 0.00 505 LEU A C 18
ATOM 20841 O O . LEU A 1 32 ? 10.156 4.748 11.452 1.00 0.00 505 LEU A O 18
ATOM 20857 N N . GLU A 1 33 ? 8.926 5.615 9.782 1.00 0.00 506 GLU A N 18
ATOM 20858 C CA . GLU A 1 33 ? 9.794 5.199 8.672 1.00 0.00 506 GLU A CA 18
ATOM 20859 C C . GLU A 1 33 ? 10.850 6.279 8.390 1.00 0.00 506 GLU A C 18
ATOM 20860 O O . GLU A 1 33 ? 10.506 7.380 7.960 1.00 0.00 506 GLU A O 18
ATOM 20872 N N . VAL A 1 34 ? 12.132 5.972 8.616 1.00 0.00 507 VAL A N 18
ATOM 20873 C CA . VAL A 1 34 ? 13.266 6.837 8.231 1.00 0.00 507 VAL A CA 18
ATOM 20874 C C . VAL A 1 34 ? 13.566 6.689 6.733 1.00 0.00 507 VAL A C 18
ATOM 20875 O O . VAL A 1 34 ? 13.400 5.615 6.151 1.00 0.00 507 VAL A O 18
ATOM 20888 N N . LEU A 1 35 ? 14.060 7.772 6.136 1.00 0.00 508 LEU A N 18
ATOM 20889 C CA . LEU A 1 35 ? 14.388 7.959 4.723 1.00 0.00 508 LEU A CA 18
ATOM 20890 C C . LEU A 1 35 ? 15.851 8.427 4.531 1.00 0.00 508 LEU A C 18
ATOM 20891 O O . LEU A 1 35 ? 16.429 8.203 3.465 1.00 0.00 508 LEU A O 18
ATOM 20907 N N . ASP A 1 36 ? 16.464 9.054 5.549 1.00 0.00 509 ASP A N 18
ATOM 20908 C CA . ASP A 1 36 ? 17.877 9.476 5.550 1.00 0.00 509 ASP A CA 18
ATOM 20909 C C . ASP A 1 36 ? 18.453 9.487 6.978 1.00 0.00 509 ASP A C 18
ATOM 20910 O O . ASP A 1 36 ? 17.798 9.970 7.898 1.00 0.00 509 ASP A O 18
ATOM 20919 N N . ASP A 1 37 ? 19.676 8.972 7.153 1.00 0.00 510 ASP A N 18
ATOM 20920 C CA . ASP A 1 37 ? 20.285 8.657 8.459 1.00 0.00 510 ASP A CA 18
ATOM 20921 C C . ASP A 1 37 ? 21.806 8.941 8.516 1.00 0.00 510 ASP A C 18
ATOM 20922 O O . ASP A 1 37 ? 22.606 8.132 8.994 1.00 0.00 510 ASP A O 18
ATOM 20931 N N . SER A 1 38 ? 22.212 10.122 8.028 1.00 0.00 511 SER A N 18
ATOM 20932 C CA . SER A 1 38 ? 23.624 10.541 7.907 1.00 0.00 511 SER A CA 18
ATOM 20933 C C . SER A 1 38 ? 23.972 11.808 8.713 1.00 0.00 511 SER A C 18
ATOM 20934 O O . SER A 1 38 ? 25.078 12.342 8.577 1.00 0.00 511 SER A O 18
ATOM 20942 N N . ARG A 1 39 ? 23.042 12.300 9.546 1.00 0.00 512 ARG A N 18
ATOM 20943 C CA . ARG A 1 39 ? 23.148 13.542 10.342 1.00 0.00 512 ARG A CA 18
ATOM 20944 C C . ARG A 1 39 ? 22.446 13.418 11.707 1.00 0.00 512 ARG A C 18
ATOM 20945 O O . ARG A 1 39 ? 21.815 12.407 12.005 1.00 0.00 512 ARG A O 18
ATOM 20966 N N . LYS A 1 40 ? 22.534 14.480 12.519 1.00 0.00 513 LYS A N 18
ATOM 20967 C CA . LYS A 1 40 ? 21.868 14.646 13.834 1.00 0.00 513 LYS A CA 18
ATOM 20968 C C . LYS A 1 40 ? 20.334 14.647 13.781 1.00 0.00 513 LYS A C 18
ATOM 20969 O O . LYS A 1 40 ? 19.680 14.474 14.806 1.00 0.00 513 LYS A O 18
ATOM 20988 N N . TRP A 1 41 ? 19.743 14.855 12.609 1.00 0.00 514 TRP A N 18
ATOM 20989 C CA . TRP A 1 41 ? 18.292 14.839 12.410 1.00 0.00 514 TRP A CA 18
ATOM 20990 C C . TRP A 1 41 ? 17.965 13.994 11.183 1.00 0.00 514 TRP A C 18
ATOM 20991 O O . TRP A 1 41 ? 18.458 14.266 10.085 1.00 0.00 514 TRP A O 18
ATOM 21012 N N . TRP A 1 42 ? 17.153 12.956 11.370 1.00 0.00 515 TRP A N 18
ATOM 21013 C CA . TRP A 1 42 ? 16.798 12.026 10.294 1.00 0.00 515 TRP A CA 18
ATOM 21014 C C . TRP A 1 42 ? 15.509 12.474 9.598 1.00 0.00 515 TRP A C 18
ATOM 21015 O O . TRP A 1 42 ? 14.570 12.951 10.244 1.00 0.00 515 TRP A O 18
ATOM 21036 N N . LYS A 1 43 ? 15.462 12.316 8.270 1.00 0.00 516 LYS A N 18
ATOM 21037 C CA . LYS A 1 43 ? 14.251 12.503 7.479 1.00 0.00 516 LYS A CA 18
ATOM 21038 C C . LYS A 1 43 ? 13.399 11.274 7.706 1.00 0.00 516 LYS A C 18
ATOM 21039 O O . LYS A 1 43 ? 13.809 10.181 7.338 1.00 0.00 516 LYS A O 18
ATOM 21058 N N . VAL A 1 44 ? 12.258 11.441 8.354 1.00 0.00 517 VAL A N 18
ATOM 21059 C CA . VAL A 1 44 ? 11.275 10.375 8.586 1.00 0.00 517 VAL A CA 18
ATOM 21060 C C . VAL A 1 44 ? 9.902 10.770 8.035 1.00 0.00 517 VAL A C 18
ATOM 21061 O O . VAL A 1 44 ? 9.705 11.894 7.564 1.00 0.00 517 VAL A O 18
ATOM 21074 N N . ARG A 1 45 ? 8.939 9.849 8.122 1.00 0.00 518 ARG A N 18
ATOM 21075 C CA . ARG A 1 45 ? 7.541 10.072 7.744 1.00 0.00 518 ARG A CA 18
ATOM 21076 C C . ARG A 1 45 ? 6.592 9.562 8.825 1.00 0.00 518 ARG A C 18
ATOM 21077 O O . ARG A 1 45 ? 6.730 8.430 9.289 1.00 0.00 518 ARG A O 18
ATOM 21098 N N . ASP A 1 46 ? 5.629 10.398 9.218 1.00 0.00 519 ASP A N 18
ATOM 21099 C CA . ASP A 1 46 ? 4.566 10.015 10.149 1.00 0.00 519 ASP A CA 18
ATOM 21100 C C . ASP A 1 46 ? 3.525 9.101 9.476 1.00 0.00 519 ASP A C 18
ATOM 21101 O O . ASP A 1 46 ? 3.321 9.185 8.259 1.00 0.00 519 ASP A O 18
ATOM 21110 N N . PRO A 1 47 ? 2.783 8.294 10.258 1.00 0.00 520 PRO A N 18
ATOM 21111 C CA . PRO A 1 47 ? 1.782 7.366 9.740 1.00 0.00 520 PRO A CA 18
ATOM 21112 C C . PRO A 1 47 ? 0.573 8.067 9.079 1.00 0.00 520 PRO A C 18
ATOM 21113 O O . PRO A 1 47 ? -0.223 7.423 8.394 1.00 0.00 520 PRO A O 18
ATOM 21124 N N . ALA A 1 48 ? 0.435 9.387 9.262 1.00 0.00 521 ALA A N 18
ATOM 21125 C CA . ALA A 1 48 ? -0.595 10.240 8.670 1.00 0.00 521 ALA A CA 18
ATOM 21126 C C . ALA A 1 48 ? -0.244 10.715 7.244 1.00 0.00 521 ALA A C 18
ATOM 21127 O O . ALA A 1 48 ? -1.121 11.218 6.537 1.00 0.00 521 ALA A O 18
ATOM 21134 N N . GLY A 1 49 ? 1.022 10.577 6.821 1.00 0.00 522 GLY A N 18
ATOM 21135 C CA . GLY A 1 49 ? 1.477 10.909 5.468 1.00 0.00 522 GLY A CA 18
ATOM 21136 C C . GLY A 1 49 ? 2.351 12.158 5.345 1.00 0.00 522 GLY A C 18
ATOM 21137 O O . GLY A 1 49 ? 2.289 12.839 4.319 1.00 0.00 522 GLY A O 18
ATOM 21141 N N . GLN A 1 50 ? 3.121 12.497 6.383 1.00 0.00 523 GLN A N 18
ATOM 21142 C CA . GLN A 1 50 ? 3.846 13.772 6.479 1.00 0.00 523 GLN A CA 18
ATOM 21143 C C . GLN A 1 50 ? 5.346 13.539 6.637 1.00 0.00 523 GLN A C 18
ATOM 21144 O O . GLN A 1 50 ? 5.754 12.759 7.493 1.00 0.00 523 GLN A O 18
ATOM 21158 N N . GLU A 1 51 ? 6.162 14.239 5.848 1.00 0.00 524 GLU A N 18
ATOM 21159 C CA . GLU A 1 51 ? 7.629 14.129 5.840 1.00 0.00 524 GLU A CA 18
ATOM 21160 C C . GLU A 1 51 ? 8.292 15.448 6.267 1.00 0.00 524 GLU A C 18
ATOM 21161 O O . GLU A 1 51 ? 7.786 16.550 6.028 1.00 0.00 524 GLU A O 18
ATOM 21173 N N . GLY A 1 52 ? 9.461 15.308 6.896 1.00 0.00 525 GLY A N 18
ATOM 21174 C CA . GLY A 1 52 ? 10.236 16.389 7.510 1.00 0.00 525 GLY A CA 18
ATOM 21175 C C . GLY A 1 52 ? 11.362 15.807 8.367 1.00 0.00 525 GLY A C 18
ATOM 21176 O O . GLY A 1 52 ? 11.697 14.634 8.232 1.00 0.00 525 GLY A O 18
ATOM 21180 N N . TYR A 1 53 ? 11.932 16.595 9.275 1.00 0.00 526 TYR A N 18
ATOM 21181 C CA . TYR A 1 53 ? 13.055 16.191 10.120 1.00 0.00 526 TYR A CA 18
ATOM 21182 C C . TYR A 1 53 ? 12.661 16.074 11.588 1.00 0.00 526 TYR A C 18
ATOM 21183 O O . TYR A 1 53 ? 11.862 16.858 12.105 1.00 0.00 526 TYR A O 18
ATOM 21201 N N . VAL A 1 54 ? 13.267 15.092 12.261 1.00 0.00 527 VAL A N 18
ATOM 21202 C CA . VAL A 1 54 ? 13.136 14.865 13.706 1.00 0.00 527 VAL A CA 18
ATOM 21203 C C . VAL A 1 54 ? 14.505 14.522 14.316 1.00 0.00 527 VAL A C 18
ATOM 21204 O O . VAL A 1 54 ? 15.360 13.954 13.628 1.00 0.00 527 VAL A O 18
ATOM 21217 N N . PRO A 1 55 ? 14.745 14.863 15.592 1.00 0.00 528 PRO A N 18
ATOM 21218 C CA . PRO A 1 55 ? 16.051 14.733 16.238 1.00 0.00 528 PRO A CA 18
ATOM 21219 C C . PRO A 1 55 ? 16.425 13.267 16.490 1.00 0.00 528 PRO A C 18
ATOM 21220 O O . PRO A 1 55 ? 15.652 12.517 17.082 1.00 0.00 528 PRO A O 18
ATOM 21231 N N . TYR A 1 56 ? 17.638 12.848 16.117 1.00 0.00 529 TYR A N 18
ATOM 21232 C CA . TYR A 1 56 ? 18.092 11.463 16.330 1.00 0.00 529 TYR A CA 18
ATOM 21233 C C . TYR A 1 56 ? 18.138 11.045 17.813 1.00 0.00 529 TYR A C 18
ATOM 21234 O O . TYR A 1 56 ? 18.078 9.854 18.111 1.00 0.00 529 TYR A O 18
ATOM 21252 N N . ASN A 1 57 ? 18.195 12.003 18.754 1.00 0.00 530 ASN A N 18
ATOM 21253 C CA . ASN A 1 57 ? 18.195 11.706 20.189 1.00 0.00 530 ASN A CA 18
ATOM 21254 C C . ASN A 1 57 ? 16.916 10.973 20.636 1.00 0.00 530 ASN A C 18
ATOM 21255 O O . ASN A 1 57 ? 16.991 10.084 21.485 1.00 0.00 530 ASN A O 18
ATOM 21266 N N . ILE A 1 58 ? 15.753 11.327 20.067 1.00 0.00 531 ILE A N 18
ATOM 21267 C CA . ILE A 1 58 ? 14.473 10.685 20.408 1.00 0.00 531 ILE A CA 18
ATOM 21268 C C . ILE A 1 58 ? 14.229 9.415 19.581 1.00 0.00 531 ILE A C 18
ATOM 21269 O O . ILE A 1 58 ? 13.227 8.751 19.815 1.00 0.00 531 ILE A O 18
ATOM 21285 N N . LEU A 1 59 ? 15.095 9.064 18.622 1.00 0.00 532 LEU A N 18
ATOM 21286 C CA . LEU A 1 59 ? 14.922 7.885 17.771 1.00 0.00 532 LEU A CA 18
ATOM 21287 C C . LEU A 1 59 ? 15.761 6.701 18.285 1.00 0.00 532 LEU A C 18
ATOM 21288 O O . LEU A 1 59 ? 16.980 6.811 18.431 1.00 0.00 532 LEU A O 18
ATOM 21304 N N . THR A 1 60 ? 15.119 5.548 18.502 1.00 0.00 533 THR A N 18
ATOM 21305 C CA . THR A 1 60 ? 15.779 4.279 18.865 1.00 0.00 533 THR A CA 18
ATOM 21306 C C . THR A 1 60 ? 15.522 3.201 17.797 1.00 0.00 533 THR A C 18
ATOM 21307 O O . THR A 1 60 ? 14.406 3.135 17.273 1.00 0.00 533 THR A O 18
ATOM 21318 N N . PRO A 1 61 ? 16.512 2.348 17.459 1.00 0.00 534 PRO A N 18
ATOM 21319 C CA . PRO A 1 61 ? 16.364 1.269 16.479 1.00 0.00 534 PRO A CA 18
ATOM 21320 C C . PRO A 1 61 ? 15.358 0.214 16.969 1.00 0.00 534 PRO A C 18
ATOM 21321 O O . PRO A 1 61 ? 15.645 -0.564 17.883 1.00 0.00 534 PRO A O 18
ATOM 21332 N N . TYR A 1 62 ? 14.155 0.209 16.390 1.00 0.00 535 TYR A N 18
ATOM 21333 C CA . TYR A 1 62 ? 13.062 -0.665 16.824 1.00 0.00 535 TYR A CA 18
ATOM 21334 C C . TYR A 1 62 ? 13.121 -2.035 16.111 1.00 0.00 535 TYR A C 18
ATOM 21335 O O . TYR A 1 62 ? 13.345 -2.067 14.894 1.00 0.00 535 TYR A O 18
ATOM 21353 N N . PRO A 1 63 ? 12.928 -3.171 16.815 1.00 0.00 536 PRO A N 18
ATOM 21354 C CA . PRO A 1 63 ? 13.073 -4.503 16.219 1.00 0.00 536 PRO A CA 18
ATOM 21355 C C . PRO A 1 63 ? 11.927 -4.881 15.260 1.00 0.00 536 PRO A C 18
ATOM 21356 O O . PRO A 1 63 ? 12.148 -5.645 14.316 1.00 0.00 536 PRO A O 18
ATOM 21367 N N . GLY A 1 64 ? 10.715 -4.344 15.479 1.00 0.00 537 GLY A N 18
ATOM 21368 C CA . GLY A 1 64 ? 9.507 -4.568 14.662 1.00 0.00 537 GLY A CA 18
ATOM 21369 C C . GLY A 1 64 ? 8.259 -4.958 15.459 1.00 0.00 537 GLY A C 18
ATOM 21370 O O . GLY A 1 64 ? 8.368 -5.283 16.665 1.00 0.00 537 GLY A O 18
ATOM 21374 N N . PRO B 2 1 ? 18.431 15.713 26.342 1.00 0.00 538 PRO B N 18
ATOM 21375 C CA . PRO B 2 1 ? 18.644 16.690 25.234 1.00 0.00 538 PRO B CA 18
ATOM 21376 C C . PRO B 2 1 ? 17.817 16.326 23.978 1.00 0.00 538 PRO B C 18
ATOM 21377 O O . PRO B 2 1 ? 18.358 15.790 23.009 1.00 0.00 538 PRO B O 18
ATOM 21388 N N . PRO B 2 2 ? 16.496 16.608 23.967 1.00 0.00 539 PRO B N 18
ATOM 21389 C CA . PRO B 2 2 ? 15.598 16.210 22.877 1.00 0.00 539 PRO B CA 18
ATOM 21390 C C . PRO B 2 2 ? 15.844 16.953 21.552 1.00 0.00 539 PRO B C 18
ATOM 21391 O O . PRO B 2 2 ? 15.335 16.519 20.527 1.00 0.00 539 PRO B O 18
ATOM 21402 N N . VAL B 2 3 ? 16.643 18.028 21.542 1.00 0.00 540 VAL B N 18
ATOM 21403 C CA . VAL B 2 3 ? 17.009 18.835 20.359 1.00 0.00 540 VAL B CA 18
ATOM 21404 C C . VAL B 2 3 ? 18.551 18.961 20.325 1.00 0.00 540 VAL B C 18
ATOM 21405 O O . VAL B 2 3 ? 19.106 19.930 20.857 1.00 0.00 540 VAL B O 18
ATOM 21418 N N . PRO B 2 4 ? 19.268 17.956 19.776 1.00 0.00 541 PRO B N 18
ATOM 21419 C CA . PRO B 2 4 ? 20.715 17.991 19.534 1.00 0.00 541 PRO B CA 18
ATOM 21420 C C . PRO B 2 4 ? 21.117 19.051 18.486 1.00 0.00 541 PRO B C 18
ATOM 21421 O O . PRO B 2 4 ? 20.268 19.730 17.903 1.00 0.00 541 PRO B O 18
ATOM 21432 N N . ASN B 2 5 ? 22.429 19.164 18.231 1.00 0.00 542 ASN B N 18
ATOM 21433 C CA . ASN B 2 5 ? 23.047 20.009 17.197 1.00 0.00 542 ASN B CA 18
ATOM 21434 C C . ASN B 2 5 ? 22.236 20.021 15.871 1.00 0.00 542 ASN B C 18
ATOM 21435 O O . ASN B 2 5 ? 21.880 18.944 15.380 1.00 0.00 542 ASN B O 18
ATOM 21446 N N . PRO B 2 6 ? 21.923 21.195 15.286 1.00 0.00 543 PRO B N 18
ATOM 21447 C CA . PRO B 2 6 ? 21.092 21.279 14.085 1.00 0.00 543 PRO B CA 18
ATOM 21448 C C . PRO B 2 6 ? 21.778 20.650 12.861 1.00 0.00 543 PRO B C 18
ATOM 21449 O O . PRO B 2 6 ? 22.985 20.797 12.647 1.00 0.00 543 PRO B O 18
ATOM 21460 N N . ASP B 2 7 ? 20.988 19.966 12.033 1.00 0.00 544 ASP B N 18
ATOM 21461 C CA . ASP B 2 7 ? 21.409 19.423 10.734 1.00 0.00 544 ASP B CA 18
ATOM 21462 C C . ASP B 2 7 ? 21.734 20.517 9.684 1.00 0.00 544 ASP B C 18
ATOM 21463 O O . ASP B 2 7 ? 21.617 21.719 9.945 1.00 0.00 544 ASP B O 18
ATOM 21472 N N . TYR B 2 8 ? 22.119 20.093 8.473 1.00 0.00 545 TYR B N 18
ATOM 21473 C CA . TYR B 2 8 ? 22.630 20.960 7.403 1.00 0.00 545 TYR B CA 18
ATOM 21474 C C . TYR B 2 8 ? 21.826 20.850 6.084 1.00 0.00 545 TYR B C 18
ATOM 21475 O O . TYR B 2 8 ? 22.340 21.152 5.007 1.00 0.00 545 TYR B O 18
ATOM 21493 N N . GLU B 2 9 ? 20.557 20.425 6.147 1.00 0.00 546 GLU B N 18
ATOM 21494 C CA . GLU B 2 9 ? 19.669 20.265 4.983 1.00 0.00 546 GLU B CA 18
ATOM 21495 C C . GLU B 2 9 ? 18.220 20.755 5.269 1.00 0.00 546 GLU B C 18
ATOM 21496 O O . GLU B 2 9 ? 17.275 19.960 5.223 1.00 0.00 546 GLU B O 18
ATOM 21508 N N . PRO B 2 10 ? 18.008 22.053 5.586 1.00 0.00 547 PRO B N 18
ATOM 21509 C CA . PRO B 2 10 ? 16.683 22.617 5.883 1.00 0.00 547 PRO B CA 18
ATOM 21510 C C . PRO B 2 10 ? 15.744 22.652 4.658 1.00 0.00 547 PRO B C 18
ATOM 21511 O O . PRO B 2 10 ? 16.176 22.525 3.509 1.00 0.00 547 PRO B O 18
ATOM 21522 N N . ILE B 2 11 ? 14.445 22.869 4.912 1.00 0.00 548 ILE B N 18
ATOM 21523 C CA . ILE B 2 11 ? 13.357 22.870 3.903 1.00 0.00 548 ILE B CA 18
ATOM 21524 C C . ILE B 2 11 ? 12.789 24.285 3.632 1.00 0.00 548 ILE B C 18
ATOM 21525 O O . ILE B 2 11 ? 12.055 24.521 2.669 1.00 0.00 548 ILE B O 18
ATOM 21541 N N . ARG B 2 12 ? 13.181 25.258 4.453 1.00 0.00 549 ARG B N 18
ATOM 21542 C CA . ARG B 2 12 ? 12.765 26.674 4.433 1.00 0.00 549 ARG B CA 18
ATOM 21543 C C . ARG B 2 12 ? 13.833 27.606 5.023 1.00 0.00 549 ARG B C 18
ATOM 21544 O O . ARG B 2 12 ? 14.191 27.458 6.215 1.00 0.00 549 ARG B O 18
ATOM 21565 N N . GLY A 1 1 ? 7.170 -9.262 -0.716 1.00 0.00 474 GLY A N 19
ATOM 21566 C CA . GLY A 1 1 ? 7.386 -9.299 -2.181 1.00 0.00 474 GLY A CA 19
ATOM 21567 C C . GLY A 1 1 ? 8.555 -8.418 -2.597 1.00 0.00 474 GLY A C 19
ATOM 21568 O O . GLY A 1 1 ? 9.638 -8.511 -2.016 1.00 0.00 474 GLY A O 19
ATOM 21572 N N . SER A 1 2 ? 8.350 -7.547 -3.592 1.00 0.00 475 SER A N 19
ATOM 21573 C CA . SER A 1 2 ? 9.377 -6.660 -4.174 1.00 0.00 475 SER A CA 19
ATOM 21574 C C . SER A 1 2 ? 9.055 -5.192 -3.856 1.00 0.00 475 SER A C 19
ATOM 21575 O O . SER A 1 2 ? 8.561 -4.429 -4.693 1.00 0.00 475 SER A O 19
ATOM 21583 N N . MET A 1 3 ? 9.273 -4.822 -2.590 1.00 0.00 476 MET A N 19
ATOM 21584 C CA . MET A 1 3 ? 8.917 -3.525 -1.994 1.00 0.00 476 MET A CA 19
ATOM 21585 C C . MET A 1 3 ? 10.086 -2.990 -1.150 1.00 0.00 476 MET A C 19
ATOM 21586 O O . MET A 1 3 ? 10.129 -3.163 0.073 1.00 0.00 476 MET A O 19
ATOM 21600 N N . GLY A 1 4 ? 11.070 -2.378 -1.816 1.00 0.00 477 GLY A N 19
ATOM 21601 C CA . GLY A 1 4 ? 12.210 -1.721 -1.165 1.00 0.00 477 GLY A CA 19
ATOM 21602 C C . GLY A 1 4 ? 11.807 -0.535 -0.274 1.00 0.00 477 GLY A C 19
ATOM 21603 O O . GLY A 1 4 ? 10.717 0.033 -0.413 1.00 0.00 477 GLY A O 19
ATOM 21607 N N . THR A 1 5 ? 12.709 -0.136 0.626 1.00 0.00 478 THR A N 19
ATOM 21608 C CA . THR A 1 5 ? 12.506 0.938 1.620 1.00 0.00 478 THR A CA 19
ATOM 21609 C C . THR A 1 5 ? 13.718 1.872 1.675 1.00 0.00 478 THR A C 19
ATOM 21610 O O . THR A 1 5 ? 14.866 1.422 1.642 1.00 0.00 478 THR A O 19
ATOM 21621 N N . ALA A 1 6 ? 13.467 3.183 1.777 1.00 0.00 479 ALA A N 19
ATOM 21622 C CA . ALA A 1 6 ? 14.509 4.218 1.843 1.00 0.00 479 ALA A CA 19
ATOM 21623 C C . ALA A 1 6 ? 15.376 4.141 3.121 1.00 0.00 479 ALA A C 19
ATOM 21624 O O . ALA A 1 6 ? 16.532 4.577 3.121 1.00 0.00 479 ALA A O 19
ATOM 21631 N N . GLY A 1 7 ? 14.830 3.559 4.192 1.00 0.00 480 GLY A N 19
ATOM 21632 C CA . GLY A 1 7 ? 15.495 3.335 5.476 1.00 0.00 480 GLY A CA 19
ATOM 21633 C C . GLY A 1 7 ? 14.860 2.161 6.228 1.00 0.00 480 GLY A C 19
ATOM 21634 O O . GLY A 1 7 ? 14.936 1.020 5.761 1.00 0.00 480 GLY A O 19
ATOM 21638 N N . LYS A 1 8 ? 14.241 2.431 7.385 1.00 0.00 481 LYS A N 19
ATOM 21639 C CA . LYS A 1 8 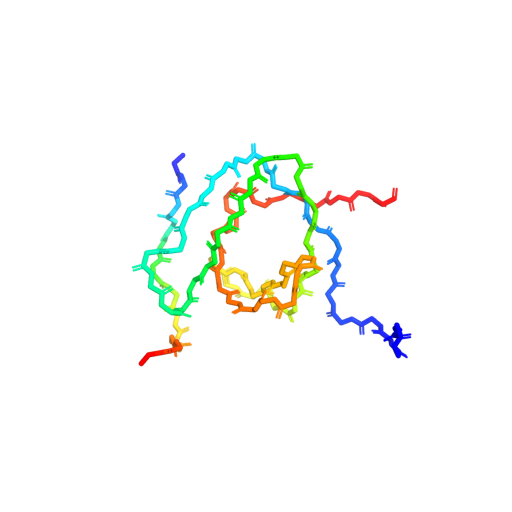? 13.632 1.428 8.282 1.00 0.00 481 LYS A CA 19
ATOM 21640 C C . LYS A 1 8 ? 12.723 2.071 9.329 1.00 0.00 481 LYS A C 19
ATOM 21641 O O . LYS A 1 8 ? 12.609 3.295 9.420 1.00 0.00 481 LYS A O 19
ATOM 21660 N N . TRP A 1 9 ? 12.094 1.218 10.133 1.00 0.00 482 TRP A N 19
ATOM 21661 C CA . TRP A 1 9 ? 11.234 1.594 11.250 1.00 0.00 482 TRP A CA 19
ATOM 21662 C C . TRP A 1 9 ? 12.064 1.891 12.505 1.00 0.00 482 TRP A C 19
ATOM 21663 O O . TRP A 1 9 ? 12.986 1.140 12.843 1.00 0.00 482 TRP A O 19
ATOM 21684 N N . VAL A 1 10 ? 11.689 2.941 13.233 1.00 0.00 483 VAL A N 19
ATOM 21685 C CA . VAL A 1 10 ? 12.227 3.282 14.561 1.00 0.00 483 VAL A CA 19
ATOM 21686 C C . VAL A 1 10 ? 11.098 3.692 15.497 1.00 0.00 483 VAL A C 19
ATOM 21687 O O . VAL A 1 10 ? 10.117 4.308 15.077 1.00 0.00 483 VAL A O 19
ATOM 21700 N N . LEU A 1 11 ? 11.253 3.340 16.768 1.00 0.00 484 LEU A N 19
ATOM 21701 C CA . LEU A 1 11 ? 10.373 3.714 17.866 1.00 0.00 484 LEU A CA 19
ATOM 21702 C C . LEU A 1 11 ? 10.791 5.089 18.413 1.00 0.00 484 LEU A C 19
ATOM 21703 O O . LEU A 1 11 ? 11.969 5.453 18.426 1.00 0.00 484 LEU A O 19
ATOM 21719 N N . CYS A 1 12 ? 9.812 5.852 18.887 1.00 0.00 485 CYS A N 19
ATOM 21720 C CA . CYS A 1 12 ? 10.012 7.123 19.572 1.00 0.00 485 CYS A CA 19
ATOM 21721 C C . CYS A 1 12 ? 10.156 6.907 21.090 1.00 0.00 485 CYS A C 19
ATOM 21722 O O . CYS A 1 12 ? 9.211 6.473 21.753 1.00 0.00 485 CYS A O 19
ATOM 21730 N N . ASN A 1 13 ? 11.326 7.224 21.653 1.00 0.00 486 ASN A N 19
ATOM 21731 C CA . ASN A 1 13 ? 11.576 7.229 23.101 1.00 0.00 486 ASN A CA 19
ATOM 21732 C C . ASN A 1 13 ? 10.894 8.409 23.830 1.00 0.00 486 ASN A C 19
ATOM 21733 O O . ASN A 1 13 ? 10.512 8.273 24.994 1.00 0.00 486 ASN A O 19
ATOM 21744 N N . TYR A 1 14 ? 10.728 9.550 23.146 1.00 0.00 487 TYR A N 19
ATOM 21745 C CA . TYR A 1 14 ? 10.165 10.803 23.681 1.00 0.00 487 TYR A CA 19
ATOM 21746 C C . TYR A 1 14 ? 9.251 11.484 22.644 1.00 0.00 487 TYR A C 19
ATOM 21747 O O . TYR A 1 14 ? 9.284 11.154 21.455 1.00 0.00 487 TYR A O 19
ATOM 21765 N N . ASP A 1 15 ? 8.422 12.428 23.091 1.00 0.00 488 ASP A N 19
ATOM 21766 C CA . ASP A 1 15 ? 7.544 13.243 22.238 1.00 0.00 488 ASP A CA 19
ATOM 21767 C C . ASP A 1 15 ? 8.212 14.551 21.757 1.00 0.00 488 ASP A C 19
ATOM 21768 O O . ASP A 1 15 ? 9.199 15.016 22.336 1.00 0.00 488 ASP A O 19
ATOM 21777 N N . PHE A 1 16 ? 7.659 15.159 20.700 1.00 0.00 489 PHE A N 19
ATOM 21778 C CA . PHE A 1 16 ? 8.145 16.406 20.088 1.00 0.00 489 PHE A CA 19
ATOM 21779 C C . PHE A 1 16 ? 7.042 17.107 19.261 1.00 0.00 489 PHE A C 19
ATOM 21780 O O . PHE A 1 16 ? 6.090 16.468 18.810 1.00 0.00 489 PHE A O 19
ATOM 21797 N N . GLN A 1 17 ? 7.183 18.415 19.013 1.00 0.00 490 GLN A N 19
ATOM 21798 C CA . GLN A 1 17 ? 6.238 19.223 18.224 1.00 0.00 490 GLN A CA 19
ATOM 21799 C C . GLN A 1 17 ? 6.946 19.950 17.077 1.00 0.00 490 GLN A C 19
ATOM 21800 O O . GLN A 1 17 ? 8.058 20.452 17.237 1.00 0.00 490 GLN A O 19
ATOM 21814 N N . ALA A 1 18 ? 6.271 20.063 15.929 1.00 0.00 491 ALA A N 19
ATOM 21815 C CA . ALA A 1 18 ? 6.783 20.823 14.795 1.00 0.00 491 ALA A CA 19
ATOM 21816 C C . ALA A 1 18 ? 6.561 22.323 15.029 1.00 0.00 491 ALA A C 19
ATOM 21817 O O . ALA A 1 18 ? 5.418 22.781 15.141 1.00 0.00 491 ALA A O 19
ATOM 21824 N N . ARG A 1 19 ? 7.653 23.090 15.081 1.00 0.00 492 ARG A N 19
ATOM 21825 C CA . ARG A 1 19 ? 7.615 24.560 15.199 1.00 0.00 492 ARG A CA 19
ATOM 21826 C C . ARG A 1 19 ? 7.815 25.252 13.841 1.00 0.00 492 ARG A C 19
ATOM 21827 O O . ARG A 1 19 ? 7.626 26.466 13.738 1.00 0.00 492 ARG A O 19
ATOM 21848 N N . ASN A 1 20 ? 8.134 24.474 12.798 1.00 0.00 493 ASN A N 19
ATOM 21849 C CA . ASN A 1 20 ? 8.341 24.917 11.407 1.00 0.00 493 ASN A CA 19
ATOM 21850 C C . ASN A 1 20 ? 7.953 23.808 10.403 1.00 0.00 493 ASN A C 19
ATOM 21851 O O . ASN A 1 20 ? 7.826 22.640 10.774 1.00 0.00 493 ASN A O 19
ATOM 21862 N N . SER A 1 21 ? 7.829 24.151 9.114 1.00 0.00 494 SER A N 19
ATOM 21863 C CA . SER A 1 21 ? 7.539 23.184 8.031 1.00 0.00 494 SER A CA 19
ATOM 21864 C C . SER A 1 21 ? 8.688 22.201 7.745 1.00 0.00 494 SER A C 19
ATOM 21865 O O . SER A 1 21 ? 8.463 21.141 7.161 1.00 0.00 494 SER A O 19
ATOM 21873 N N . SER A 1 22 ? 9.921 22.548 8.138 1.00 0.00 495 SER A N 19
ATOM 21874 C CA . SER A 1 22 ? 11.114 21.693 8.003 1.00 0.00 495 SER A CA 19
ATOM 21875 C C . SER A 1 22 ? 11.182 20.534 9.002 1.00 0.00 495 SER A C 19
ATOM 21876 O O . SER A 1 22 ? 11.983 19.617 8.835 1.00 0.00 495 SER A O 19
ATOM 21884 N N . GLU A 1 23 ? 10.321 20.543 10.013 1.00 0.00 496 GLU A N 19
ATOM 21885 C CA . GLU A 1 23 ? 10.239 19.571 11.098 1.00 0.00 496 GLU A CA 19
ATOM 21886 C C . GLU A 1 23 ? 8.812 19.007 11.232 1.00 0.00 496 GLU A C 19
ATOM 21887 O O . GLU A 1 23 ? 7.911 19.339 10.455 1.00 0.00 496 GLU A O 19
ATOM 21899 N N . LEU A 1 24 ? 8.625 18.106 12.194 1.00 0.00 497 LEU A N 19
ATOM 21900 C CA . LEU A 1 24 ? 7.401 17.322 12.390 1.00 0.00 497 LEU A CA 19
ATOM 21901 C C . LEU A 1 24 ? 7.091 17.067 13.871 1.00 0.00 497 LEU A C 19
ATOM 21902 O O . LEU A 1 24 ? 7.966 17.140 14.732 1.00 0.00 497 LEU A O 19
ATOM 21918 N N . SER A 1 25 ? 5.826 16.740 14.144 1.00 0.00 498 SER A N 19
ATOM 21919 C CA . SER A 1 25 ? 5.307 16.412 15.473 1.00 0.00 498 SER A CA 19
ATOM 21920 C C . SER A 1 25 ? 5.123 14.901 15.622 1.00 0.00 498 SER A C 19
ATOM 21921 O O . SER A 1 25 ? 4.507 14.240 14.780 1.00 0.00 498 SER A O 19
ATOM 21929 N N . VAL A 1 26 ? 5.686 14.346 16.698 1.00 0.00 499 VAL A N 19
ATOM 21930 C CA . VAL A 1 26 ? 5.662 12.905 17.003 1.00 0.00 499 VAL A CA 19
ATOM 21931 C C . VAL A 1 26 ? 5.491 12.673 18.502 1.00 0.00 499 VAL A C 19
ATOM 21932 O O . VAL A 1 26 ? 5.681 13.581 19.314 1.00 0.00 499 VAL A O 19
ATOM 21945 N N . LYS A 1 27 ? 5.161 11.442 18.888 1.00 0.00 500 LYS A N 19
ATOM 21946 C CA . LYS A 1 27 ? 4.900 11.073 20.288 1.00 0.00 500 LYS A CA 19
ATOM 21947 C C . LYS A 1 27 ? 5.698 9.830 20.656 1.00 0.00 500 LYS A C 19
ATOM 21948 O O . LYS A 1 27 ? 5.961 8.980 19.809 1.00 0.00 500 LYS A O 19
ATOM 21967 N N . GLN A 1 28 ? 6.082 9.716 21.924 1.00 0.00 501 GLN A N 19
ATOM 21968 C CA . GLN A 1 28 ? 6.677 8.486 22.445 1.00 0.00 501 GLN A CA 19
ATOM 21969 C C . GLN A 1 28 ? 5.755 7.274 22.250 1.00 0.00 501 GLN A C 19
ATOM 21970 O O . GLN A 1 28 ? 4.527 7.399 22.218 1.00 0.00 501 GLN A O 19
ATOM 21984 N N . ARG A 1 29 ? 6.379 6.095 22.140 1.00 0.00 502 ARG A N 19
ATOM 21985 C CA . ARG A 1 29 ? 5.741 4.792 21.881 1.00 0.00 502 ARG A CA 19
ATOM 21986 C C . ARG A 1 29 ? 5.093 4.663 20.484 1.00 0.00 502 ARG A C 19
ATOM 21987 O O . ARG A 1 29 ? 4.303 3.744 20.257 1.00 0.00 502 ARG A O 19
ATOM 22008 N N . ASP A 1 30 ? 5.447 5.546 19.544 1.00 0.00 503 ASP A N 19
ATOM 22009 C CA . ASP A 1 30 ? 5.025 5.483 18.131 1.00 0.00 503 ASP A CA 19
ATOM 22010 C C . ASP A 1 30 ? 6.167 4.960 17.246 1.00 0.00 503 ASP A C 19
ATOM 22011 O O . ASP A 1 30 ? 7.337 5.084 17.612 1.00 0.00 503 ASP A O 19
ATOM 22020 N N . VAL A 1 31 ? 5.843 4.440 16.055 1.00 0.00 504 VAL A N 19
ATOM 22021 C CA . VAL A 1 31 ? 6.823 3.935 15.075 1.00 0.00 504 VAL A CA 19
ATOM 22022 C C . VAL A 1 31 ? 6.744 4.747 13.777 1.00 0.00 504 VAL A C 19
ATOM 22023 O O . VAL A 1 31 ? 5.648 5.003 13.268 1.00 0.00 504 VAL A O 19
ATOM 22036 N N . LEU A 1 32 ? 7.903 5.143 13.236 1.00 0.00 505 LEU A N 19
ATOM 22037 C CA . LEU A 1 32 ? 8.038 6.021 12.061 1.00 0.00 505 LEU A CA 19
ATOM 22038 C C . LEU A 1 32 ? 9.012 5.426 11.035 1.00 0.00 505 LEU A C 19
ATOM 22039 O O . LEU A 1 32 ? 9.996 4.777 11.398 1.00 0.00 505 LEU A O 19
ATOM 22055 N N . GLU A 1 33 ? 8.756 5.679 9.751 1.00 0.00 506 GLU A N 19
ATOM 22056 C CA . GLU A 1 33 ? 9.652 5.319 8.646 1.00 0.00 506 GLU A CA 19
ATOM 22057 C C . GLU A 1 33 ? 10.725 6.402 8.457 1.00 0.00 506 GLU A C 19
ATOM 22058 O O . GLU A 1 33 ? 10.415 7.517 8.034 1.00 0.00 506 GLU A O 19
ATOM 22070 N N . VAL A 1 34 ? 11.984 6.078 8.761 1.00 0.00 507 VAL A N 19
ATOM 22071 C CA . VAL A 1 34 ? 13.149 6.915 8.429 1.00 0.00 507 VAL A CA 19
ATOM 22072 C C . VAL A 1 34 ? 13.499 6.742 6.945 1.00 0.00 507 VAL A C 19
ATOM 22073 O O . VAL A 1 34 ? 13.349 5.661 6.372 1.00 0.00 507 VAL A O 19
ATOM 22086 N N . LEU A 1 35 ? 14.008 7.815 6.346 1.00 0.00 508 LEU A N 19
ATOM 22087 C CA . LEU A 1 35 ? 14.367 7.973 4.942 1.00 0.00 508 LEU A CA 19
ATOM 22088 C C . LEU A 1 35 ? 15.838 8.416 4.766 1.00 0.00 508 LEU A C 19
ATOM 22089 O O . LEU A 1 35 ? 16.413 8.197 3.698 1.00 0.00 508 LEU A O 19
ATOM 22105 N N . ASP A 1 36 ? 16.454 9.020 5.795 1.00 0.00 509 ASP A N 19
ATOM 22106 C CA . ASP A 1 36 ? 17.877 9.407 5.800 1.00 0.00 509 ASP A CA 19
ATOM 22107 C C . ASP A 1 36 ? 18.448 9.400 7.228 1.00 0.00 509 ASP A C 19
ATOM 22108 O O . ASP A 1 36 ? 17.822 9.943 8.139 1.00 0.00 509 ASP A O 19
ATOM 22117 N N . ASP A 1 37 ? 19.630 8.803 7.417 1.00 0.00 510 ASP A N 19
ATOM 22118 C CA . ASP A 1 37 ? 20.205 8.467 8.733 1.00 0.00 510 ASP A CA 19
ATOM 22119 C C . ASP A 1 37 ? 21.742 8.631 8.797 1.00 0.00 510 ASP A C 19
ATOM 22120 O O . ASP A 1 37 ? 22.470 7.791 9.336 1.00 0.00 510 ASP A O 19
ATOM 22129 N N . SER A 1 38 ? 22.239 9.755 8.264 1.00 0.00 511 SER A N 19
ATOM 22130 C CA . SER A 1 38 ? 23.677 10.078 8.150 1.00 0.00 511 SER A CA 19
ATOM 22131 C C . SER A 1 38 ? 24.079 11.371 8.887 1.00 0.00 511 SER A C 19
ATOM 22132 O O . SER A 1 38 ? 25.211 11.844 8.739 1.00 0.00 511 SER A O 19
ATOM 22140 N N . ARG A 1 39 ? 23.169 11.945 9.692 1.00 0.00 512 ARG A N 19
ATOM 22141 C CA . ARG A 1 39 ? 23.337 13.194 10.467 1.00 0.00 512 ARG A CA 19
ATOM 22142 C C . ARG A 1 39 ? 22.610 13.152 11.827 1.00 0.00 512 ARG A C 19
ATOM 22143 O O . ARG A 1 39 ? 21.966 12.158 12.167 1.00 0.00 512 ARG A O 19
ATOM 22164 N N . LYS A 1 40 ? 22.713 14.243 12.602 1.00 0.00 513 LYS A N 19
ATOM 22165 C CA . LYS A 1 40 ? 22.061 14.459 13.913 1.00 0.00 513 LYS A CA 19
ATOM 22166 C C . LYS A 1 40 ? 20.525 14.481 13.859 1.00 0.00 513 LYS A C 19
ATOM 22167 O O . LYS A 1 40 ? 19.870 14.124 14.837 1.00 0.00 513 LYS A O 19
ATOM 22186 N N . TRP A 1 41 ? 19.933 14.882 12.735 1.00 0.00 514 TRP A N 19
ATOM 22187 C CA . TRP A 1 41 ? 18.483 14.864 12.522 1.00 0.00 514 TRP A CA 19
ATOM 22188 C C . TRP A 1 41 ? 18.151 13.961 11.336 1.00 0.00 514 TRP A C 19
ATOM 22189 O O . TRP A 1 41 ? 18.702 14.127 10.244 1.00 0.00 514 TRP A O 19
ATOM 22210 N N . TRP A 1 42 ? 17.262 12.986 11.553 1.00 0.00 515 TRP A N 19
ATOM 22211 C CA . TRP A 1 42 ? 16.867 12.031 10.515 1.00 0.00 515 TRP A CA 19
ATOM 22212 C C . TRP A 1 42 ? 15.584 12.493 9.832 1.00 0.00 515 TRP A C 19
ATOM 22213 O O . TRP A 1 42 ? 14.674 13.032 10.472 1.00 0.00 515 TRP A O 19
ATOM 22234 N N . LYS A 1 43 ? 15.514 12.288 8.515 1.00 0.00 516 LYS A N 19
ATOM 22235 C CA . LYS A 1 43 ? 14.320 12.538 7.722 1.00 0.00 516 LYS A CA 19
ATOM 22236 C C . LYS A 1 43 ? 13.412 11.344 7.907 1.00 0.00 516 LYS A C 19
ATOM 22237 O O . LYS A 1 43 ? 13.746 10.261 7.450 1.00 0.00 516 LYS A O 19
ATOM 22256 N N . VAL A 1 44 ? 12.297 11.527 8.594 1.00 0.00 517 VAL A N 19
ATOM 22257 C CA . VAL A 1 44 ? 11.263 10.492 8.766 1.00 0.00 517 VAL A CA 19
ATOM 22258 C C . VAL A 1 44 ? 9.923 10.953 8.179 1.00 0.00 517 VAL A C 19
ATOM 22259 O O . VAL A 1 44 ? 9.800 12.097 7.727 1.00 0.00 517 VAL A O 19
ATOM 22272 N N . ARG A 1 45 ? 8.911 10.079 8.220 1.00 0.00 518 ARG A N 19
ATOM 22273 C CA . ARG A 1 45 ? 7.533 10.376 7.803 1.00 0.00 518 ARG A CA 19
ATOM 22274 C C . ARG A 1 45 ? 6.539 9.966 8.885 1.00 0.00 518 ARG A C 19
ATOM 22275 O O . ARG A 1 45 ? 6.665 8.888 9.470 1.00 0.00 518 ARG A O 19
ATOM 22296 N N . ASP A 1 46 ? 5.572 10.838 9.165 1.00 0.00 519 ASP A N 19
ATOM 22297 C CA . ASP A 1 46 ? 4.512 10.560 10.139 1.00 0.00 519 ASP A CA 19
ATOM 22298 C C . ASP A 1 46 ? 3.514 9.479 9.639 1.00 0.00 519 ASP A C 19
ATOM 22299 O O . ASP A 1 46 ? 3.501 9.141 8.448 1.00 0.00 519 ASP A O 19
ATOM 22308 N N . PRO A 1 47 ? 2.664 8.908 10.516 1.00 0.00 520 PRO A N 19
ATOM 22309 C CA . PRO A 1 47 ? 1.691 7.869 10.155 1.00 0.00 520 PRO A CA 19
ATOM 22310 C C . PRO A 1 47 ? 0.450 8.402 9.394 1.00 0.00 520 PRO A C 19
ATOM 22311 O O . PRO A 1 47 ? -0.642 7.834 9.501 1.00 0.00 520 PRO A O 19
ATOM 22322 N N . ALA A 1 48 ? 0.598 9.482 8.614 1.00 0.00 521 ALA A N 19
ATOM 22323 C CA . ALA A 1 48 ? -0.452 10.071 7.778 1.00 0.00 521 ALA A CA 19
ATOM 22324 C C . ALA A 1 48 ? 0.038 10.472 6.370 1.00 0.00 521 ALA A C 19
ATOM 22325 O O . ALA A 1 48 ? -0.678 10.237 5.391 1.00 0.00 521 ALA A O 19
ATOM 22332 N N . GLY A 1 49 ? 1.247 11.037 6.244 1.00 0.00 522 GLY A N 19
ATOM 22333 C CA . GLY A 1 49 ? 1.848 11.385 4.946 1.00 0.00 522 GLY A CA 19
ATOM 22334 C C . GLY A 1 49 ? 2.834 12.554 4.916 1.00 0.00 522 GLY A C 19
ATOM 22335 O O . GLY A 1 49 ? 3.072 13.108 3.839 1.00 0.00 522 GLY A O 19
ATOM 22339 N N . GLN A 1 50 ? 3.387 12.962 6.056 1.00 0.00 523 GLN A N 19
ATOM 22340 C CA . GLN A 1 50 ? 4.139 14.210 6.201 1.00 0.00 523 GLN A CA 19
ATOM 22341 C C . GLN A 1 50 ? 5.610 13.917 6.493 1.00 0.00 523 GLN A C 19
ATOM 22342 O O . GLN A 1 50 ? 5.915 13.190 7.436 1.00 0.00 523 GLN A O 19
ATOM 22356 N N . GLU A 1 51 ? 6.512 14.488 5.697 1.00 0.00 524 GLU A N 19
ATOM 22357 C CA . GLU A 1 51 ? 7.968 14.286 5.775 1.00 0.00 524 GLU A CA 19
ATOM 22358 C C . GLU A 1 51 ? 8.681 15.582 6.207 1.00 0.00 524 GLU A C 19
ATOM 22359 O O . GLU A 1 51 ? 8.248 16.690 5.875 1.00 0.00 524 GLU A O 19
ATOM 22371 N N . GLY A 1 52 ? 9.799 15.444 6.925 1.00 0.00 525 GLY A N 19
ATOM 22372 C CA . GLY A 1 52 ? 10.543 16.590 7.479 1.00 0.00 525 GLY A CA 19
ATOM 22373 C C . GLY A 1 52 ? 11.857 16.196 8.144 1.00 0.00 525 GLY A C 19
ATOM 22374 O O . GLY A 1 52 ? 12.678 15.544 7.514 1.00 0.00 525 GLY A O 19
ATOM 22378 N N . TYR A 1 53 ? 12.056 16.576 9.403 1.00 0.00 526 TYR A N 19
ATOM 22379 C CA . TYR A 1 53 ? 13.225 16.213 10.212 1.00 0.00 526 TYR A CA 19
ATOM 22380 C C . TYR A 1 53 ? 12.837 16.090 11.691 1.00 0.00 526 TYR A C 19
ATOM 22381 O O . TYR A 1 53 ? 11.996 16.845 12.189 1.00 0.00 526 TYR A O 19
ATOM 22399 N N . VAL A 1 54 ? 13.485 15.158 12.395 1.00 0.00 527 VAL A N 19
ATOM 22400 C CA . VAL A 1 54 ? 13.352 14.928 13.845 1.00 0.00 527 VAL A CA 19
ATOM 22401 C C . VAL A 1 54 ? 14.720 14.569 14.458 1.00 0.00 527 VAL A C 19
ATOM 22402 O O . VAL A 1 54 ? 15.570 14.001 13.763 1.00 0.00 527 VAL A O 19
ATOM 22415 N N . PRO A 1 55 ? 14.967 14.881 15.744 1.00 0.00 528 PRO A N 19
ATOM 22416 C CA . PRO A 1 55 ? 16.253 14.638 16.396 1.00 0.00 528 PRO A CA 19
ATOM 22417 C C . PRO A 1 55 ? 16.491 13.136 16.593 1.00 0.00 528 PRO A C 19
ATOM 22418 O O . PRO A 1 55 ? 15.662 12.448 17.187 1.00 0.00 528 PRO A O 19
ATOM 22429 N N . TYR A 1 56 ? 17.651 12.618 16.178 1.00 0.00 529 TYR A N 19
ATOM 22430 C CA . TYR A 1 56 ? 17.995 11.199 16.400 1.00 0.00 529 TYR A CA 19
ATOM 22431 C C . TYR A 1 56 ? 18.048 10.797 17.886 1.00 0.00 529 TYR A C 19
ATOM 22432 O O . TYR A 1 56 ? 17.930 9.620 18.217 1.00 0.00 529 TYR A O 19
ATOM 22450 N N . ASN A 1 57 ? 18.176 11.779 18.787 1.00 0.00 530 ASN A N 19
ATOM 22451 C CA . ASN A 1 57 ? 18.182 11.598 20.237 1.00 0.00 530 ASN A CA 19
ATOM 22452 C C . ASN A 1 57 ? 16.888 10.966 20.790 1.00 0.00 530 ASN A C 19
ATOM 22453 O O . ASN A 1 57 ? 16.952 10.178 21.737 1.00 0.00 530 ASN A O 19
ATOM 22464 N N . ILE A 1 58 ? 15.727 11.268 20.191 1.00 0.00 531 ILE A N 19
ATOM 22465 C CA . ILE A 1 58 ? 14.434 10.679 20.598 1.00 0.00 531 ILE A CA 19
ATOM 22466 C C . ILE A 1 58 ? 14.082 9.427 19.784 1.00 0.00 531 ILE A C 19
ATOM 22467 O O . ILE A 1 58 ? 13.084 8.773 20.081 1.00 0.00 531 ILE A O 19
ATOM 22483 N N . LEU A 1 59 ? 14.885 9.074 18.774 1.00 0.00 532 LEU A N 19
ATOM 22484 C CA . LEU A 1 59 ? 14.678 7.880 17.953 1.00 0.00 532 LEU A CA 19
ATOM 22485 C C . LEU A 1 59 ? 15.501 6.708 18.509 1.00 0.00 532 LEU A C 19
ATOM 22486 O O . LEU A 1 59 ? 16.657 6.860 18.912 1.00 0.00 532 LEU A O 19
ATOM 22502 N N . THR A 1 60 ? 14.910 5.518 18.507 1.00 0.00 533 THR A N 19
ATOM 22503 C CA . THR A 1 60 ? 15.536 4.261 18.941 1.00 0.00 533 THR A CA 19
ATOM 22504 C C . THR A 1 60 ? 15.150 3.133 17.973 1.00 0.00 533 THR A C 19
ATOM 22505 O O . THR A 1 60 ? 14.019 3.110 17.478 1.00 0.00 533 THR A O 19
ATOM 22516 N N . PRO A 1 61 ? 16.067 2.205 17.642 1.00 0.00 534 PRO A N 19
ATOM 22517 C CA . PRO A 1 61 ? 15.798 1.126 16.694 1.00 0.00 534 PRO A CA 19
ATOM 22518 C C . PRO A 1 61 ? 14.609 0.273 17.153 1.00 0.00 534 PRO A C 19
ATOM 22519 O O . PRO A 1 61 ? 14.456 -0.005 18.346 1.00 0.00 534 PRO A O 19
ATOM 22530 N N . TYR A 1 62 ? 13.784 -0.168 16.197 1.00 0.00 535 TYR A N 19
ATOM 22531 C CA . TYR A 1 62 ? 12.638 -1.047 16.461 1.00 0.00 535 TYR A CA 19
ATOM 22532 C C . TYR A 1 62 ? 12.885 -2.456 15.881 1.00 0.00 535 TYR A C 19
ATOM 22533 O O . TYR A 1 62 ? 12.520 -2.722 14.727 1.00 0.00 535 TYR A O 19
ATOM 22551 N N . PRO A 1 63 ? 13.559 -3.355 16.633 1.00 0.00 536 PRO A N 19
ATOM 22552 C CA . PRO A 1 63 ? 13.846 -4.722 16.190 1.00 0.00 536 PRO A CA 19
ATOM 22553 C C . PRO A 1 63 ? 12.594 -5.622 16.181 1.00 0.00 536 PRO A C 19
ATOM 22554 O O . PRO A 1 63 ? 12.557 -6.616 15.446 1.00 0.00 536 PRO A O 19
ATOM 22565 N N . GLY A 1 64 ? 11.565 -5.277 16.971 1.00 0.00 537 GLY A N 19
ATOM 22566 C CA . GLY A 1 64 ? 10.254 -5.942 17.036 1.00 0.00 537 GLY A CA 19
ATOM 22567 C C . GLY A 1 64 ? 9.509 -5.738 18.360 1.00 0.00 537 GLY A C 19
ATOM 22568 O O . GLY A 1 64 ? 10.073 -5.128 19.296 1.00 0.00 537 GLY A O 19
ATOM 22572 N N . PRO B 2 1 ? 19.690 17.829 27.354 1.00 0.00 538 PRO B N 19
ATOM 22573 C CA . PRO B 2 1 ? 19.890 17.831 25.875 1.00 0.00 538 PRO B CA 19
ATOM 22574 C C . PRO B 2 1 ? 18.683 17.204 25.132 1.00 0.00 538 PRO B C 19
ATOM 22575 O O . PRO B 2 1 ? 18.703 16.013 24.813 1.00 0.00 538 PRO B O 19
ATOM 22586 N N . PRO B 2 2 ? 17.610 17.981 24.867 1.00 0.00 539 PRO B N 19
ATOM 22587 C CA . PRO B 2 2 ? 16.411 17.491 24.171 1.00 0.00 539 PRO B CA 19
ATOM 22588 C C . PRO B 2 2 ? 16.626 17.330 22.656 1.00 0.00 539 PRO B C 19
ATOM 22589 O O . PRO B 2 2 ? 16.104 16.392 22.047 1.00 0.00 539 PRO B O 19
ATOM 22600 N N . VAL B 2 3 ? 17.448 18.202 22.061 1.00 0.00 540 VAL B N 19
ATOM 22601 C CA . VAL B 2 3 ? 17.825 18.214 20.638 1.00 0.00 540 VAL B CA 19
ATOM 22602 C C . VAL B 2 3 ? 19.356 18.312 20.496 1.00 0.00 540 VAL B C 19
ATOM 22603 O O . VAL B 2 3 ? 20.003 18.997 21.299 1.00 0.00 540 VAL B O 19
ATOM 22616 N N . PRO B 2 4 ? 19.955 17.625 19.505 1.00 0.00 541 PRO B N 19
ATOM 22617 C CA . PRO B 2 4 ? 21.393 17.661 19.228 1.00 0.00 541 PRO B CA 19
ATOM 22618 C C . PRO B 2 4 ? 21.812 18.937 18.463 1.00 0.00 541 PRO B C 19
ATOM 22619 O O . PRO B 2 4 ? 21.036 19.892 18.347 1.00 0.00 541 PRO B O 19
ATOM 22630 N N . ASN B 2 5 ? 23.045 18.957 17.937 1.00 0.00 542 ASN B N 19
ATOM 22631 C CA . ASN B 2 5 ? 23.571 20.033 17.081 1.00 0.00 542 ASN B CA 19
ATOM 22632 C C . ASN B 2 5 ? 22.605 20.433 15.934 1.00 0.00 542 ASN B C 19
ATOM 22633 O O . ASN B 2 5 ? 21.880 19.572 15.417 1.00 0.00 542 ASN B O 19
ATOM 22644 N N . PRO B 2 6 ? 22.610 21.711 15.499 1.00 0.00 543 PRO B N 19
ATOM 22645 C CA . PRO B 2 6 ? 21.737 22.194 14.430 1.00 0.00 543 PRO B CA 19
ATOM 22646 C C . PRO B 2 6 ? 22.068 21.510 13.094 1.00 0.00 543 PRO B C 19
ATOM 22647 O O . PRO B 2 6 ? 23.221 21.495 12.653 1.00 0.00 543 PRO B O 19
ATOM 22658 N N . ASP B 2 7 ? 21.050 20.931 12.454 1.00 0.00 544 ASP B N 19
ATOM 22659 C CA . ASP B 2 7 ? 21.178 20.282 11.143 1.00 0.00 544 ASP B CA 19
ATOM 22660 C C . ASP B 2 7 ? 21.186 21.300 9.974 1.00 0.00 544 ASP B C 19
ATOM 22661 O O . ASP B 2 7 ? 21.118 22.519 10.180 1.00 0.00 544 ASP B O 19
ATOM 22670 N N . TYR B 2 8 ? 21.264 20.799 8.741 1.00 0.00 545 TYR B N 19
ATOM 22671 C CA . TYR B 2 8 ? 21.452 21.570 7.504 1.00 0.00 545 TYR B CA 19
ATOM 22672 C C . TYR B 2 8 ? 20.486 21.093 6.393 1.00 0.00 545 TYR B C 19
ATOM 22673 O O . TYR B 2 8 ? 19.692 20.171 6.593 1.00 0.00 545 TYR B O 19
ATOM 22691 N N . GLU B 2 9 ? 20.543 21.728 5.214 1.00 0.00 546 GLU B N 19
ATOM 22692 C CA . GLU B 2 9 ? 19.660 21.463 4.057 1.00 0.00 546 GLU B CA 19
ATOM 22693 C C . GLU B 2 9 ? 18.141 21.465 4.397 1.00 0.00 546 GLU B C 19
ATOM 22694 O O . GLU B 2 9 ? 17.446 20.472 4.149 1.00 0.00 546 GLU B O 19
ATOM 22706 N N . PRO B 2 10 ? 17.600 22.558 4.985 1.00 0.00 547 PRO B N 19
ATOM 22707 C CA . PRO B 2 10 ? 16.199 22.641 5.413 1.00 0.00 547 PRO B CA 19
ATOM 22708 C C . PRO B 2 10 ? 15.186 22.579 4.251 1.00 0.00 547 PRO B C 19
ATOM 22709 O O . PRO B 2 10 ? 15.504 22.820 3.083 1.00 0.00 547 PRO B O 19
ATOM 22720 N N . ILE B 2 11 ? 13.923 22.301 4.601 1.00 0.00 548 ILE B N 19
ATOM 22721 C CA . ILE B 2 11 ? 12.776 22.114 3.679 1.00 0.00 548 ILE B CA 19
ATOM 22722 C C . ILE B 2 11 ? 12.118 23.459 3.259 1.00 0.00 548 ILE B C 19
ATOM 22723 O O . ILE B 2 11 ? 11.041 23.508 2.657 1.00 0.00 548 ILE B O 19
ATOM 22739 N N . ARG B 2 12 ? 12.757 24.579 3.604 1.00 0.00 549 ARG B N 19
ATOM 22740 C CA . ARG B 2 12 ? 12.260 25.966 3.508 1.00 0.00 549 ARG B CA 19
ATOM 22741 C C . ARG B 2 12 ? 13.272 26.868 2.787 1.00 0.00 549 ARG B C 19
ATOM 22742 O O . ARG B 2 12 ? 12.875 27.529 1.801 1.00 0.00 549 ARG B O 19
ATOM 22763 N N . GLY A 1 1 ? 5.788 -1.245 -5.599 1.00 0.00 474 GLY A N 20
ATOM 22764 C CA . GLY A 1 1 ? 6.126 -0.971 -4.186 1.00 0.00 474 GLY A CA 20
ATOM 22765 C C . GLY A 1 1 ? 5.161 -1.653 -3.230 1.00 0.00 474 GLY A C 20
ATOM 22766 O O . GLY A 1 1 ? 4.118 -1.088 -2.892 1.00 0.00 474 GLY A O 20
ATOM 22770 N N . SER A 1 2 ? 5.512 -2.865 -2.774 1.00 0.00 475 SER A N 20
ATOM 22771 C CA . SER A 1 2 ? 4.712 -3.679 -1.825 1.00 0.00 475 SER A CA 20
ATOM 22772 C C . SER A 1 2 ? 5.344 -3.833 -0.430 1.00 0.00 475 SER A C 20
ATOM 22773 O O . SER A 1 2 ? 4.644 -4.186 0.522 1.00 0.00 475 SER A O 20
ATOM 22781 N N . MET A 1 3 ? 6.649 -3.554 -0.287 1.00 0.00 476 MET A N 20
ATOM 22782 C CA . MET A 1 3 ? 7.391 -3.637 0.988 1.00 0.00 476 MET A CA 20
ATOM 22783 C C . MET A 1 3 ? 8.401 -2.481 1.121 1.00 0.00 476 MET A C 20
ATOM 22784 O O . MET A 1 3 ? 8.393 -1.764 2.124 1.00 0.00 476 MET A O 20
ATOM 22798 N N . GLY A 1 4 ? 9.202 -2.242 0.073 1.00 0.00 477 GLY A N 20
ATOM 22799 C CA . GLY A 1 4 ? 10.228 -1.190 0.019 1.00 0.00 477 GLY A CA 20
ATOM 22800 C C . GLY A 1 4 ? 11.514 -1.564 0.770 1.00 0.00 477 GLY A C 20
ATOM 22801 O O . GLY A 1 4 ? 11.529 -2.448 1.629 1.00 0.00 477 GLY A O 20
ATOM 22805 N N . THR A 1 5 ? 12.633 -0.913 0.435 1.00 0.00 478 THR A N 20
ATOM 22806 C CA . THR A 1 5 ? 13.953 -1.192 1.043 1.00 0.00 478 THR A CA 20
ATOM 22807 C C . THR A 1 5 ? 14.807 0.082 1.102 1.00 0.00 478 THR A C 20
ATOM 22808 O O . THR A 1 5 ? 15.834 0.219 0.433 1.00 0.00 478 THR A O 20
ATOM 22819 N N . ALA A 1 6 ? 14.342 1.037 1.912 1.00 0.00 479 ALA A N 20
ATOM 22820 C CA . ALA A 1 6 ? 15.029 2.285 2.251 1.00 0.00 479 ALA A CA 20
ATOM 22821 C C . ALA A 1 6 ? 14.804 2.621 3.739 1.00 0.00 479 ALA A C 20
ATOM 22822 O O . ALA A 1 6 ? 13.694 2.464 4.258 1.00 0.00 479 ALA A O 20
ATOM 22829 N N . GLY A 1 7 ? 15.856 3.083 4.426 1.00 0.00 480 GLY A N 20
ATOM 22830 C CA . GLY A 1 7 ? 15.837 3.350 5.869 1.00 0.00 480 GLY A CA 20
ATOM 22831 C C . GLY A 1 7 ? 15.445 2.132 6.726 1.00 0.00 480 GLY A C 20
ATOM 22832 O O . GLY A 1 7 ? 15.761 0.987 6.385 1.00 0.00 480 GLY A O 20
ATOM 22836 N N . LYS A 1 8 ? 14.786 2.395 7.862 1.00 0.00 481 LYS A N 20
ATOM 22837 C CA . LYS A 1 8 ? 14.307 1.402 8.844 1.00 0.00 481 LYS A CA 20
ATOM 22838 C C . LYS A 1 8 ? 13.218 1.998 9.740 1.00 0.00 481 LYS A C 20
ATOM 22839 O O . LYS A 1 8 ? 12.930 3.198 9.693 1.00 0.00 481 LYS A O 20
ATOM 22858 N N . TRP A 1 9 ? 12.638 1.143 10.574 1.00 0.00 482 TRP A N 20
ATOM 22859 C CA . TRP A 1 9 ? 11.675 1.506 11.608 1.00 0.00 482 TRP A CA 20
ATOM 22860 C C . TRP A 1 9 ? 12.399 1.954 12.882 1.00 0.00 482 TRP A C 20
ATOM 22861 O O . TRP A 1 9 ? 13.387 1.340 13.302 1.00 0.00 482 TRP A O 20
ATOM 22882 N N . VAL A 1 10 ? 11.869 2.988 13.531 1.00 0.00 483 VAL A N 20
ATOM 22883 C CA . VAL A 1 10 ? 12.350 3.486 14.828 1.00 0.00 483 VAL A CA 20
ATOM 22884 C C . VAL A 1 10 ? 11.173 3.826 15.733 1.00 0.00 483 VAL A C 20
ATOM 22885 O O . VAL A 1 10 ? 10.173 4.392 15.284 1.00 0.00 483 VAL A O 20
ATOM 22898 N N . LEU A 1 11 ? 11.304 3.476 17.011 1.00 0.00 484 LEU A N 20
ATOM 22899 C CA . LEU A 1 11 ? 10.373 3.871 18.068 1.00 0.00 484 LEU A CA 20
ATOM 22900 C C . LEU A 1 11 ? 10.745 5.266 18.592 1.00 0.00 484 LEU A C 20
ATOM 22901 O O . LEU A 1 11 ? 11.924 5.584 18.776 1.00 0.00 484 LEU A O 20
ATOM 22917 N N . CYS A 1 12 ? 9.734 6.084 18.864 1.00 0.00 485 CYS A N 20
ATOM 22918 C CA . CYS A 1 12 ? 9.881 7.366 19.543 1.00 0.00 485 CYS A CA 20
ATOM 22919 C C . CYS A 1 12 ? 10.025 7.169 21.063 1.00 0.00 485 CYS A C 20
ATOM 22920 O O . CYS A 1 12 ? 9.073 6.766 21.735 1.00 0.00 485 CYS A O 20
ATOM 22928 N N . ASN A 1 13 ? 11.202 7.468 21.619 1.00 0.00 486 ASN A N 20
ATOM 22929 C CA . ASN A 1 13 ? 11.472 7.483 23.060 1.00 0.00 486 ASN A CA 20
ATOM 22930 C C . ASN A 1 13 ? 10.712 8.598 23.814 1.00 0.00 486 ASN A C 20
ATOM 22931 O O . ASN A 1 13 ? 10.309 8.404 24.963 1.00 0.00 486 ASN A O 20
ATOM 22942 N N . TYR A 1 14 ? 10.526 9.755 23.165 1.00 0.00 487 TYR A N 20
ATOM 22943 C CA . TYR A 1 14 ? 9.948 10.985 23.731 1.00 0.00 487 TYR A CA 20
ATOM 22944 C C . TYR A 1 14 ? 9.052 11.687 22.695 1.00 0.00 487 TYR A C 20
ATOM 22945 O O . TYR A 1 14 ? 9.134 11.416 21.495 1.00 0.00 487 TYR A O 20
ATOM 22963 N N . ASP A 1 15 ? 8.184 12.590 23.156 1.00 0.00 488 ASP A N 20
ATOM 22964 C CA . ASP A 1 15 ? 7.327 13.420 22.304 1.00 0.00 488 ASP A CA 20
ATOM 22965 C C . ASP A 1 15 ? 8.014 14.712 21.811 1.00 0.00 488 ASP A C 20
ATOM 22966 O O . ASP A 1 15 ? 8.974 15.199 22.418 1.00 0.00 488 ASP A O 20
ATOM 22975 N N . PHE A 1 16 ? 7.495 15.283 20.718 1.00 0.00 489 PHE A N 20
ATOM 22976 C CA . PHE A 1 16 ? 8.001 16.498 20.070 1.00 0.00 489 PHE A CA 20
ATOM 22977 C C . PHE A 1 16 ? 6.912 17.198 19.226 1.00 0.00 489 PHE A C 20
ATOM 22978 O O . PHE A 1 16 ? 5.950 16.568 18.782 1.00 0.00 489 PHE A O 20
ATOM 22995 N N . GLN A 1 17 ? 7.070 18.497 18.951 1.00 0.00 490 GLN A N 20
ATOM 22996 C CA . GLN A 1 17 ? 6.140 19.295 18.135 1.00 0.00 490 GLN A CA 20
ATOM 22997 C C . GLN A 1 17 ? 6.877 20.019 17.005 1.00 0.00 490 GLN A C 20
ATOM 22998 O O . GLN A 1 17 ? 7.992 20.506 17.189 1.00 0.00 490 GLN A O 20
ATOM 23012 N N . ALA A 1 18 ? 6.231 20.138 15.840 1.00 0.00 491 ALA A N 20
ATOM 23013 C CA . ALA A 1 18 ? 6.789 20.879 14.717 1.00 0.00 491 ALA A CA 20
ATOM 23014 C C . ALA A 1 18 ? 6.625 22.384 14.957 1.00 0.00 491 ALA A C 20
ATOM 23015 O O . ALA A 1 18 ? 5.500 22.889 15.060 1.00 0.00 491 ALA A O 20
ATOM 23022 N N . ARG A 1 19 ? 7.747 23.106 15.023 1.00 0.00 492 ARG A N 20
ATOM 23023 C CA . ARG A 1 19 ? 7.763 24.574 15.141 1.00 0.00 492 ARG A CA 20
ATOM 23024 C C . ARG A 1 19 ? 7.960 25.258 13.780 1.00 0.00 492 ARG A C 20
ATOM 23025 O O . ARG A 1 19 ? 7.794 26.475 13.678 1.00 0.00 492 ARG A O 20
ATOM 23046 N N . ASN A 1 20 ? 8.252 24.472 12.734 1.00 0.00 493 ASN A N 20
ATOM 23047 C CA . ASN A 1 20 ? 8.466 24.926 11.348 1.00 0.00 493 ASN A CA 20
ATOM 23048 C C . ASN A 1 20 ? 8.042 23.851 10.321 1.00 0.00 493 ASN A C 20
ATOM 23049 O O . ASN A 1 20 ? 7.863 22.681 10.666 1.00 0.00 493 ASN A O 20
ATOM 23060 N N . SER A 1 21 ? 7.942 24.228 9.039 1.00 0.00 494 SER A N 20
ATOM 23061 C CA . SER A 1 21 ? 7.634 23.314 7.915 1.00 0.00 494 SER A CA 20
ATOM 23062 C C . SER A 1 21 ? 8.739 22.284 7.627 1.00 0.00 494 SER A C 20
ATOM 23063 O O . SER A 1 21 ? 8.478 21.246 7.017 1.00 0.00 494 SER A O 20
ATOM 23071 N N . SER A 1 22 ? 9.977 22.568 8.052 1.00 0.00 495 SER A N 20
ATOM 23072 C CA . SER A 1 22 ? 11.136 21.669 7.930 1.00 0.00 495 SER A CA 20
ATOM 23073 C C . SER A 1 22 ? 11.088 20.448 8.857 1.00 0.00 495 SER A C 20
ATOM 23074 O O . SER A 1 22 ? 11.778 19.456 8.630 1.00 0.00 495 SER A O 20
ATOM 23082 N N . GLU A 1 23 ? 10.254 20.499 9.888 1.00 0.00 496 GLU A N 20
ATOM 23083 C CA . GLU A 1 23 ? 10.148 19.513 10.961 1.00 0.00 496 GLU A CA 20
ATOM 23084 C C . GLU A 1 23 ? 8.710 18.989 11.102 1.00 0.00 496 GLU A C 20
ATOM 23085 O O . GLU A 1 23 ? 7.801 19.367 10.357 1.00 0.00 496 GLU A O 20
ATOM 23097 N N . LEU A 1 24 ? 8.526 18.074 12.051 1.00 0.00 497 LEU A N 20
ATOM 23098 C CA . LEU A 1 24 ? 7.281 17.332 12.278 1.00 0.00 497 LEU A CA 20
ATOM 23099 C C . LEU A 1 24 ? 6.973 17.108 13.765 1.00 0.00 497 LEU A C 20
ATOM 23100 O O . LEU A 1 24 ? 7.863 17.105 14.615 1.00 0.00 497 LEU A O 20
ATOM 23116 N N . SER A 1 25 ? 5.688 16.893 14.052 1.00 0.00 498 SER A N 20
ATOM 23117 C CA . SER A 1 25 ? 5.157 16.584 15.379 1.00 0.00 498 SER A CA 20
ATOM 23118 C C . SER A 1 25 ? 4.975 15.073 15.533 1.00 0.00 498 SER A C 20
ATOM 23119 O O . SER A 1 25 ? 4.366 14.408 14.687 1.00 0.00 498 SER A O 20
ATOM 23127 N N . VAL A 1 26 ? 5.530 14.519 16.613 1.00 0.00 499 VAL A N 20
ATOM 23128 C CA . VAL A 1 26 ? 5.492 13.080 16.922 1.00 0.00 499 VAL A CA 20
ATOM 23129 C C . VAL A 1 26 ? 5.322 12.860 18.425 1.00 0.00 499 VAL A C 20
ATOM 23130 O O . VAL A 1 26 ? 5.581 13.749 19.237 1.00 0.00 499 VAL A O 20
ATOM 23143 N N . LYS A 1 27 ? 4.918 11.656 18.821 1.00 0.00 500 LYS A N 20
ATOM 23144 C CA . LYS A 1 27 ? 4.690 11.289 20.225 1.00 0.00 500 LYS A CA 20
ATOM 23145 C C . LYS A 1 27 ? 5.506 10.055 20.570 1.00 0.00 500 LYS A C 20
ATOM 23146 O O . LYS A 1 27 ? 5.788 9.222 19.710 1.00 0.00 500 LYS A O 20
ATOM 23165 N N . GLN A 1 28 ? 5.898 9.939 21.835 1.00 0.00 501 GLN A N 20
ATOM 23166 C CA . GLN A 1 28 ? 6.503 8.711 22.346 1.00 0.00 501 GLN A CA 20
ATOM 23167 C C . GLN A 1 28 ? 5.596 7.495 22.106 1.00 0.00 501 GLN A C 20
ATOM 23168 O O . GLN A 1 28 ? 4.369 7.623 22.039 1.00 0.00 501 GLN A O 20
ATOM 23182 N N . ARG A 1 29 ? 6.219 6.315 22.007 1.00 0.00 502 ARG A N 20
ATOM 23183 C CA . ARG A 1 29 ? 5.562 5.016 21.768 1.00 0.00 502 ARG A CA 20
ATOM 23184 C C . ARG A 1 29 ? 4.959 4.867 20.354 1.00 0.00 502 ARG A C 20
ATOM 23185 O O . ARG A 1 29 ? 4.171 3.950 20.114 1.00 0.00 502 ARG A O 20
ATOM 23206 N N . ASP A 1 30 ? 5.354 5.731 19.412 1.00 0.00 503 ASP A N 20
ATOM 23207 C CA . ASP A 1 30 ? 4.980 5.656 17.989 1.00 0.00 503 ASP A CA 20
ATOM 23208 C C . ASP A 1 30 ? 6.147 5.110 17.151 1.00 0.00 503 ASP A C 20
ATOM 23209 O O . ASP A 1 30 ? 7.312 5.312 17.500 1.00 0.00 503 ASP A O 20
ATOM 23218 N N . VAL A 1 31 ? 5.837 4.475 16.016 1.00 0.00 504 VAL A N 20
ATOM 23219 C CA . VAL A 1 31 ? 6.830 3.932 15.071 1.00 0.00 504 VAL A CA 20
ATOM 23220 C C . VAL A 1 31 ? 6.786 4.730 13.767 1.00 0.00 504 VAL A C 20
ATOM 23221 O O . VAL A 1 31 ? 5.705 4.945 13.210 1.00 0.00 504 VAL A O 20
ATOM 23234 N N . LEU A 1 32 ? 7.953 5.157 13.273 1.00 0.00 505 LEU A N 20
ATOM 23235 C CA . LEU A 1 32 ? 8.089 6.002 12.075 1.00 0.00 505 LEU A CA 20
ATOM 23236 C C . LEU A 1 32 ? 9.045 5.374 11.053 1.00 0.00 505 LEU A C 20
ATOM 23237 O O . LEU A 1 32 ? 10.015 4.699 11.407 1.00 0.00 505 LEU A O 20
ATOM 23253 N N . GLU A 1 33 ? 8.772 5.624 9.772 1.00 0.00 506 GLU A N 20
ATOM 23254 C CA . GLU A 1 33 ? 9.627 5.231 8.650 1.00 0.00 506 GLU A CA 20
ATOM 23255 C C . GLU A 1 33 ? 10.691 6.308 8.404 1.00 0.00 506 GLU A C 20
ATOM 23256 O O . GLU A 1 33 ? 10.379 7.405 7.931 1.00 0.00 506 GLU A O 20
ATOM 23268 N N . VAL A 1 34 ? 11.948 6.006 8.737 1.00 0.00 507 VAL A N 20
ATOM 23269 C CA . VAL A 1 34 ? 13.106 6.837 8.370 1.00 0.00 507 VAL A CA 20
ATOM 23270 C C . VAL A 1 34 ? 13.408 6.665 6.875 1.00 0.00 507 VAL A C 20
ATOM 23271 O O . VAL A 1 34 ? 13.170 5.610 6.284 1.00 0.00 507 VAL A O 20
ATOM 23284 N N . LEU A 1 35 ? 13.979 7.711 6.284 1.00 0.00 508 LEU A N 20
ATOM 23285 C CA . LEU A 1 35 ? 14.320 7.872 4.874 1.00 0.00 508 LEU A CA 20
ATOM 23286 C C . LEU A 1 35 ? 15.796 8.298 4.692 1.00 0.00 508 LEU A C 20
ATOM 23287 O O . LEU A 1 35 ? 16.378 8.030 3.639 1.00 0.00 508 LEU A O 20
ATOM 23303 N N . ASP A 1 36 ? 16.411 8.926 5.707 1.00 0.00 509 ASP A N 20
ATOM 23304 C CA . ASP A 1 36 ? 17.840 9.288 5.723 1.00 0.00 509 ASP A CA 20
ATOM 23305 C C . ASP A 1 36 ? 18.394 9.349 7.158 1.00 0.00 509 ASP A C 20
ATOM 23306 O O . ASP A 1 36 ? 17.709 9.822 8.063 1.00 0.00 509 ASP A O 20
ATOM 23315 N N . ASP A 1 37 ? 19.639 8.899 7.354 1.00 0.00 510 ASP A N 20
ATOM 23316 C CA . ASP A 1 37 ? 20.269 8.673 8.670 1.00 0.00 510 ASP A CA 20
ATOM 23317 C C . ASP A 1 37 ? 21.780 9.023 8.693 1.00 0.00 510 ASP A C 20
ATOM 23318 O O . ASP A 1 37 ? 22.585 8.392 9.386 1.00 0.00 510 ASP A O 20
ATOM 23327 N N . SER A 1 38 ? 22.185 10.046 7.924 1.00 0.00 511 SER A N 20
ATOM 23328 C CA . SER A 1 38 ? 23.593 10.455 7.743 1.00 0.00 511 SER A CA 20
ATOM 23329 C C . SER A 1 38 ? 24.078 11.461 8.808 1.00 0.00 511 SER A C 20
ATOM 23330 O O . SER A 1 38 ? 25.276 11.750 8.911 1.00 0.00 511 SER A O 20
ATOM 23338 N N . ARG A 1 39 ? 23.151 12.007 9.610 1.00 0.00 512 ARG A N 20
ATOM 23339 C CA . ARG A 1 39 ? 23.329 13.194 10.465 1.00 0.00 512 ARG A CA 20
ATOM 23340 C C . ARG A 1 39 ? 22.560 13.084 11.798 1.00 0.00 512 ARG A C 20
ATOM 23341 O O . ARG A 1 39 ? 21.881 12.090 12.058 1.00 0.00 512 ARG A O 20
ATOM 23362 N N . LYS A 1 40 ? 22.649 14.129 12.633 1.00 0.00 513 LYS A N 20
ATOM 23363 C CA . LYS A 1 40 ? 21.950 14.295 13.928 1.00 0.00 513 LYS A CA 20
ATOM 23364 C C . LYS A 1 40 ? 20.412 14.349 13.838 1.00 0.00 513 LYS A C 20
ATOM 23365 O O . LYS A 1 40 ? 19.737 14.152 14.847 1.00 0.00 513 LYS A O 20
ATOM 23384 N N . TRP A 1 41 ? 19.844 14.623 12.666 1.00 0.00 514 TRP A N 20
ATOM 23385 C CA . TRP A 1 41 ? 18.393 14.696 12.452 1.00 0.00 514 TRP A CA 20
ATOM 23386 C C . TRP A 1 41 ? 18.014 13.822 11.260 1.00 0.00 514 TRP A C 20
ATOM 23387 O O . TRP A 1 41 ? 18.520 14.004 10.150 1.00 0.00 514 TRP A O 20
ATOM 23408 N N . TRP A 1 42 ? 17.145 12.838 11.495 1.00 0.00 515 TRP A N 20
ATOM 23409 C CA . TRP A 1 42 ? 16.762 11.886 10.452 1.00 0.00 515 TRP A CA 20
ATOM 23410 C C . TRP A 1 42 ? 15.499 12.367 9.739 1.00 0.00 515 TRP A C 20
ATOM 23411 O O . TRP A 1 42 ? 14.566 12.881 10.367 1.00 0.00 515 TRP A O 20
ATOM 23432 N N . LYS A 1 43 ? 15.480 12.217 8.412 1.00 0.00 516 LYS A N 20
ATOM 23433 C CA . LYS A 1 43 ? 14.298 12.447 7.594 1.00 0.00 516 LYS A CA 20
ATOM 23434 C C . LYS A 1 43 ? 13.402 11.245 7.805 1.00 0.00 516 LYS A C 20
ATOM 23435 O O . LYS A 1 43 ? 13.788 10.134 7.468 1.00 0.00 516 LYS A O 20
ATOM 23454 N N . VAL A 1 44 ? 12.241 11.459 8.400 1.00 0.00 517 VAL A N 20
ATOM 23455 C CA . VAL A 1 44 ? 11.214 10.429 8.622 1.00 0.00 517 VAL A CA 20
ATOM 23456 C C . VAL A 1 44 ? 9.859 10.882 8.062 1.00 0.00 517 VAL A C 20
ATOM 23457 O O . VAL A 1 44 ? 9.727 12.003 7.561 1.00 0.00 517 VAL A O 20
ATOM 23470 N N . ARG A 1 45 ? 8.838 10.023 8.171 1.00 0.00 518 ARG A N 20
ATOM 23471 C CA . ARG A 1 45 ? 7.448 10.328 7.791 1.00 0.00 518 ARG A CA 20
ATOM 23472 C C . ARG A 1 45 ? 6.478 9.942 8.904 1.00 0.00 518 ARG A C 20
ATOM 23473 O O . ARG A 1 45 ? 6.642 8.893 9.532 1.00 0.00 518 ARG A O 20
ATOM 23494 N N . ASP A 1 46 ? 5.479 10.789 9.150 1.00 0.00 519 ASP A N 20
ATOM 23495 C CA . ASP A 1 46 ? 4.420 10.512 10.123 1.00 0.00 519 ASP A CA 20
ATOM 23496 C C . ASP A 1 46 ? 3.430 9.421 9.625 1.00 0.00 519 ASP A C 20
ATOM 23497 O O . ASP A 1 46 ? 3.439 9.055 8.442 1.00 0.00 519 ASP A O 20
ATOM 23506 N N . PRO A 1 47 ? 2.563 8.874 10.499 1.00 0.00 520 PRO A N 20
ATOM 23507 C CA . PRO A 1 47 ? 1.592 7.834 10.141 1.00 0.00 520 PRO A CA 20
ATOM 23508 C C . PRO A 1 47 ? 0.357 8.359 9.366 1.00 0.00 520 PRO A C 20
ATOM 23509 O O . PRO A 1 47 ? -0.726 7.770 9.449 1.00 0.00 520 PRO A O 20
ATOM 23520 N N . ALA A 1 48 ? 0.498 9.450 8.601 1.00 0.00 521 ALA A N 20
ATOM 23521 C CA . ALA A 1 48 ? -0.555 10.033 7.764 1.00 0.00 521 ALA A CA 20
ATOM 23522 C C . ALA A 1 48 ? -0.075 10.413 6.347 1.00 0.00 521 ALA A C 20
ATOM 23523 O O . ALA A 1 48 ? -0.809 10.182 5.380 1.00 0.00 521 ALA A O 20
ATOM 23530 N N . GLY A 1 49 ? 1.142 10.952 6.199 1.00 0.00 522 GLY A N 20
ATOM 23531 C CA . GLY A 1 49 ? 1.730 11.275 4.890 1.00 0.00 522 GLY A CA 20
ATOM 23532 C C . GLY A 1 49 ? 2.703 12.453 4.836 1.00 0.00 522 GLY A C 20
ATOM 23533 O O . GLY A 1 49 ? 2.929 12.994 3.749 1.00 0.00 522 GLY A O 20
ATOM 23537 N N . GLN A 1 50 ? 3.254 12.883 5.970 1.00 0.00 523 GLN A N 20
ATOM 23538 C CA . GLN A 1 50 ? 4.016 14.125 6.088 1.00 0.00 523 GLN A CA 20
ATOM 23539 C C . GLN A 1 50 ? 5.484 13.803 6.355 1.00 0.00 523 GLN A C 20
ATOM 23540 O O . GLN A 1 50 ? 5.792 13.098 7.315 1.00 0.00 523 GLN A O 20
ATOM 23554 N N . GLU A 1 51 ? 6.383 14.318 5.516 1.00 0.00 524 GLU A N 20
ATOM 23555 C CA . GLU A 1 51 ? 7.834 14.113 5.616 1.00 0.00 524 GLU A CA 20
ATOM 23556 C C . GLU A 1 51 ? 8.542 15.388 6.102 1.00 0.00 524 GLU A C 20
ATOM 23557 O O . GLU A 1 51 ? 8.118 16.514 5.819 1.00 0.00 524 GLU A O 20
ATOM 23569 N N . GLY A 1 52 ? 9.637 15.200 6.835 1.00 0.00 525 GLY A N 20
ATOM 23570 C CA . GLY A 1 52 ? 10.376 16.264 7.511 1.00 0.00 525 GLY A CA 20
ATOM 23571 C C . GLY A 1 52 ? 11.440 15.694 8.446 1.00 0.00 525 GLY A C 20
ATOM 23572 O O . GLY A 1 52 ? 11.718 14.491 8.431 1.00 0.00 525 GLY A O 20
ATOM 23576 N N . TYR A 1 53 ? 12.023 16.555 9.275 1.00 0.00 526 TYR A N 20
ATOM 23577 C CA . TYR A 1 53 ? 13.166 16.213 10.116 1.00 0.00 526 TYR A CA 20
ATOM 23578 C C . TYR A 1 53 ? 12.773 16.132 11.591 1.00 0.00 526 TYR A C 20
ATOM 23579 O O . TYR A 1 53 ? 12.001 16.954 12.094 1.00 0.00 526 TYR A O 20
ATOM 23597 N N . VAL A 1 54 ? 13.346 15.150 12.290 1.00 0.00 527 VAL A N 20
ATOM 23598 C CA . VAL A 1 54 ? 13.202 14.947 13.737 1.00 0.00 527 VAL A CA 20
ATOM 23599 C C . VAL A 1 54 ? 14.564 14.570 14.343 1.00 0.00 527 VAL A C 20
ATOM 23600 O O . VAL A 1 54 ? 15.404 13.981 13.651 1.00 0.00 527 VAL A O 20
ATOM 23613 N N . PRO A 1 55 ? 14.819 14.899 15.618 1.00 0.00 528 PRO A N 20
ATOM 23614 C CA . PRO A 1 55 ? 16.116 14.673 16.242 1.00 0.00 528 PRO A CA 20
ATOM 23615 C C . PRO A 1 55 ? 16.362 13.185 16.505 1.00 0.00 528 PRO A C 20
ATOM 23616 O O . PRO A 1 55 ? 15.499 12.490 17.044 1.00 0.00 528 PRO A O 20
ATOM 23627 N N . TYR A 1 56 ? 17.564 12.686 16.204 1.00 0.00 529 TYR A N 20
ATOM 23628 C CA . TYR A 1 56 ? 17.916 11.286 16.492 1.00 0.00 529 TYR A CA 20
ATOM 23629 C C . TYR A 1 56 ? 17.874 10.937 17.994 1.00 0.00 529 TYR A C 20
ATOM 23630 O O . TYR A 1 56 ? 17.740 9.764 18.340 1.00 0.00 529 TYR A O 20
ATOM 23648 N N . ASN A 1 57 ? 17.939 11.932 18.895 1.00 0.00 530 ASN A N 20
ATOM 23649 C CA . ASN A 1 57 ? 17.908 11.700 20.343 1.00 0.00 530 ASN A CA 20
ATOM 23650 C C . ASN A 1 57 ? 16.594 11.058 20.838 1.00 0.00 530 ASN A C 20
ATOM 23651 O O . ASN A 1 57 ? 16.612 10.357 21.853 1.00 0.00 530 ASN A O 20
ATOM 23662 N N . ILE A 1 58 ? 15.473 11.285 20.135 1.00 0.00 531 ILE A N 20
ATOM 23663 C CA . ILE A 1 58 ? 14.173 10.669 20.456 1.00 0.00 531 ILE A CA 20
ATOM 23664 C C . ILE A 1 58 ? 13.904 9.409 19.623 1.00 0.00 531 ILE A C 20
ATOM 23665 O O . ILE A 1 58 ? 12.860 8.792 19.808 1.00 0.00 531 ILE A O 20
ATOM 23681 N N . LEU A 1 59 ? 14.809 9.017 18.718 1.00 0.00 532 LEU A N 20
ATOM 23682 C CA . LEU A 1 59 ? 14.653 7.835 17.865 1.00 0.00 532 LEU A CA 20
ATOM 23683 C C . LEU A 1 59 ? 15.554 6.685 18.349 1.00 0.00 532 LEU A C 20
ATOM 23684 O O . LEU A 1 59 ? 16.774 6.842 18.448 1.00 0.00 532 LEU A O 20
ATOM 23700 N N . THR A 1 60 ? 14.970 5.504 18.583 1.00 0.00 533 THR A N 20
ATOM 23701 C CA . THR A 1 60 ? 15.715 4.280 18.936 1.00 0.00 533 THR A CA 20
ATOM 23702 C C . THR A 1 60 ? 15.495 3.183 17.881 1.00 0.00 533 THR A C 20
ATOM 23703 O O . THR A 1 60 ? 14.367 3.034 17.393 1.00 0.00 533 THR A O 20
ATOM 23714 N N . PRO A 1 61 ? 16.538 2.417 17.492 1.00 0.00 534 PRO A N 20
ATOM 23715 C CA . PRO A 1 61 ? 16.424 1.335 16.513 1.00 0.00 534 PRO A CA 20
ATOM 23716 C C . PRO A 1 61 ? 15.492 0.234 17.040 1.00 0.00 534 PRO A C 20
ATOM 23717 O O . PRO A 1 61 ? 15.818 -0.453 18.011 1.00 0.00 534 PRO A O 20
ATOM 23728 N N . TYR A 1 62 ? 14.317 0.089 16.417 1.00 0.00 535 TYR A N 20
ATOM 23729 C CA . TYR A 1 62 ? 13.266 -0.843 16.844 1.00 0.00 535 TYR A CA 20
ATOM 23730 C C . TYR A 1 62 ? 13.792 -2.302 16.856 1.00 0.00 535 TYR A C 20
ATOM 23731 O O . TYR A 1 62 ? 14.138 -2.821 15.786 1.00 0.00 535 TYR A O 20
ATOM 23749 N N . PRO A 1 63 ? 13.900 -2.977 18.023 1.00 0.00 536 PRO A N 20
ATOM 23750 C CA . PRO A 1 63 ? 14.601 -4.262 18.126 1.00 0.00 536 PRO A CA 20
ATOM 23751 C C . PRO A 1 63 ? 13.778 -5.463 17.621 1.00 0.00 536 PRO A C 20
ATOM 23752 O O . PRO A 1 63 ? 14.340 -6.369 16.997 1.00 0.00 536 PRO A O 20
ATOM 23763 N N . GLY A 1 64 ? 12.461 -5.475 17.876 1.00 0.00 537 GLY A N 20
ATOM 23764 C CA . GLY A 1 64 ? 11.515 -6.542 17.496 1.00 0.00 537 GLY A CA 20
ATOM 23765 C C . GLY A 1 64 ? 10.531 -6.937 18.602 1.00 0.00 537 GLY A C 20
ATOM 23766 O O . GLY A 1 64 ? 10.580 -6.358 19.711 1.00 0.00 537 GLY A O 20
ATOM 23770 N N . PRO B 2 1 ? 19.655 14.250 25.867 1.00 0.00 538 PRO B N 20
ATOM 23771 C CA . PRO B 2 1 ? 20.206 15.284 24.938 1.00 0.00 538 PRO B CA 20
ATOM 23772 C C . PRO B 2 1 ? 19.137 15.802 23.939 1.00 0.00 538 PRO B C 20
ATOM 23773 O O . PRO B 2 1 ? 19.231 15.536 22.739 1.00 0.00 538 PRO B O 20
ATOM 23784 N N . PRO B 2 2 ? 18.098 16.525 24.412 1.00 0.00 539 PRO B N 20
ATOM 23785 C CA . PRO B 2 2 ? 16.992 16.992 23.568 1.00 0.00 539 PRO B CA 20
ATOM 23786 C C . PRO B 2 2 ? 17.449 18.049 22.549 1.00 0.00 539 PRO B C 20
ATOM 23787 O O . PRO B 2 2 ? 18.215 18.954 22.892 1.00 0.00 539 PRO B O 20
ATOM 23798 N N . VAL B 2 3 ? 16.943 17.954 21.308 1.00 0.00 540 VAL B N 20
ATOM 23799 C CA . VAL B 2 3 ? 17.292 18.833 20.167 1.00 0.00 540 VAL B CA 20
ATOM 23800 C C . VAL B 2 3 ? 18.834 18.960 20.005 1.00 0.00 540 VAL B C 20
ATOM 23801 O O . VAL B 2 3 ? 19.424 19.993 20.345 1.00 0.00 540 VAL B O 20
ATOM 23814 N N . PRO B 2 4 ? 19.511 17.889 19.528 1.00 0.00 541 PRO B N 20
ATOM 23815 C CA . PRO B 2 4 ? 20.948 17.855 19.232 1.00 0.00 541 PRO B CA 20
ATOM 23816 C C . PRO B 2 4 ? 21.347 18.812 18.084 1.00 0.00 541 PRO B C 20
ATOM 23817 O O . PRO B 2 4 ? 20.504 19.514 17.515 1.00 0.00 541 PRO B O 20
ATOM 23828 N N . ASN B 2 5 ? 22.645 18.825 17.744 1.00 0.00 542 ASN B N 20
ATOM 23829 C CA . ASN B 2 5 ? 23.260 19.679 16.709 1.00 0.00 542 ASN B CA 20
ATOM 23830 C C . ASN B 2 5 ? 22.446 19.762 15.388 1.00 0.00 542 ASN B C 20
ATOM 23831 O O . ASN B 2 5 ? 21.822 18.773 14.990 1.00 0.00 542 ASN B O 20
ATOM 23842 N N . PRO B 2 6 ? 22.458 20.916 14.689 1.00 0.00 543 PRO B N 20
ATOM 23843 C CA . PRO B 2 6 ? 21.598 21.174 13.530 1.00 0.00 543 PRO B CA 20
ATOM 23844 C C . PRO B 2 6 ? 21.958 20.326 12.300 1.00 0.00 543 PRO B C 20
ATOM 23845 O O . PRO B 2 6 ? 23.084 19.846 12.143 1.00 0.00 543 PRO B O 20
ATOM 23856 N N . ASP B 2 7 ? 20.991 20.185 11.387 1.00 0.00 544 ASP B N 20
ATOM 23857 C CA . ASP B 2 7 ? 21.119 19.333 10.198 1.00 0.00 544 ASP B CA 20
ATOM 23858 C C . ASP B 2 7 ? 21.783 20.018 8.987 1.00 0.00 544 ASP B C 20
ATOM 23859 O O . ASP B 2 7 ? 22.189 19.337 8.045 1.00 0.00 544 ASP B O 20
ATOM 23868 N N . TYR B 2 8 ? 21.899 21.357 9.002 1.00 0.00 545 TYR B N 20
ATOM 23869 C CA . TYR B 2 8 ? 22.412 22.197 7.897 1.00 0.00 545 TYR B CA 20
ATOM 23870 C C . TYR B 2 8 ? 21.634 22.061 6.558 1.00 0.00 545 TYR B C 20
ATOM 23871 O O . TYR B 2 8 ? 22.085 22.556 5.520 1.00 0.00 545 TYR B O 20
ATOM 23889 N N . GLU B 2 9 ? 20.446 21.442 6.564 1.00 0.00 546 GLU B N 20
ATOM 23890 C CA . GLU B 2 9 ? 19.624 21.148 5.373 1.00 0.00 546 GLU B CA 20
ATOM 23891 C C . GLU B 2 9 ? 18.116 21.431 5.616 1.00 0.00 546 GLU B C 20
ATOM 23892 O O . GLU B 2 9 ? 17.296 20.508 5.577 1.00 0.00 546 GLU B O 20
ATOM 23904 N N . PRO B 2 10 ? 17.717 22.691 5.905 1.00 0.00 547 PRO B N 20
ATOM 23905 C CA . PRO B 2 10 ? 16.319 23.072 6.152 1.00 0.00 547 PRO B CA 20
ATOM 23906 C C . PRO B 2 10 ? 15.421 23.001 4.893 1.00 0.00 547 PRO B C 20
ATOM 23907 O O . PRO B 2 10 ? 15.884 22.763 3.772 1.00 0.00 547 PRO B O 20
ATOM 23918 N N . ILE B 2 11 ? 14.116 23.249 5.086 1.00 0.00 548 ILE B N 20
ATOM 23919 C CA . ILE B 2 11 ? 13.042 23.144 4.064 1.00 0.00 548 ILE B CA 20
ATOM 23920 C C . ILE B 2 11 ? 12.203 24.453 3.983 1.00 0.00 548 ILE B C 20
ATOM 23921 O O . ILE B 2 11 ? 11.080 24.487 3.472 1.00 0.00 548 ILE B O 20
ATOM 23937 N N . ARG B 2 12 ? 12.731 25.551 4.534 1.00 0.00 549 ARG B N 20
ATOM 23938 C CA . ARG B 2 12 ? 12.090 26.880 4.593 1.00 0.00 549 ARG B CA 20
ATOM 23939 C C . ARG B 2 12 ? 13.104 28.025 4.706 1.00 0.00 549 ARG B C 20
ATOM 23940 O O . ARG B 2 12 ? 14.157 27.844 5.361 1.00 0.00 549 ARG B O 20
#

Radius of gyration: 11.75 Å; Cα contacts (8 Å, |Δi|>4): 148; chains: 2; bounding box: 24×32×30 Å

Organism: Homo sapiens (NCBI:txid9606)

Foldseek 3Di:
DVPDDAAAKWFFQAWDDDPDLQAHGDGGRDIWGFHDDPDQWTWIADPPGHTHTDGCVRTDHDDD/DPPDDDPVDDDD